Protein AF-A0A2E0VVY2-F1 (afdb_monomer)

Nearest PDB structures (foldseek):
  3sd2-assembly1_A-2  TM=5.992E-01  e=4.719E-03  Bacteroides thetaiotaomicron
  3hrz-assembly1_A  TM=6.189E-01  e=7.523E-02  Naja kaouthia
  3hs0-assembly1_F  TM=6.158E-01  e=7.873E-02  Naja kaouthia
  8jmw-assembly1_A  TM=5.657E-01  e=1.420E-01  Bacillus amyloliquefaciens
  5f7s-assembly1_A  TM=5.728E-01  e=5.874E+00  Trueperella pyogenes

Structure (mmCIF, N/CA/C/O backbone):
data_AF-A0A2E0VVY2-F1
#
_entry.id   AF-A0A2E0VVY2-F1
#
loop_
_atom_site.group_PDB
_atom_site.id
_atom_site.type_symbol
_atom_site.label_atom_id
_atom_site.label_alt_id
_atom_site.label_comp_id
_atom_site.label_asym_id
_atom_site.label_entity_id
_atom_site.label_seq_id
_atom_site.pdbx_PDB_ins_code
_atom_site.Cartn_x
_atom_site.Cartn_y
_atom_site.Cartn_z
_atom_site.occupancy
_atom_site.B_iso_or_equiv
_atom_site.auth_seq_id
_atom_site.auth_comp_id
_atom_site.auth_asym_id
_atom_site.auth_atom_id
_atom_site.pdbx_PDB_model_num
ATOM 1 N N . MET A 1 1 ? 3.376 -59.907 2.459 1.00 36.06 1 MET A N 1
ATOM 2 C CA . MET A 1 1 ? 4.367 -60.800 3.116 1.00 36.06 1 MET A CA 1
ATOM 3 C C . MET A 1 1 ? 4.992 -60.055 4.302 1.00 36.06 1 MET A C 1
ATOM 5 O O . MET A 1 1 ? 4.714 -58.874 4.451 1.00 36.06 1 MET A O 1
ATOM 9 N N . LYS A 1 2 ? 5.769 -60.724 5.166 1.00 26.81 2 LYS A N 1
ATOM 10 C CA . LYS A 1 2 ? 6.645 -60.094 6.193 1.00 26.81 2 LYS A CA 1
ATOM 11 C C . LYS A 1 2 ? 7.901 -59.471 5.515 1.00 26.81 2 LYS A C 1
ATOM 13 O O . LYS A 1 2 ? 8.105 -59.849 4.360 1.00 26.81 2 LYS A O 1
ATOM 18 N N . PRO A 1 3 ? 8.736 -58.600 6.156 1.00 44.69 3 PRO A N 1
ATOM 19 C CA . PRO A 1 3 ? 9.038 -58.577 7.605 1.00 44.69 3 PRO A CA 1
ATOM 20 C C . PRO A 1 3 ? 9.237 -57.224 8.359 1.00 44.69 3 PRO A C 1
ATOM 22 O O . PRO A 1 3 ? 9.805 -56.268 7.854 1.00 44.69 3 PRO A O 1
ATOM 25 N N . PHE A 1 4 ? 8.882 -57.253 9.655 1.00 27.73 4 PHE A N 1
ATOM 26 C CA . PHE A 1 4 ? 9.482 -56.516 10.804 1.00 27.73 4 PHE A CA 1
ATOM 27 C C . PHE A 1 4 ? 10.722 -57.298 11.335 1.00 27.73 4 PHE A C 1
ATOM 29 O O . PHE A 1 4 ? 10.768 -58.500 11.039 1.00 27.73 4 PHE A O 1
ATOM 36 N N . PRO A 1 5 ? 11.689 -56.757 12.136 1.00 47.81 5 PRO A N 1
ATOM 37 C CA . PRO A 1 5 ? 11.534 -56.053 13.443 1.00 47.81 5 PRO A CA 1
ATOM 38 C C . PRO A 1 5 ? 12.485 -54.819 13.583 1.00 47.81 5 PRO A C 1
ATOM 40 O O . PRO A 1 5 ? 12.788 -54.251 12.545 1.00 47.81 5 PRO A O 1
ATOM 43 N N . LYS A 1 6 ? 12.998 -54.278 14.718 1.00 25.88 6 LYS A N 1
ATOM 44 C CA . LYS A 1 6 ? 13.104 -54.537 16.199 1.00 25.88 6 LYS A CA 1
ATOM 45 C C . LYS A 1 6 ? 13.345 -53.143 16.880 1.00 25.88 6 LYS A C 1
ATOM 47 O O . LYS A 1 6 ? 13.709 -52.235 16.149 1.00 25.88 6 LYS A O 1
ATOM 52 N N . LEU A 1 7 ? 13.130 -52.778 18.160 1.00 25.95 7 LEU A N 1
ATOM 53 C CA . LEU A 1 7 ? 13.174 -53.367 19.527 1.00 25.95 7 LEU A CA 1
ATOM 54 C C . LEU A 1 7 ? 14.589 -53.649 20.096 1.00 25.95 7 LEU A C 1
ATOM 56 O O . LEU A 1 7 ? 15.354 -54.325 19.403 1.00 25.95 7 LEU A O 1
ATOM 60 N N . PRO A 1 8 ? 14.925 -53.217 21.350 1.00 40.50 8 PRO A N 1
ATOM 61 C CA . PRO A 1 8 ? 14.264 -53.762 22.567 1.00 40.50 8 PRO A CA 1
ATOM 62 C C . PRO A 1 8 ? 14.162 -52.925 23.901 1.00 40.50 8 PRO A C 1
ATOM 64 O O . PRO A 1 8 ? 15.133 -52.327 24.334 1.00 40.50 8 PRO A O 1
ATOM 67 N N . ILE A 1 9 ? 13.029 -53.086 24.630 1.00 27.42 9 ILE A N 1
ATOM 68 C CA . ILE A 1 9 ? 12.870 -53.517 26.069 1.00 27.42 9 ILE A CA 1
ATOM 69 C C . ILE A 1 9 ? 13.509 -52.662 27.215 1.00 27.42 9 ILE A C 1
ATOM 71 O O . ILE A 1 9 ? 14.717 -52.489 27.240 1.00 27.42 9 ILE A O 1
ATOM 75 N N . THR A 1 10 ? 12.757 -52.195 28.241 1.00 25.83 10 THR A N 1
ATOM 76 C CA . THR A 1 10 ? 12.487 -52.881 29.557 1.00 25.83 10 THR A CA 1
ATOM 77 C C . THR A 1 10 ? 11.137 -52.505 30.246 1.00 25.83 10 THR A C 1
ATOM 79 O O . THR A 1 10 ? 10.342 -51.751 29.697 1.00 25.83 10 THR A O 1
ATOM 82 N N . ARG A 1 11 ? 10.803 -53.120 31.409 1.00 26.75 11 ARG A N 1
ATOM 83 C CA . ARG A 1 11 ? 9.507 -53.040 32.152 1.00 26.75 11 ARG A CA 1
ATOM 84 C C . ARG A 1 11 ? 9.654 -53.258 33.674 1.00 26.75 11 ARG A C 1
ATOM 86 O O . ARG A 1 11 ? 10.448 -54.113 34.037 1.00 26.75 11 ARG A O 1
ATOM 93 N N . HIS A 1 12 ? 8.721 -52.731 34.488 1.00 26.50 12 HIS A N 1
ATOM 94 C CA . HIS A 1 12 ? 8.105 -53.364 35.692 1.00 26.50 12 HIS A CA 1
ATOM 95 C C . HIS A 1 12 ? 6.671 -52.772 35.885 1.00 26.50 12 HIS A C 1
ATOM 97 O O . HIS A 1 12 ? 6.501 -51.589 35.635 1.00 26.50 12 HIS A O 1
ATOM 103 N N . ARG A 1 13 ? 5.566 -53.554 35.941 1.00 29.08 13 ARG A N 1
ATOM 104 C CA . ARG A 1 13 ? 4.833 -54.170 37.100 1.00 29.08 13 ARG A CA 1
ATOM 105 C C . ARG A 1 13 ? 4.212 -53.139 38.087 1.00 29.08 13 ARG A C 1
ATOM 107 O O . ARG A 1 13 ? 4.915 -52.208 38.430 1.00 29.08 13 ARG A O 1
ATOM 114 N N . SER A 1 14 ? 2.958 -53.254 38.582 1.00 25.77 14 SER A N 1
ATOM 115 C CA . SER A 1 14 ? 2.029 -54.420 38.714 1.00 25.77 14 SER A CA 1
ATOM 116 C C . SER A 1 14 ? 0.510 -54.098 38.901 1.00 25.77 14 SER A C 1
ATOM 118 O O . SER A 1 14 ? 0.200 -53.102 39.534 1.00 25.77 14 SER A O 1
ATOM 120 N N . SER A 1 15 ? -0.376 -55.036 38.479 1.00 27.11 15 SER A N 1
ATOM 121 C CA . SER A 1 15 ? -1.797 -55.345 38.897 1.00 27.11 15 SER A CA 1
ATOM 122 C C . SER A 1 15 ? -2.911 -54.251 38.870 1.00 27.11 15 SER A C 1
ATOM 124 O O . SER A 1 15 ? -2.694 -53.212 39.466 1.00 27.11 15 SER A O 1
ATOM 126 N N . VAL A 1 16 ? -4.108 -54.349 38.222 1.00 26.50 16 VAL A N 1
ATOM 127 C CA . VAL A 1 16 ? -5.153 -55.421 37.964 1.00 26.50 16 VAL A CA 1
ATOM 128 C C . VAL A 1 16 ? -6.166 -55.561 39.131 1.00 26.50 16 VAL A C 1
ATOM 130 O O . VAL A 1 16 ? -5.646 -55.603 40.245 1.00 26.50 16 VAL A O 1
ATOM 133 N N . PRO A 1 17 ? -7.529 -55.698 38.968 1.00 41.56 17 PRO A N 1
ATOM 134 C CA . PRO A 1 17 ? -8.397 -56.176 37.832 1.00 41.56 17 PRO A CA 1
ATOM 135 C C . PRO A 1 17 ? -9.429 -55.140 37.246 1.00 41.56 17 PRO A C 1
ATOM 137 O O . PRO A 1 17 ? -9.604 -54.104 37.864 1.00 41.56 17 PRO A O 1
ATOM 140 N N . ILE A 1 18 ? -10.046 -55.208 36.029 1.00 28.03 18 ILE A N 1
ATOM 141 C CA . ILE A 1 18 ? -10.904 -56.196 35.263 1.00 28.03 18 ILE A CA 1
ATOM 142 C C . ILE A 1 18 ? -12.389 -56.211 35.747 1.00 28.03 18 ILE A C 1
ATOM 144 O O . ILE A 1 18 ? -12.523 -56.229 36.967 1.00 28.03 18 ILE A O 1
ATOM 148 N N . PRO A 1 19 ? -13.489 -56.288 34.913 1.00 41.00 19 PRO A N 1
ATOM 149 C CA . PRO A 1 19 ? -13.669 -56.660 33.469 1.00 41.00 19 PRO A CA 1
ATOM 150 C C . PRO A 1 19 ? -14.388 -55.619 32.532 1.00 41.00 19 PRO A C 1
ATOM 152 O O . PRO A 1 19 ? -15.032 -54.712 33.029 1.00 41.00 19 PRO A O 1
ATOM 155 N N . LYS A 1 20 ? -14.180 -55.590 31.189 1.00 28.70 20 LYS A N 1
ATOM 156 C CA . LYS A 1 20 ? -14.879 -56.254 30.019 1.00 28.70 20 LYS A CA 1
ATOM 157 C C . LYS A 1 20 ? -16.348 -55.795 29.745 1.00 28.70 20 LYS A C 1
ATOM 159 O O . LYS A 1 20 ? -17.058 -55.542 30.700 1.00 28.70 20 LYS A O 1
ATOM 164 N N . ALA A 1 21 ? -16.881 -55.727 28.504 1.00 26.83 21 ALA A N 1
ATOM 165 C CA . ALA A 1 21 ? -16.608 -56.553 27.305 1.00 26.83 21 ALA A CA 1
ATOM 166 C C . ALA A 1 21 ? -17.013 -55.955 25.912 1.00 26.83 21 ALA A C 1
ATOM 168 O O . ALA A 1 21 ? -18.011 -55.258 25.829 1.00 26.83 21 ALA A O 1
ATOM 169 N N . LEU A 1 22 ? -16.257 -56.331 24.853 1.00 26.12 22 LEU A N 1
ATOM 170 C CA . LEU A 1 22 ? -16.623 -56.830 23.487 1.00 26.12 22 LEU A CA 1
ATOM 171 C C . LEU A 1 22 ? -17.854 -56.290 22.682 1.00 26.12 22 LEU A C 1
ATOM 173 O O . LEU A 1 22 ? -18.914 -56.138 23.265 1.00 26.12 22 LEU A O 1
ATOM 177 N N . THR A 1 23 ? -17.915 -56.210 21.327 1.00 26.88 23 THR A N 1
ATOM 178 C CA . THR A 1 23 ? -16.965 -56.051 20.172 1.00 26.88 23 THR A CA 1
ATOM 179 C C . THR A 1 23 ? -17.777 -55.830 18.852 1.00 26.88 23 THR A C 1
ATOM 181 O O . THR A 1 23 ? -18.929 -56.236 18.783 1.00 26.88 23 THR A O 1
ATOM 184 N N . TYR A 1 24 ? -17.106 -55.400 17.764 1.00 25.89 24 TYR A N 1
ATOM 185 C CA . TYR A 1 24 ? -17.248 -55.869 16.352 1.00 25.89 24 TYR A CA 1
ATOM 186 C C . TYR A 1 24 ? -18.201 -55.206 15.305 1.00 25.89 24 TYR A C 1
ATOM 188 O O . TYR A 1 24 ? -19.380 -55.523 15.226 1.00 25.89 24 TYR A O 1
ATOM 196 N N . LEU A 1 25 ? -17.547 -54.576 14.302 1.00 25.19 25 LEU A N 1
ATOM 197 C CA . LEU A 1 25 ? -17.563 -54.914 12.849 1.00 25.19 25 LEU A CA 1
ATOM 198 C C . LEU A 1 25 ? -18.470 -54.151 11.832 1.00 25.19 25 LEU A C 1
ATOM 200 O O . LEU A 1 25 ? -19.691 -54.216 11.894 1.00 25.19 25 LEU A O 1
ATOM 204 N N . ARG A 1 26 ? -17.799 -53.726 10.735 1.00 25.84 26 ARG A N 1
ATOM 205 C CA . ARG A 1 26 ? -18.182 -53.735 9.289 1.00 25.84 26 ARG A CA 1
ATOM 206 C C . ARG A 1 26 ? -18.635 -52.432 8.595 1.00 25.84 26 ARG A C 1
ATOM 208 O O . ARG A 1 26 ? -19.507 -51.715 9.059 1.00 25.84 26 ARG A O 1
ATOM 215 N N . ASN A 1 27 ? -18.064 -52.220 7.402 1.00 25.84 27 ASN A N 1
ATOM 216 C CA . ASN A 1 27 ? -18.375 -51.151 6.442 1.00 25.84 27 ASN A CA 1
ATOM 217 C C . ASN A 1 27 ? -19.562 -51.528 5.528 1.00 25.84 27 ASN A C 1
ATOM 219 O O . ASN A 1 27 ? -19.783 -52.719 5.301 1.00 25.84 27 ASN A O 1
ATOM 223 N N . THR A 1 28 ? -20.197 -50.523 4.904 1.00 25.56 28 THR A N 1
ATOM 224 C CA . THR A 1 28 ? -20.304 -50.332 3.429 1.00 25.56 28 THR A CA 1
ATOM 225 C C . THR A 1 28 ? -20.898 -48.939 3.133 1.00 25.56 28 THR A C 1
ATOM 227 O O . THR A 1 28 ? -21.651 -48.414 3.945 1.00 25.56 28 THR A O 1
ATOM 230 N N . ILE A 1 29 ? -20.535 -48.322 1.999 1.00 25.88 29 ILE A N 1
ATOM 231 C CA . ILE A 1 29 ? -20.864 -46.930 1.621 1.00 25.88 29 ILE A CA 1
ATOM 232 C C . ILE A 1 29 ? -21.851 -46.901 0.442 1.00 25.88 29 ILE A C 1
ATOM 234 O O . ILE A 1 29 ? -21.581 -47.562 -0.558 1.00 25.88 29 ILE A O 1
ATOM 238 N N . VAL A 1 30 ? -22.896 -46.057 0.502 1.00 24.53 30 VAL A N 1
ATOM 239 C CA . VAL A 1 30 ? -23.559 -45.455 -0.679 1.00 24.53 30 VAL A CA 1
ATOM 240 C C . VAL A 1 30 ? -24.024 -44.020 -0.362 1.00 24.53 30 VAL A C 1
ATOM 242 O O . VAL A 1 30 ? -24.747 -43.801 0.601 1.00 24.53 30 VAL A O 1
ATOM 245 N N . PHE A 1 31 ? -23.590 -43.078 -1.204 1.00 23.45 31 PHE A N 1
ATOM 246 C CA . PHE A 1 31 ? -24.066 -41.706 -1.461 1.00 23.45 31 PHE A CA 1
ATOM 247 C C . PHE A 1 31 ? -25.305 -41.149 -0.721 1.00 23.45 31 PHE A C 1
ATOM 249 O O . PHE A 1 31 ? -26.430 -41.557 -0.999 1.00 23.45 31 PHE A O 1
ATOM 256 N N . ALA A 1 32 ? -25.102 -40.027 -0.018 1.00 22.95 32 ALA A N 1
ATOM 257 C CA . ALA A 1 32 ? -25.584 -38.700 -0.446 1.00 22.95 32 ALA A CA 1
ATOM 258 C C . ALA A 1 32 ? -24.769 -37.598 0.271 1.00 22.95 32 ALA A C 1
ATOM 260 O O . ALA A 1 32 ? -24.471 -37.746 1.452 1.00 22.95 32 ALA A O 1
ATOM 261 N N . PHE A 1 33 ? -24.391 -36.516 -0.421 1.00 23.17 33 PHE A N 1
ATOM 262 C CA . PHE A 1 33 ? -23.622 -35.403 0.163 1.00 23.17 33 PHE A CA 1
ATOM 263 C C . PHE A 1 33 ? -24.160 -34.064 -0.360 1.00 23.17 33 PHE A C 1
ATOM 265 O O . PHE A 1 33 ? -24.032 -33.778 -1.548 1.00 23.17 33 PHE A O 1
ATOM 272 N N . MET A 1 34 ? -24.741 -33.248 0.522 1.00 21.70 34 MET A N 1
ATOM 273 C CA . MET A 1 34 ? -24.988 -31.817 0.314 1.00 21.70 34 MET A CA 1
ATOM 274 C C . MET A 1 34 ? -24.988 -31.093 1.668 1.00 21.70 34 MET A C 1
ATOM 276 O O . MET A 1 34 ? -25.595 -31.575 2.617 1.00 21.70 34 MET A O 1
ATOM 280 N N . LEU A 1 35 ? -24.287 -29.956 1.702 1.00 23.44 35 LEU A N 1
ATOM 281 C CA . LEU A 1 35 ? -24.336 -28.844 2.662 1.00 23.44 35 LEU A CA 1
ATOM 282 C C . LEU A 1 35 ? -24.711 -29.140 4.131 1.00 23.44 35 LEU A C 1
ATOM 284 O O . LEU A 1 35 ? -25.882 -29.111 4.495 1.00 23.44 35 LEU A O 1
ATOM 288 N N . ALA A 1 36 ? -23.683 -29.215 4.982 1.00 23.34 36 ALA A N 1
ATOM 289 C CA . ALA A 1 36 ? -23.600 -28.442 6.232 1.00 23.34 36 ALA A CA 1
ATOM 290 C C . ALA A 1 36 ? -22.159 -28.499 6.784 1.00 23.34 36 ALA A C 1
ATOM 292 O O . ALA A 1 36 ? -21.817 -29.401 7.545 1.00 23.34 36 ALA A O 1
ATOM 293 N N . PHE A 1 37 ? -21.299 -27.555 6.388 1.00 22.73 37 PHE A N 1
ATOM 294 C CA . PHE A 1 37 ? -20.051 -27.283 7.110 1.00 22.73 37 PHE A CA 1
ATOM 295 C C . PHE A 1 37 ? -20.311 -26.118 8.064 1.00 22.73 37 PHE A C 1
ATOM 297 O O . PHE A 1 37 ? -20.546 -25.000 7.617 1.00 22.73 37 PHE A O 1
ATOM 304 N N . SER A 1 38 ? -20.282 -26.381 9.370 1.00 22.91 38 SER A N 1
ATOM 305 C CA . SER A 1 38 ? -20.448 -25.353 10.398 1.00 22.91 38 SER A CA 1
ATOM 306 C C . SER A 1 38 ? -19.525 -25.625 11.583 1.00 22.91 38 SER A C 1
ATOM 308 O O . SER A 1 38 ? -19.758 -26.571 12.329 1.00 22.91 38 SER A O 1
ATOM 310 N N . VAL A 1 39 ? -18.535 -24.743 11.741 1.00 24.50 39 VAL A N 1
ATOM 311 C CA . VAL A 1 39 ? -17.760 -24.455 12.962 1.00 24.50 39 VAL A CA 1
ATOM 312 C C . VAL A 1 39 ? -16.992 -25.623 13.601 1.00 24.50 39 VAL A C 1
ATOM 314 O O . VAL A 1 39 ? -17.533 -26.617 14.079 1.00 24.50 39 VAL A O 1
ATOM 317 N N . THR A 1 40 ? -15.678 -25.437 13.717 1.00 24.00 40 THR A N 1
ATOM 318 C CA . THR A 1 40 ? -14.804 -26.243 14.571 1.00 24.00 40 THR A CA 1
ATOM 319 C C . THR A 1 40 ? -15.201 -26.109 16.041 1.00 24.00 40 THR A C 1
ATOM 321 O O . THR A 1 40 ? -15.000 -25.052 16.639 1.00 24.00 40 THR A O 1
ATOM 324 N N . GLN A 1 41 ? -15.678 -27.192 16.660 1.00 22.41 41 GLN A N 1
ATOM 325 C CA . GLN A 1 41 ? -15.711 -27.286 18.121 1.00 22.41 41 GLN A CA 1
ATOM 326 C C . GLN A 1 41 ? -14.278 -27.373 18.663 1.00 22.41 41 GLN A C 1
ATOM 328 O O . GLN A 1 41 ? -13.721 -28.459 18.827 1.00 22.41 41 GLN A O 1
ATOM 333 N N . VAL A 1 42 ? -13.691 -26.215 18.972 1.00 24.17 42 VAL A N 1
ATOM 334 C CA . VAL A 1 42 ? -12.674 -26.136 20.024 1.00 24.17 42 VAL A CA 1
ATOM 335 C C . VAL A 1 42 ? -13.355 -26.586 21.317 1.00 24.17 42 VAL A C 1
ATOM 337 O O . VAL A 1 42 ? -14.480 -26.174 21.605 1.00 24.17 42 VAL A O 1
ATOM 340 N N . SER A 1 43 ? -12.720 -27.477 22.075 1.00 23.61 43 SER A N 1
ATOM 341 C CA . SER A 1 43 ? -13.289 -27.976 23.325 1.00 23.61 43 SER A CA 1
ATOM 342 C C . SER A 1 43 ? -13.309 -26.860 24.368 1.00 23.61 43 SER A C 1
ATOM 344 O O . SER A 1 43 ? -12.275 -26.577 24.975 1.00 23.61 43 SER A O 1
ATOM 346 N N . ALA A 1 44 ? -14.475 -26.247 24.579 1.00 26.42 44 ALA A N 1
ATOM 347 C CA . ALA A 1 44 ? -14.685 -25.321 25.682 1.00 26.42 44 ALA A CA 1
ATOM 348 C C . ALA A 1 44 ? -14.313 -26.015 27.002 1.00 26.42 44 ALA A C 1
ATOM 350 O O . ALA A 1 44 ? -14.851 -27.076 27.331 1.00 26.42 44 ALA A O 1
ATOM 351 N N . GLN A 1 45 ? -13.368 -25.432 27.739 1.00 28.14 45 GLN A N 1
ATOM 352 C CA . GLN A 1 45 ? -13.135 -25.817 29.124 1.00 28.14 45 GLN A CA 1
ATOM 353 C C . GLN A 1 45 ? -14.311 -25.281 29.940 1.00 28.14 45 GLN A C 1
ATOM 355 O O . GLN A 1 45 ? -14.627 -24.095 29.876 1.00 28.14 45 GLN A O 1
ATOM 360 N N . PHE A 1 46 ? -15.004 -26.172 30.643 1.00 28.03 46 PHE A N 1
ATOM 361 C CA . PHE A 1 46 ? -16.158 -25.799 31.450 1.00 28.03 46 PHE A CA 1
ATOM 362 C C . PHE A 1 46 ? -15.683 -25.083 32.716 1.00 28.03 46 PHE A C 1
ATOM 364 O O . PHE A 1 46 ? -15.034 -25.697 33.561 1.00 28.03 46 PHE A O 1
ATOM 371 N N . PHE A 1 47 ? -16.029 -23.803 32.832 1.00 35.94 47 PHE A N 1
ATOM 372 C CA . PHE A 1 47 ? -15.974 -23.059 34.085 1.00 35.94 47 PHE A CA 1
ATOM 373 C C . PHE A 1 47 ? -17.316 -23.221 34.812 1.00 35.94 47 PHE A C 1
ATOM 375 O O . PHE A 1 47 ? -18.384 -23.076 34.210 1.00 35.94 47 PHE A O 1
ATOM 382 N N . GLU A 1 48 ? -17.260 -23.550 36.100 1.00 35.66 48 GLU A N 1
ATOM 383 C CA . GLU A 1 48 ? -18.423 -23.610 36.994 1.00 35.66 48 GLU A CA 1
ATOM 384 C C . GLU A 1 48 ? -18.447 -22.346 37.868 1.00 35.66 48 GLU A C 1
ATOM 386 O O . GLU A 1 48 ? -17.458 -21.629 37.945 1.00 35.66 48 GLU A O 1
ATOM 391 N N . CYS A 1 49 ? -19.567 -22.038 38.524 1.00 38.41 49 CYS A N 1
ATOM 392 C CA . CYS A 1 49 ? -19.673 -20.869 39.404 1.00 38.41 49 CYS A CA 1
ATOM 393 C C . CYS A 1 49 ? -20.275 -21.234 40.762 1.00 38.41 49 CYS A C 1
ATOM 395 O O . CYS A 1 49 ? -21.161 -22.088 40.837 1.00 38.41 49 CYS A O 1
ATOM 397 N N . HIS A 1 50 ? -19.825 -20.536 41.810 1.00 38.00 50 HIS A N 1
ATOM 398 C CA . HIS A 1 50 ? -20.279 -20.709 43.195 1.00 38.00 50 HIS A CA 1
ATOM 399 C C . HIS A 1 50 ? -21.252 -19.632 43.643 1.00 38.00 50 HIS A C 1
ATOM 401 O O . HIS A 1 50 ? -20.978 -18.452 43.453 1.00 38.00 50 HIS A O 1
ATOM 407 N N . THR A 1 51 ? -22.296 -20.060 44.359 1.00 38.78 51 THR A N 1
ATOM 408 C CA . THR A 1 51 ? -23.003 -19.269 45.381 1.00 38.78 51 THR A CA 1
ATOM 409 C C . THR A 1 51 ? -23.619 -20.201 46.436 1.00 38.78 51 THR A C 1
ATOM 411 O O . THR A 1 51 ? -24.777 -20.592 46.312 1.00 38.78 51 THR A O 1
ATOM 414 N N . GLU A 1 52 ? -22.874 -20.570 47.480 1.00 33.19 52 GLU A N 1
ATOM 415 C CA . GLU A 1 52 ? -23.441 -20.927 48.795 1.00 33.19 52 GLU A CA 1
ATOM 416 C C . GLU A 1 52 ? -22.338 -20.847 49.869 1.00 33.19 52 GLU A C 1
ATOM 418 O O . GLU A 1 52 ? -21.193 -21.220 49.618 1.00 33.19 52 GLU A O 1
ATOM 423 N N . SER A 1 53 ? -22.649 -20.312 51.058 1.00 32.41 53 SER A N 1
ATOM 424 C CA . SER A 1 53 ? -21.623 -19.914 52.037 1.00 32.41 53 SER A CA 1
ATOM 425 C C . SER A 1 53 ? -21.549 -20.815 53.277 1.00 32.41 53 SER A C 1
ATOM 427 O O . SER A 1 53 ? -22.478 -20.897 54.078 1.00 32.41 53 SER A O 1
ATOM 429 N N . LEU A 1 54 ? -20.371 -21.421 53.454 1.00 44.06 54 LEU A N 1
ATOM 430 C CA . LEU A 1 54 ? -19.719 -21.738 54.731 1.00 44.06 54 LEU A CA 1
ATOM 431 C C . LEU A 1 54 ? -20.559 -22.414 55.841 1.00 44.06 54 LEU A C 1
ATOM 433 O O . LEU A 1 54 ? -20.911 -21.810 56.855 1.00 44.06 54 LEU A O 1
ATOM 437 N N . THR A 1 55 ? -20.621 -23.750 55.794 1.00 30.08 55 THR A N 1
ATOM 438 C CA . THR A 1 55 ? -20.391 -24.553 57.015 1.00 30.08 55 THR A CA 1
ATOM 439 C C . THR A 1 55 ? -19.265 -25.570 56.777 1.00 30.08 55 THR A C 1
ATOM 441 O O . THR A 1 55 ? -19.045 -26.021 55.658 1.00 30.08 55 THR A O 1
ATOM 444 N N . GLN A 1 56 ? -18.487 -25.893 57.816 1.00 33.66 56 GLN A N 1
ATOM 445 C CA . GLN A 1 56 ? -17.109 -26.417 57.697 1.00 33.66 56 GLN A CA 1
ATOM 446 C C . GLN A 1 56 ? -16.942 -27.894 57.236 1.00 33.66 56 GLN A C 1
ATOM 448 O O . GLN A 1 56 ? -15.980 -28.530 57.662 1.00 33.66 56 GLN A O 1
ATOM 453 N N . ASN A 1 57 ? -17.850 -28.497 56.451 1.00 31.16 57 ASN A N 1
ATOM 454 C CA . ASN A 1 57 ? -17.882 -29.969 56.301 1.00 31.16 57 ASN A CA 1
ATOM 455 C C . ASN A 1 57 ? -18.048 -30.596 54.897 1.00 31.16 57 ASN A C 1
ATOM 457 O O . ASN A 1 57 ? -18.055 -31.824 54.834 1.00 31.16 57 ASN A O 1
ATOM 461 N N . GLU A 1 58 ? -18.098 -29.854 53.784 1.00 33.78 58 GLU A N 1
ATOM 462 C CA . GLU A 1 58 ? -18.217 -30.464 52.433 1.00 33.78 58 GLU A CA 1
ATOM 463 C C . GLU A 1 58 ? -17.001 -30.209 51.519 1.00 33.78 58 GLU A C 1
ATOM 465 O O . GLU A 1 58 ? -17.084 -29.625 50.444 1.00 33.78 58 GLU A O 1
ATOM 470 N N . ASN A 1 59 ? -15.837 -30.720 51.939 1.00 33.12 59 ASN A N 1
ATOM 471 C CA . ASN A 1 59 ? -14.606 -30.746 51.134 1.00 33.12 59 ASN A CA 1
ATOM 472 C C . ASN A 1 59 ? -14.647 -31.814 50.013 1.00 33.12 59 ASN A C 1
ATOM 474 O O . ASN A 1 59 ? -13.928 -32.814 50.096 1.00 33.12 59 ASN A O 1
ATOM 478 N N . SER A 1 60 ? -15.436 -31.610 48.950 1.00 31.75 60 SER A N 1
ATOM 479 C CA . SER A 1 60 ? -15.209 -32.277 47.649 1.00 31.75 60 SER A CA 1
ATOM 480 C C . SER A 1 60 ? -16.046 -31.701 46.496 1.00 31.75 60 SER A C 1
ATOM 482 O O . SER A 1 60 ? -17.240 -31.980 46.424 1.00 31.75 60 SER A O 1
ATOM 484 N N . GLY A 1 61 ? -15.401 -31.033 45.530 1.00 34.31 61 GLY A N 1
ATOM 485 C CA . GLY A 1 61 ? -15.990 -30.752 44.206 1.00 34.31 61 GLY A CA 1
ATOM 486 C C . GLY A 1 61 ? -16.362 -29.296 43.909 1.00 34.31 61 GLY A C 1
ATOM 487 O O . GLY A 1 61 ? -17.036 -29.045 42.920 1.00 34.31 61 GLY A O 1
ATOM 488 N N . SER A 1 62 ? -15.951 -28.343 44.742 1.00 36.75 62 SER A N 1
ATOM 489 C CA . SER A 1 62 ? -16.135 -26.910 44.505 1.00 36.75 62 SER A CA 1
ATOM 490 C C . SER A 1 62 ? -15.159 -26.377 43.445 1.00 36.75 62 SER A C 1
ATOM 492 O O . SER A 1 62 ? -13.974 -26.252 43.741 1.00 36.75 62 SER A O 1
ATOM 494 N N . THR A 1 63 ? -15.654 -26.017 42.255 1.00 39.06 63 THR A N 1
ATOM 495 C CA . THR A 1 63 ? -14.857 -25.381 41.184 1.00 39.06 63 THR A CA 1
ATOM 496 C C . THR A 1 63 ? -15.286 -23.922 40.978 1.00 39.06 63 THR A C 1
ATOM 498 O O . THR A 1 63 ? -16.484 -23.646 40.903 1.00 39.06 63 THR A O 1
ATOM 501 N N . HIS A 1 64 ? -14.345 -22.975 40.923 1.00 46.34 64 HIS A N 1
ATOM 502 C CA . HIS A 1 64 ? -14.634 -21.531 40.939 1.00 46.34 64 HIS A CA 1
ATOM 503 C C . HIS A 1 64 ? -14.928 -20.928 39.541 1.00 46.34 64 HIS A C 1
ATOM 505 O O . HIS A 1 64 ? -14.464 -21.441 38.523 1.00 46.34 64 HIS A O 1
ATOM 511 N N . CYS A 1 65 ? -15.616 -19.766 39.504 1.00 46.91 65 CYS A N 1
ATOM 512 C CA . CYS A 1 65 ? -15.855 -18.947 38.285 1.00 46.91 65 CYS A CA 1
ATOM 513 C C . CYS A 1 65 ? -14.563 -18.472 37.588 1.00 46.91 65 CYS A C 1
ATOM 515 O O . CYS A 1 65 ? -14.602 -17.879 36.511 1.00 46.91 65 CYS A O 1
ATOM 517 N N . TRP A 1 66 ? -13.437 -18.666 38.264 1.00 49.59 66 TRP A N 1
ATOM 518 C CA . TRP A 1 66 ? -12.081 -18.282 37.930 1.00 49.59 66 TRP A CA 1
ATOM 519 C C . TRP A 1 66 ? -11.198 -19.492 38.258 1.00 49.59 66 TRP A C 1
ATOM 521 O O . TRP A 1 66 ? -11.452 -20.120 39.285 1.00 49.59 66 TRP A O 1
ATOM 531 N N . PRO A 1 67 ? -10.195 -19.874 37.451 1.00 42.75 67 PRO A N 1
ATOM 532 C CA . PRO A 1 67 ? -9.447 -21.094 37.723 1.00 42.75 67 PRO A CA 1
ATOM 533 C C . PRO A 1 67 ? -8.583 -20.934 38.982 1.00 42.75 67 PRO A C 1
ATOM 535 O O . PRO A 1 67 ? -7.718 -20.063 39.030 1.00 42.75 67 PRO A O 1
ATOM 538 N N . ASP A 1 68 ? -8.742 -21.844 39.950 1.00 43.78 68 ASP A N 1
ATOM 539 C CA . ASP A 1 68 ? -8.070 -21.902 41.268 1.00 43.78 68 ASP A CA 1
ATOM 540 C C . ASP A 1 68 ? -6.525 -21.766 41.240 1.00 43.78 68 ASP A C 1
ATOM 542 O O . ASP A 1 68 ? -5.874 -21.657 42.278 1.00 43.78 68 ASP A O 1
ATOM 546 N N . ASN A 1 69 ? -5.921 -21.841 40.051 1.00 40.91 69 ASN A N 1
ATOM 547 C CA . ASN A 1 69 ? -4.484 -21.917 39.807 1.00 40.91 69 ASN A CA 1
ATOM 548 C C . ASN A 1 69 ? -3.880 -20.626 39.210 1.00 40.91 69 ASN A C 1
ATOM 550 O O . ASN A 1 69 ? -2.684 -20.627 38.917 1.00 40.91 69 ASN A O 1
ATOM 554 N N . GLN A 1 70 ? -4.665 -19.561 38.989 1.00 45.19 70 GLN A N 1
ATOM 555 C CA . GLN A 1 70 ? -4.189 -18.296 38.399 1.00 45.19 70 GLN A CA 1
ATOM 556 C C . GLN A 1 70 ? -4.573 -17.086 39.271 1.00 45.19 70 GLN A C 1
ATOM 558 O O . GLN A 1 70 ? -5.723 -17.011 39.710 1.00 45.19 70 GLN A O 1
ATOM 563 N N . PRO A 1 71 ? -3.655 -16.132 39.531 1.00 53.47 71 PRO A N 1
ATOM 564 C CA . PRO A 1 71 ? -3.953 -14.946 40.333 1.00 53.47 71 PRO A CA 1
ATOM 565 C C . PRO A 1 71 ? -4.993 -14.068 39.610 1.00 53.47 71 PRO A C 1
ATOM 567 O O . PRO A 1 71 ? -4.741 -13.687 38.467 1.00 53.47 71 PRO A O 1
ATOM 570 N N . PRO A 1 72 ? -6.140 -13.719 40.230 1.00 58.09 72 PRO A N 1
ATOM 571 C CA . PRO A 1 72 ? -7.218 -13.025 39.522 1.00 58.09 72 PRO A CA 1
ATOM 572 C C . PRO A 1 72 ? -6.791 -11.710 38.862 1.00 58.09 72 PRO A C 1
ATOM 574 O O . PRO A 1 72 ? -7.137 -11.456 37.713 1.00 58.09 72 PRO A O 1
ATOM 577 N N . CYS A 1 73 ? -6.006 -10.884 39.557 1.00 66.31 73 CYS A N 1
ATOM 578 C CA . CYS A 1 73 ? -5.764 -9.514 39.110 1.00 66.31 73 CYS A CA 1
ATOM 579 C C . CYS A 1 73 ? -4.841 -9.382 37.898 1.00 66.31 73 CYS A C 1
ATOM 581 O O . CYS A 1 73 ? -5.164 -8.608 37.002 1.00 66.31 73 CYS A O 1
ATOM 583 N N . GLU A 1 74 ? -3.715 -10.101 37.840 1.00 65.75 74 GLU A N 1
ATOM 584 C CA . GLU A 1 74 ? -2.710 -9.896 36.777 1.00 65.75 74 GLU A CA 1
ATOM 585 C C . GLU A 1 74 ? -3.311 -10.052 35.369 1.00 65.75 74 GLU A C 1
ATOM 587 O O . GLU A 1 74 ? -2.944 -9.326 34.443 1.00 65.75 74 GLU A O 1
ATOM 592 N N . GLU A 1 75 ? -4.297 -10.941 35.224 1.00 68.38 75 GLU A N 1
ATOM 593 C CA . GLU A 1 75 ? -5.026 -11.150 33.974 1.00 68.38 75 GLU A CA 1
ATOM 594 C C . GLU A 1 75 ? -6.198 -10.165 33.813 1.00 68.38 75 GLU A C 1
ATOM 596 O O . GLU A 1 75 ? -6.354 -9.567 32.741 1.00 68.38 75 GLU A O 1
ATOM 601 N N . THR A 1 76 ? -7.003 -9.926 34.861 1.00 76.50 76 THR A N 1
ATOM 602 C CA . THR A 1 76 ? -8.213 -9.096 34.730 1.00 76.50 76 THR A CA 1
ATOM 603 C C . THR A 1 76 ? -7.982 -7.588 34.722 1.00 76.50 76 THR A C 1
ATOM 605 O O . THR A 1 76 ? -8.834 -6.876 34.198 1.00 76.50 76 THR A O 1
ATOM 608 N N . LEU A 1 77 ? -6.870 -7.067 35.255 1.00 80.69 77 LEU A N 1
ATOM 609 C CA . LEU A 1 77 ? -6.584 -5.617 35.292 1.00 80.69 77 LEU A CA 1
ATOM 610 C C . LEU A 1 77 ? -6.686 -4.966 33.898 1.00 80.69 77 LEU A C 1
ATOM 612 O O . LEU A 1 77 ? -7.185 -3.852 33.767 1.00 80.69 77 LEU A O 1
ATOM 616 N N . ASN A 1 78 ? -6.315 -5.700 32.843 1.00 79.44 78 ASN A N 1
ATOM 617 C CA . ASN A 1 78 ? -6.398 -5.256 31.447 1.00 79.44 78 ASN A CA 1
ATOM 618 C C . ASN A 1 78 ? -7.844 -5.105 30.910 1.00 79.44 78 ASN A C 1
ATOM 620 O O . ASN A 1 78 ? -8.034 -4.608 29.798 1.00 79.44 78 ASN A O 1
ATOM 624 N N . PHE A 1 79 ? -8.862 -5.604 31.624 1.00 86.00 79 PHE A N 1
ATOM 625 C CA . PHE A 1 79 ? -10.287 -5.467 31.272 1.00 86.00 79 PHE A CA 1
ATOM 626 C C . PHE A 1 79 ? -10.960 -4.279 31.969 1.00 86.00 79 PHE A C 1
ATOM 628 O O . PHE A 1 79 ? -12.075 -3.916 31.595 1.00 86.00 79 PHE A O 1
ATOM 635 N N . ALA A 1 80 ? -10.317 -3.678 32.974 1.00 89.56 80 ALA A N 1
ATOM 636 C CA . ALA A 1 80 ? -10.846 -2.493 33.632 1.00 89.56 80 ALA A CA 1
ATOM 637 C C . ALA A 1 80 ? -10.943 -1.312 32.639 1.00 89.56 80 ALA A C 1
ATOM 639 O O . ALA A 1 80 ? -10.219 -1.282 31.637 1.00 89.56 80 ALA A O 1
ATOM 640 N N . PRO A 1 81 ? -11.812 -0.317 32.893 1.00 91.88 81 PRO A N 1
ATOM 641 C CA . PRO A 1 81 ? -11.703 0.977 32.229 1.00 91.88 81 PRO A CA 1
ATOM 642 C C . PRO A 1 81 ? -10.308 1.568 32.462 1.00 91.88 81 PRO A C 1
ATOM 644 O O . PRO A 1 81 ? -9.706 1.351 33.516 1.00 91.88 81 PRO A O 1
ATOM 647 N N . ASP A 1 82 ? -9.797 2.302 31.478 1.00 89.12 82 ASP A N 1
ATOM 648 C CA . ASP A 1 82 ? -8.548 3.040 31.647 1.00 89.12 82 ASP A CA 1
ATOM 649 C C . ASP A 1 82 ? -8.747 4.128 32.730 1.00 89.12 82 ASP A C 1
ATOM 651 O O . ASP A 1 82 ? -9.807 4.761 32.733 1.00 89.12 82 ASP A O 1
ATOM 655 N N . PRO A 1 83 ? -7.818 4.330 33.685 1.00 89.31 83 PRO A N 1
ATOM 656 C CA . PRO A 1 83 ? -7.980 5.345 34.728 1.00 89.31 83 PRO A CA 1
ATOM 657 C C . PRO A 1 83 ? -8.016 6.781 34.200 1.00 89.31 83 PRO A C 1
ATOM 659 O O . PRO A 1 83 ? -8.777 7.595 34.725 1.00 89.31 83 PRO A O 1
ATOM 662 N N . ASP A 1 84 ? -7.221 7.077 33.169 1.00 89.62 84 ASP A N 1
ATOM 663 C CA . ASP A 1 84 ? -7.123 8.410 32.574 1.00 89.62 84 ASP A CA 1
ATOM 664 C C . ASP A 1 84 ? -8.159 8.597 31.448 1.00 89.62 84 ASP A C 1
ATOM 666 O O . ASP A 1 84 ? -8.622 9.716 31.225 1.00 89.62 84 ASP A O 1
ATOM 670 N N . PHE A 1 85 ? -8.572 7.503 30.785 1.00 90.69 85 PHE A N 1
ATOM 671 C CA . PHE A 1 85 ? -9.517 7.505 29.653 1.00 90.69 85 PHE A CA 1
ATOM 672 C C . PHE A 1 85 ? -10.658 6.462 29.771 1.00 90.69 85 PHE A C 1
ATOM 674 O O . PHE A 1 85 ? -10.837 5.613 28.882 1.00 90.69 85 PHE A O 1
ATOM 681 N N . PRO A 1 86 ? -11.466 6.465 30.850 1.00 90.50 86 PRO A N 1
ATOM 682 C CA . PRO A 1 86 ? -12.482 5.434 31.099 1.00 90.50 86 PRO A CA 1
ATOM 683 C C . PRO A 1 86 ? -13.554 5.359 29.999 1.00 90.50 86 PRO A C 1
ATOM 685 O O . PRO A 1 86 ? -14.160 4.304 29.781 1.00 90.50 86 PRO A O 1
ATOM 688 N N . GLU A 1 87 ? -13.773 6.448 29.259 1.00 89.75 87 GLU A N 1
ATOM 689 C CA . GLU A 1 87 ? -14.689 6.516 28.126 1.00 89.75 87 GLU A CA 1
ATOM 690 C C . GLU A 1 87 ? -14.293 5.620 26.942 1.00 89.75 87 GLU A C 1
ATOM 692 O O . GLU A 1 87 ? -15.189 5.162 26.228 1.00 89.75 87 GLU A O 1
ATOM 697 N N . HIS A 1 88 ? -13.004 5.272 26.789 1.00 89.44 88 HIS A N 1
ATOM 698 C CA . HIS A 1 88 ? -12.515 4.322 25.770 1.00 89.44 88 HIS A CA 1
ATOM 699 C C . HIS A 1 88 ? -13.101 2.911 25.939 1.00 89.44 88 HIS A C 1
ATOM 701 O O . HIS A 1 88 ? -13.045 2.094 25.016 1.00 89.44 88 HIS A O 1
ATOM 707 N N . THR A 1 89 ? -13.648 2.590 27.115 1.00 88.19 89 THR A N 1
ATOM 708 C CA . THR A 1 89 ? -14.360 1.335 27.385 1.00 88.19 89 THR A CA 1
ATOM 709 C C . THR A 1 89 ? -15.876 1.549 27.224 1.00 88.19 89 THR A C 1
ATOM 711 O O . THR A 1 89 ? -16.453 2.376 27.935 1.00 88.19 89 THR A O 1
ATOM 714 N N . PRO A 1 90 ? -16.569 0.825 26.317 1.00 86.62 90 PRO A N 1
ATOM 715 C CA . PRO A 1 90 ? -18.017 0.960 26.136 1.00 86.62 90 PRO A CA 1
ATOM 716 C C . PRO A 1 90 ? -18.827 0.525 27.364 1.00 86.62 90 PRO A C 1
ATOM 718 O O . PRO A 1 90 ? -18.507 -0.480 28.004 1.00 86.62 90 PRO A O 1
ATOM 721 N N . ILE A 1 91 ? -19.927 1.235 27.639 1.00 90.81 91 ILE A N 1
ATOM 722 C CA . ILE A 1 91 ? -20.848 0.907 28.737 1.00 90.81 91 ILE A CA 1
ATOM 723 C C . ILE A 1 91 ? -21.514 -0.456 28.486 1.00 90.81 91 ILE A C 1
ATOM 725 O O . ILE A 1 91 ? -22.029 -0.728 27.397 1.00 90.81 91 ILE A O 1
ATOM 729 N N . LYS A 1 92 ? -21.524 -1.310 29.514 1.00 91.19 92 LYS A N 1
ATOM 730 C CA . LYS A 1 92 ? -22.266 -2.579 29.553 1.00 91.19 92 LYS A CA 1
ATOM 731 C C . LYS A 1 92 ? -23.646 -2.329 30.184 1.00 91.19 92 LYS A C 1
ATOM 733 O O . LYS A 1 92 ? -23.718 -1.718 31.250 1.00 91.19 92 LYS A O 1
ATOM 738 N N . TYR A 1 93 ? -24.728 -2.806 29.566 1.00 94.12 93 TYR A N 1
ATOM 739 C CA . TYR A 1 93 ? -26.092 -2.611 30.082 1.00 94.12 93 TYR A CA 1
ATOM 740 C C . TYR A 1 93 ? -26.693 -3.905 30.638 1.00 94.12 93 TYR A C 1
ATOM 742 O O . TYR A 1 93 ? -26.503 -4.970 30.056 1.00 94.12 93 TYR A O 1
ATOM 750 N N . VAL A 1 94 ? -27.445 -3.814 31.738 1.00 92.94 94 VAL A N 1
ATOM 751 C CA . VAL A 1 94 ? -28.036 -4.962 32.455 1.00 92.94 94 VAL A CA 1
ATOM 752 C C . VAL A 1 94 ? -29.534 -4.738 32.664 1.00 92.94 94 VAL A C 1
ATOM 754 O O . VAL A 1 94 ? -29.904 -3.783 33.345 1.00 92.94 94 VAL A O 1
ATOM 757 N N . LYS A 1 95 ? -30.418 -5.596 32.129 1.00 92.12 95 LYS A N 1
ATOM 758 C CA . LYS A 1 95 ? -31.867 -5.514 32.431 1.00 92.12 95 LYS A CA 1
ATOM 759 C C . LYS A 1 95 ? -32.176 -6.226 33.750 1.00 92.12 95 LYS A C 1
ATOM 761 O O . LYS A 1 95 ? -31.727 -7.353 33.966 1.00 92.12 95 LYS A O 1
ATOM 766 N N . VAL A 1 96 ? -32.961 -5.574 34.609 1.00 93.12 96 VAL A N 1
ATOM 767 C CA . VAL A 1 96 ? -33.411 -6.099 35.910 1.00 93.12 96 VAL A CA 1
ATOM 768 C C . VAL A 1 96 ? -34.934 -6.165 35.951 1.00 93.12 96 VAL A C 1
ATOM 770 O O . VAL A 1 96 ? -35.601 -5.295 35.392 1.00 93.12 96 VAL A O 1
ATOM 773 N N . VAL A 1 97 ? -35.471 -7.181 36.629 1.00 95.44 97 VAL A N 1
ATOM 774 C CA . VAL A 1 97 ? -36.907 -7.363 36.892 1.00 95.44 97 VAL A CA 1
ATOM 775 C C . VAL A 1 97 ? -37.117 -7.657 38.378 1.00 95.44 97 VAL A C 1
ATOM 777 O O . VAL A 1 97 ? -36.451 -8.528 38.940 1.00 95.44 97 VAL A O 1
ATOM 780 N N . LEU A 1 98 ? -38.042 -6.941 39.022 1.00 96.38 98 LEU A N 1
ATOM 781 C CA . LEU A 1 98 ? -38.390 -7.111 40.435 1.00 96.38 98 LEU A CA 1
ATOM 782 C C . LEU A 1 98 ? -39.658 -7.964 40.594 1.00 96.38 98 LEU A C 1
ATOM 784 O O . LEU A 1 98 ? -40.707 -7.657 40.027 1.00 96.38 98 LEU A O 1
ATOM 788 N N . HIS A 1 99 ? -39.581 -8.993 41.437 1.00 96.69 99 HIS A N 1
ATOM 789 C CA . HIS A 1 99 ? -40.685 -9.888 41.792 1.00 96.69 99 HIS A CA 1
ATOM 790 C C . HIS A 1 99 ? -41.002 -9.753 43.281 1.00 96.69 99 HIS A C 1
ATOM 792 O O . HIS A 1 99 ? -40.282 -10.280 44.127 1.00 96.69 99 HIS A O 1
ATOM 798 N N . ILE A 1 100 ? -42.062 -9.020 43.606 1.00 96.25 100 ILE A N 1
ATOM 799 C CA . ILE A 1 100 ? -42.377 -8.544 44.955 1.00 96.25 100 ILE A CA 1
ATOM 800 C C . ILE A 1 100 ? -43.474 -9.416 45.571 1.00 96.25 100 ILE A C 1
ATOM 802 O O . ILE A 1 100 ? -44.643 -9.348 45.191 1.00 96.25 100 ILE A O 1
ATOM 806 N N . PHE A 1 101 ? -43.097 -10.239 46.547 1.00 94.94 101 PHE A N 1
ATOM 807 C CA . PHE A 1 101 ? -44.018 -11.113 47.269 1.00 94.94 101 PHE A CA 1
ATOM 808 C C . PHE A 1 101 ? -44.649 -10.372 48.449 1.00 94.94 101 PHE A C 1
ATOM 810 O O . PHE A 1 101 ? -43.958 -9.700 49.215 1.00 94.94 101 PHE A O 1
ATOM 817 N N . GLN A 1 102 ? -45.963 -10.510 48.591 1.00 94.94 102 GLN A N 1
ATOM 818 C CA . GLN A 1 102 ? -46.842 -9.792 49.511 1.00 94.94 102 GLN A CA 1
ATOM 819 C C . GLN A 1 102 ? -47.617 -10.756 50.416 1.00 94.94 102 GLN A C 1
ATOM 821 O O . GLN A 1 102 ? -47.771 -11.942 50.119 1.00 94.94 102 GLN A O 1
ATOM 826 N N . ASN A 1 103 ? -48.093 -10.219 51.536 1.00 91.81 103 ASN A N 1
ATOM 827 C CA . ASN A 1 103 ? -48.906 -10.901 52.530 1.00 91.81 103 ASN A CA 1
ATOM 828 C C . ASN A 1 103 ? -49.836 -9.888 53.221 1.00 91.81 103 ASN A C 1
ATOM 830 O O . ASN A 1 103 ? -49.422 -9.145 54.115 1.00 91.81 103 ASN A O 1
ATOM 834 N N . GLN A 1 104 ? -51.121 -9.902 52.868 1.00 88.50 104 GLN A N 1
ATOM 835 C CA . GLN A 1 104 ? -52.170 -9.070 53.478 1.00 88.50 104 GLN A CA 1
ATOM 836 C C . GLN A 1 104 ? -52.373 -9.304 54.986 1.00 88.50 104 GLN A C 1
ATOM 838 O O . GLN A 1 104 ? -53.029 -8.496 55.643 1.00 88.50 104 GLN A O 1
ATOM 843 N N . ASN A 1 105 ? -51.812 -10.380 55.549 1.00 86.56 105 ASN A N 1
ATOM 844 C CA . ASN A 1 105 ? -51.877 -10.716 56.975 1.00 86.56 105 ASN A CA 1
ATOM 845 C C . ASN A 1 105 ? -50.583 -10.359 57.735 1.00 86.56 105 ASN A C 1
ATOM 847 O O . ASN A 1 105 ? -50.461 -10.687 58.916 1.00 86.56 105 ASN A O 1
ATOM 851 N N . ALA A 1 106 ? -49.605 -9.728 57.077 1.00 83.69 106 ALA A N 1
ATOM 852 C CA . ALA A 1 106 ? -48.387 -9.242 57.718 1.00 83.69 106 ALA A CA 1
ATOM 853 C C . ALA A 1 106 ? -48.649 -8.008 58.605 1.00 83.69 106 ALA A C 1
ATOM 855 O O . ALA A 1 106 ? -49.694 -7.366 58.512 1.00 83.69 106 ALA A O 1
ATOM 856 N N . VAL A 1 107 ? -47.675 -7.649 59.453 1.00 79.31 107 VAL A N 1
ATOM 857 C CA . VAL A 1 107 ? -47.815 -6.583 60.473 1.00 79.31 107 VAL A CA 1
ATOM 858 C C . VAL A 1 107 ? -48.202 -5.222 59.873 1.00 79.31 107 VAL A C 1
ATOM 860 O O . VAL A 1 107 ? -49.007 -4.496 60.454 1.00 79.31 107 VAL A O 1
ATOM 863 N N . PHE A 1 108 ? -47.674 -4.909 58.688 1.00 82.12 108 PHE A N 1
ATOM 864 C CA . PHE A 1 108 ? -48.016 -3.726 57.896 1.00 82.12 108 PHE A CA 1
ATOM 865 C C . PHE A 1 108 ? -48.441 -4.186 56.489 1.00 82.12 108 PHE A C 1
ATOM 867 O O . PHE A 1 108 ? -47.567 -4.433 55.659 1.00 82.12 108 PHE A O 1
ATOM 874 N N . PRO A 1 109 ? -49.746 -4.389 56.210 1.00 81.19 109 PRO A N 1
ATOM 875 C CA . PRO A 1 109 ? -50.226 -4.834 54.898 1.00 81.19 109 PRO A CA 1
ATOM 876 C C . PRO A 1 109 ? -49.904 -3.819 53.780 1.00 81.19 109 PRO A C 1
ATOM 878 O O . PRO A 1 109 ? -50.041 -2.619 54.022 1.00 81.19 109 PRO A O 1
ATOM 881 N N . PRO A 1 110 ? -49.523 -4.261 52.562 1.00 87.75 110 PRO A N 1
ATOM 882 C CA . PRO A 1 110 ? -49.540 -5.640 52.058 1.00 87.75 110 PRO A CA 1
ATOM 883 C C . PRO A 1 110 ? -48.261 -6.445 52.373 1.00 87.75 110 PRO A C 1
ATOM 885 O O . PRO A 1 110 ? -47.950 -7.418 51.693 1.00 87.75 110 PRO A O 1
ATOM 888 N N . GLY A 1 111 ? -47.491 -6.059 53.391 1.00 87.31 111 GLY A N 1
ATOM 889 C CA . GLY A 1 111 ? -46.321 -6.797 53.879 1.00 87.31 111 GLY A CA 1
ATOM 890 C C . GLY A 1 111 ? -45.041 -6.582 53.073 1.00 87.31 111 GLY A C 1
ATOM 891 O O . GLY A 1 111 ? -44.003 -7.144 53.418 1.00 87.31 111 GLY A O 1
ATOM 892 N N . ASN A 1 112 ? -45.117 -5.807 51.996 1.00 92.06 112 ASN A N 1
ATOM 893 C CA . ASN A 1 112 ? -44.015 -5.426 51.122 1.00 92.06 112 ASN A CA 1
ATOM 894 C C . ASN A 1 112 ? -44.422 -4.149 50.358 1.00 92.06 112 ASN A C 1
ATOM 896 O O . ASN A 1 112 ? -45.545 -3.663 50.528 1.00 92.06 112 ASN A O 1
ATOM 900 N N . PHE A 1 113 ? -43.557 -3.637 49.482 1.00 91.88 113 PHE A N 1
ATOM 901 C CA . PHE A 1 113 ? -43.917 -2.575 48.534 1.00 91.88 113 PHE A CA 1
ATOM 902 C C . PHE A 1 113 ? -45.144 -2.972 47.690 1.00 91.88 113 PHE A C 1
ATOM 904 O O . PHE A 1 113 ? -45.358 -4.157 47.409 1.00 91.88 113 PHE A O 1
ATOM 911 N N . SER A 1 114 ? -45.961 -1.995 47.286 1.00 92.06 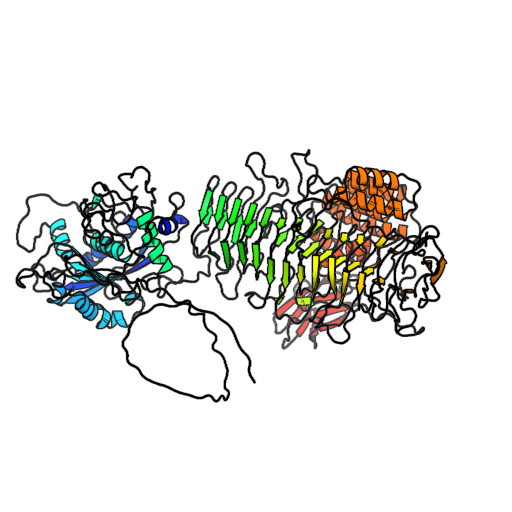114 SER A N 1
ATOM 912 C CA . SER A 1 114 ? -47.175 -2.212 46.483 1.00 92.06 114 SER A CA 1
ATOM 913 C C . SER A 1 114 ? -47.077 -1.617 45.076 1.00 92.06 114 SER A C 1
ATOM 915 O O . SER A 1 114 ? -46.089 -0.972 44.737 1.00 92.06 114 SER A O 1
ATOM 917 N N . ASN A 1 115 ? -48.111 -1.800 44.249 1.00 92.25 115 ASN A N 1
ATOM 918 C CA . ASN A 1 115 ? -48.229 -1.111 42.961 1.00 92.25 115 ASN A CA 1
ATOM 919 C C . ASN A 1 115 ? -48.729 0.343 43.093 1.00 92.25 115 ASN A C 1
ATOM 921 O O . ASN A 1 115 ? -49.167 0.948 42.113 1.00 92.25 115 ASN A O 1
ATOM 925 N N . SER A 1 116 ? -48.673 0.929 44.295 1.00 92.31 116 SER A N 1
ATOM 926 C CA . SER A 1 116 ? -48.898 2.362 44.461 1.00 92.31 116 SER A CA 1
ATOM 927 C C . SER A 1 116 ? -47.830 3.161 43.709 1.00 92.31 116 SER A C 1
ATOM 929 O O . SER A 1 116 ? -46.663 2.775 43.645 1.00 92.31 116 SER A O 1
ATOM 931 N N . GLN A 1 117 ? -48.212 4.319 43.164 1.00 87.62 117 GLN A N 1
ATOM 932 C CA . GLN A 1 117 ? -47.265 5.178 42.447 1.00 87.62 117 GLN A CA 1
ATOM 933 C C . GLN A 1 117 ? -46.093 5.617 43.347 1.00 87.62 117 GLN A C 1
ATOM 935 O O . GLN A 1 117 ? -44.966 5.713 42.877 1.00 87.62 117 GLN A O 1
ATOM 940 N N . TYR A 1 118 ? -46.343 5.799 44.648 1.00 86.31 118 TYR A N 1
ATOM 941 C CA . TYR A 1 118 ? -45.322 6.134 45.642 1.00 86.31 118 TYR A CA 1
ATOM 942 C C . TYR A 1 118 ? -44.272 5.022 45.793 1.00 86.31 118 TYR A C 1
ATOM 944 O O . TYR A 1 118 ? -43.078 5.292 45.701 1.00 86.31 118 TYR A O 1
ATOM 952 N N . ASP A 1 119 ? -44.712 3.770 45.942 1.00 88.75 119 ASP A N 1
ATOM 953 C CA . ASP A 1 119 ? -43.815 2.614 46.028 1.00 88.75 119 ASP A CA 1
ATOM 954 C C . ASP A 1 119 ? -43.037 2.403 44.720 1.00 88.75 119 ASP A C 1
ATOM 956 O O . ASP A 1 119 ? -41.835 2.154 44.752 1.00 88.75 119 ASP A O 1
ATOM 960 N N . LEU A 1 120 ? -43.687 2.556 43.561 1.00 89.50 120 LEU A N 1
ATOM 961 C CA . LEU A 1 120 ? -43.020 2.456 42.258 1.00 89.50 120 LEU A CA 1
ATOM 962 C C . LEU A 1 120 ? -41.958 3.552 42.065 1.00 89.50 120 LEU A C 1
ATOM 964 O O . LEU A 1 120 ? -40.887 3.269 41.532 1.00 89.50 120 LEU A O 1
ATOM 968 N N . ASP A 1 121 ? -42.201 4.781 42.529 1.00 87.56 121 ASP A N 1
ATOM 969 C CA . ASP A 1 121 ? -41.206 5.860 42.480 1.00 87.56 121 ASP A CA 1
ATOM 970 C C . ASP A 1 121 ? -40.050 5.637 43.470 1.00 87.56 121 ASP A C 1
ATOM 972 O O . ASP A 1 121 ? -38.894 5.914 43.132 1.00 87.56 121 ASP A O 1
ATOM 976 N N . ILE A 1 122 ? -40.317 5.037 44.637 1.00 86.38 122 ILE A N 1
ATOM 977 C CA . ILE A 1 122 ? -39.266 4.533 45.532 1.00 86.38 122 ILE A CA 1
ATOM 978 C C . ILE A 1 122 ? -38.426 3.475 44.808 1.00 86.38 122 ILE A C 1
ATOM 980 O O . ILE A 1 122 ? -37.209 3.629 44.752 1.00 86.38 122 ILE A O 1
ATOM 984 N N . LEU A 1 123 ? -39.031 2.456 44.192 1.00 90.50 123 LEU A N 1
ATOM 985 C CA . LEU A 1 123 ? -38.298 1.403 43.473 1.00 90.50 123 LEU A CA 1
ATOM 986 C C . LEU A 1 123 ? -37.482 1.965 42.292 1.00 90.50 123 LEU A C 1
ATOM 988 O O . LEU A 1 123 ? -36.336 1.567 42.094 1.00 90.50 123 LEU A O 1
ATOM 992 N N . ARG A 1 124 ? -38.000 2.952 41.547 1.00 90.56 124 ARG A N 1
ATOM 993 C CA . ARG A 1 124 ? -37.241 3.666 40.495 1.00 90.56 124 ARG A CA 1
ATOM 994 C C . ARG A 1 124 ? -36.026 4.407 41.053 1.00 90.56 124 ARG A C 1
ATOM 996 O O . ARG A 1 124 ? -34.956 4.374 40.440 1.00 90.56 124 ARG A O 1
ATOM 1003 N N . SER A 1 125 ? -36.159 5.041 42.222 1.00 88.50 125 SER A N 1
ATOM 1004 C CA . SER A 1 125 ? -35.042 5.726 42.892 1.00 88.50 125 SER A CA 1
ATOM 1005 C C . SER A 1 125 ? -33.866 4.789 43.192 1.00 88.50 125 SER A C 1
ATOM 1007 O O . SER A 1 125 ? -32.721 5.245 43.194 1.00 88.50 125 SER A O 1
ATOM 1009 N N . TRP A 1 126 ? -34.116 3.480 43.357 1.00 90.00 126 TRP A N 1
ATOM 1010 C CA . TRP A 1 126 ? -33.069 2.496 43.648 1.00 90.00 126 TRP A CA 1
ATOM 1011 C C . TRP A 1 126 ? -32.029 2.433 42.531 1.00 90.00 126 TRP A C 1
ATOM 1013 O O . TRP A 1 126 ? -30.842 2.305 42.810 1.00 90.00 126 TRP A O 1
ATOM 1023 N N . PHE A 1 127 ? -32.451 2.623 41.283 1.00 92.12 127 PHE A N 1
ATOM 1024 C CA . PHE A 1 127 ? -31.568 2.649 40.120 1.00 92.12 127 PHE A CA 1
ATOM 1025 C C . PHE A 1 127 ? -31.165 4.078 39.737 1.00 92.12 127 PHE A C 1
ATOM 1027 O O . PHE A 1 127 ? -29.988 4.325 39.471 1.00 92.12 127 PHE A O 1
ATOM 1034 N N . HIS A 1 128 ? -32.112 5.025 39.778 1.00 90.38 128 HIS A N 1
ATOM 1035 C CA . HIS A 1 128 ? -31.990 6.326 39.101 1.00 90.38 128 HIS A CA 1
ATOM 1036 C C . HIS A 1 128 ? -31.909 7.563 40.008 1.00 90.38 128 HIS A C 1
ATOM 1038 O O . HIS A 1 128 ? -31.881 8.678 39.489 1.00 90.38 128 HIS A O 1
ATOM 1044 N N . HIS A 1 129 ? -31.866 7.434 41.343 1.00 88.88 129 HIS A N 1
ATOM 1045 C CA . HIS A 1 129 ? -31.664 8.616 42.196 1.00 88.88 129 HIS A CA 1
ATOM 1046 C C . HIS A 1 129 ? -30.299 9.271 41.887 1.00 88.88 129 HIS A C 1
ATOM 1048 O O . HIS A 1 129 ? -29.277 8.591 42.020 1.00 88.88 129 HIS A O 1
ATOM 1054 N N . PRO A 1 130 ? -30.238 10.573 41.538 1.00 85.38 130 PRO A N 1
ATOM 1055 C CA . PRO A 1 130 ? -29.113 11.180 40.808 1.00 85.38 130 PRO A CA 1
ATOM 1056 C C . PRO A 1 130 ? -27.756 11.170 41.526 1.00 85.38 130 PRO A C 1
ATOM 1058 O O . PRO A 1 130 ? -26.741 11.442 40.897 1.00 85.38 130 PRO A O 1
ATOM 1061 N N . THR A 1 131 ? -27.720 10.864 42.826 1.00 83.06 131 THR A N 1
ATOM 1062 C CA . THR A 1 131 ? -26.487 10.762 43.632 1.00 83.06 131 THR A CA 1
ATOM 1063 C C . THR A 1 131 ? -26.429 9.523 44.538 1.00 83.06 131 THR A C 1
ATOM 1065 O O . THR A 1 131 ? -25.497 9.389 45.328 1.00 83.06 131 THR A O 1
ATOM 1068 N N . LYS A 1 132 ? -27.434 8.631 44.487 1.00 80.88 132 LYS A N 1
ATOM 1069 C CA . LYS A 1 132 ? -27.555 7.474 45.412 1.00 80.88 132 LYS A CA 1
ATOM 1070 C C . LYS A 1 132 ? -28.050 6.183 44.756 1.00 80.88 132 LYS A C 1
ATOM 1072 O O . LYS A 1 132 ? -27.800 5.108 45.298 1.00 80.88 132 LYS A O 1
ATOM 1077 N N . GLY A 1 133 ? -28.735 6.277 43.616 1.00 87.56 133 GLY A N 1
ATOM 1078 C CA . GLY A 1 133 ? -29.162 5.117 42.843 1.00 87.56 133 GLY A CA 1
ATOM 1079 C C . GLY A 1 133 ? -27.959 4.365 42.278 1.00 87.56 133 GLY A C 1
ATOM 1080 O O . GLY A 1 133 ? -26.876 4.936 42.123 1.00 87.56 133 GLY A O 1
ATOM 1081 N N . ILE A 1 134 ? -28.146 3.083 41.973 1.00 91.56 134 ILE A N 1
ATOM 1082 C CA . ILE A 1 134 ? -27.067 2.189 41.530 1.00 91.56 134 ILE A CA 1
ATOM 1083 C C . ILE A 1 134 ? -26.315 2.771 40.318 1.00 91.56 134 ILE A C 1
ATOM 1085 O O . ILE A 1 134 ? -25.085 2.805 40.323 1.00 91.56 134 ILE A O 1
ATOM 1089 N N . ASN A 1 135 ? -27.036 3.322 39.334 1.00 93.88 135 ASN A N 1
ATOM 1090 C CA . ASN A 1 135 ? -26.436 3.918 38.135 1.00 93.88 135 ASN A CA 1
ATOM 1091 C C . ASN A 1 135 ? -25.593 5.159 38.460 1.00 93.88 135 ASN A C 1
ATOM 1093 O O . ASN A 1 135 ? -24.505 5.326 37.917 1.00 93.88 135 ASN A O 1
ATOM 1097 N N . ALA A 1 136 ? -26.065 6.008 39.377 1.00 91.62 136 ALA A N 1
ATOM 1098 C CA . ALA A 1 136 ? -25.331 7.198 39.798 1.00 91.62 136 ALA A CA 1
ATOM 1099 C C . ALA A 1 136 ? -24.041 6.840 40.550 1.00 91.62 136 ALA A C 1
ATOM 1101 O O . ALA A 1 136 ? -23.022 7.490 40.342 1.00 91.62 136 ALA A O 1
ATOM 1102 N N . ARG A 1 137 ? -24.066 5.795 41.388 1.00 90.50 137 ARG A N 1
ATOM 1103 C CA . ARG A 1 137 ? -22.893 5.333 42.150 1.00 90.50 137 ARG A CA 1
ATOM 1104 C C . ARG A 1 137 ? -21.851 4.644 41.276 1.00 90.50 137 ARG A C 1
ATOM 1106 O O . ARG A 1 137 ? -20.668 4.867 41.484 1.00 90.50 137 ARG A O 1
ATOM 1113 N N . LEU A 1 138 ? -22.271 3.846 40.294 1.00 94.00 138 LEU A N 1
ATOM 1114 C CA . LEU A 1 138 ? -21.342 3.211 39.355 1.00 94.00 138 LEU A CA 1
ATOM 1115 C C . LEU A 1 138 ? -20.721 4.213 38.371 1.00 94.00 138 LEU A C 1
ATOM 1117 O O . LEU A 1 138 ? -19.559 4.055 38.021 1.00 94.00 138 LEU A O 1
ATOM 1121 N N . ALA A 1 139 ? -21.440 5.271 37.985 1.00 94.69 139 ALA A N 1
ATOM 1122 C CA . ALA A 1 139 ? -20.907 6.343 37.138 1.00 94.69 139 ALA A CA 1
ATOM 1123 C C . ALA A 1 139 ? -20.116 7.434 37.901 1.00 94.69 139 ALA A C 1
ATOM 1125 O O . ALA A 1 139 ? -19.648 8.382 37.278 1.00 94.69 139 ALA A O 1
ATOM 1126 N N . ASN A 1 140 ? -20.022 7.351 39.237 1.00 93.62 140 ASN A N 1
ATOM 1127 C CA . ASN A 1 140 ? -19.312 8.311 40.094 1.00 93.62 140 ASN A CA 1
ATOM 1128 C C . ASN A 1 140 ? -18.637 7.568 41.264 1.00 93.62 140 ASN A C 1
ATOM 1130 O O . ASN A 1 140 ? -19.029 7.716 42.427 1.00 93.62 140 ASN A O 1
ATOM 1134 N N . LEU A 1 141 ? -17.650 6.732 40.946 1.00 94.25 141 LEU A N 1
ATOM 1135 C CA . LEU A 1 141 ? -16.837 6.028 41.934 1.00 94.25 141 LEU A CA 1
ATOM 1136 C C . LEU A 1 141 ? -15.949 7.000 42.728 1.00 94.25 141 LEU A C 1
ATOM 1138 O O . LEU A 1 141 ? -15.550 8.059 42.248 1.00 94.25 141 LEU A O 1
ATOM 1142 N N . CYS A 1 142 ? -15.593 6.600 43.944 1.00 93.25 142 CYS A N 1
ATOM 1143 C CA . CYS A 1 142 ? -14.552 7.230 44.752 1.00 93.25 142 CYS A CA 1
ATOM 1144 C C . CYS A 1 142 ? -13.160 6.672 44.421 1.00 93.25 142 CYS A C 1
ATOM 1146 O O . CYS A 1 142 ? -13.020 5.541 43.957 1.00 93.25 142 CYS A O 1
ATOM 1148 N N . ASP A 1 143 ? -12.116 7.433 44.753 1.00 92.69 143 ASP A N 1
ATOM 1149 C CA . ASP A 1 143 ? -10.742 6.927 44.796 1.00 92.69 143 ASP A CA 1
ATOM 1150 C C . ASP A 1 143 ? -10.613 5.788 45.836 1.00 92.69 143 ASP A C 1
ATOM 1152 O O . ASP A 1 143 ? -10.954 6.022 46.999 1.00 92.69 143 ASP A O 1
ATOM 1156 N N . PRO A 1 144 ? -10.152 4.569 45.482 1.00 90.31 144 PRO A N 1
ATOM 1157 C CA . PRO A 1 144 ? -10.090 3.448 46.425 1.00 90.31 144 PRO A CA 1
ATOM 1158 C C . PRO A 1 144 ? -9.110 3.684 47.578 1.00 90.31 144 PRO A C 1
ATOM 1160 O O . PRO A 1 144 ? -7.951 4.031 47.337 1.00 90.31 144 PRO A O 1
ATOM 1163 N N . GLN A 1 145 ? -9.564 3.463 48.817 1.00 88.12 145 GLN A N 1
ATOM 1164 C CA . GLN A 1 145 ? -8.790 3.687 50.042 1.00 88.12 145 GLN A CA 1
ATOM 1165 C C . GLN A 1 145 ? -8.902 2.520 51.049 1.00 88.12 145 GLN A C 1
ATOM 1167 O O . GLN A 1 145 ? -9.965 1.896 51.166 1.00 88.12 145 GLN A O 1
ATOM 1172 N N . PRO A 1 146 ? -7.834 2.246 51.825 1.00 84.25 146 PRO A N 1
ATOM 1173 C CA . PRO A 1 146 ? -6.534 2.914 51.810 1.00 84.25 146 PRO A CA 1
ATOM 1174 C C . PRO A 1 146 ? -5.625 2.367 50.699 1.00 84.25 146 PRO A C 1
ATOM 1176 O O . PRO A 1 146 ? -5.706 1.197 50.328 1.00 84.25 146 PRO A O 1
ATOM 1179 N N . LYS A 1 147 ? -4.722 3.205 50.181 1.00 84.25 147 LYS A N 1
ATOM 1180 C CA . LYS A 1 147 ? -3.722 2.789 49.183 1.00 84.25 147 LYS A CA 1
ATOM 1181 C C . LYS A 1 147 ? -2.767 1.723 49.741 1.00 84.25 147 LYS A C 1
ATOM 1183 O O . LYS A 1 147 ? -2.068 1.974 50.723 1.00 84.25 147 LYS A O 1
ATOM 1188 N N . VAL A 1 148 ? -2.723 0.551 49.100 1.00 75.88 148 VAL A N 1
ATOM 1189 C CA . VAL A 1 148 ? -1.828 -0.567 49.454 1.00 75.88 148 VAL A CA 1
ATOM 1190 C C . VAL A 1 148 ? -0.420 -0.300 48.912 1.00 75.88 148 VAL A C 1
ATOM 1192 O O . VAL A 1 148 ? -0.270 -0.267 47.695 1.00 75.88 148 VAL A O 1
ATOM 1195 N N . PRO A 1 149 ? 0.624 -0.144 49.750 1.00 80.25 149 PRO A N 1
ATOM 1196 C CA . PRO A 1 149 ? 1.956 0.223 49.265 1.00 80.25 149 PRO A CA 1
ATOM 1197 C C . PRO A 1 149 ? 2.563 -0.814 48.308 1.00 80.25 149 PRO A C 1
ATOM 1199 O O . PRO A 1 149 ? 2.895 -1.923 48.728 1.00 80.25 149 PRO A O 1
ATOM 1202 N N . GLY A 1 150 ? 2.748 -0.435 47.042 1.00 78.62 150 GLY A N 1
ATOM 1203 C CA . GLY A 1 150 ? 3.242 -1.292 45.958 1.00 78.62 150 GLY A CA 1
ATOM 1204 C C . GLY A 1 150 ? 2.159 -2.009 45.138 1.00 78.62 150 GLY A C 1
ATOM 1205 O O . GLY A 1 150 ? 2.490 -2.538 44.080 1.00 78.62 150 GLY A O 1
ATOM 1206 N N . ASN A 1 151 ? 0.901 -1.992 45.593 1.00 75.56 151 ASN A N 1
ATOM 1207 C CA . ASN A 1 151 ? -0.278 -2.549 44.916 1.00 75.56 151 ASN A CA 1
ATOM 1208 C C . ASN A 1 151 ? -1.408 -1.496 44.856 1.00 75.56 151 ASN A C 1
ATOM 1210 O O . ASN A 1 151 ? -2.582 -1.799 45.069 1.00 75.56 151 ASN A O 1
ATOM 1214 N N . GLU A 1 152 ? -1.074 -0.220 44.668 1.00 86.19 152 GLU A N 1
ATOM 1215 C CA . GLU A 1 152 ? -2.050 0.865 44.706 1.00 86.19 152 GLU A CA 1
ATOM 1216 C C . GLU A 1 152 ? -3.026 0.797 43.519 1.00 86.19 152 GLU A C 1
ATOM 1218 O O . GLU A 1 152 ? -2.657 1.140 42.397 1.00 86.19 152 GLU A O 1
ATOM 1223 N N . SER A 1 153 ? -4.301 0.455 43.762 1.00 87.50 153 SER A N 1
ATOM 1224 C CA . SER A 1 153 ? -5.343 0.642 42.739 1.00 87.50 153 SER A CA 1
ATOM 1225 C C . SER A 1 153 ? -5.370 2.110 42.291 1.00 87.50 153 SER A C 1
ATOM 1227 O O . SER A 1 153 ? -5.525 2.992 43.152 1.00 87.50 153 SER A O 1
ATOM 1229 N N . PRO A 1 154 ? -5.310 2.403 40.979 1.00 90.75 154 PRO A N 1
ATOM 1230 C CA . PRO A 1 154 ? -5.602 3.735 40.471 1.00 90.75 154 PRO A CA 1
ATOM 1231 C C . PRO A 1 154 ? -7.067 4.112 40.739 1.00 90.75 154 PRO A C 1
ATOM 1233 O O . PRO A 1 154 ? -7.899 3.266 41.089 1.00 90.75 154 PRO A O 1
ATOM 1236 N N . HIS A 1 155 ? -7.380 5.397 40.581 1.00 93.69 155 HIS A N 1
ATOM 1237 C CA . HIS A 1 155 ? -8.752 5.889 40.607 1.00 93.69 155 HIS A CA 1
ATOM 1238 C C . HIS A 1 155 ? -9.367 5.755 39.214 1.00 93.69 155 HIS A C 1
ATOM 1240 O O . HIS A 1 155 ? -8.945 6.438 38.289 1.00 93.69 155 HIS A O 1
ATOM 1246 N N . ILE A 1 156 ? -10.382 4.906 39.081 1.00 94.94 156 ILE A N 1
ATOM 1247 C CA . ILE A 1 156 ? -11.262 4.877 37.910 1.00 94.94 156 ILE A CA 1
ATOM 1248 C C . ILE A 1 156 ? -12.588 5.519 38.345 1.00 94.94 156 ILE A C 1
ATOM 1250 O O . ILE A 1 156 ? -13.186 5.018 39.300 1.00 94.94 156 ILE A O 1
ATOM 1254 N N . PRO A 1 157 ? -13.048 6.624 37.726 1.00 95.12 157 PRO A N 1
ATOM 1255 C CA . PRO A 1 157 ? -14.221 7.367 38.201 1.00 95.12 157 PRO A CA 1
ATOM 1256 C C . PRO A 1 157 ? -15.567 6.809 37.706 1.00 95.12 157 PRO A C 1
ATOM 1258 O O . PRO A 1 157 ? -16.591 7.050 38.340 1.00 95.12 157 PRO A O 1
ATOM 1261 N N . ASP A 1 158 ? -15.583 6.051 36.607 1.00 95.56 158 ASP A N 1
ATOM 1262 C CA . ASP A 1 158 ? -16.788 5.444 36.023 1.00 95.56 158 ASP A CA 1
ATOM 1263 C C . ASP A 1 158 ? -16.563 3.937 35.829 1.00 95.56 158 ASP A C 1
ATOM 1265 O O . ASP A 1 158 ? -15.650 3.511 35.122 1.00 95.56 158 ASP A O 1
ATOM 1269 N N . ALA A 1 159 ? -17.415 3.120 36.448 1.00 95.31 159 ALA A N 1
ATOM 1270 C CA . ALA A 1 159 ? -17.381 1.664 36.367 1.00 95.31 159 ALA A CA 1
ATOM 1271 C C . ALA A 1 159 ? -17.773 1.115 34.981 1.00 95.31 159 ALA A C 1
ATOM 1273 O O . ALA A 1 159 ? -17.586 -0.074 34.725 1.00 95.31 159 ALA A O 1
ATOM 1274 N N . ARG A 1 160 ? -18.337 1.944 34.088 1.00 94.88 160 ARG A N 1
ATOM 1275 C CA . ARG A 1 160 ? -18.799 1.592 32.729 1.00 94.88 160 ARG A CA 1
ATOM 1276 C C . ARG A 1 160 ? -19.862 0.484 32.695 1.00 94.88 160 ARG A C 1
ATOM 1278 O O . ARG A 1 160 ? -19.929 -0.300 31.746 1.00 94.88 160 ARG A O 1
ATOM 1285 N N . VAL A 1 161 ? -20.727 0.439 33.710 1.00 95.12 161 VAL A N 1
ATOM 1286 C CA . VAL A 1 161 ? -21.892 -0.462 33.788 1.00 95.12 161 VAL A CA 1
ATOM 1287 C C . VAL A 1 161 ? -23.139 0.324 34.193 1.00 95.12 161 VAL A C 1
ATOM 1289 O O . VAL A 1 161 ? -23.079 1.157 35.094 1.00 95.12 161 VAL A O 1
ATOM 1292 N N . GLN A 1 162 ? -24.272 0.057 33.536 1.00 95.38 162 GLN A N 1
ATOM 1293 C CA . GLN A 1 162 ? -25.567 0.677 33.839 1.00 95.38 162 GLN A CA 1
ATOM 1294 C C . GLN A 1 162 ? -26.713 -0.345 33.837 1.00 95.38 162 GLN A C 1
ATOM 1296 O O . GLN A 1 162 ? -26.773 -1.259 33.015 1.00 95.38 162 GLN A O 1
ATOM 1301 N N . PHE A 1 163 ? -27.663 -0.158 34.747 1.00 95.12 163 PHE A N 1
ATOM 1302 C CA . PHE A 1 163 ? -28.853 -0.982 34.911 1.00 95.12 163 PHE A CA 1
ATOM 1303 C C . PHE A 1 163 ? -30.084 -0.338 34.268 1.00 95.12 163 PHE A C 1
ATOM 1305 O O . PHE A 1 163 ? -30.369 0.848 34.456 1.00 95.12 163 PHE A O 1
ATOM 1312 N N . LEU A 1 164 ? -30.841 -1.161 33.551 1.00 95.69 164 LEU A N 1
ATOM 1313 C CA . LEU A 1 164 ? -32.079 -0.821 32.866 1.00 95.69 164 LEU A CA 1
ATOM 1314 C C . LEU A 1 164 ? -33.266 -1.290 33.714 1.00 95.69 164 LEU A C 1
ATOM 1316 O O . LEU A 1 164 ? -33.477 -2.491 33.896 1.00 95.69 164 LEU A O 1
ATOM 1320 N N . PHE A 1 165 ? -34.052 -0.340 34.209 1.00 95.06 165 PHE A N 1
ATOM 1321 C CA . PHE A 1 165 ? -35.237 -0.580 35.030 1.00 95.06 165 PHE A CA 1
ATOM 1322 C C . PHE A 1 165 ? -36.182 0.620 34.917 1.00 95.06 165 PHE A C 1
ATOM 1324 O O . PHE A 1 165 ? -35.782 1.748 35.194 1.00 95.06 165 PHE A O 1
ATOM 1331 N N . ASP A 1 166 ? -37.419 0.385 34.503 1.00 93.38 166 ASP A N 1
ATOM 1332 C CA . ASP A 1 166 ? -38.426 1.405 34.213 1.00 93.38 166 ASP A CA 1
ATOM 1333 C C . ASP A 1 166 ? -39.393 1.584 35.402 1.00 93.38 166 ASP A C 1
ATOM 1335 O O . ASP A 1 166 ? -39.997 2.646 35.597 1.00 93.38 166 ASP A O 1
ATOM 1339 N N . GLY A 1 167 ? -39.524 0.553 36.244 1.00 92.50 167 GLY A N 1
ATOM 1340 C CA . GLY A 1 167 ? -40.422 0.541 37.394 1.00 92.50 167 GLY A CA 1
ATOM 1341 C C . GLY A 1 167 ? -41.879 0.515 36.954 1.00 92.50 167 GLY A C 1
ATOM 1342 O O . GLY A 1 167 ? -42.663 1.373 37.367 1.00 92.50 167 GLY A O 1
ATOM 1343 N N . ILE A 1 168 ? -42.227 -0.404 36.053 1.00 94.06 168 ILE A N 1
ATOM 1344 C CA . ILE A 1 168 ? -43.556 -0.498 35.439 1.00 94.06 168 ILE A CA 1
ATOM 1345 C C . ILE A 1 168 ? -44.184 -1.859 35.760 1.00 94.06 168 ILE A C 1
ATOM 1347 O O . ILE A 1 168 ? -43.610 -2.920 35.497 1.00 94.06 168 ILE A O 1
ATOM 1351 N N . GLU A 1 169 ? -45.393 -1.818 36.328 1.00 93.88 169 GLU A N 1
ATOM 1352 C CA . GLU A 1 169 ? -46.146 -3.014 36.709 1.00 93.88 169 GLU A CA 1
ATOM 1353 C C . GLU A 1 169 ? -46.464 -3.886 35.482 1.00 93.88 169 GLU A C 1
ATOM 1355 O O . GLU A 1 169 ? -47.007 -3.403 34.490 1.00 93.88 169 GLU A O 1
ATOM 1360 N N . ASN A 1 170 ? -46.172 -5.185 35.577 1.00 89.81 170 ASN A N 1
ATOM 1361 C CA . ASN A 1 170 ? -46.271 -6.193 34.513 1.00 89.81 170 ASN A CA 1
ATOM 1362 C C . ASN A 1 170 ? -45.262 -6.049 33.351 1.00 89.81 170 ASN A C 1
ATOM 1364 O O . ASN A 1 170 ? -45.359 -6.812 32.391 1.00 89.81 170 ASN A O 1
ATOM 1368 N N . GLN A 1 171 ? -44.293 -5.131 33.441 1.00 91.12 171 GLN A N 1
ATOM 1369 C CA . GLN A 1 171 ? -43.170 -4.999 32.498 1.00 91.12 171 GLN A CA 1
ATOM 1370 C C . GLN A 1 171 ? -41.847 -5.382 33.174 1.00 91.12 171 GLN A C 1
ATOM 1372 O O . GLN A 1 171 ? -41.167 -6.298 32.726 1.00 91.12 171 GLN A O 1
ATOM 1377 N N . ASP A 1 172 ? -41.494 -4.723 34.279 1.00 93.69 172 ASP A N 1
ATOM 1378 C CA . ASP A 1 172 ? -40.318 -5.079 35.085 1.00 93.69 172 ASP A CA 1
ATOM 1379 C C . ASP A 1 172 ? -40.535 -5.010 36.603 1.00 93.69 172 ASP A C 1
ATOM 1381 O O . ASP A 1 172 ? -39.609 -5.263 37.373 1.00 93.69 172 ASP A O 1
ATOM 1385 N N . VAL A 1 173 ? -41.774 -4.775 37.044 1.00 97.06 173 VAL A N 1
ATOM 1386 C CA . VAL A 1 173 ? -42.213 -4.998 38.426 1.00 97.06 173 VAL A CA 1
ATOM 1387 C C . VAL A 1 173 ? -43.435 -5.912 38.432 1.00 97.06 173 VAL A C 1
ATOM 1389 O O . VAL A 1 173 ? -44.422 -5.645 37.748 1.00 97.06 173 VAL A O 1
ATOM 1392 N N . PHE A 1 174 ? -43.396 -6.978 39.226 1.00 97.31 174 PHE A N 1
ATOM 1393 C CA . PHE A 1 174 ? -44.493 -7.936 39.384 1.00 97.31 174 PHE A CA 1
ATOM 1394 C C . PHE A 1 174 ? -44.819 -8.133 40.864 1.00 97.31 174 PHE A C 1
ATOM 1396 O O . PHE A 1 174 ? -43.906 -8.243 41.681 1.00 97.31 174 PHE A O 1
ATOM 1403 N N . PHE A 1 175 ? -46.105 -8.216 41.210 1.00 96.25 175 PHE A N 1
ATOM 1404 C CA . PHE A 1 175 ? -46.575 -8.382 42.590 1.00 96.25 175 PHE A CA 1
ATOM 1405 C C . PHE A 1 175 ? -47.290 -9.726 42.777 1.00 96.25 175 PHE A C 1
ATOM 1407 O O . PHE A 1 175 ? -48.100 -10.124 41.940 1.00 96.25 175 PHE A O 1
ATOM 1414 N N . TYR A 1 176 ? -47.007 -10.414 43.886 1.00 95.50 176 TYR A N 1
ATOM 1415 C CA . TYR A 1 176 ? -47.499 -11.767 44.164 1.00 95.50 176 TYR A CA 1
ATOM 1416 C C . TYR A 1 176 ? -48.023 -11.883 45.600 1.00 95.50 176 TYR A C 1
ATOM 1418 O O . TYR A 1 176 ? -47.240 -11.882 46.546 1.00 95.50 176 TYR A O 1
ATOM 1426 N N . GLU A 1 177 ? -49.335 -12.038 45.786 1.00 93.88 177 GLU A N 1
ATOM 1427 C CA . GLU A 1 177 ? -49.924 -12.350 47.099 1.00 93.88 177 GLU A CA 1
ATOM 1428 C C . GLU A 1 177 ? -49.698 -13.837 47.435 1.00 93.88 177 GLU A C 1
ATOM 1430 O O . GLU A 1 177 ? -50.501 -14.700 47.078 1.00 93.88 177 GLU A O 1
ATOM 1435 N N . ASP A 1 178 ? -48.590 -14.141 48.114 1.00 91.88 178 ASP A N 1
ATOM 1436 C CA . ASP A 1 178 ? -48.260 -15.478 48.617 1.00 91.88 178 ASP A CA 1
ATOM 1437 C C . ASP A 1 178 ? -47.550 -15.361 49.971 1.00 91.88 178 ASP A C 1
ATOM 1439 O O . ASP A 1 178 ? -46.340 -15.146 50.055 1.00 91.88 178 ASP A O 1
ATOM 1443 N N . ALA A 1 179 ? -48.309 -15.562 51.050 1.00 85.81 179 ALA A N 1
ATOM 1444 C CA . ALA A 1 179 ? -47.810 -15.500 52.422 1.00 85.81 179 ALA A CA 1
ATOM 1445 C C . ALA A 1 179 ? -46.736 -16.560 52.763 1.00 85.81 179 ALA A C 1
ATOM 1447 O O . ALA A 1 179 ? -46.060 -16.424 53.782 1.00 85.81 179 ALA A O 1
ATOM 1448 N N . THR A 1 180 ? -46.561 -17.598 51.935 1.00 84.94 180 THR A N 1
ATOM 1449 C CA . THR A 1 180 ? -45.504 -18.613 52.085 1.00 84.94 180 THR A CA 1
ATOM 1450 C C . THR A 1 180 ? -44.192 -18.093 51.510 1.00 84.94 180 THR A C 1
ATOM 1452 O O . THR A 1 180 ? -43.165 -18.096 52.186 1.00 84.94 180 THR A O 1
ATOM 1455 N N . LEU A 1 181 ? -44.234 -17.609 50.265 1.00 88.62 181 LEU A N 1
ATOM 1456 C CA . LEU A 1 181 ? -43.060 -17.105 49.548 1.00 88.62 181 LEU A CA 1
ATOM 1457 C C . LEU A 1 181 ? -42.625 -15.715 50.031 1.00 88.62 181 LEU A C 1
ATOM 1459 O O . LEU A 1 181 ? -41.435 -15.411 50.028 1.00 88.62 181 LEU A O 1
ATOM 1463 N N . TRP A 1 182 ? -43.553 -14.919 50.565 1.00 90.56 182 TRP A N 1
ATOM 1464 C CA . TRP A 1 182 ? -43.282 -13.682 51.304 1.00 90.56 182 TRP A CA 1
ATOM 1465 C C . TRP A 1 182 ? -42.308 -13.870 52.484 1.00 90.56 182 TRP A C 1
ATOM 1467 O O . TRP A 1 182 ? -41.570 -12.940 52.807 1.00 90.56 182 TRP A O 1
ATOM 1477 N N . GLY A 1 183 ? -42.271 -15.064 53.094 1.00 82.69 183 GLY A N 1
ATOM 1478 C CA . GLY A 1 183 ? -41.324 -15.445 54.153 1.00 82.69 183 GLY A CA 1
ATOM 1479 C C . GLY A 1 183 ? -40.060 -16.168 53.659 1.00 82.69 183 GLY A C 1
ATOM 1480 O O . GLY A 1 183 ? -39.321 -16.733 54.468 1.00 82.69 183 GLY A O 1
ATOM 1481 N N . GLY A 1 184 ? -39.820 -16.214 52.344 1.00 78.69 184 GLY A N 1
ATOM 1482 C CA . GLY A 1 184 ? -38.760 -17.004 51.703 1.00 78.69 184 GLY A CA 1
ATOM 1483 C C . GLY A 1 184 ? -37.322 -16.496 51.891 1.00 78.69 184 GLY A C 1
ATOM 1484 O O . GLY A 1 184 ? -36.425 -16.986 51.203 1.00 78.69 184 GLY A O 1
ATOM 1485 N N . GLY A 1 185 ? -37.101 -15.529 52.788 1.00 69.75 185 GLY A N 1
ATOM 1486 C CA . GLY A 1 185 ? -35.896 -14.704 52.845 1.00 69.75 185 GLY A CA 1
ATOM 1487 C C . GLY A 1 185 ? -34.557 -15.430 52.983 1.00 69.75 185 GLY A C 1
ATOM 1488 O O . GLY A 1 185 ? -33.660 -15.086 52.233 1.00 69.75 185 GLY A O 1
ATOM 1489 N N . TYR A 1 186 ? -34.409 -16.411 53.886 1.00 67.38 186 TYR A N 1
ATOM 1490 C CA . TYR A 1 186 ? -33.309 -17.402 53.941 1.00 67.38 186 TYR A CA 1
ATOM 1491 C C . TYR A 1 186 ? -33.504 -18.385 55.122 1.00 67.38 186 TYR A C 1
ATOM 1493 O O . TYR A 1 186 ? -33.370 -18.001 56.284 1.00 67.38 186 TYR A O 1
ATOM 1501 N N . PHE A 1 187 ? -33.807 -19.668 54.871 1.00 54.44 187 PHE A N 1
ATOM 1502 C CA . PHE A 1 187 ? -34.118 -20.619 55.954 1.00 54.44 187 PHE A CA 1
ATOM 1503 C C . PHE A 1 187 ? -32.867 -21.270 56.578 1.00 54.44 187 PHE A C 1
ATOM 1505 O O . PHE A 1 187 ? -32.351 -22.283 56.099 1.00 54.44 187 PHE A O 1
ATOM 1512 N N . CYS A 1 188 ? -32.414 -20.736 57.714 1.00 43.44 188 CYS A N 1
ATOM 1513 C CA . CYS A 1 188 ? -31.305 -21.292 58.498 1.00 43.44 188 CYS A CA 1
ATOM 1514 C C . CYS A 1 188 ? -31.642 -22.660 59.135 1.00 43.44 188 CYS A C 1
ATOM 1516 O O . CYS A 1 188 ? -32.057 -22.720 60.293 1.00 43.44 188 CYS A O 1
ATOM 1518 N N . GLY A 1 189 ? -31.415 -23.779 58.434 1.00 44.72 189 GLY A N 1
ATOM 1519 C CA . GLY A 1 189 ? -31.561 -25.109 59.051 1.00 44.72 189 GLY A CA 1
ATOM 1520 C C . GLY A 1 189 ? -31.501 -26.332 58.132 1.00 44.72 189 GLY A C 1
ATOM 1521 O O . GLY A 1 189 ? -32.477 -27.076 58.057 1.00 44.72 189 GLY A O 1
ATOM 1522 N N . ASN A 1 190 ? -30.362 -26.585 57.471 1.00 43.09 190 ASN A N 1
ATOM 1523 C CA . ASN A 1 190 ? -30.048 -27.814 56.707 1.00 43.09 190 ASN A CA 1
ATOM 1524 C C . ASN A 1 190 ? -31.067 -28.267 55.630 1.00 43.09 190 ASN A C 1
ATOM 1526 O O . ASN A 1 190 ? -30.976 -29.403 55.157 1.00 43.09 190 ASN A O 1
ATOM 1530 N N . LYS A 1 191 ? -32.038 -27.430 55.229 1.00 43.94 191 LYS A N 1
ATOM 1531 C CA . LYS A 1 191 ? -33.035 -27.753 54.192 1.00 43.94 191 LYS A CA 1
ATOM 1532 C C . LYS A 1 191 ? -33.512 -26.534 53.394 1.00 43.94 191 LYS A C 1
ATOM 1534 O O . LYS A 1 191 ? -34.603 -26.037 53.643 1.00 43.94 191 LYS A O 1
ATOM 1539 N N . GLY A 1 192 ? -32.744 -26.188 52.361 1.00 53.84 192 GLY A N 1
ATOM 1540 C CA . GLY A 1 192 ? -33.232 -25.524 51.147 1.00 53.84 192 GLY A CA 1
ATOM 1541 C C . GLY A 1 192 ? -33.519 -24.023 51.240 1.00 53.84 192 GLY A C 1
ATOM 1542 O O . GLY A 1 192 ? -34.313 -23.561 52.056 1.00 53.84 192 GLY A O 1
ATOM 1543 N N . SER A 1 193 ? -32.940 -23.273 50.305 1.00 62.66 193 SER A N 1
ATOM 1544 C CA . SER A 1 193 ? -33.394 -21.929 49.960 1.00 62.66 193 SER A CA 1
ATOM 1545 C C . SER A 1 193 ? -34.795 -21.977 49.323 1.00 62.66 193 SER A C 1
ATOM 1547 O O . SER A 1 193 ? -35.161 -22.939 48.638 1.00 62.66 193 SER A O 1
ATOM 1549 N N . TYR A 1 194 ? -35.599 -20.924 49.507 1.00 76.31 194 TYR A N 1
ATOM 1550 C CA . TYR A 1 194 ? -36.886 -20.800 48.805 1.00 76.31 194 TYR A CA 1
ATOM 1551 C C . TYR A 1 194 ? -36.723 -20.392 47.331 1.00 76.31 194 TYR A C 1
ATOM 1553 O O . TYR A 1 194 ? -37.708 -20.412 46.597 1.00 76.31 194 TYR A O 1
ATOM 1561 N N . TYR A 1 195 ? -35.498 -20.099 46.873 1.00 79.81 195 TYR A N 1
ATOM 1562 C CA . TYR A 1 195 ? -35.166 -19.695 45.502 1.00 79.81 195 TYR A CA 1
ATOM 1563 C C . TYR A 1 195 ? -35.875 -20.525 44.425 1.00 79.81 195 TYR A C 1
ATOM 1565 O O . TYR A 1 195 ? -36.593 -19.983 43.589 1.00 79.81 195 TYR A O 1
ATOM 1573 N N . GLY A 1 196 ? -35.770 -21.857 44.490 1.00 80.69 196 GLY A N 1
ATOM 1574 C CA . GLY A 1 196 ? -36.414 -22.741 43.515 1.00 80.69 196 GLY A CA 1
ATOM 1575 C C . GLY A 1 196 ? -37.948 -22.658 43.506 1.00 80.69 196 GLY A C 1
ATOM 1576 O O . GLY A 1 196 ? -38.568 -23.000 42.505 1.00 80.69 196 GLY A O 1
ATOM 1577 N N . GLN A 1 197 ? -38.582 -22.195 44.586 1.00 86.38 197 GLN A N 1
ATOM 1578 C CA . GLN A 1 197 ? -40.028 -21.953 44.646 1.00 86.38 197 GLN A CA 1
ATOM 1579 C C . GLN A 1 197 ? -40.376 -20.540 44.149 1.00 86.38 197 GLN A C 1
ATOM 1581 O O . GLN A 1 197 ? -41.334 -20.393 43.395 1.00 86.38 197 GLN A O 1
ATOM 1586 N N . LEU A 1 198 ? -39.556 -19.537 44.489 1.00 88.75 198 LEU A N 1
ATOM 1587 C CA . LEU A 1 198 ? -39.665 -18.153 44.010 1.00 88.75 198 LEU A CA 1
ATOM 1588 C C . LEU A 1 198 ? -39.554 -18.086 42.475 1.00 88.75 198 LEU A C 1
ATOM 1590 O O . LEU A 1 198 ? -40.465 -17.584 41.822 1.00 88.75 198 LEU A O 1
ATOM 1594 N N . VAL A 1 199 ? -38.515 -18.698 41.890 1.00 88.38 199 VAL A N 1
ATOM 1595 C CA . VAL A 1 199 ? -38.346 -18.837 40.429 1.00 88.38 199 VAL A CA 1
ATOM 1596 C C . VAL A 1 199 ? -39.514 -19.604 39.811 1.00 88.38 199 VAL A C 1
ATOM 1598 O O . VAL A 1 199 ? -40.029 -19.207 38.768 1.00 88.38 199 VAL A O 1
ATOM 1601 N N . ASN A 1 200 ? -39.985 -20.684 40.445 1.00 89.56 200 ASN A N 1
ATOM 1602 C CA . ASN A 1 200 ? -41.124 -21.426 39.909 1.00 89.56 200 ASN A CA 1
ATOM 1603 C C . ASN A 1 200 ? -42.406 -20.582 39.883 1.00 89.56 200 ASN A C 1
ATOM 1605 O O . ASN A 1 200 ? -43.106 -20.605 38.877 1.00 89.56 200 ASN A O 1
ATOM 1609 N N . ALA A 1 201 ? -42.713 -19.827 40.938 1.00 92.69 201 ALA A N 1
ATOM 1610 C CA . ALA A 1 201 ? -43.907 -18.986 41.000 1.00 92.69 201 ALA A CA 1
ATOM 1611 C C . ALA A 1 201 ? -43.829 -17.773 40.056 1.00 92.69 201 ALA A C 1
ATOM 1613 O O . ALA A 1 201 ? -44.749 -17.549 39.272 1.00 92.69 201 ALA A O 1
ATOM 1614 N N . ALA A 1 202 ? -42.730 -17.018 40.118 1.00 93.75 202 ALA A N 1
ATOM 1615 C CA . ALA A 1 202 ? -42.610 -15.711 39.478 1.00 93.75 202 ALA A CA 1
ATOM 1616 C C . ALA A 1 202 ? -41.971 -15.730 38.079 1.00 93.75 202 ALA A C 1
ATOM 1618 O O . ALA A 1 202 ? -42.217 -14.814 37.301 1.00 93.75 202 ALA A O 1
ATOM 1619 N N . VAL A 1 203 ? -41.201 -16.768 37.727 1.00 91.88 203 VAL A N 1
ATOM 1620 C CA . VAL A 1 203 ? -40.599 -16.917 36.389 1.00 91.88 203 VAL A CA 1
ATOM 1621 C C . VAL A 1 203 ? -41.253 -18.057 35.615 1.00 91.88 203 VAL A C 1
ATOM 1623 O O . VAL A 1 203 ? -41.857 -17.798 34.580 1.00 91.88 203 VAL A O 1
ATOM 1626 N N . ASN A 1 204 ? -41.185 -19.305 36.092 1.00 91.19 204 ASN A N 1
ATOM 1627 C CA . ASN A 1 204 ? -41.590 -20.473 35.288 1.00 91.19 204 ASN A CA 1
ATOM 1628 C C . ASN A 1 204 ? -43.112 -20.592 35.102 1.00 91.19 204 ASN A C 1
ATOM 1630 O O . ASN A 1 204 ? -43.572 -20.991 34.035 1.00 91.19 204 ASN A O 1
ATOM 1634 N N . ASN A 1 205 ? -43.898 -20.250 36.128 1.00 93.56 205 ASN A N 1
ATOM 1635 C CA . ASN A 1 205 ? -45.363 -20.315 36.090 1.00 93.56 205 ASN A CA 1
ATOM 1636 C C . ASN A 1 205 ? -46.029 -18.980 35.711 1.00 93.56 205 ASN A C 1
ATOM 1638 O O . ASN A 1 205 ? -47.252 -18.950 35.573 1.00 93.56 205 ASN A O 1
ATOM 1642 N N . ASN A 1 206 ? -45.270 -17.890 35.542 1.00 93.69 206 ASN A N 1
ATOM 1643 C CA . ASN A 1 206 ? -45.802 -16.584 35.150 1.00 93.69 206 ASN A CA 1
ATOM 1644 C C . ASN A 1 206 ? -45.842 -16.465 33.611 1.00 93.69 206 ASN A C 1
ATOM 1646 O O . ASN A 1 206 ? -44.783 -16.363 32.984 1.00 93.69 206 ASN A O 1
ATOM 1650 N N . PRO A 1 207 ? -47.028 -16.434 32.966 1.00 92.94 207 PRO A N 1
ATOM 1651 C CA . PRO A 1 207 ? -47.111 -16.373 31.510 1.00 92.94 207 PRO A CA 1
ATOM 1652 C C . PRO A 1 207 ? -46.595 -15.055 30.926 1.00 92.94 207 PRO A C 1
ATOM 1654 O O . PRO A 1 207 ? -46.149 -15.055 29.785 1.00 92.94 207 PRO A O 1
ATOM 1657 N N . THR A 1 208 ? -46.642 -13.943 31.663 1.00 93.69 208 THR A N 1
ATOM 1658 C CA . THR A 1 208 ? -46.111 -12.660 31.179 1.00 93.69 208 THR A CA 1
ATOM 1659 C C . THR A 1 208 ? -44.590 -12.726 31.062 1.00 93.69 208 THR A C 1
ATOM 1661 O O . THR A 1 208 ? -44.040 -12.309 30.052 1.00 93.69 208 THR A O 1
ATOM 1664 N N . VAL A 1 209 ? -43.920 -13.345 32.042 1.00 93.50 209 VAL A N 1
ATOM 1665 C CA . VAL A 1 209 ? -42.462 -13.541 32.021 1.00 93.50 209 VAL A CA 1
ATOM 1666 C C . VAL A 1 209 ? -42.056 -14.600 30.992 1.00 93.50 209 VAL A C 1
ATOM 1668 O O . VAL A 1 209 ? -41.137 -14.367 30.223 1.00 93.50 209 VAL A O 1
ATOM 1671 N N . GLN A 1 210 ? -42.743 -15.749 30.919 1.00 93.56 210 GLN A N 1
ATOM 1672 C CA . GLN A 1 210 ? -42.381 -16.817 29.968 1.00 93.56 210 GLN A CA 1
ATOM 1673 C C . GLN A 1 210 ? -42.572 -16.442 28.490 1.00 93.56 210 GLN A C 1
ATOM 1675 O O . GLN A 1 210 ? -41.855 -16.967 27.640 1.00 93.56 210 GLN A O 1
ATOM 1680 N N . ASN A 1 211 ? -43.551 -15.591 28.163 1.00 93.44 211 ASN A N 1
ATOM 1681 C CA . ASN A 1 211 ? -43.843 -15.222 26.772 1.00 93.44 211 ASN A CA 1
ATOM 1682 C C . ASN A 1 211 ? -43.059 -13.993 26.278 1.00 93.44 211 ASN A C 1
ATOM 1684 O O . ASN A 1 211 ? -43.119 -13.706 25.082 1.00 93.44 211 ASN A O 1
ATOM 1688 N N . ASP A 1 212 ? -42.336 -13.288 27.153 1.00 93.56 212 ASP A N 1
ATOM 1689 C CA . ASP A 1 212 ? -41.521 -12.125 26.793 1.00 93.56 212 ASP A CA 1
ATOM 1690 C C . ASP A 1 212 ? -40.020 -12.421 27.001 1.00 93.56 212 ASP A C 1
ATOM 1692 O O . ASP A 1 212 ? -39.549 -12.486 28.142 1.00 93.56 212 ASP A O 1
ATOM 1696 N N . PRO A 1 213 ? -39.236 -12.598 25.918 1.00 91.31 213 PRO A N 1
ATOM 1697 C CA . PRO A 1 213 ? -37.800 -12.836 26.008 1.00 91.31 213 PRO A CA 1
ATOM 1698 C C . PRO A 1 213 ? -37.012 -11.735 26.726 1.00 91.31 213 PRO A C 1
ATOM 1700 O O . PRO A 1 213 ? -35.959 -12.048 27.283 1.00 91.31 213 PRO A O 1
ATOM 1703 N N . GLU A 1 214 ? -37.487 -10.485 26.755 1.00 91.38 214 GLU A N 1
ATOM 1704 C CA . GLU A 1 214 ? -36.793 -9.403 27.461 1.00 91.38 214 GLU A CA 1
ATOM 1705 C C . GLU A 1 214 ? -36.868 -9.567 28.973 1.00 91.38 214 GLU A C 1
ATOM 1707 O O . GLU A 1 214 ? -35.879 -9.361 29.680 1.00 91.38 214 GLU A O 1
ATOM 1712 N N . ILE A 1 215 ? -38.044 -9.972 29.447 1.00 92.94 215 ILE A N 1
ATOM 1713 C CA . ILE A 1 215 ? -38.341 -10.182 30.861 1.00 92.94 215 ILE A CA 1
ATOM 1714 C C . ILE A 1 215 ? -37.757 -11.525 31.311 1.00 92.94 215 ILE A C 1
ATOM 1716 O O . ILE A 1 215 ? -37.197 -11.626 32.395 1.00 92.94 215 ILE A O 1
ATOM 1720 N N . LEU A 1 216 ? -37.831 -12.570 30.480 1.00 91.19 216 LEU A N 1
ATOM 1721 C CA . LEU A 1 216 ? -37.270 -13.884 30.802 1.00 91.19 216 LEU A CA 1
ATOM 1722 C C . LEU A 1 216 ? -35.740 -13.847 30.947 1.00 91.19 216 LEU A C 1
ATOM 1724 O O . LEU A 1 216 ? -35.202 -14.441 31.883 1.00 91.19 216 LEU A O 1
ATOM 1728 N N . ASN A 1 217 ? -35.047 -13.131 30.057 1.00 89.44 217 ASN A N 1
ATOM 1729 C CA . ASN A 1 217 ? -33.585 -13.043 30.017 1.00 89.44 217 ASN A CA 1
ATOM 1730 C C . ASN A 1 217 ? -33.087 -11.754 30.696 1.00 89.44 217 ASN A C 1
ATOM 1732 O O . ASN A 1 217 ? -32.426 -10.917 30.076 1.00 89.44 217 ASN A O 1
ATOM 1736 N N . SER A 1 218 ? -33.428 -11.591 31.975 1.00 90.81 218 SER A N 1
ATOM 1737 C CA . SER A 1 218 ? -33.014 -10.479 32.843 1.00 90.81 218 SER A CA 1
ATOM 1738 C C . SER A 1 218 ? -32.395 -10.983 34.151 1.00 90.81 218 SER A C 1
ATOM 1740 O O . SER A 1 218 ? -32.505 -12.165 34.480 1.00 90.81 218 SER A O 1
ATOM 1742 N N . VAL A 1 219 ? -31.801 -10.088 34.944 1.00 90.88 219 VAL A N 1
ATOM 1743 C CA . VAL A 1 219 ? -31.494 -10.375 36.355 1.00 90.88 219 VAL A CA 1
ATOM 1744 C C . VAL A 1 219 ? -32.796 -10.306 37.157 1.00 90.88 219 VAL A C 1
ATOM 1746 O O . VAL A 1 219 ? -33.383 -9.233 37.302 1.00 90.88 219 VAL A O 1
ATOM 1749 N N . HIS A 1 220 ? -33.261 -11.449 37.665 1.00 92.44 220 HIS A N 1
ATOM 1750 C CA . HIS A 1 220 ? -34.494 -11.533 38.454 1.00 92.44 220 HIS A CA 1
ATOM 1751 C C . HIS A 1 220 ? -34.207 -11.277 39.938 1.00 92.44 220 HIS A C 1
ATOM 1753 O O . HIS A 1 220 ? -33.403 -11.981 40.548 1.00 92.44 220 HIS A O 1
ATOM 1759 N N . VAL A 1 221 ? -34.882 -10.292 40.533 1.00 93.50 221 VAL A N 1
ATOM 1760 C CA . VAL A 1 221 ? -34.761 -9.949 41.958 1.00 93.50 221 VAL A CA 1
ATOM 1761 C C . VAL A 1 221 ? -36.052 -10.318 42.682 1.00 93.50 221 VAL A C 1
ATOM 1763 O O . VAL A 1 221 ? -37.075 -9.650 42.539 1.00 93.50 221 VAL A O 1
ATOM 1766 N N . PHE A 1 222 ? -36.015 -11.372 43.489 1.00 93.00 222 PHE A N 1
ATOM 1767 C CA . PHE A 1 222 ? -37.147 -11.835 44.286 1.00 93.00 222 PHE A CA 1
ATOM 1768 C C . PHE A 1 222 ? -37.164 -11.105 45.633 1.00 93.00 222 PHE A C 1
ATOM 1770 O O . PHE A 1 222 ? -36.412 -11.426 46.551 1.00 93.00 222 PHE A O 1
ATOM 1777 N N . MET A 1 223 ? -38.024 -10.098 45.750 1.00 92.69 223 MET A N 1
ATOM 1778 C CA . MET A 1 223 ? -38.213 -9.314 46.965 1.00 92.69 223 MET A CA 1
ATOM 1779 C C . MET A 1 223 ? -39.260 -9.979 47.857 1.00 92.69 223 MET A C 1
ATOM 1781 O O . MET A 1 223 ? -40.464 -9.883 47.627 1.00 92.69 223 MET A O 1
ATOM 1785 N N . THR A 1 224 ? -38.788 -10.635 48.906 1.00 90.69 224 THR A N 1
ATOM 1786 C CA . THR A 1 224 ? -39.603 -11.201 49.985 1.00 90.69 224 THR A CA 1
ATOM 1787 C C . THR A 1 224 ? -39.754 -10.180 51.118 1.00 90.69 224 THR A C 1
ATOM 1789 O O . THR A 1 224 ? -38.922 -9.284 51.276 1.00 90.69 224 THR A O 1
ATOM 1792 N N . GLY A 1 225 ? -40.826 -10.269 51.905 1.00 86.12 225 GLY A N 1
ATOM 1793 C CA . GLY A 1 225 ? -41.029 -9.342 53.020 1.00 86.12 225 GLY A CA 1
ATOM 1794 C C . GLY A 1 225 ? -40.142 -9.665 54.219 1.00 86.12 225 GLY A C 1
ATOM 1795 O O . GLY A 1 225 ? -39.708 -8.754 54.917 1.00 86.12 225 GLY A O 1
ATOM 1796 N N . ALA A 1 226 ? -39.841 -10.946 54.448 1.00 83.00 226 ALA A N 1
ATOM 1797 C CA . ALA A 1 226 ? -39.105 -11.403 55.622 1.00 83.00 226 ALA A CA 1
ATOM 1798 C C . ALA A 1 226 ? -38.446 -12.781 55.419 1.00 83.00 226 ALA A C 1
ATOM 1800 O O . ALA A 1 226 ? -38.681 -13.469 54.424 1.00 83.00 226 ALA A O 1
ATOM 1801 N N . SER A 1 227 ? -37.645 -13.205 56.397 1.00 78.62 227 SER A N 1
ATOM 1802 C CA . SER A 1 227 ? -37.050 -14.541 56.473 1.00 78.62 227 SER A CA 1
ATOM 1803 C C . SER A 1 227 ? -37.685 -15.398 57.579 1.00 78.62 227 SER A C 1
ATOM 1805 O O . SER A 1 227 ? -38.139 -14.884 58.601 1.00 78.62 227 SER A O 1
ATOM 1807 N N . MET A 1 228 ? -37.719 -16.723 57.405 1.00 71.25 228 MET A N 1
ATOM 1808 C CA . MET A 1 228 ? -38.199 -17.673 58.416 1.00 71.25 228 MET A CA 1
ATOM 1809 C C . MET A 1 228 ? -37.046 -18.267 59.233 1.00 71.25 228 MET A C 1
ATOM 1811 O O . MET A 1 228 ? -36.116 -18.857 58.682 1.00 71.25 228 MET A O 1
ATOM 1815 N N . SER A 1 229 ? -37.137 -18.176 60.563 1.00 62.06 229 SER A N 1
ATOM 1816 C CA . SER A 1 229 ? -36.099 -18.697 61.458 1.00 62.06 229 SER A CA 1
ATOM 1817 C C . SER A 1 229 ? -36.122 -20.226 61.596 1.00 62.06 229 SER A C 1
ATOM 1819 O O . SER A 1 229 ? -37.129 -20.895 61.347 1.00 62.06 229 SER A O 1
ATOM 1821 N N . SER A 1 230 ? -35.014 -20.776 62.103 1.00 54.03 230 SER A N 1
ATOM 1822 C CA . SER A 1 230 ? -34.787 -22.211 62.338 1.00 54.03 230 SER A CA 1
ATOM 1823 C C . SER A 1 230 ? -35.842 -22.920 63.203 1.00 54.03 230 SER A C 1
ATOM 1825 O O . SER A 1 230 ? -35.929 -24.149 63.182 1.00 54.03 230 SER A O 1
ATOM 1827 N N . SER A 1 231 ? -36.650 -22.176 63.970 1.00 56.78 231 SER A N 1
ATOM 1828 C CA . SER A 1 231 ? -37.726 -22.721 64.808 1.00 56.78 231 SER A CA 1
ATOM 1829 C C . SER A 1 231 ? -39.072 -22.848 64.084 1.00 56.78 231 SER A C 1
ATOM 1831 O O . SER A 1 231 ? -40.015 -23.388 64.665 1.00 56.78 231 SER A O 1
ATOM 1833 N N . GLY A 1 232 ? -39.198 -22.315 62.862 1.00 55.50 232 GLY A N 1
ATOM 1834 C CA . GLY A 1 232 ? -40.445 -22.266 62.089 1.00 55.50 232 GLY A CA 1
ATOM 1835 C C . GLY A 1 232 ? -41.560 -21.413 62.713 1.00 55.50 232 GLY A C 1
ATOM 1836 O O . GLY A 1 232 ? -42.697 -21.486 62.260 1.00 55.50 232 GLY A O 1
ATOM 1837 N N . ASN A 1 233 ? -41.262 -20.653 63.775 1.00 56.97 233 ASN A N 1
ATOM 1838 C CA . ASN A 1 233 ? -42.244 -19.885 64.553 1.00 56.97 233 ASN A CA 1
ATOM 1839 C C . ASN A 1 233 ? -41.842 -18.417 64.785 1.00 56.97 233 ASN A C 1
ATOM 1841 O O . ASN A 1 233 ? -42.621 -17.670 65.372 1.00 56.97 233 ASN A O 1
ATOM 1845 N N . CYS A 1 234 ? -40.656 -17.992 64.335 1.00 57.59 234 CYS A N 1
ATOM 1846 C CA . CYS A 1 234 ? -40.260 -16.583 64.337 1.00 57.59 234 CYS A CA 1
ATOM 1847 C C . CYS A 1 234 ? -39.945 -16.126 62.911 1.00 57.59 234 CYS A C 1
ATOM 1849 O O . CYS A 1 234 ? -39.321 -16.858 62.140 1.00 57.59 234 CYS A O 1
ATOM 1851 N N . ILE A 1 235 ? -40.362 -14.903 62.606 1.00 70.88 235 ILE A N 1
ATOM 1852 C CA . ILE A 1 235 ? -40.105 -14.208 61.349 1.00 70.88 235 ILE A CA 1
ATOM 1853 C C . ILE A 1 235 ? -39.010 -13.177 61.631 1.00 70.88 235 ILE A C 1
ATOM 1855 O O . ILE A 1 235 ? -39.119 -12.429 62.602 1.00 70.88 235 ILE A O 1
ATOM 1859 N N . ASP A 1 236 ? -37.960 -13.169 60.818 1.00 72.69 236 ASP A N 1
ATOM 1860 C CA . ASP A 1 236 ? -36.899 -12.168 60.861 1.00 72.69 236 ASP A CA 1
ATOM 1861 C C . ASP A 1 236 ? -37.148 -11.110 59.783 1.00 72.69 236 ASP A C 1
ATOM 1863 O O . ASP A 1 236 ? -37.241 -11.419 58.592 1.00 72.69 236 ASP A O 1
ATOM 1867 N N . TYR A 1 237 ? -37.290 -9.864 60.227 1.00 77.19 237 TYR A N 1
ATOM 1868 C CA . TYR A 1 237 ? -37.571 -8.703 59.387 1.00 77.19 237 TYR A CA 1
ATOM 1869 C C . TYR A 1 237 ? -36.314 -7.885 59.067 1.00 77.19 237 TYR A C 1
ATOM 1871 O O . TYR A 1 237 ? -36.417 -6.908 58.330 1.00 77.19 237 TYR A O 1
ATOM 1879 N N . ALA A 1 238 ? -35.144 -8.254 59.607 1.00 70.00 238 ALA A N 1
ATOM 1880 C CA . ALA A 1 238 ? -33.894 -7.568 59.311 1.00 70.00 238 ALA A CA 1
ATOM 1881 C C . ALA A 1 238 ? -33.581 -7.647 57.809 1.00 70.00 238 ALA A C 1
ATOM 1883 O O . ALA A 1 238 ? -33.552 -8.732 57.229 1.00 70.00 238 ALA A O 1
ATOM 1884 N N . GLY A 1 239 ? -33.359 -6.495 57.172 1.00 73.19 239 GLY A N 1
ATOM 1885 C CA . GLY A 1 239 ? -33.056 -6.430 55.746 1.00 73.19 239 GLY A CA 1
ATOM 1886 C C . GLY A 1 239 ? -31.761 -7.154 55.373 1.00 73.19 239 GLY A C 1
ATOM 1887 O O . GLY A 1 239 ? -30.704 -6.858 55.926 1.00 73.19 239 GLY A O 1
ATOM 1888 N N . GLY A 1 240 ? -31.839 -8.058 54.396 1.00 75.81 240 GLY A N 1
ATOM 1889 C CA . GLY A 1 240 ? -30.702 -8.815 53.872 1.00 75.81 240 GLY A CA 1
ATOM 1890 C C . GLY A 1 240 ? -30.922 -9.298 52.437 1.00 75.81 240 GLY A C 1
ATOM 1891 O O . GLY A 1 240 ? -31.889 -8.894 51.775 1.00 75.81 240 GLY A O 1
ATOM 1892 N N . GLY A 1 241 ? -30.014 -10.151 51.962 1.00 80.00 241 GLY A N 1
ATOM 1893 C CA . GLY A 1 241 ? -30.051 -10.743 50.627 1.00 80.00 241 GLY A CA 1
ATOM 1894 C C . GLY A 1 241 ? -29.244 -12.038 50.510 1.00 80.00 241 GLY A C 1
ATOM 1895 O O . GLY A 1 241 ? -28.528 -12.409 51.441 1.00 80.00 241 GLY A O 1
ATOM 1896 N N . TYR A 1 242 ? -29.427 -12.741 49.390 1.00 76.50 242 TYR A N 1
ATOM 1897 C CA . TYR A 1 242 ? -28.513 -13.765 48.877 1.00 76.50 242 TYR A CA 1
ATOM 1898 C C . TYR A 1 242 ? -28.672 -13.942 47.359 1.00 76.50 242 TYR A C 1
ATOM 1900 O O . TYR A 1 242 ? -29.775 -13.845 46.814 1.00 76.50 242 TYR A O 1
ATOM 1908 N N . THR A 1 243 ? -27.578 -14.274 46.680 1.00 75.56 243 THR A N 1
ATOM 1909 C CA . THR A 1 243 ? -27.545 -14.663 45.264 1.00 75.56 243 THR A CA 1
ATOM 1910 C C . THR A 1 243 ? -27.646 -16.181 45.117 1.00 75.56 243 THR A C 1
ATOM 1912 O O . THR A 1 243 ? -27.112 -16.924 45.941 1.00 75.56 243 THR A O 1
ATOM 1915 N N . PHE A 1 244 ? -28.295 -16.661 44.052 1.00 67.38 244 PHE A N 1
ATOM 1916 C CA . PHE A 1 244 ? -28.330 -18.083 43.706 1.00 67.38 244 PHE A CA 1
ATOM 1917 C C . PHE A 1 244 ? -28.035 -18.309 42.209 1.00 67.38 244 PHE A C 1
ATOM 1919 O O . PHE A 1 244 ? -28.797 -17.879 41.339 1.00 67.38 244 PHE A O 1
ATOM 1926 N N . MET A 1 245 ? -26.936 -19.005 41.900 1.00 56.19 245 MET A N 1
ATOM 1927 C CA . MET A 1 245 ? -26.490 -19.335 40.539 1.00 56.19 245 MET A CA 1
ATOM 1928 C C . MET A 1 245 ? -26.306 -20.847 40.341 1.00 56.19 245 MET A C 1
ATOM 1930 O O . MET A 1 245 ? -25.597 -21.509 41.095 1.00 56.19 245 MET A O 1
ATOM 1934 N N . PHE A 1 246 ? -26.886 -21.404 39.271 1.00 46.44 246 PHE A N 1
ATOM 1935 C CA . PHE A 1 246 ? -26.679 -22.807 38.891 1.00 46.44 246 PHE A CA 1
ATOM 1936 C C . PHE A 1 246 ? -25.482 -22.960 37.940 1.00 46.44 246 PHE A C 1
ATOM 1938 O O . PHE A 1 246 ? -25.629 -22.753 36.731 1.00 46.44 246 PHE A O 1
ATOM 1945 N N . SER A 1 247 ? -24.329 -23.353 38.500 1.00 44.16 247 SER A N 1
ATOM 1946 C CA . SER A 1 247 ? -23.253 -24.170 37.887 1.00 44.16 247 SER A CA 1
ATOM 1947 C C . SER A 1 247 ? -22.787 -23.831 36.457 1.00 44.16 247 SER A C 1
ATOM 1949 O O . SER A 1 247 ? -22.301 -24.702 35.741 1.00 44.16 247 SER A O 1
ATOM 1951 N N . SER A 1 248 ? -22.977 -22.597 36.000 1.00 47.31 248 SER A N 1
ATOM 1952 C CA . SER A 1 248 ? -22.628 -22.132 34.655 1.00 47.31 248 SER A CA 1
ATOM 1953 C C . SER A 1 248 ? -22.608 -20.607 34.659 1.00 47.31 248 SER A C 1
ATOM 1955 O O . SER A 1 248 ? -23.538 -19.974 35.163 1.00 47.31 248 SER A O 1
ATOM 1957 N N . CYS A 1 249 ? -21.533 -20.010 34.149 1.00 50.66 249 CYS A N 1
ATOM 1958 C CA . CYS A 1 249 ? -21.209 -18.596 34.343 1.00 50.66 249 CYS A CA 1
ATOM 1959 C C . CYS A 1 249 ? -22.143 -17.660 33.542 1.00 50.66 249 CYS A C 1
ATOM 1961 O O . CYS A 1 249 ? -21.774 -17.156 32.487 1.00 50.66 249 CYS A O 1
ATOM 1963 N N . GLY A 1 250 ? -23.372 -17.441 34.023 1.00 49.25 250 GLY A N 1
ATOM 1964 C CA . GLY A 1 250 ? -24.365 -16.561 33.390 1.00 49.25 250 GLY A CA 1
ATOM 1965 C C . GLY A 1 250 ? -25.259 -17.206 32.319 1.00 49.25 250 GLY A C 1
ATOM 1966 O O . GLY A 1 250 ? -25.883 -16.471 31.553 1.00 49.25 250 GLY A O 1
ATOM 1967 N N . GLN A 1 251 ? -25.331 -18.546 32.256 1.00 48.41 251 GLN A N 1
ATOM 1968 C CA . GLN A 1 251 ? -26.157 -19.285 31.276 1.00 48.41 251 GLN A CA 1
ATOM 1969 C C . GLN A 1 251 ? -27.371 -20.030 31.866 1.00 48.41 251 GLN A C 1
ATOM 1971 O O . GLN A 1 251 ? -28.236 -20.480 31.117 1.00 48.41 251 GLN A O 1
ATOM 1976 N N . SER A 1 252 ? -27.480 -20.136 33.191 1.00 56.06 252 SER A N 1
ATOM 1977 C CA . SER A 1 252 ? -28.726 -20.495 33.881 1.00 56.06 252 SER A CA 1
ATOM 1978 C C . SER A 1 252 ? -29.479 -19.231 34.314 1.00 56.06 252 SER A C 1
ATOM 1980 O O . SER A 1 252 ? -28.863 -18.175 34.420 1.00 56.06 252 SER A O 1
ATOM 1982 N N . LEU A 1 253 ? -30.795 -19.329 34.570 1.00 64.62 253 LEU A N 1
ATOM 1983 C CA . LEU A 1 253 ? -31.605 -18.242 35.150 1.00 64.62 253 LEU A CA 1
ATOM 1984 C C . LEU A 1 253 ? -31.016 -17.827 36.514 1.00 64.62 253 LEU A C 1
ATOM 1986 O O . LEU A 1 253 ? -31.193 -18.572 37.489 1.00 64.62 253 LEU A O 1
ATOM 1990 N N . PRO A 1 254 ? -30.327 -16.676 36.606 1.00 66.06 254 PRO A N 1
ATOM 1991 C CA . PRO A 1 254 ? -29.707 -16.237 37.839 1.00 66.06 254 PRO A CA 1
ATOM 1992 C C . PRO A 1 254 ? -30.678 -15.333 38.593 1.00 66.06 254 PRO A C 1
ATOM 1994 O O . PRO A 1 254 ? -31.506 -14.638 37.991 1.00 66.06 254 PRO A O 1
ATOM 1997 N N . GLY A 1 255 ? -30.557 -15.299 39.912 1.00 75.25 255 GLY A N 1
ATOM 1998 C CA . GLY A 1 255 ? -31.431 -14.441 40.680 1.00 75.25 255 GLY A CA 1
ATOM 1999 C C . GLY A 1 255 ? -30.899 -14.072 42.044 1.00 75.25 255 GLY A C 1
ATOM 2000 O O . GLY A 1 255 ? -30.191 -14.827 42.712 1.00 75.25 255 GLY A O 1
ATOM 2001 N N . ILE A 1 256 ? -31.297 -12.871 42.424 1.00 86.94 256 ILE A N 1
ATOM 2002 C CA . ILE A 1 256 ? -31.035 -12.245 43.706 1.00 86.94 256 ILE A CA 1
ATOM 2003 C C . ILE A 1 256 ? -32.308 -12.416 44.527 1.00 86.94 256 ILE A C 1
ATOM 2005 O O . ILE A 1 256 ? -33.403 -12.147 44.035 1.00 86.94 256 ILE A O 1
ATOM 2009 N N . VAL A 1 257 ? -32.202 -12.842 45.777 1.00 86.81 257 VAL A N 1
ATOM 2010 C CA . VAL A 1 257 ? -33.319 -12.816 46.724 1.00 86.81 257 VAL A CA 1
ATOM 2011 C C . VAL A 1 257 ? -33.012 -11.761 47.764 1.00 86.81 257 VAL A C 1
ATOM 2013 O O . VAL A 1 257 ? -31.958 -11.802 48.387 1.00 86.81 257 VAL A O 1
ATOM 2016 N N . LEU A 1 258 ? -33.933 -10.823 47.965 1.00 88.00 258 LEU A N 1
ATOM 2017 C CA . LEU A 1 258 ? -33.854 -9.832 49.033 1.00 88.00 258 LEU A CA 1
ATOM 2018 C C . LEU A 1 258 ? -34.984 -10.073 50.032 1.00 88.00 258 LEU A C 1
ATOM 2020 O O . LEU A 1 258 ? -36.087 -10.476 49.657 1.00 88.00 258 LEU A O 1
ATOM 2024 N N . TYR A 1 259 ? -34.720 -9.808 51.306 1.00 86.81 259 TYR A N 1
ATOM 2025 C CA . TYR A 1 259 ? -35.696 -9.932 52.389 1.00 86.81 259 TYR A CA 1
ATOM 2026 C C . TYR A 1 259 ? -35.606 -8.745 53.342 1.00 86.81 259 TYR A C 1
ATOM 2028 O O . TYR A 1 259 ? -34.595 -8.046 53.351 1.00 86.81 259 TYR A O 1
ATOM 2036 N N . GLY A 1 260 ? -36.674 -8.460 54.093 1.00 84.62 260 GLY A N 1
ATOM 2037 C CA . GLY A 1 260 ? -36.724 -7.388 55.101 1.00 84.62 260 GLY A CA 1
ATOM 2038 C C . GLY A 1 260 ? -36.657 -5.949 54.563 1.00 84.62 260 GLY A C 1
ATOM 2039 O O . GLY A 1 260 ? -36.985 -5.016 55.287 1.00 84.62 260 GLY A O 1
ATOM 2040 N N . GLN A 1 261 ? -36.298 -5.735 53.291 1.00 85.25 261 GLN A N 1
ATOM 2041 C CA . GLN A 1 261 ? -36.004 -4.411 52.714 1.00 85.25 261 GLN A CA 1
ATOM 2042 C C . GLN A 1 261 ? -37.147 -3.390 52.865 1.00 85.25 261 GLN A C 1
ATOM 2044 O O . GLN A 1 261 ? -36.892 -2.209 53.091 1.00 85.25 261 GLN A O 1
ATOM 2049 N N . TYR A 1 262 ? -38.403 -3.841 52.787 1.00 85.81 262 TYR A N 1
ATOM 2050 C CA . TYR A 1 262 ? -39.582 -3.005 53.045 1.00 85.81 262 TYR A CA 1
ATOM 2051 C C . TYR A 1 262 ? -39.689 -2.573 54.515 1.00 85.81 262 TYR A C 1
ATOM 2053 O O . TYR A 1 262 ? -40.002 -1.420 54.797 1.00 85.81 262 TYR A O 1
ATOM 2061 N N . TYR A 1 263 ? -39.383 -3.469 55.455 1.00 81.81 263 TYR A N 1
ATOM 2062 C CA . TYR A 1 263 ? -39.428 -3.175 56.888 1.00 81.81 263 TYR A CA 1
ATOM 2063 C C . TYR A 1 263 ? -38.247 -2.318 57.343 1.00 81.81 263 TYR A C 1
ATOM 2065 O O . TYR A 1 263 ? -38.462 -1.424 58.153 1.00 81.81 263 TYR A O 1
ATOM 2073 N N . ASN A 1 264 ? -37.050 -2.499 56.769 1.00 78.06 264 ASN A N 1
ATOM 2074 C CA . ASN A 1 264 ? -35.959 -1.531 56.923 1.00 78.06 264 ASN A CA 1
ATOM 2075 C C . ASN A 1 264 ? -36.404 -0.142 56.436 1.00 78.06 264 ASN A C 1
ATOM 2077 O O . ASN A 1 264 ? -36.338 0.814 57.195 1.00 78.06 264 ASN A O 1
ATOM 2081 N N . TYR A 1 265 ? -36.955 -0.034 55.221 1.00 79.06 265 TYR A N 1
ATOM 2082 C CA . TYR A 1 265 ? -37.442 1.248 54.698 1.00 79.06 265 TYR A CA 1
ATOM 2083 C C . TYR A 1 265 ? -38.512 1.907 55.598 1.00 79.06 265 TYR A C 1
ATOM 2085 O O . TYR A 1 265 ? -38.405 3.096 55.896 1.00 79.06 265 TYR A O 1
ATOM 2093 N N . LEU A 1 266 ? -39.504 1.153 56.091 1.00 78.00 266 LEU A N 1
ATOM 2094 C CA . LEU A 1 266 ? -40.500 1.673 57.042 1.00 78.00 266 LEU A CA 1
ATOM 2095 C C . LEU A 1 266 ? -39.894 2.052 58.406 1.00 78.00 266 LEU A C 1
ATOM 2097 O O . LEU A 1 266 ? -40.375 2.983 59.061 1.00 78.00 266 LEU A O 1
ATOM 2101 N N . PHE A 1 267 ? -38.858 1.341 58.849 1.00 74.38 267 PHE A N 1
ATOM 2102 C CA . PHE A 1 267 ? -38.119 1.671 60.061 1.00 74.38 267 PHE A CA 1
ATOM 2103 C C . PHE A 1 267 ? -37.331 2.975 59.897 1.00 74.38 267 PHE A C 1
ATOM 2105 O O . PHE A 1 267 ? -37.402 3.833 60.774 1.00 74.38 267 PHE A O 1
ATOM 2112 N N . ASP A 1 268 ? -36.648 3.162 58.769 1.00 70.50 268 ASP A N 1
ATOM 2113 C CA . ASP A 1 268 ? -35.825 4.343 58.524 1.00 70.50 268 ASP A CA 1
ATOM 2114 C C . ASP A 1 268 ? -36.675 5.600 58.240 1.00 70.50 268 ASP A C 1
ATOM 2116 O O . ASP A 1 268 ? -36.449 6.646 58.845 1.00 70.50 268 ASP A O 1
ATOM 2120 N N . GLU A 1 269 ? -37.702 5.520 57.388 1.00 71.94 269 GLU A N 1
ATOM 2121 C CA . GLU A 1 269 ? -38.540 6.685 57.041 1.00 71.94 269 GLU A CA 1
ATOM 2122 C C . GLU A 1 269 ? -39.526 7.067 58.170 1.00 71.94 269 GLU A C 1
ATOM 2124 O O . GLU A 1 269 ? -39.820 8.248 58.372 1.00 71.94 269 GLU A O 1
ATOM 2129 N N . TYR A 1 270 ? -40.043 6.090 58.933 1.00 71.62 270 TYR A N 1
ATOM 2130 C CA . TYR A 1 270 ? -41.151 6.310 59.882 1.00 71.62 270 TYR A CA 1
ATOM 2131 C C . TYR A 1 270 ? -40.919 5.797 61.316 1.00 71.62 270 TYR A C 1
ATOM 2133 O O . TYR A 1 270 ? -41.777 6.006 62.177 1.00 71.62 270 TYR A O 1
ATOM 2141 N N . GLY A 1 271 ? -39.800 5.127 61.611 1.00 69.06 271 GLY A N 1
ATOM 2142 C CA . GLY A 1 271 ? -39.530 4.531 62.928 1.00 69.06 271 GLY A CA 1
ATOM 2143 C C . GLY A 1 271 ? -40.363 3.279 63.245 1.00 69.06 271 GLY A C 1
ATOM 2144 O O . GLY A 1 271 ? -40.570 2.964 64.420 1.00 69.06 271 GLY A O 1
ATOM 2145 N N . LEU A 1 272 ? -40.891 2.592 62.224 1.00 67.12 272 LEU A N 1
ATOM 2146 C CA . LEU A 1 272 ? -41.846 1.486 62.363 1.00 67.12 272 LEU A CA 1
ATOM 2147 C C . LEU A 1 272 ? -41.174 0.099 62.379 1.00 67.12 272 LEU A C 1
ATOM 2149 O O . LEU A 1 272 ? -41.060 -0.562 61.350 1.00 67.12 272 LEU A O 1
ATOM 2153 N N . ASP A 1 273 ? -40.804 -0.386 63.566 1.00 68.69 273 ASP A N 1
ATOM 2154 C CA . ASP A 1 273 ? -40.415 -1.791 63.776 1.00 68.69 273 ASP A CA 1
ATOM 2155 C C . ASP A 1 273 ? -41.655 -2.722 63.815 1.00 68.69 273 ASP A C 1
ATOM 2157 O O . ASP A 1 273 ? -42.540 -2.516 64.657 1.00 68.69 273 ASP A O 1
ATOM 2161 N N . PRO A 1 274 ? -41.732 -3.784 62.983 1.00 68.00 274 PRO A N 1
ATOM 2162 C CA . PRO A 1 274 ? -42.824 -4.765 63.022 1.00 68.00 274 PRO A CA 1
ATOM 2163 C C . PRO A 1 274 ? -42.901 -5.585 64.326 1.00 68.00 274 PRO A C 1
ATOM 2165 O O . PRO A 1 274 ? -43.924 -6.221 64.579 1.00 68.00 274 PRO A O 1
ATOM 2168 N N . ASN A 1 275 ? -41.872 -5.565 65.180 1.00 67.94 275 ASN A N 1
ATOM 2169 C CA . ASN A 1 275 ? -41.893 -6.183 66.512 1.00 67.94 275 ASN A CA 1
ATOM 2170 C C . ASN A 1 275 ? -42.409 -5.234 67.616 1.00 67.94 275 ASN A C 1
ATOM 2172 O O . ASN A 1 275 ? -42.583 -5.660 68.761 1.00 67.94 275 ASN A O 1
ATOM 2176 N N . GLY A 1 276 ? -42.711 -3.974 67.283 1.00 56.62 276 GLY A N 1
ATOM 2177 C CA . GLY A 1 276 ? -43.372 -3.017 68.172 1.00 56.62 276 GLY A CA 1
ATOM 2178 C C . GLY A 1 276 ? -42.455 -2.214 69.103 1.00 56.62 276 GLY A C 1
ATOM 2179 O O . GLY A 1 276 ? -42.961 -1.602 70.047 1.00 56.62 276 GLY A O 1
ATOM 2180 N N . TYR A 1 277 ? -41.138 -2.177 68.872 1.00 48.12 277 TYR A N 1
ATOM 2181 C CA . TYR A 1 277 ? -40.227 -1.318 69.632 1.00 48.12 277 TYR A CA 1
ATOM 2182 C C . TYR A 1 277 ? -40.148 0.099 69.049 1.00 48.12 277 TYR A C 1
ATOM 2184 O O . TYR A 1 277 ? -39.647 0.321 67.951 1.00 48.12 277 TYR A O 1
ATOM 2192 N N . THR A 1 278 ? -40.547 1.101 69.836 1.00 43.19 278 THR A N 1
ATOM 2193 C CA . THR A 1 278 ? -40.252 2.509 69.527 1.00 43.19 278 THR A CA 1
ATOM 2194 C C . THR A 1 278 ? -38.782 2.811 69.820 1.00 43.19 278 THR A C 1
ATOM 2196 O O . THR A 1 278 ? -38.394 2.889 70.991 1.00 43.19 278 THR A O 1
ATOM 2199 N N . PHE A 1 279 ? -37.964 3.013 68.786 1.00 41.31 279 PHE A N 1
ATOM 2200 C CA . PHE A 1 279 ? -36.569 3.419 68.965 1.00 41.31 279 PHE A CA 1
ATOM 2201 C C . PHE A 1 279 ? -36.431 4.909 69.317 1.00 41.31 279 PHE A C 1
ATOM 2203 O O . PHE A 1 279 ? -37.242 5.760 68.948 1.00 41.31 279 PHE A O 1
ATOM 2210 N N . GLY A 1 280 ? -35.412 5.219 70.119 1.00 42.44 280 GLY A N 1
ATOM 2211 C CA . GLY A 1 280 ? -35.274 6.511 70.785 1.00 42.44 280 GLY A CA 1
ATOM 2212 C C . GLY A 1 280 ? -34.651 7.606 69.921 1.00 42.44 280 GLY A C 1
ATOM 2213 O O . GLY A 1 280 ? -33.443 7.801 69.973 1.00 42.44 280 GLY A O 1
ATOM 2214 N N . ALA A 1 281 ? -35.491 8.391 69.245 1.00 42.66 281 ALA A N 1
ATOM 2215 C CA . ALA A 1 281 ? -35.207 9.776 68.848 1.00 42.66 281 ALA A CA 1
ATOM 2216 C C . ALA A 1 281 ? -33.870 10.033 68.110 1.00 42.66 281 ALA A C 1
ATOM 2218 O O . ALA A 1 281 ? -33.117 10.942 68.469 1.00 42.66 281 ALA A O 1
ATOM 2219 N N . HIS A 1 282 ? -33.614 9.297 67.029 1.00 42.75 282 HIS A N 1
ATOM 2220 C CA . HIS A 1 282 ? -32.905 9.824 65.858 1.00 42.75 282 HIS A CA 1
ATOM 2221 C C . HIS A 1 282 ? -33.837 9.666 64.655 1.00 42.75 282 HIS A C 1
ATOM 2223 O O . HIS A 1 282 ? -34.369 8.583 64.435 1.00 42.75 282 HIS A O 1
ATOM 2229 N N . THR A 1 283 ? -34.069 10.749 63.917 1.00 43.22 283 THR A N 1
ATOM 2230 C CA . THR A 1 283 ? -34.782 10.733 62.634 1.00 43.22 283 THR A CA 1
ATOM 2231 C C . THR A 1 283 ? -33.756 10.586 61.514 1.00 43.22 283 THR A C 1
ATOM 2233 O O . THR A 1 283 ? -32.920 11.489 61.383 1.00 43.22 283 THR A O 1
ATOM 2236 N N . PRO A 1 284 ? -33.791 9.516 60.707 1.00 46.22 284 PRO A N 1
ATOM 2237 C CA . PRO A 1 284 ? -33.054 9.475 59.450 1.00 46.22 284 PRO A CA 1
ATOM 2238 C C . PRO A 1 284 ? -33.453 10.655 58.559 1.00 46.22 284 PRO A C 1
ATOM 2240 O O . PRO A 1 284 ? -34.597 11.115 58.591 1.00 46.22 284 PRO A O 1
ATOM 2243 N N . THR A 1 285 ? -32.501 11.202 57.804 1.00 43.38 285 THR A N 1
ATOM 2244 C CA . THR A 1 285 ? -32.821 12.243 56.823 1.00 43.38 285 THR A CA 1
ATOM 2245 C C . THR A 1 285 ? -33.328 11.595 55.527 1.00 43.38 285 THR A C 1
ATOM 2247 O O . THR A 1 285 ? -32.831 10.524 55.164 1.00 43.38 285 THR A O 1
ATOM 2250 N N . PRO A 1 286 ? -34.251 12.234 54.775 1.00 40.25 286 PRO A N 1
ATOM 2251 C CA . PRO A 1 286 ? -34.743 11.745 53.471 1.00 40.25 286 PRO A CA 1
ATOM 2252 C C . PRO A 1 286 ? -33.694 11.666 52.336 1.00 40.25 286 PRO A C 1
ATOM 2254 O O . PRO A 1 286 ? -34.031 11.705 51.157 1.00 40.25 286 PRO A O 1
ATOM 2257 N N . GLU A 1 287 ? -32.408 11.602 52.681 1.00 48.47 287 GLU A N 1
ATOM 2258 C CA . GLU A 1 287 ? -31.235 11.687 51.804 1.00 48.47 287 GLU A CA 1
ATOM 2259 C C . GLU A 1 287 ? -30.522 10.320 51.660 1.00 48.47 287 GLU A C 1
ATOM 2261 O O . GLU A 1 287 ? -29.540 10.203 50.920 1.00 48.47 287 GLU A O 1
ATOM 2266 N N . ASN A 1 288 ? -31.009 9.290 52.372 1.00 52.19 288 ASN A N 1
ATOM 2267 C CA . ASN A 1 288 ? -30.363 7.978 52.546 1.00 52.19 288 ASN A CA 1
ATOM 2268 C C . ASN A 1 288 ? -31.073 6.784 51.873 1.00 52.19 288 ASN A C 1
ATOM 2270 O O . ASN A 1 288 ? -30.597 5.653 51.970 1.00 52.19 288 ASN A O 1
ATOM 2274 N N . ILE A 1 289 ? -32.170 7.003 51.146 1.00 55.22 289 ILE A N 1
ATOM 2275 C CA . ILE A 1 289 ? -32.770 5.971 50.281 1.00 55.22 289 ILE A CA 1
ATOM 2276 C C . ILE A 1 289 ? -31.810 5.758 49.084 1.00 55.22 289 ILE A C 1
ATOM 2278 O O . ILE A 1 289 ? -31.422 6.752 48.465 1.00 55.22 289 ILE A O 1
ATOM 2282 N N . PRO A 1 290 ? -31.378 4.513 48.757 1.00 55.19 290 PRO A N 1
ATOM 2283 C CA . PRO A 1 290 ? -32.170 3.283 48.864 1.00 55.19 290 PRO A CA 1
ATOM 2284 C C . PRO A 1 290 ? -31.450 2.058 49.473 1.00 55.19 290 PRO A C 1
ATOM 2286 O O . PRO A 1 290 ? -30.565 1.463 48.854 1.00 55.19 290 PRO A O 1
ATOM 2289 N N . TYR A 1 291 ? -31.914 1.565 50.625 1.00 62.28 291 TYR A N 1
ATOM 2290 C CA . TYR A 1 291 ? -31.401 0.328 51.243 1.00 62.28 291 TYR A CA 1
ATOM 2291 C C . TYR A 1 291 ? -31.525 -0.895 50.318 1.00 62.28 291 TYR A C 1
ATOM 2293 O O . TYR A 1 291 ? -30.532 -1.582 50.082 1.00 62.28 291 TYR A O 1
ATOM 2301 N N . GLY A 1 292 ? -32.686 -1.100 49.686 1.00 72.94 292 GLY A N 1
ATOM 2302 C CA . GLY A 1 292 ? -32.879 -2.200 48.735 1.00 72.94 292 GLY A CA 1
ATOM 2303 C C . GLY A 1 292 ? -31.969 -2.127 47.502 1.00 72.94 292 GLY A C 1
ATOM 2304 O O . GLY A 1 292 ? -31.477 -3.157 47.047 1.00 72.94 292 GLY A O 1
ATOM 2305 N N . GLY A 1 293 ? -31.645 -0.921 47.019 1.00 83.00 293 GLY A N 1
ATOM 2306 C CA . GLY A 1 293 ? -30.685 -0.724 45.926 1.00 83.00 293 GLY A CA 1
ATOM 2307 C C . GLY A 1 293 ? -29.255 -1.149 46.288 1.00 83.00 293 GLY A C 1
ATOM 2308 O O . GLY A 1 293 ? -28.528 -1.638 45.427 1.00 83.00 293 GLY A O 1
ATOM 2309 N N . ASN A 1 294 ? -28.863 -1.046 47.564 1.00 81.69 294 ASN A N 1
ATOM 2310 C CA . ASN A 1 294 ? -27.595 -1.609 48.042 1.00 81.69 294 ASN A CA 1
ATOM 2311 C C . ASN A 1 294 ? -27.605 -3.139 48.006 1.00 81.69 294 ASN A C 1
ATOM 2313 O O . ASN A 1 294 ? -26.618 -3.729 47.580 1.00 81.69 294 ASN A O 1
ATOM 2317 N N . GLY A 1 295 ? -28.720 -3.764 48.401 1.00 82.69 295 GLY A N 1
ATOM 2318 C CA . GLY A 1 295 ? -28.903 -5.212 48.287 1.00 82.69 295 GLY A CA 1
ATOM 2319 C C . GLY A 1 295 ? -28.761 -5.691 46.841 1.00 82.69 295 GLY A C 1
ATOM 2320 O O . GLY A 1 295 ? -27.966 -6.584 46.575 1.00 82.69 295 GLY A O 1
ATOM 2321 N N . ILE A 1 296 ? -29.454 -5.047 45.892 1.00 88.75 296 ILE A N 1
ATOM 2322 C CA . ILE A 1 296 ? -29.342 -5.387 44.461 1.00 88.75 296 ILE A CA 1
ATOM 2323 C C . ILE A 1 296 ? -27.896 -5.241 43.965 1.00 88.75 296 ILE A C 1
ATOM 2325 O O . ILE A 1 296 ? -27.406 -6.136 43.284 1.00 88.75 296 ILE A O 1
ATOM 2329 N N . LEU A 1 297 ? -27.202 -4.147 44.304 1.00 88.38 297 LEU A N 1
ATOM 2330 C CA . LEU A 1 297 ? -25.831 -3.914 43.839 1.00 88.38 297 LEU A CA 1
ATOM 2331 C C . LEU A 1 297 ? -24.827 -4.922 44.415 1.00 88.38 297 LEU A C 1
ATOM 2333 O O . LEU A 1 297 ? -24.019 -5.446 43.659 1.00 88.38 297 LEU A O 1
ATOM 2337 N N . VAL A 1 298 ? -24.867 -5.207 45.720 1.00 83.69 298 VAL A N 1
ATOM 2338 C CA . VAL A 1 298 ? -23.924 -6.144 46.362 1.00 83.69 298 VAL A CA 1
ATOM 2339 C C . VAL A 1 298 ? -24.114 -7.567 45.835 1.00 83.69 298 VAL A C 1
ATOM 2341 O O . VAL A 1 298 ? -23.146 -8.225 45.465 1.00 83.69 298 VAL A O 1
ATOM 2344 N N . GLU A 1 299 ? -25.359 -8.024 45.726 1.00 84.38 299 GLU A N 1
ATOM 2345 C CA . GLU A 1 299 ? -25.668 -9.359 45.205 1.00 84.38 299 GLU A CA 1
ATOM 2346 C C . GLU A 1 299 ? -25.366 -9.468 43.696 1.00 84.38 299 GLU A C 1
ATOM 2348 O O . GLU A 1 299 ? -24.822 -10.468 43.229 1.00 84.38 299 GLU A O 1
ATOM 2353 N N . TRP A 1 300 ? -25.595 -8.407 42.913 1.00 87.50 300 TRP A N 1
ATOM 2354 C CA . TRP A 1 300 ? -25.156 -8.383 41.514 1.00 87.50 300 TRP A CA 1
ATOM 2355 C C . TRP A 1 300 ? -23.625 -8.331 41.364 1.00 87.50 300 TRP A C 1
ATOM 2357 O O . TRP A 1 300 ? -23.088 -8.932 40.437 1.00 87.50 300 TRP A O 1
ATOM 2367 N N . LEU A 1 301 ? -22.899 -7.666 42.267 1.00 85.56 301 LEU A N 1
ATOM 2368 C CA . LEU A 1 301 ? -21.432 -7.675 42.265 1.00 85.56 301 LEU A CA 1
ATOM 2369 C C . LEU A 1 301 ? -20.891 -9.093 42.516 1.00 85.56 301 LEU A C 1
ATOM 2371 O O . LEU A 1 301 ? -19.999 -9.522 41.782 1.00 85.56 301 LEU A O 1
ATOM 2375 N N . HIS A 1 302 ? -21.513 -9.860 43.422 1.00 79.12 302 HIS A N 1
ATOM 2376 C CA . HIS A 1 302 ? -21.256 -11.301 43.576 1.00 79.12 302 HIS A CA 1
ATOM 2377 C C . HIS A 1 302 ? -21.542 -12.084 42.282 1.00 79.12 302 HIS A C 1
ATOM 2379 O O . HIS A 1 302 ? -20.702 -12.874 41.845 1.00 79.12 302 HIS A O 1
ATOM 2385 N N . MET A 1 303 ? -22.668 -11.823 41.597 1.00 79.25 303 MET A N 1
ATOM 2386 C CA . MET A 1 303 ? -22.943 -12.407 40.267 1.00 79.25 303 MET A CA 1
ATOM 2387 C C . MET A 1 303 ? -21.868 -12.062 39.223 1.00 79.25 303 MET A C 1
ATOM 2389 O O . MET A 1 303 ? -21.567 -12.885 38.361 1.00 79.25 303 MET A O 1
ATOM 2393 N N . ALA A 1 304 ? -21.294 -10.859 39.293 1.00 79.94 304 ALA A N 1
ATOM 2394 C CA . ALA A 1 304 ? -20.249 -10.363 38.400 1.00 79.94 304 ALA A CA 1
ATOM 2395 C C . ALA A 1 304 ? -18.816 -10.705 38.869 1.00 79.94 304 ALA A C 1
ATOM 2397 O O . ALA A 1 304 ? -17.847 -10.145 38.356 1.00 79.94 304 ALA A O 1
ATOM 2398 N N . THR A 1 305 ? -18.664 -11.658 39.798 1.00 76.25 305 THR A N 1
ATOM 2399 C CA . THR A 1 305 ? -17.388 -12.180 40.333 1.00 76.25 305 THR A CA 1
ATOM 2400 C C . THR A 1 305 ? -16.559 -11.208 41.184 1.00 76.25 305 THR A C 1
ATOM 2402 O O . THR A 1 305 ? -15.355 -11.411 41.350 1.00 76.25 305 THR A O 1
ATOM 2405 N N . VAL A 1 306 ? -17.183 -10.183 41.766 1.00 80.19 306 VAL A N 1
ATOM 2406 C CA . VAL A 1 306 ? -16.593 -9.291 42.782 1.00 80.19 306 VAL A CA 1
ATOM 2407 C C . VAL A 1 306 ? -17.045 -9.760 44.174 1.00 80.19 306 VAL A C 1
ATOM 2409 O O . VAL A 1 306 ? -18.175 -10.205 44.316 1.00 80.19 306 VAL A O 1
ATOM 2412 N N . ASP A 1 307 ? -16.182 -9.701 45.194 1.00 74.31 307 ASP A N 1
ATOM 2413 C CA . ASP A 1 307 ? -16.399 -10.354 46.502 1.00 74.31 307 ASP A CA 1
ATOM 2414 C C . ASP A 1 307 ? -16.095 -9.405 47.683 1.00 74.31 307 ASP A C 1
ATOM 2416 O O . ASP A 1 307 ? -15.612 -8.286 47.503 1.00 74.31 307 ASP A O 1
ATOM 2420 N N . HIS A 1 308 ? -16.409 -9.830 48.907 1.00 75.50 308 HIS A N 1
ATOM 2421 C CA . HIS A 1 308 ? -16.145 -9.091 50.141 1.00 75.50 308 HIS A CA 1
ATOM 2422 C C . HIS A 1 308 ? -14.673 -9.197 50.584 1.00 75.50 308 HIS A C 1
ATOM 2424 O O . HIS A 1 308 ? -14.117 -10.297 50.577 1.00 75.50 308 HIS A O 1
ATOM 2430 N N . PRO A 1 309 ? -14.046 -8.115 51.087 1.00 71.81 309 PRO A N 1
ATOM 2431 C CA . PRO A 1 309 ? -12.754 -8.221 51.757 1.00 71.81 309 PRO A CA 1
ATOM 2432 C C . PRO A 1 309 ? -12.888 -8.969 53.096 1.00 71.81 309 PRO A C 1
ATOM 2434 O O . PRO A 1 309 ? -13.732 -8.628 53.928 1.00 71.81 309 PRO A O 1
ATOM 2437 N N . GLY A 1 310 ? -12.019 -9.955 53.344 1.00 66.00 310 GLY A N 1
ATOM 2438 C CA . GLY A 1 310 ? -11.847 -10.562 54.668 1.00 66.00 310 GLY A CA 1
ATOM 2439 C C . GLY A 1 310 ? -12.540 -11.897 54.923 1.00 66.00 310 GLY A C 1
ATOM 2440 O O . GLY A 1 310 ? -12.745 -12.714 54.031 1.00 66.00 310 GLY A O 1
ATOM 2441 N N . THR A 1 311 ? -12.903 -12.127 56.191 1.00 55.09 311 THR A N 1
ATOM 2442 C CA . THR A 1 311 ? -13.392 -13.419 56.724 1.00 55.09 311 THR A CA 1
ATOM 2443 C C . THR A 1 311 ? -14.685 -13.947 56.103 1.00 55.09 311 THR A C 1
ATOM 2445 O O . THR A 1 311 ? -15.029 -15.102 56.342 1.00 55.09 311 THR A O 1
ATOM 2448 N N . ASN A 1 312 ? -15.407 -13.106 55.360 1.00 55.44 312 ASN A N 1
ATOM 2449 C CA . ASN A 1 312 ? -16.657 -13.460 54.690 1.00 55.44 312 ASN A CA 1
ATOM 2450 C C . ASN A 1 312 ? -16.477 -13.680 53.176 1.00 55.44 312 ASN A C 1
ATOM 2452 O O . ASN A 1 312 ? -17.467 -13.963 52.508 1.00 55.44 312 ASN A O 1
ATOM 2456 N N . SER A 1 313 ? -15.249 -13.557 52.650 1.00 59.88 313 SER A N 1
ATOM 2457 C CA . SER A 1 313 ? -14.930 -13.815 51.244 1.00 59.88 313 SER A CA 1
ATOM 2458 C C . SER A 1 313 ? -15.343 -15.231 50.838 1.00 59.88 313 SER A C 1
ATOM 2460 O O . SER A 1 313 ? -14.996 -16.221 51.492 1.00 59.88 313 SER A O 1
ATOM 2462 N N . HIS A 1 314 ? -16.050 -15.332 49.718 1.00 56.19 314 HIS A N 1
ATOM 2463 C CA . HIS A 1 314 ? -16.395 -16.601 49.082 1.00 56.19 314 HIS A CA 1
ATOM 2464 C C . HIS A 1 314 ? -15.217 -17.207 48.296 1.00 56.19 314 HIS A C 1
ATOM 2466 O O . HIS A 1 314 ? -15.277 -18.367 47.887 1.00 56.19 314 HIS A O 1
ATOM 2472 N N . ILE A 1 315 ? -14.139 -16.440 48.097 1.00 53.28 315 ILE A N 1
ATOM 2473 C CA . ILE A 1 315 ? -13.018 -16.769 47.205 1.00 53.28 315 ILE A CA 1
ATOM 2474 C C . ILE A 1 315 ? -11.717 -17.067 47.977 1.00 53.28 315 ILE A C 1
ATOM 2476 O O . ILE A 1 315 ? -10.952 -17.931 47.558 1.00 53.28 315 ILE A O 1
ATOM 2480 N N . GLY A 1 316 ? -11.484 -16.445 49.140 1.00 46.47 316 GLY A N 1
ATOM 2481 C CA . GLY A 1 316 ? -10.314 -16.710 49.999 1.00 46.47 316 GLY A CA 1
ATOM 2482 C C . GLY A 1 316 ? -10.426 -17.943 50.913 1.00 46.47 316 GLY A C 1
ATOM 2483 O O . GLY A 1 316 ? -9.439 -18.364 51.528 1.00 46.47 316 GLY A O 1
ATOM 2484 N N . GLY A 1 317 ? -11.621 -18.534 51.028 1.00 48.41 317 GLY A N 1
ATOM 2485 C CA . GLY A 1 317 ? -11.913 -19.593 51.997 1.00 48.41 317 GLY A CA 1
ATOM 2486 C C . GLY A 1 317 ? -11.851 -19.106 53.460 1.00 48.41 317 GLY A C 1
ATOM 2487 O O . GLY A 1 317 ? -11.806 -17.908 53.725 1.00 48.41 317 GLY A O 1
ATOM 2488 N N . PRO A 1 318 ? -11.832 -20.009 54.460 1.00 43.06 318 PRO A N 1
ATOM 2489 C CA . PRO A 1 318 ? -11.933 -19.642 55.880 1.00 43.06 318 PRO A CA 1
ATOM 2490 C C . PRO A 1 318 ? -10.627 -19.079 56.490 1.00 43.06 318 PRO A C 1
ATOM 2492 O O . PRO A 1 318 ? -10.369 -19.265 57.681 1.00 43.06 318 PRO A O 1
ATOM 2495 N N . ASN A 1 319 ? -9.768 -18.429 55.697 1.00 48.62 319 ASN A N 1
ATOM 2496 C CA . ASN A 1 319 ? -8.528 -17.813 56.171 1.00 48.62 319 ASN A CA 1
ATOM 2497 C C . ASN A 1 319 ? -8.806 -16.377 56.659 1.00 48.62 319 ASN A C 1
ATOM 2499 O O . ASN A 1 319 ? -9.110 -15.512 55.847 1.00 48.62 319 ASN A O 1
ATOM 2503 N N . PRO A 1 320 ? -8.647 -16.052 57.955 1.00 45.25 320 PRO A N 1
ATOM 2504 C CA . PRO A 1 320 ? -8.998 -14.729 58.479 1.00 45.25 320 PRO A CA 1
ATOM 2505 C C . PRO A 1 320 ? -8.033 -13.596 58.081 1.00 45.25 320 PRO A C 1
ATOM 2507 O O . PRO A 1 320 ? -8.116 -12.512 58.653 1.00 45.25 320 PRO A O 1
ATOM 2510 N N . ASN A 1 321 ? -7.112 -13.839 57.142 1.00 51.84 321 ASN A N 1
ATOM 2511 C CA . ASN A 1 321 ? -6.103 -12.882 56.679 1.00 51.84 321 ASN A CA 1
ATOM 2512 C C . ASN A 1 321 ? -6.151 -12.629 55.156 1.00 51.84 321 ASN A C 1
ATOM 2514 O O . ASN A 1 321 ? -5.207 -12.048 54.628 1.00 51.84 321 ASN A O 1
ATOM 2518 N N . THR A 1 322 ? -7.174 -13.102 54.432 1.00 55.59 322 THR A N 1
ATOM 2519 C CA . THR A 1 322 ? -7.299 -12.881 52.978 1.00 55.59 322 THR A CA 1
ATOM 2520 C C . THR A 1 322 ? -8.030 -11.586 52.631 1.00 55.59 322 THR A C 1
ATOM 2522 O O . THR A 1 322 ? -8.959 -11.164 53.317 1.00 55.59 322 THR A O 1
ATOM 2525 N N . ASN A 1 323 ? -7.611 -10.990 51.520 1.00 62.06 323 ASN A N 1
ATOM 2526 C CA . ASN A 1 323 ? -8.369 -10.037 50.712 1.00 62.06 323 ASN A CA 1
ATOM 2527 C C . ASN A 1 323 ? -9.554 -10.729 49.994 1.00 62.06 323 ASN A C 1
ATOM 2529 O O . ASN A 1 323 ? -9.769 -11.930 50.139 1.00 62.06 323 ASN A O 1
ATOM 2533 N N . ASP A 1 324 ? -10.307 -9.978 49.193 1.00 65.12 324 ASP A N 1
ATOM 2534 C CA . ASP A 1 324 ? -11.385 -10.441 48.292 1.00 65.12 324 ASP A CA 1
ATOM 2535 C C . ASP A 1 324 ? -10.860 -11.179 47.030 1.00 65.12 324 ASP A C 1
ATOM 2537 O O . ASP A 1 324 ? -11.523 -11.260 45.988 1.00 65.12 324 ASP A O 1
ATOM 2541 N N . GLY A 1 325 ? -9.616 -11.661 47.086 1.00 64.56 325 GLY A N 1
ATOM 2542 C CA . GLY A 1 325 ? -8.830 -12.077 45.927 1.00 64.56 325 GLY A CA 1
ATOM 2543 C C . GLY A 1 325 ? -8.196 -10.922 45.140 1.00 64.56 325 GLY A C 1
ATOM 2544 O O . GLY A 1 325 ? -7.604 -11.199 44.097 1.00 64.56 325 GLY A O 1
ATOM 2545 N N . CYS A 1 326 ? -8.303 -9.664 45.598 1.00 68.69 326 CYS A N 1
ATOM 2546 C CA . CYS A 1 326 ? -7.633 -8.520 44.978 1.00 68.69 326 CYS A CA 1
ATOM 2547 C C . CYS A 1 326 ? -6.486 -7.967 45.838 1.00 68.69 326 CYS A C 1
ATOM 2549 O O . CYS A 1 326 ? -6.682 -7.483 46.955 1.00 68.69 326 CYS A O 1
ATOM 2551 N N . ASP A 1 327 ? -5.262 -7.994 45.309 1.00 69.81 327 ASP A N 1
ATOM 2552 C CA . ASP A 1 327 ? -4.044 -7.557 46.017 1.00 69.81 327 ASP A CA 1
ATOM 2553 C C . ASP A 1 327 ? -3.962 -6.036 46.258 1.00 69.81 327 ASP A C 1
ATOM 2555 O O . ASP A 1 327 ? -3.100 -5.572 47.008 1.00 69.81 327 ASP A O 1
ATOM 2559 N N . ASP A 1 328 ? -4.901 -5.284 45.678 1.00 73.44 328 ASP A N 1
ATOM 2560 C CA . ASP A 1 328 ? -5.132 -3.850 45.860 1.00 73.44 328 ASP A CA 1
ATOM 2561 C C . ASP A 1 328 ? -6.208 -3.515 46.925 1.00 73.44 328 ASP A C 1
ATOM 2563 O O . ASP A 1 328 ? -6.473 -2.339 47.183 1.00 73.44 328 ASP A O 1
ATOM 2567 N N . THR A 1 329 ? -6.804 -4.527 47.579 1.00 74.81 329 THR A N 1
ATOM 2568 C CA . THR A 1 329 ? -7.898 -4.384 48.562 1.00 74.81 329 THR A CA 1
ATOM 2569 C C . THR A 1 329 ? -7.480 -4.893 49.961 1.00 74.81 329 THR A C 1
ATOM 2571 O O . THR A 1 329 ? -7.504 -6.099 50.223 1.00 74.81 329 THR A O 1
ATOM 2574 N N . PRO A 1 330 ? -7.086 -4.013 50.908 1.00 70.62 330 PRO A N 1
ATOM 2575 C CA . PRO A 1 330 ? -6.429 -4.429 52.151 1.00 70.62 330 PRO A CA 1
ATOM 2576 C C . PRO A 1 330 ? -7.404 -4.728 53.302 1.00 70.62 330 PRO A C 1
ATOM 2578 O O . PRO A 1 330 ? -7.910 -3.823 53.966 1.00 70.62 330 PRO A O 1
ATOM 2581 N N . TYR A 1 331 ? -7.591 -6.003 53.641 1.00 70.44 331 TYR A N 1
ATOM 2582 C CA . TYR A 1 331 ? -8.295 -6.400 54.868 1.00 70.44 331 TYR A CA 1
ATOM 2583 C C . TYR A 1 331 ? -7.375 -6.319 56.112 1.00 70.44 331 TYR A C 1
ATOM 2585 O O . TYR A 1 331 ? -6.209 -6.710 56.016 1.00 70.44 331 TYR A O 1
ATOM 2593 N N . PRO A 1 332 ? -7.842 -5.866 57.299 1.00 66.19 332 PRO A N 1
ATOM 2594 C CA . PRO A 1 332 ? -9.174 -5.357 57.652 1.00 66.19 332 PRO A CA 1
ATOM 2595 C C . PRO A 1 332 ? -9.233 -3.819 57.649 1.00 66.19 332 PRO A C 1
ATOM 2597 O O . PRO A 1 332 ? -9.772 -3.218 58.576 1.00 66.19 332 PRO A O 1
ATOM 2600 N N . ALA A 1 333 ? -8.579 -3.178 56.681 1.00 68.19 333 ALA A N 1
ATOM 2601 C CA . ALA A 1 333 ? -8.301 -1.745 56.694 1.00 68.19 333 ALA A CA 1
ATOM 2602 C C . ALA A 1 333 ? -9.070 -0.949 55.628 1.00 68.19 333 ALA A C 1
ATOM 2604 O O . ALA A 1 333 ? -8.855 0.251 55.538 1.00 68.19 333 ALA A O 1
ATOM 2605 N N . THR A 1 334 ? -9.928 -1.582 54.825 1.00 76.62 334 THR A N 1
ATOM 2606 C CA . THR A 1 334 ? -10.739 -0.950 53.773 1.00 76.62 334 THR A CA 1
ATOM 2607 C C . THR A 1 334 ? -11.589 0.210 54.304 1.00 76.62 334 THR A C 1
ATOM 2609 O O . THR A 1 334 ? -12.352 0.046 55.249 1.00 76.62 334 THR A O 1
ATOM 2612 N N . GLU A 1 335 ? -11.470 1.393 53.687 1.00 85.12 335 GLU A N 1
ATOM 2613 C CA . GLU A 1 335 ? -12.114 2.630 54.172 1.00 85.12 335 GLU A CA 1
ATOM 2614 C C . GLU A 1 335 ? -13.329 3.064 53.335 1.00 85.12 335 GLU A C 1
ATOM 2616 O O . GLU A 1 335 ? -14.178 3.799 53.838 1.00 85.12 335 GLU A O 1
ATOM 2621 N N . ASN A 1 336 ? -13.443 2.630 52.070 1.00 90.62 336 ASN A N 1
ATOM 2622 C CA . ASN A 1 336 ? -14.555 3.035 51.192 1.00 90.62 336 ASN A CA 1
ATOM 2623 C C . ASN A 1 336 ? -15.005 2.008 50.127 1.00 90.62 336 ASN A C 1
ATOM 2625 O O . ASN A 1 336 ? -15.772 2.358 49.222 1.00 90.62 336 ASN A O 1
ATOM 2629 N N . ASN A 1 337 ? -14.557 0.749 50.204 1.00 88.06 337 ASN A N 1
ATOM 2630 C CA . ASN A 1 337 ? -14.886 -0.270 49.198 1.00 88.06 337 ASN A CA 1
ATOM 2631 C C . ASN A 1 337 ? -16.394 -0.611 49.196 1.00 88.06 337 ASN A C 1
ATOM 2633 O O . ASN A 1 337 ? -16.999 -0.790 50.254 1.00 88.06 337 ASN A O 1
ATOM 2637 N N . MET A 1 338 ? -17.011 -0.731 48.014 1.00 87.69 338 MET A N 1
ATOM 2638 C CA . MET A 1 338 ? -18.446 -1.019 47.878 1.00 87.69 338 MET A CA 1
ATOM 2639 C C . MET A 1 338 ? -18.867 -2.361 48.492 1.00 87.69 338 MET A C 1
ATOM 2641 O O . MET A 1 338 ? -19.993 -2.472 48.982 1.00 87.69 338 MET A O 1
ATOM 2645 N N . MET A 1 339 ? -17.967 -3.347 48.504 1.00 82.19 339 MET A N 1
ATOM 2646 C CA . MET A 1 339 ? -18.215 -4.689 49.030 1.00 82.19 339 MET A CA 1
ATOM 2647 C C . MET A 1 339 ? -17.817 -4.862 50.500 1.00 82.19 339 MET A C 1
ATOM 2649 O O . MET A 1 339 ? -18.002 -5.951 51.041 1.00 82.19 339 MET A O 1
ATOM 2653 N N . ASP A 1 340 ? -17.318 -3.834 51.195 1.00 81.75 340 ASP A N 1
ATOM 2654 C CA . ASP A 1 340 ? -17.032 -3.960 52.627 1.00 81.75 340 ASP A CA 1
ATOM 2655 C C . ASP A 1 340 ? -18.330 -3.965 53.449 1.00 81.75 340 ASP A C 1
ATOM 2657 O O . ASP A 1 340 ? -18.978 -2.939 53.664 1.00 81.75 340 ASP A O 1
ATOM 2661 N N . SER A 1 341 ? -18.707 -5.150 53.934 1.00 71.12 341 SER A N 1
ATOM 2662 C CA . SER A 1 341 ? -19.900 -5.352 54.762 1.00 71.12 341 SER A CA 1
ATOM 2663 C C . SER A 1 341 ? -19.891 -4.594 56.101 1.00 71.12 341 SER A C 1
ATOM 2665 O O . SER A 1 341 ? -20.967 -4.392 56.666 1.00 71.12 341 SER A O 1
ATOM 2667 N N . SER A 1 342 ? -18.726 -4.149 56.589 1.00 74.19 342 SER A N 1
ATOM 2668 C CA . SER A 1 342 ? -18.552 -3.483 57.886 1.00 74.19 342 SER A CA 1
ATOM 2669 C C . SER A 1 342 ? -18.679 -1.954 57.838 1.00 74.19 342 SER A C 1
ATOM 2671 O O . SER A 1 342 ? -19.010 -1.342 58.856 1.00 74.19 342 SER A O 1
ATOM 2673 N N . LEU A 1 343 ? -18.478 -1.335 56.669 1.00 75.75 343 LEU A N 1
ATOM 2674 C CA . LEU A 1 343 ? -18.574 0.118 56.497 1.00 75.75 343 LEU A CA 1
ATOM 2675 C C . LEU A 1 343 ? -20.033 0.613 56.468 1.00 75.75 343 LEU A C 1
ATOM 2677 O O . LEU A 1 343 ? -20.897 -0.072 55.910 1.00 75.75 343 LEU A O 1
ATOM 2681 N N . PRO A 1 344 ? -20.333 1.828 56.961 1.00 77.69 344 PRO A N 1
ATOM 2682 C CA . PRO A 1 344 ? -21.596 2.512 56.685 1.00 77.69 344 PRO A CA 1
ATOM 2683 C C . PRO A 1 344 ? -21.843 2.682 55.178 1.00 77.69 344 PRO A C 1
ATOM 2685 O O . PRO A 1 344 ? -20.922 2.968 54.411 1.00 77.69 344 PRO A O 1
ATOM 2688 N N . THR A 1 345 ? -23.094 2.522 54.742 1.00 71.62 345 THR A N 1
ATOM 2689 C CA . THR A 1 345 ? -23.516 2.584 53.328 1.00 71.62 345 THR A CA 1
ATOM 2690 C C . THR A 1 345 ? -23.041 3.849 52.611 1.00 71.62 345 THR A C 1
ATOM 2692 O O . THR A 1 345 ? -22.637 3.802 51.452 1.00 71.62 345 THR A O 1
ATOM 2695 N N . GLU A 1 346 ? -23.062 4.984 53.301 1.00 73.56 346 GLU A N 1
ATOM 2696 C CA . GLU A 1 346 ? -22.658 6.294 52.800 1.00 73.56 346 GLU A CA 1
ATOM 2697 C C . GLU A 1 346 ? -21.144 6.444 52.564 1.00 73.56 346 GLU A C 1
ATOM 2699 O O . GLU A 1 346 ? -20.737 7.394 51.900 1.00 73.56 346 GLU A O 1
ATOM 2704 N N . GLN A 1 347 ? -20.327 5.508 53.061 1.00 81.75 347 GLN A N 1
ATOM 2705 C CA . GLN A 1 347 ? -18.876 5.436 52.828 1.00 81.75 347 GLN A CA 1
ATOM 2706 C C . GLN A 1 347 ? -18.517 4.452 51.698 1.00 81.75 347 GLN A C 1
ATOM 2708 O O . GLN A 1 347 ? -17.434 4.532 51.127 1.00 81.75 347 GLN A O 1
ATOM 2713 N N . ARG A 1 348 ? -19.432 3.544 51.329 1.00 85.56 348 ARG A N 1
ATOM 2714 C CA . ARG A 1 348 ? -19.241 2.514 50.293 1.00 85.56 348 ARG A CA 1
ATOM 2715 C C . ARG A 1 348 ? -19.361 3.110 48.885 1.00 85.56 348 ARG A C 1
ATOM 2717 O O . ARG A 1 348 ? -20.454 3.123 48.307 1.00 85.56 348 ARG A O 1
ATOM 2724 N N . CYS A 1 349 ? -18.260 3.597 48.317 1.00 89.38 349 CYS A N 1
ATOM 2725 C CA . CYS A 1 349 ? -18.266 4.274 47.013 1.00 89.38 349 CYS A CA 1
ATOM 2726 C C . CYS A 1 349 ? -17.108 3.939 46.057 1.00 89.38 349 CYS A C 1
ATOM 2728 O O . CYS A 1 349 ? -17.133 4.421 44.929 1.00 89.38 349 CYS A O 1
ATOM 2730 N N . ALA A 1 350 ? -16.134 3.111 46.436 1.00 91.62 350 ALA A N 1
ATOM 2731 C CA . ALA A 1 350 ? -15.035 2.705 45.554 1.00 91.62 350 ALA A CA 1
ATOM 2732 C C . ALA A 1 350 ? -15.119 1.229 45.125 1.00 91.62 350 ALA A C 1
ATOM 2734 O O . ALA A 1 350 ? -15.548 0.372 45.896 1.00 91.62 350 ALA A O 1
ATOM 2735 N N . LEU A 1 351 ? -14.633 0.934 43.920 1.00 90.94 351 LEU A N 1
ATOM 2736 C CA . LEU A 1 351 ? -14.242 -0.404 43.465 1.00 90.94 351 LEU A CA 1
ATOM 2737 C C . LEU A 1 351 ? -12.794 -0.313 42.975 1.00 90.94 351 LEU A C 1
ATOM 2739 O O . LEU A 1 351 ? -12.419 0.706 42.393 1.00 90.94 351 LEU A O 1
ATOM 2743 N N . THR A 1 352 ? -11.974 -1.335 43.216 1.00 88.69 352 THR A N 1
ATOM 2744 C CA . THR A 1 352 ? -10.576 -1.318 42.751 1.00 88.69 352 THR A CA 1
ATOM 2745 C C . THR A 1 352 ? -10.451 -1.672 41.271 1.00 88.69 352 THR A C 1
ATOM 2747 O O . THR A 1 352 ? -11.377 -2.223 40.668 1.00 88.69 352 THR A O 1
ATOM 2750 N N . GLN A 1 353 ? -9.297 -1.382 40.662 1.00 88.69 353 GLN A N 1
ATOM 2751 C CA . GLN A 1 353 ? -9.036 -1.744 39.268 1.00 88.69 353 GLN A CA 1
ATOM 2752 C C . GLN A 1 353 ? -9.149 -3.259 39.056 1.00 88.69 353 GLN A C 1
ATOM 2754 O O . GLN A 1 353 ? -9.694 -3.685 38.037 1.00 88.69 353 GLN A O 1
ATOM 2759 N N . CYS A 1 354 ? -8.714 -4.084 40.016 1.00 83.19 354 CYS A N 1
ATOM 2760 C CA . CYS A 1 354 ? -8.901 -5.528 39.913 1.00 83.19 354 CYS A CA 1
ATOM 2761 C C . CYS A 1 354 ? -10.386 -5.933 39.981 1.00 83.19 354 CYS A C 1
ATOM 2763 O O . CYS A 1 354 ? -10.843 -6.708 39.137 1.00 83.19 354 CYS A O 1
ATOM 2765 N N . GLN A 1 355 ? -11.170 -5.361 40.904 1.00 86.62 355 GLN A N 1
ATOM 2766 C CA . GLN A 1 355 ? -12.617 -5.609 41.000 1.00 86.62 355 GLN A CA 1
ATOM 2767 C C . GLN A 1 355 ? -13.362 -5.203 39.712 1.00 86.62 355 GLN A C 1
ATOM 2769 O O . GLN A 1 355 ? -14.158 -5.980 39.178 1.00 86.62 355 GLN A O 1
ATOM 2774 N N . LEU A 1 356 ? -13.059 -4.023 39.158 1.00 90.38 356 LEU A N 1
ATOM 2775 C CA . LEU A 1 356 ? -13.617 -3.553 37.884 1.00 90.38 356 LEU A CA 1
ATOM 2776 C C . LEU A 1 356 ? -13.180 -4.429 36.702 1.00 90.38 356 LEU A C 1
ATOM 2778 O O . LEU A 1 356 ? -13.992 -4.737 35.830 1.00 90.38 356 LEU A O 1
ATOM 2782 N N . GLY A 1 357 ? -11.921 -4.866 36.687 1.00 87.12 357 GLY A N 1
ATOM 2783 C CA . GLY A 1 357 ? -11.390 -5.783 35.685 1.00 87.12 357 GLY A CA 1
ATOM 2784 C C . GLY A 1 357 ? -12.109 -7.131 35.678 1.00 87.12 357 GLY A C 1
ATOM 2785 O O . GLY A 1 357 ? -12.521 -7.597 34.618 1.00 87.12 357 GLY A O 1
ATOM 2786 N N . ARG A 1 358 ? -12.330 -7.733 36.854 1.00 83.00 358 ARG A N 1
ATOM 2787 C CA . ARG A 1 358 ? -13.074 -8.999 37.022 1.00 83.00 358 ARG A CA 1
ATOM 2788 C C . ARG A 1 358 ? -14.507 -8.881 36.502 1.00 83.00 358 ARG A C 1
ATOM 2790 O O . ARG A 1 358 ? -14.944 -9.709 35.702 1.00 83.00 358 ARG A O 1
ATOM 2797 N N . MET A 1 359 ? -15.189 -7.795 36.866 1.00 87.69 359 MET A N 1
ATOM 2798 C CA . MET A 1 359 ? -16.534 -7.464 36.391 1.00 87.69 359 MET A CA 1
ATOM 2799 C C . MET A 1 359 ? -16.592 -7.317 34.857 1.00 87.69 359 MET A C 1
ATOM 2801 O O . MET A 1 359 ? -17.444 -7.929 34.212 1.00 87.69 359 MET A O 1
ATOM 2805 N N . HIS A 1 360 ? -15.680 -6.556 34.238 1.00 88.75 360 HIS A N 1
ATOM 2806 C CA . HIS A 1 360 ? -15.663 -6.387 32.775 1.00 88.75 360 HIS A CA 1
ATOM 2807 C C . HIS A 1 360 ? -15.240 -7.648 32.023 1.00 88.75 360 HIS A C 1
ATOM 2809 O O . HIS A 1 360 ? -15.832 -7.943 30.984 1.00 88.75 360 HIS A O 1
ATOM 2815 N N . HIS A 1 361 ? -14.292 -8.422 32.558 1.00 83.69 361 HIS A N 1
ATOM 2816 C CA . HIS A 1 361 ? -13.930 -9.742 32.043 1.00 83.69 361 HIS A CA 1
ATOM 2817 C C . HIS A 1 361 ? -15.155 -10.667 32.008 1.00 83.69 361 HIS A C 1
ATOM 2819 O O . HIS A 1 361 ? -15.482 -11.211 30.953 1.00 83.69 361 HIS A O 1
ATOM 2825 N N . PHE A 1 362 ? -15.887 -10.782 33.123 1.00 81.44 362 PHE A N 1
ATOM 2826 C CA . PHE A 1 362 ? -17.113 -11.579 33.203 1.00 81.44 362 PHE A CA 1
ATOM 2827 C C . PHE A 1 362 ? -18.155 -11.126 32.165 1.00 81.44 362 PHE A C 1
ATOM 2829 O O . PHE A 1 362 ? -18.657 -11.940 31.388 1.00 81.44 362 PHE A O 1
ATOM 2836 N N . LEU A 1 363 ? -18.446 -9.822 32.098 1.00 84.81 363 LEU A N 1
ATOM 2837 C CA . LEU A 1 363 ? -19.445 -9.263 31.179 1.00 84.81 363 LEU A CA 1
ATOM 2838 C C . LEU A 1 363 ? -19.056 -9.404 29.698 1.00 84.81 363 LEU A C 1
ATOM 2840 O O . LEU A 1 363 ? -19.938 -9.472 28.843 1.00 84.81 363 LEU A O 1
ATOM 2844 N N . GLN A 1 364 ? -17.759 -9.429 29.379 1.00 81.12 364 GLN A N 1
ATOM 2845 C CA . GLN A 1 364 ? -17.259 -9.523 28.006 1.00 81.12 364 GLN A CA 1
ATOM 2846 C C . GLN A 1 364 ? -17.073 -10.962 27.516 1.00 81.12 364 GLN A C 1
ATOM 2848 O O . GLN A 1 364 ? -17.470 -11.264 26.389 1.00 81.12 364 GLN A O 1
ATOM 2853 N N . ASN A 1 365 ? -16.479 -11.830 28.337 1.00 76.69 365 ASN A N 1
ATOM 2854 C CA . ASN A 1 365 ? -16.069 -13.170 27.918 1.00 76.69 365 ASN A CA 1
ATOM 2855 C C . ASN A 1 365 ? -17.179 -14.209 28.122 1.00 76.69 365 ASN A C 1
ATOM 2857 O O . ASN A 1 365 ? -17.326 -15.102 27.290 1.00 76.69 365 ASN A O 1
ATOM 2861 N N . ASN A 1 366 ? -18.004 -14.069 29.167 1.00 74.62 366 ASN A N 1
ATOM 2862 C CA . ASN A 1 366 ? -19.099 -15.011 29.431 1.00 74.62 366 ASN A CA 1
ATOM 2863 C C . ASN A 1 366 ? -20.404 -14.631 28.709 1.00 74.62 366 ASN A C 1
ATOM 2865 O O . ASN A 1 366 ? -21.282 -15.479 28.566 1.00 74.62 366 ASN A O 1
ATOM 2869 N N . GLN A 1 367 ? -20.525 -13.368 28.270 1.00 79.06 367 GLN A N 1
ATOM 2870 C CA . GLN A 1 367 ? -21.686 -12.791 27.568 1.00 79.06 367 GLN A CA 1
ATOM 2871 C C . GLN A 1 367 ? -23.036 -13.221 28.184 1.00 79.06 367 GLN A C 1
ATOM 2873 O O . GLN A 1 367 ? -23.845 -13.874 27.519 1.00 79.06 367 GLN A O 1
ATOM 2878 N N . PRO A 1 368 ? -23.278 -12.902 29.472 1.00 81.44 368 PRO A N 1
ATOM 2879 C CA . PRO A 1 368 ? -24.434 -13.408 30.207 1.00 81.44 368 PRO A CA 1
ATOM 2880 C C . PRO A 1 368 ? -25.753 -12.968 29.560 1.00 81.44 368 PRO A C 1
ATOM 2882 O O . PRO A 1 368 ? -25.876 -11.841 29.082 1.00 81.44 368 PRO A O 1
ATOM 2885 N N . VAL A 1 369 ? -26.773 -13.832 29.604 1.00 83.75 369 VAL A N 1
ATOM 2886 C CA . VAL A 1 369 ? -28.049 -13.643 28.872 1.00 83.75 369 VAL A CA 1
ATOM 2887 C C . VAL A 1 369 ? -28.820 -12.361 29.234 1.00 83.75 369 VAL A C 1
ATOM 2889 O O . VAL A 1 369 ? -29.672 -11.909 28.472 1.00 83.75 369 VAL A O 1
ATOM 2892 N N . TRP A 1 370 ? -28.513 -11.756 30.382 1.00 87.31 370 TRP A N 1
ATOM 2893 C CA . TRP A 1 370 ? -29.097 -10.506 30.880 1.00 87.31 370 TRP A CA 1
ATOM 2894 C C . TRP A 1 370 ? -28.349 -9.227 30.465 1.00 87.31 370 TRP A C 1
ATOM 2896 O O . TRP A 1 370 ? -28.801 -8.122 30.783 1.00 87.31 370 TRP A O 1
ATOM 2906 N N . LEU A 1 371 ? -27.232 -9.353 29.741 1.00 90.31 371 LEU A N 1
ATOM 2907 C CA . LEU A 1 371 ? -26.560 -8.234 29.080 1.00 90.31 371 LEU A CA 1
ATOM 2908 C C . LEU A 1 371 ? -27.478 -7.633 27.998 1.00 90.31 371 LEU A C 1
ATOM 2910 O O . LEU A 1 371 ? -28.286 -8.341 27.391 1.00 90.31 371 LEU A O 1
ATOM 2914 N N . ARG A 1 372 ? -27.348 -6.325 27.750 1.00 91.88 372 ARG A N 1
ATOM 2915 C CA . ARG A 1 372 ? -28.045 -5.559 26.704 1.00 91.88 372 ARG A CA 1
ATOM 2916 C C . ARG A 1 372 ? -27.121 -4.544 26.023 1.00 91.88 372 ARG A C 1
ATOM 2918 O O . ARG A 1 372 ? -26.022 -4.250 26.494 1.00 91.88 372 ARG A O 1
ATOM 2925 N N . THR A 1 373 ? -27.602 -3.997 24.911 1.00 90.12 373 THR A N 1
ATOM 2926 C CA . THR A 1 373 ? -26.888 -3.087 24.000 1.00 90.12 373 THR A CA 1
ATOM 2927 C C . THR A 1 373 ? -27.800 -1.952 23.548 1.00 90.12 373 THR A C 1
ATOM 2929 O O . THR A 1 373 ? -28.983 -2.176 23.319 1.00 90.12 373 THR A O 1
ATOM 2932 N N . ALA A 1 374 ? -27.277 -0.737 23.382 1.00 88.44 374 ALA A N 1
ATOM 2933 C CA . ALA A 1 374 ? -28.078 0.383 22.873 1.00 88.44 374 ALA A CA 1
ATOM 2934 C C . ALA A 1 374 ? -28.450 0.190 21.388 1.00 88.44 374 ALA A C 1
ATOM 2936 O O . ALA A 1 374 ? -29.503 0.629 20.935 1.00 88.44 374 ALA A O 1
ATOM 2937 N N . GLU A 1 375 ? -27.604 -0.530 20.650 1.00 85.88 375 GLU A N 1
ATOM 2938 C CA . GLU A 1 375 ? -27.646 -0.730 19.198 1.00 85.88 375 GLU A CA 1
ATOM 2939 C C . GLU A 1 375 ? -28.902 -1.459 18.699 1.00 85.88 375 GLU A C 1
ATOM 2941 O O . GLU A 1 375 ? -29.323 -1.257 17.564 1.00 85.88 375 GLU A O 1
ATOM 2946 N N . ASN A 1 376 ? -29.527 -2.278 19.547 1.00 89.50 376 ASN A N 1
ATOM 2947 C CA . ASN A 1 376 ? -30.809 -2.935 19.285 1.00 89.50 376 ASN A CA 1
ATOM 2948 C C . ASN A 1 376 ? -31.925 -2.424 20.217 1.00 89.50 376 ASN A C 1
ATOM 2950 O O . ASN A 1 376 ? -32.853 -3.166 20.525 1.00 89.50 376 ASN A O 1
ATOM 2954 N N . ASN A 1 377 ? -31.827 -1.172 20.689 1.00 90.38 377 ASN A N 1
ATOM 2955 C CA . ASN A 1 377 ? -32.757 -0.562 21.649 1.00 90.38 377 ASN A CA 1
ATOM 2956 C C . ASN A 1 377 ? -32.945 -1.425 22.918 1.00 90.38 377 ASN A C 1
ATOM 2958 O O . ASN A 1 377 ? -34.058 -1.623 23.402 1.00 90.38 377 ASN A O 1
ATOM 2962 N N . PHE A 1 378 ? -31.838 -1.960 23.439 1.00 92.50 378 PHE A N 1
ATOM 2963 C CA . PHE A 1 378 ? -31.776 -2.806 24.632 1.00 92.50 378 PHE A CA 1
ATOM 2964 C C . PHE A 1 378 ? -32.590 -4.109 24.568 1.00 92.50 378 PHE A C 1
ATOM 2966 O O . PHE A 1 378 ? -33.015 -4.613 25.607 1.00 92.50 378 PHE A O 1
ATOM 2973 N N . ALA A 1 379 ? -32.755 -4.676 23.371 1.00 91.31 379 ALA A N 1
ATOM 2974 C CA . ALA A 1 379 ? -33.393 -5.973 23.164 1.00 91.31 379 ALA A CA 1
ATOM 2975 C C . ALA A 1 379 ? -32.453 -7.180 23.400 1.00 91.31 379 ALA A C 1
ATOM 2977 O O . ALA A 1 379 ? -31.223 -7.056 23.449 1.00 91.31 379 ALA A O 1
ATOM 2978 N N . TYR A 1 380 ? -33.049 -8.365 23.507 1.00 89.44 380 TYR A N 1
ATOM 2979 C CA . TYR A 1 380 ? -32.430 -9.672 23.675 1.00 89.44 380 TYR A CA 1
ATOM 2980 C C . TYR A 1 380 ? -32.399 -10.466 22.349 1.00 89.44 380 TYR A C 1
ATOM 2982 O O . TYR A 1 380 ? -33.401 -10.509 21.631 1.00 89.44 380 TYR A O 1
ATOM 2990 N N . PRO A 1 381 ? -31.301 -11.185 22.039 1.00 89.44 381 PRO A N 1
ATOM 2991 C CA . PRO A 1 381 ? -30.002 -11.130 22.711 1.00 89.44 381 PRO A CA 1
ATOM 2992 C C . PRO A 1 381 ? -29.295 -9.793 22.456 1.00 89.44 381 PRO A C 1
ATOM 2994 O O . PRO A 1 381 ? -29.613 -9.083 21.501 1.00 89.44 381 PRO A O 1
ATOM 2997 N N . ALA A 1 382 ? -28.311 -9.465 23.295 1.00 86.31 382 ALA A N 1
ATOM 2998 C CA . ALA A 1 382 ? -27.429 -8.328 23.053 1.00 86.31 382 ALA A CA 1
ATOM 2999 C C . ALA A 1 382 ? -26.705 -8.456 21.698 1.00 86.31 382 ALA A C 1
ATOM 3001 O O . ALA A 1 382 ? -26.360 -9.556 21.261 1.00 86.31 382 ALA A O 1
ATOM 3002 N N . VAL A 1 383 ? -26.428 -7.322 21.054 1.00 85.81 383 VAL A N 1
ATOM 3003 C CA . VAL A 1 383 ? -25.584 -7.268 19.856 1.00 85.81 383 VAL A CA 1
ATOM 3004 C C . VAL A 1 383 ? -24.159 -7.665 20.245 1.00 85.81 383 VAL A C 1
ATOM 3006 O O . VAL A 1 383 ? -23.545 -7.038 21.103 1.00 85.81 383 VAL A O 1
ATOM 3009 N N . THR A 1 384 ? -23.627 -8.708 19.613 1.00 79.62 384 THR A N 1
ATOM 3010 C CA . THR A 1 384 ? -22.242 -9.179 19.812 1.00 79.62 384 THR A CA 1
ATOM 3011 C C . THR A 1 384 ? -21.311 -8.780 18.664 1.00 79.62 384 THR A C 1
ATOM 3013 O O . THR A 1 384 ? -20.096 -8.745 18.839 1.00 79.62 384 THR A O 1
ATOM 3016 N N . GLN A 1 385 ? -21.886 -8.439 17.507 1.00 81.25 385 GLN A N 1
ATOM 3017 C CA . GLN A 1 385 ? -21.209 -8.066 16.267 1.00 81.25 385 GLN A CA 1
ATOM 3018 C C . GLN A 1 385 ? -21.631 -6.638 15.891 1.00 81.25 385 GLN A C 1
ATOM 3020 O O . GLN A 1 385 ? -22.745 -6.409 15.419 1.00 81.25 385 GLN A O 1
ATOM 3025 N N . PHE A 1 386 ? -20.768 -5.660 16.167 1.00 87.38 386 PHE A N 1
ATOM 3026 C CA . PHE A 1 386 ? -21.104 -4.241 16.030 1.00 87.38 386 PHE A CA 1
ATOM 3027 C C . PHE A 1 386 ? -20.785 -3.742 14.622 1.00 87.38 386 PHE A C 1
ATOM 3029 O O . PHE A 1 386 ? -19.622 -3.711 14.224 1.00 87.38 386 PHE A O 1
ATOM 3036 N N . CYS A 1 387 ? -21.831 -3.366 13.879 1.00 89.38 387 CYS A N 1
ATOM 3037 C CA . CYS A 1 387 ? -21.744 -3.068 12.445 1.00 89.38 387 CYS A CA 1
ATOM 3038 C C . CYS A 1 387 ? -22.219 -1.686 12.009 1.00 89.38 387 CYS A C 1
ATOM 3040 O O . CYS A 1 387 ? -22.414 -1.440 10.823 1.00 89.38 387 CYS A O 1
ATOM 3042 N N . GLN A 1 388 ? -22.386 -0.774 12.960 1.00 88.50 388 GLN A N 1
ATOM 3043 C CA . GLN A 1 388 ? -22.665 0.631 12.695 1.00 88.50 388 GLN A CA 1
ATOM 3044 C C . GLN A 1 388 ? -21.860 1.485 13.670 1.00 88.50 388 GLN A C 1
ATOM 3046 O O . GLN A 1 388 ? -21.546 1.047 14.780 1.00 88.50 388 GLN A O 1
ATOM 3051 N N . THR A 1 389 ? -21.549 2.709 13.259 1.00 90.31 389 THR A N 1
ATOM 3052 C CA . THR A 1 389 ? -21.021 3.749 14.138 1.00 90.31 389 THR A CA 1
ATOM 3053 C C . THR A 1 389 ? -22.154 4.271 15.037 1.00 90.31 389 THR A C 1
ATOM 3055 O O . THR A 1 389 ? -22.918 5.155 14.659 1.00 90.31 389 THR A O 1
ATOM 3058 N N . SER A 1 390 ? -22.324 3.654 16.212 1.00 88.19 390 SER A N 1
ATOM 3059 C CA . SER A 1 390 ? -23.366 3.976 17.204 1.00 88.19 390 SER A CA 1
ATOM 3060 C C . SER A 1 390 ? -22.884 4.854 18.365 1.00 88.19 390 SER A C 1
ATOM 3062 O O . SER A 1 390 ? -23.713 5.380 19.109 1.00 88.19 390 SER A O 1
ATOM 3064 N N . LEU A 1 391 ? -21.569 5.006 18.541 1.00 88.62 391 LEU A N 1
ATOM 3065 C CA . LEU A 1 391 ? -20.935 5.766 19.619 1.00 88.62 391 LEU A CA 1
ATOM 3066 C C . LEU A 1 391 ? -20.090 6.930 19.064 1.00 88.62 391 LEU A C 1
ATOM 3068 O O . LEU A 1 391 ? -19.702 6.894 17.894 1.00 88.62 391 LEU A O 1
ATOM 3072 N N . PRO A 1 392 ? -19.782 7.954 19.888 1.00 91.94 392 PRO A N 1
ATOM 3073 C CA . PRO A 1 392 ? -18.796 8.978 19.548 1.00 91.94 392 PRO A CA 1
ATOM 3074 C C . PRO A 1 392 ? -17.415 8.380 19.261 1.00 91.94 392 PRO A C 1
ATOM 3076 O O . PRO A 1 392 ? -17.069 7.323 19.790 1.00 91.94 392 PRO A O 1
ATOM 3079 N N . ASP A 1 393 ? -16.623 9.090 18.460 1.00 95.81 393 ASP A N 1
ATOM 3080 C CA . ASP A 1 393 ? -15.262 8.689 18.106 1.00 95.81 393 ASP A CA 1
ATOM 3081 C C . ASP A 1 393 ? -14.340 8.639 19.330 1.00 95.81 393 ASP A C 1
ATOM 3083 O O . ASP A 1 393 ? -14.413 9.482 20.225 1.00 95.81 393 ASP A O 1
ATOM 3087 N N . ILE A 1 394 ? -13.472 7.625 19.369 1.00 96.44 394 ILE A N 1
ATOM 3088 C CA . ILE A 1 394 ? -12.476 7.465 20.430 1.00 96.44 394 ILE A CA 1
ATOM 3089 C C . ILE A 1 394 ? -11.268 8.324 20.069 1.00 96.44 394 ILE A C 1
ATOM 3091 O O . ILE A 1 394 ? -10.652 8.109 19.026 1.00 96.44 394 ILE A O 1
ATOM 3095 N N . GLU A 1 395 ? -10.907 9.265 20.936 1.00 97.25 395 GLU A N 1
ATOM 3096 C CA . GLU A 1 395 ? -9.753 10.140 20.736 1.00 97.25 395 GLU A CA 1
ATOM 3097 C C . GLU A 1 395 ? -8.599 9.780 21.677 1.00 97.25 395 GLU A C 1
ATOM 3099 O O . GLU A 1 395 ? -8.793 9.584 22.878 1.00 97.25 395 GLU A O 1
ATOM 3104 N N . ILE A 1 396 ? -7.385 9.733 21.125 1.00 97.81 396 ILE A N 1
ATOM 3105 C CA . ILE A 1 396 ? -6.126 9.640 21.869 1.00 97.81 396 ILE A CA 1
ATOM 3106 C C . ILE A 1 396 ? -5.466 11.028 21.797 1.00 97.81 396 ILE A C 1
ATOM 3108 O O . ILE A 1 396 ? -4.983 11.391 20.719 1.00 97.81 396 ILE A O 1
ATOM 3112 N N . PRO A 1 397 ? -5.508 11.843 22.869 1.00 96.69 397 PRO A N 1
ATOM 3113 C CA . PRO A 1 397 ? -5.131 13.258 22.812 1.00 96.69 397 PRO A CA 1
ATOM 3114 C C . PRO A 1 397 ? -3.612 13.499 22.871 1.00 96.69 397 PRO A C 1
ATOM 3116 O O . PRO A 1 397 ? -2.829 12.596 23.164 1.00 96.69 397 PRO A O 1
ATOM 3119 N N . ASP A 1 398 ? -3.205 14.749 22.618 1.00 95.69 398 ASP A N 1
ATOM 3120 C CA . ASP A 1 398 ? -1.812 15.215 22.723 1.00 95.69 398 ASP A CA 1
ATOM 3121 C C . ASP A 1 398 ? -1.186 14.854 24.084 1.00 95.69 398 ASP A C 1
ATOM 3123 O O . ASP A 1 398 ? -1.769 15.103 25.142 1.00 95.69 398 ASP A O 1
ATOM 3127 N N . GLY A 1 399 ? 0.006 14.254 24.052 1.00 93.12 399 GLY A N 1
ATOM 3128 C CA . GLY A 1 399 ? 0.758 13.837 25.234 1.00 93.12 399 GLY A CA 1
ATOM 3129 C C . GLY A 1 399 ? 0.295 12.533 25.896 1.00 93.12 399 GLY A C 1
ATOM 3130 O O . GLY A 1 399 ? 0.970 12.080 26.822 1.00 93.12 399 GLY A O 1
ATOM 3131 N N . ALA A 1 400 ? -0.798 11.910 25.443 1.00 95.31 400 ALA A N 1
ATOM 3132 C CA . ALA A 1 400 ? -1.229 10.602 25.937 1.00 95.31 400 ALA A CA 1
ATOM 3133 C C . ALA A 1 400 ? -0.389 9.460 25.334 1.00 95.31 400 ALA A C 1
ATOM 3135 O O . ALA A 1 400 ? -0.054 9.490 24.150 1.00 95.31 400 ALA A O 1
ATOM 3136 N N . ASP A 1 401 ? -0.100 8.429 26.132 1.00 95.50 401 ASP A N 1
ATOM 3137 C CA . ASP A 1 401 ? 0.502 7.171 25.674 1.00 95.50 401 ASP A CA 1
ATOM 3138 C C . ASP A 1 401 ? -0.345 5.989 26.174 1.00 95.50 401 ASP A C 1
ATOM 3140 O O . ASP A 1 401 ? -0.210 5.548 27.315 1.00 95.50 401 ASP A O 1
ATOM 3144 N N . VAL A 1 402 ? -1.277 5.539 25.331 1.00 94.38 402 VAL A N 1
ATOM 3145 C CA . VAL A 1 402 ? -2.328 4.566 25.673 1.00 94.38 402 VAL A CA 1
ATOM 3146 C C . VAL A 1 402 ? -1.973 3.182 25.125 1.00 94.38 402 VAL A C 1
ATOM 3148 O O . VAL A 1 402 ? -1.490 3.053 23.999 1.00 94.38 402 VAL A O 1
ATOM 3151 N N . GLU A 1 403 ? -2.252 2.117 25.883 1.00 93.56 403 GLU A N 1
ATOM 3152 C CA . GLU A 1 403 ? -1.939 0.739 25.482 1.00 93.56 403 GLU A CA 1
ATOM 3153 C C . GLU A 1 403 ? -3.139 -0.211 25.639 1.00 93.56 403 GLU A C 1
ATOM 3155 O O . GLU A 1 403 ? -3.625 -0.471 26.739 1.00 93.56 403 GLU A O 1
ATOM 3160 N N . TRP A 1 404 ? -3.608 -0.787 24.530 1.00 92.25 404 TRP A N 1
ATOM 3161 C CA . TRP A 1 404 ? -4.721 -1.737 24.496 1.00 92.25 404 TRP A CA 1
ATOM 3162 C C . TRP A 1 404 ? -4.210 -3.178 24.374 1.00 92.25 404 TRP A C 1
ATOM 3164 O O . TRP A 1 404 ? -3.643 -3.568 23.354 1.00 92.25 404 TRP A O 1
ATOM 3174 N N . LYS A 1 405 ? -4.438 -3.976 25.425 1.00 89.31 405 LYS A N 1
ATOM 3175 C CA . LYS A 1 405 ? -3.973 -5.375 25.550 1.00 89.31 405 LYS A CA 1
ATOM 3176 C C . LYS A 1 405 ? -5.059 -6.436 25.366 1.00 89.31 405 LYS A C 1
ATOM 3178 O O . LYS A 1 405 ? -4.734 -7.607 25.217 1.00 89.31 405 LYS A O 1
ATOM 3183 N N . ASN A 1 406 ? -6.331 -6.042 25.366 1.00 83.75 406 ASN A N 1
ATOM 3184 C CA . ASN A 1 406 ? -7.476 -6.954 25.330 1.00 83.75 406 ASN A CA 1
ATOM 3185 C C . ASN A 1 406 ? -8.368 -6.716 24.112 1.00 83.75 406 ASN A C 1
ATOM 3187 O O . ASN A 1 406 ? -8.530 -5.556 23.731 1.00 83.75 406 ASN A O 1
ATOM 3191 N N . PRO A 1 407 ? -8.995 -7.768 23.542 1.00 86.94 407 PRO A N 1
ATOM 3192 C CA . PRO A 1 407 ? -9.853 -7.627 22.374 1.00 86.94 407 PRO A CA 1
ATOM 3193 C C . PRO A 1 407 ? -10.951 -6.577 22.563 1.00 86.94 407 PRO A C 1
ATOM 3195 O O . PRO A 1 407 ? -11.653 -6.565 23.580 1.00 86.94 407 PRO A O 1
ATOM 3198 N N . ARG A 1 408 ? -11.113 -5.704 21.567 1.00 87.56 408 ARG A N 1
ATOM 3199 C CA . ARG A 1 408 ? -12.102 -4.617 21.562 1.00 87.56 408 ARG A CA 1
ATOM 3200 C C . ARG A 1 408 ? -12.948 -4.683 20.297 1.00 87.56 408 ARG A C 1
ATOM 3202 O O . ARG A 1 408 ? -12.465 -5.009 19.217 1.00 87.56 408 ARG A O 1
ATOM 3209 N N . GLN A 1 409 ? -14.222 -4.345 20.454 1.00 88.88 409 GLN A N 1
ATOM 3210 C CA . GLN A 1 409 ? -15.175 -4.206 19.360 1.00 88.88 409 GLN A CA 1
ATOM 3211 C C . GLN A 1 409 ? -15.608 -2.745 19.302 1.00 88.88 409 GLN A C 1
ATOM 3213 O O . GLN A 1 409 ? -16.330 -2.290 20.195 1.00 88.88 409 GLN A O 1
ATOM 3218 N N . LEU A 1 410 ? -15.117 -1.999 18.312 1.00 92.38 410 LEU A N 1
ATOM 3219 C CA . LEU A 1 410 ? -15.438 -0.580 18.189 1.00 92.38 410 LEU A CA 1
ATOM 3220 C C . LEU A 1 410 ? -16.839 -0.376 17.612 1.00 92.38 410 LEU A C 1
ATOM 3222 O O . LEU A 1 410 ? -17.428 -1.257 16.983 1.00 92.38 410 LEU A O 1
ATOM 3226 N N . ARG A 1 411 ? -17.380 0.816 17.862 1.00 91.19 411 ARG A N 1
ATOM 3227 C CA . ARG A 1 411 ? -18.703 1.256 17.396 1.00 91.19 411 ARG A CA 1
ATOM 3228 C C . ARG A 1 411 ? -18.659 2.706 16.906 1.00 91.19 411 ARG A C 1
ATOM 3230 O O . ARG A 1 411 ? -19.627 3.444 17.041 1.00 91.19 411 ARG A O 1
ATOM 3237 N N . SER A 1 412 ? -17.497 3.126 16.431 1.00 93.75 412 SER A N 1
ATOM 3238 C CA . SER A 1 412 ? -17.096 4.512 16.200 1.00 93.75 412 SER A CA 1
ATOM 3239 C C . SER A 1 412 ? -15.807 4.514 15.372 1.00 93.75 412 SER A C 1
ATOM 3241 O O . SER A 1 412 ? -15.225 3.449 15.141 1.00 93.75 412 SER A O 1
ATOM 3243 N N . ASN A 1 413 ? -15.318 5.689 14.982 1.00 97.38 413 ASN A N 1
ATOM 3244 C CA . ASN A 1 413 ? -13.938 5.829 14.525 1.00 97.38 413 ASN A CA 1
ATOM 3245 C C . ASN A 1 413 ? -12.969 5.852 15.719 1.00 97.38 413 ASN A C 1
ATOM 3247 O O . ASN A 1 413 ? -13.372 5.920 16.889 1.00 97.38 413 ASN A O 1
ATOM 3251 N N . LEU A 1 414 ? -11.679 5.817 15.394 1.00 98.19 414 LEU A N 1
ATOM 3252 C CA . LEU A 1 414 ? -10.564 5.977 16.322 1.00 98.19 414 LEU A CA 1
ATOM 3253 C C . LEU A 1 414 ? -9.617 7.043 15.767 1.00 98.19 414 LEU A C 1
ATOM 3255 O O . LEU A 1 414 ? -9.181 6.937 14.623 1.00 98.19 414 LEU A O 1
ATOM 3259 N N . ILE A 1 415 ? -9.301 8.064 16.560 1.00 98.62 415 ILE A N 1
ATOM 3260 C CA . ILE A 1 415 ? -8.480 9.205 16.149 1.00 98.62 415 ILE A CA 1
ATOM 3261 C C . ILE A 1 415 ? -7.280 9.323 17.089 1.00 98.62 415 ILE A C 1
ATOM 3263 O O . ILE A 1 415 ? -7.419 9.686 18.257 1.00 98.62 415 ILE A O 1
ATOM 3267 N N . VAL A 1 416 ? -6.084 9.049 16.572 1.00 98.69 416 VAL A N 1
ATOM 3268 C CA . VAL A 1 416 ? -4.821 9.377 17.240 1.00 98.69 416 VAL A CA 1
ATOM 3269 C C . VAL A 1 416 ? -4.465 10.812 16.865 1.00 98.69 416 VAL A C 1
ATOM 3271 O O . VAL A 1 416 ? -4.048 11.074 15.733 1.00 98.69 416 VAL A O 1
ATOM 3274 N N . ARG A 1 417 ? -4.689 11.746 17.797 1.00 98.19 417 ARG A N 1
ATOM 3275 C CA . ARG A 1 417 ? -4.457 13.181 17.583 1.00 98.19 417 ARG A CA 1
ATOM 3276 C C . ARG A 1 417 ? -2.963 13.498 17.476 1.00 98.19 417 ARG A C 1
ATOM 3278 O O . ARG A 1 417 ? -2.114 12.720 17.915 1.00 98.19 417 ARG A O 1
ATOM 3285 N N . SER A 1 418 ? -2.638 14.671 16.934 1.00 97.00 418 SER A N 1
ATOM 3286 C CA . SER A 1 418 ? -1.283 15.242 16.956 1.00 97.00 418 SER A CA 1
ATOM 3287 C C . SER A 1 418 ? -0.658 15.139 18.357 1.00 97.00 418 SER A C 1
ATOM 3289 O O . SER A 1 418 ? -1.175 15.730 19.301 1.00 97.00 418 SER A O 1
ATOM 3291 N N . GLY A 1 419 ? 0.466 14.425 18.482 1.00 95.56 419 GLY A N 1
ATOM 3292 C CA . GLY A 1 419 ? 1.197 14.235 19.742 1.00 95.56 419 GLY A CA 1
ATOM 3293 C C . GLY A 1 419 ? 0.668 13.122 20.655 1.00 95.56 419 GLY A C 1
ATOM 3294 O O . GLY A 1 419 ? 1.324 12.805 21.647 1.00 95.56 419 GLY A O 1
ATOM 3295 N N . GLY A 1 420 ? -0.466 12.498 20.323 1.00 97.19 420 GLY A N 1
ATOM 3296 C CA . GLY A 1 420 ? -0.957 11.295 20.993 1.00 97.19 420 GLY A CA 1
ATOM 3297 C C . GLY A 1 420 ? -0.277 10.023 20.480 1.00 97.19 420 GLY A C 1
ATOM 3298 O O . GLY A 1 420 ? 0.095 9.918 19.305 1.00 97.19 420 GLY A O 1
ATOM 3299 N N . LYS A 1 421 ? -0.130 9.030 21.361 1.00 98.06 421 LYS A N 1
ATOM 3300 C CA . LYS A 1 421 ? 0.426 7.709 21.056 1.00 98.06 421 LYS A CA 1
ATOM 3301 C C . LYS A 1 421 ? -0.529 6.597 21.488 1.00 98.06 421 LYS A C 1
ATOM 3303 O O . LYS A 1 421 ? -1.039 6.605 22.605 1.00 98.06 421 LYS A O 1
ATOM 3308 N N . LEU A 1 422 ? -0.736 5.620 20.606 1.00 98.31 422 LEU A N 1
ATOM 3309 C CA . LEU A 1 422 ? -1.529 4.419 20.878 1.00 98.31 422 LEU A CA 1
ATOM 3310 C C . LEU A 1 422 ? -0.751 3.155 20.510 1.00 98.31 422 LEU A C 1
ATOM 3312 O O . LEU A 1 422 ? -0.194 3.057 19.416 1.00 98.31 422 LEU A O 1
ATOM 3316 N N . THR A 1 423 ? -0.767 2.162 21.393 1.00 98.56 423 THR A N 1
ATOM 3317 C CA . THR A 1 423 ? -0.198 0.830 21.166 1.00 98.56 423 THR A CA 1
ATOM 3318 C C . THR A 1 423 ? -1.290 -0.235 21.277 1.00 98.56 423 THR A C 1
ATOM 3320 O O . THR A 1 423 ? -1.936 -0.363 22.311 1.00 98.56 423 THR A O 1
ATOM 3323 N N . ILE A 1 424 ? -1.502 -1.018 20.218 1.00 98.12 424 ILE A N 1
ATOM 3324 C CA . ILE A 1 424 ? -2.541 -2.053 20.122 1.00 98.12 424 ILE A CA 1
ATOM 3325 C C . ILE A 1 424 ? -1.870 -3.430 20.064 1.00 98.12 424 ILE A C 1
ATOM 3327 O O . ILE A 1 424 ? -1.047 -3.682 19.184 1.00 98.12 424 ILE A O 1
ATOM 3331 N N . ARG A 1 425 ? -2.240 -4.322 20.992 1.00 96.88 425 ARG A N 1
ATOM 3332 C CA . ARG A 1 425 ? -1.695 -5.687 21.158 1.00 96.88 425 ARG A CA 1
ATOM 3333 C C . ARG A 1 425 ? -2.767 -6.784 21.121 1.00 96.88 425 ARG A C 1
ATOM 3335 O O . ARG A 1 425 ? -2.600 -7.849 21.707 1.00 96.88 425 ARG A O 1
ATOM 3342 N N . CYS A 1 426 ? -3.908 -6.498 20.504 1.00 93.12 426 CYS A N 1
ATOM 3343 C CA . CYS A 1 426 ? -5.122 -7.301 20.606 1.00 93.12 426 CYS A CA 1
ATOM 3344 C C . CYS A 1 426 ? -5.977 -7.254 19.335 1.00 93.12 426 CYS A C 1
ATOM 3346 O O . CYS A 1 426 ? -5.849 -6.338 18.525 1.00 93.12 426 CYS A O 1
ATOM 3348 N N . ASP A 1 427 ? -6.904 -8.203 19.208 1.00 94.88 427 ASP A N 1
ATOM 3349 C CA . ASP A 1 427 ? -7.936 -8.198 18.169 1.00 94.88 427 ASP A CA 1
ATOM 3350 C C . ASP A 1 427 ? -8.847 -6.959 18.289 1.00 94.88 427 ASP A C 1
ATOM 3352 O O . ASP A 1 427 ? -9.543 -6.778 19.292 1.00 94.88 427 ASP A O 1
ATOM 3356 N N . LEU A 1 428 ? -8.852 -6.115 17.255 1.00 96.00 428 LEU A N 1
ATOM 3357 C CA . LEU A 1 428 ? -9.675 -4.912 17.149 1.00 96.00 428 LEU A CA 1
ATOM 3358 C C . LEU A 1 428 ? -10.662 -5.055 15.986 1.00 96.00 428 LEU A C 1
ATOM 3360 O O . LEU A 1 428 ? -10.279 -4.963 14.819 1.00 96.00 428 LEU A O 1
ATOM 3364 N N . GLY A 1 429 ? -11.935 -5.267 16.310 1.00 95.31 429 GLY A N 1
ATOM 3365 C CA . GLY A 1 429 ? -13.003 -5.293 15.316 1.00 95.31 429 GLY A CA 1
ATOM 3366 C C . GLY A 1 429 ? -13.523 -3.889 15.014 1.00 95.31 429 GLY A C 1
ATOM 3367 O O . GLY A 1 429 ? -13.941 -3.163 15.922 1.00 95.31 429 GLY A O 1
ATOM 3368 N N . MET A 1 430 ? -13.504 -3.519 13.735 1.00 96.88 430 MET A N 1
ATOM 3369 C CA . MET A 1 430 ? -13.954 -2.235 13.199 1.00 96.88 430 MET A CA 1
ATOM 3370 C C . MET A 1 430 ? -15.345 -2.387 12.562 1.00 96.88 430 MET A C 1
ATOM 3372 O O . MET A 1 430 ? -15.538 -3.307 11.762 1.00 96.88 430 MET A O 1
ATOM 3376 N N . PRO A 1 431 ? -16.328 -1.521 12.875 1.00 94.56 431 PRO A N 1
ATOM 3377 C CA . PRO A 1 431 ? -17.626 -1.545 12.208 1.00 94.56 431 PRO A CA 1
ATOM 3378 C C . PRO A 1 431 ? -17.507 -1.055 10.756 1.00 94.56 431 PRO A C 1
ATOM 3380 O O . PRO A 1 431 ? -16.528 -0.405 10.379 1.00 94.56 431 PRO A O 1
ATOM 3383 N N . LYS A 1 432 ? -18.541 -1.333 9.952 1.00 92.88 432 LYS A N 1
ATOM 3384 C CA . LYS A 1 432 ? -18.684 -0.826 8.582 1.00 92.88 432 LYS A CA 1
ATOM 3385 C C . LYS A 1 432 ? -18.399 0.682 8.497 1.00 92.88 432 LYS A C 1
ATOM 3387 O O . LYS A 1 432 ? -18.807 1.438 9.378 1.00 92.88 432 LYS A O 1
ATOM 3392 N N . ASP A 1 433 ? -17.755 1.094 7.402 1.00 92.06 433 ASP A N 1
ATOM 3393 C CA . ASP A 1 433 ? -17.439 2.483 7.022 1.00 92.06 433 ASP A CA 1
ATOM 3394 C C . ASP A 1 433 ? -16.550 3.266 8.018 1.00 92.06 433 ASP A C 1
ATOM 3396 O O . ASP A 1 433 ? -16.134 4.381 7.709 1.00 92.06 433 ASP A O 1
ATOM 3400 N N . ALA A 1 434 ? -16.197 2.699 9.178 1.00 96.50 434 ALA A N 1
ATOM 3401 C CA . ALA A 1 434 ? -15.352 3.362 10.168 1.00 96.50 434 ALA A CA 1
ATOM 3402 C C . ALA A 1 434 ? -13.867 3.361 9.783 1.00 96.50 434 ALA A C 1
ATOM 3404 O O . ALA A 1 434 ? -13.385 2.500 9.043 1.00 96.50 434 ALA A O 1
ATOM 3405 N N . GLN A 1 435 ? -13.131 4.323 10.331 1.00 97.50 435 GLN A N 1
ATOM 3406 C CA . GLN A 1 435 ? -11.722 4.584 10.032 1.00 97.50 435 GLN A CA 1
ATOM 3407 C C . GLN A 1 435 ? -10.873 4.697 11.304 1.00 97.50 435 GLN A C 1
ATOM 3409 O O . GLN A 1 435 ? -11.361 5.080 12.371 1.00 97.50 435 GLN A O 1
ATOM 3414 N N . ILE A 1 436 ? -9.579 4.399 11.171 1.00 98.81 436 ILE A N 1
ATOM 3415 C CA . ILE A 1 436 ? -8.558 4.779 12.153 1.00 98.81 436 ILE A CA 1
ATOM 3416 C C . ILE A 1 436 ? -7.769 5.943 11.552 1.00 98.81 436 ILE A C 1
ATOM 3418 O O . ILE A 1 436 ? -7.082 5.755 10.553 1.00 98.81 436 ILE A O 1
ATOM 3422 N N . VAL A 1 437 ? -7.862 7.135 12.135 1.00 98.81 437 VAL A N 1
ATOM 3423 C CA . VAL A 1 437 ? -7.132 8.327 11.681 1.00 98.81 437 VAL A CA 1
ATOM 3424 C C . VAL A 1 437 ? -5.915 8.546 12.573 1.00 98.81 437 VAL A C 1
ATOM 3426 O O . VAL A 1 437 ? -6.035 8.563 13.796 1.00 98.81 437 VAL A O 1
ATOM 3429 N N . VAL A 1 438 ? -4.745 8.734 11.968 1.00 98.88 438 VAL A N 1
ATOM 3430 C CA . VAL A 1 438 ? -3.510 9.147 12.645 1.00 98.88 438 VAL A CA 1
ATOM 3431 C C . VAL A 1 438 ? -3.120 10.512 12.094 1.00 98.88 438 VAL A C 1
ATOM 3433 O O . VAL A 1 438 ? -2.702 10.621 10.940 1.00 98.88 438 VAL A O 1
ATOM 3436 N N . GLU A 1 439 ? -3.301 11.554 12.902 1.00 98.50 439 GLU A N 1
ATOM 3437 C CA . GLU A 1 439 ? -3.017 12.944 12.531 1.00 98.50 439 GLU A CA 1
ATOM 3438 C C . GLU A 1 439 ? -1.506 13.219 12.384 1.00 98.50 439 GLU A C 1
ATOM 3440 O O . GLU A 1 439 ? -0.679 12.470 12.921 1.00 98.50 439 GLU A O 1
ATOM 3445 N N . PRO A 1 440 ? -1.102 14.326 11.726 1.00 98.25 440 PRO A N 1
ATOM 3446 C CA . PRO A 1 440 ? 0.292 14.752 11.676 1.00 98.25 440 PRO A CA 1
ATOM 3447 C C . PRO A 1 440 ? 0.887 14.905 13.083 1.00 98.25 440 PRO A C 1
ATOM 3449 O O . PRO A 1 440 ? 0.462 15.754 13.860 1.00 98.25 440 PRO A O 1
ATOM 3452 N N . GLY A 1 441 ? 1.883 14.080 13.415 1.00 97.50 441 GLY A N 1
ATOM 3453 C CA . GLY A 1 441 ? 2.506 14.058 14.742 1.00 97.50 441 GLY A CA 1
ATOM 3454 C C . GLY A 1 441 ? 1.969 12.985 15.697 1.00 97.50 441 GLY A C 1
ATOM 3455 O O . GLY A 1 441 ? 2.605 12.754 16.722 1.00 97.50 441 GLY A O 1
ATOM 3456 N N . GLY A 1 442 ? 0.858 12.316 15.376 1.00 98.44 442 GLY A N 1
ATOM 3457 C CA . GLY A 1 442 ? 0.370 11.143 16.110 1.00 98.44 442 GLY A CA 1
ATOM 3458 C C . GLY A 1 442 ? 1.166 9.871 15.785 1.00 98.44 442 GLY A C 1
ATOM 3459 O O . GLY A 1 442 ? 1.704 9.720 14.681 1.00 98.44 442 GLY A O 1
ATOM 3460 N N . GLU A 1 443 ? 1.248 8.936 16.737 1.00 98.69 443 GLU A N 1
ATOM 3461 C CA . GLU A 1 443 ? 1.943 7.651 16.559 1.00 98.69 443 GLU A CA 1
ATOM 3462 C C . GLU A 1 443 ? 1.067 6.443 16.936 1.00 98.69 443 GLU A C 1
ATOM 3464 O O . GLU A 1 443 ? 0.680 6.268 18.089 1.00 98.69 443 GLU A O 1
ATOM 3469 N N . LEU A 1 444 ? 0.817 5.559 15.968 1.00 98.88 444 LEU A N 1
ATOM 3470 C CA . LEU A 1 444 ? 0.095 4.301 16.145 1.00 98.88 444 LEU A CA 1
ATOM 3471 C C . LEU A 1 444 ? 1.055 3.108 16.034 1.00 98.88 444 LEU A C 1
ATOM 3473 O O . LEU A 1 444 ? 1.780 2.963 15.050 1.00 98.88 444 LEU A O 1
ATOM 3477 N N . PHE A 1 445 ? 1.025 2.224 17.024 1.00 98.88 445 PHE A N 1
ATOM 3478 C CA . PHE A 1 445 ? 1.789 0.981 17.067 1.00 98.88 445 PHE A CA 1
ATOM 3479 C C . PHE A 1 445 ? 0.824 -0.206 17.099 1.00 98.88 445 PHE A C 1
ATOM 3481 O O . PHE A 1 445 ? -0.086 -0.248 17.923 1.00 98.88 445 PHE A O 1
ATOM 3488 N N . ILE A 1 446 ? 1.021 -1.169 16.204 1.00 98.75 446 ILE A N 1
ATOM 3489 C CA . ILE A 1 446 ? 0.211 -2.382 16.073 1.00 98.75 446 ILE A CA 1
ATOM 3490 C C . ILE A 1 446 ? 1.184 -3.555 16.213 1.00 98.75 446 ILE A C 1
ATOM 3492 O O . ILE A 1 446 ? 2.001 -3.791 15.324 1.00 98.75 446 ILE A O 1
ATOM 3496 N N . GLU A 1 447 ? 1.156 -4.237 17.357 1.00 98.38 447 GLU A N 1
ATOM 3497 C CA . GLU A 1 447 ? 2.210 -5.167 17.784 1.00 98.38 447 GLU A CA 1
ATOM 3498 C C . GLU A 1 447 ? 1.609 -6.510 18.224 1.00 98.38 447 GLU A C 1
ATOM 3500 O O . GLU A 1 447 ? 1.083 -6.627 19.332 1.00 98.38 447 GLU A O 1
ATOM 3505 N N . GLY A 1 448 ? 1.668 -7.525 17.355 1.00 97.69 448 GLY A N 1
ATOM 3506 C CA . GLY A 1 448 ? 1.021 -8.829 17.575 1.00 97.69 448 GLY A CA 1
ATOM 3507 C C . GLY A 1 448 ? -0.512 -8.806 17.456 1.00 97.69 448 GLY A C 1
ATOM 3508 O O . GLY A 1 448 ? -1.179 -9.746 17.880 1.00 97.69 448 GLY A O 1
ATOM 3509 N N . ALA A 1 449 ? -1.075 -7.718 16.926 1.00 97.88 449 ALA A N 1
ATOM 3510 C CA . ALA A 1 449 ? -2.508 -7.429 16.899 1.00 97.88 449 ALA A CA 1
ATOM 3511 C C . ALA A 1 449 ? -3.146 -7.649 15.518 1.00 97.88 449 ALA A C 1
ATOM 3513 O O . ALA A 1 449 ? -2.487 -7.519 14.485 1.00 97.88 449 ALA A O 1
ATOM 3514 N N . ARG A 1 450 ? -4.458 -7.912 15.502 1.00 98.12 450 ARG A N 1
ATOM 3515 C CA . ARG A 1 450 ? -5.269 -8.085 14.289 1.00 98.12 450 ARG A CA 1
ATOM 3516 C C . ARG A 1 450 ? -6.384 -7.042 14.247 1.00 98.12 450 ARG A C 1
ATOM 3518 O O . ARG A 1 450 ? -7.266 -7.061 15.099 1.00 98.12 450 ARG A O 1
ATOM 3525 N N . ILE A 1 451 ? -6.366 -6.153 13.257 1.00 98.31 451 ILE A N 1
ATOM 3526 C CA . ILE A 1 451 ? -7.439 -5.177 13.014 1.00 98.31 451 ILE A CA 1
ATOM 3527 C C . ILE A 1 451 ? -8.282 -5.671 11.838 1.00 98.31 451 ILE A C 1
ATOM 3529 O O . ILE A 1 451 ? -7.748 -5.889 10.751 1.00 98.31 451 ILE A O 1
ATOM 3533 N N . TYR A 1 452 ? -9.580 -5.884 12.055 1.00 95.81 452 TYR A N 1
ATOM 3534 C CA . TYR A 1 452 ? -10.445 -6.583 11.101 1.00 95.81 452 TYR A CA 1
ATOM 3535 C C . TYR A 1 452 ? -11.840 -5.969 10.984 1.00 95.81 452 TYR A C 1
ATOM 3537 O O . TYR A 1 452 ? -12.335 -5.316 11.900 1.00 95.81 452 TYR A O 1
ATOM 3545 N N . ASN A 1 453 ? -12.500 -6.225 9.856 1.00 93.00 453 ASN A N 1
ATOM 3546 C CA . ASN A 1 453 ? -13.899 -5.869 9.639 1.00 93.00 453 ASN A CA 1
ATOM 3547 C C . ASN A 1 453 ? -14.853 -6.729 10.491 1.00 93.00 453 ASN A C 1
ATOM 3549 O O . ASN A 1 453 ? -14.834 -7.958 10.399 1.00 93.00 453 ASN A O 1
ATOM 3553 N N . ASN A 1 454 ? -15.768 -6.095 11.222 1.00 89.25 454 ASN A N 1
ATOM 3554 C CA . ASN A 1 454 ? -16.842 -6.780 11.941 1.00 89.25 454 ASN A CA 1
ATOM 3555 C C . ASN A 1 454 ? -18.000 -7.268 11.055 1.00 89.25 454 ASN A C 1
ATOM 3557 O O . ASN A 1 454 ? -18.844 -8.013 11.549 1.00 89.25 454 ASN A O 1
ATOM 3561 N N . CYS A 1 455 ? -18.098 -6.862 9.787 1.00 84.69 455 CYS A N 1
ATOM 3562 C CA . CYS A 1 455 ? -19.363 -6.874 9.044 1.00 84.69 455 CYS A CA 1
ATOM 3563 C C . CYS A 1 455 ? -19.350 -7.739 7.787 1.00 84.69 455 CYS A C 1
ATOM 3565 O O . CYS A 1 455 ? -18.778 -7.371 6.764 1.00 84.69 455 CYS A O 1
ATOM 3567 N N . SER A 1 456 ? -20.055 -8.873 7.869 1.00 81.31 456 SER A N 1
ATOM 3568 C CA . SER A 1 456 ? -20.154 -9.867 6.797 1.00 81.31 456 SER A CA 1
ATOM 3569 C C . SER A 1 456 ? -20.703 -9.268 5.497 1.00 81.31 456 SER A C 1
ATOM 3571 O O . SER A 1 456 ? -21.897 -8.994 5.398 1.00 81.31 456 SER A O 1
ATOM 3573 N N . GLY A 1 457 ? -19.829 -9.110 4.499 1.00 77.81 457 GLY A N 1
ATOM 3574 C CA . GLY A 1 457 ? -20.177 -8.587 3.169 1.00 77.81 457 GLY A CA 1
ATOM 3575 C C . GLY A 1 457 ? -19.993 -7.075 2.983 1.00 77.81 457 GLY A C 1
ATOM 3576 O O . GLY A 1 457 ? -20.296 -6.558 1.911 1.00 77.81 457 GLY A O 1
ATOM 3577 N N . ASP A 1 458 ? -19.502 -6.373 4.005 1.00 85.69 458 ASP A N 1
ATOM 3578 C CA . ASP A 1 458 ? -19.150 -4.950 3.963 1.00 85.69 458 ASP A CA 1
ATOM 3579 C C . ASP A 1 458 ? -17.622 -4.759 4.083 1.00 85.69 458 ASP A C 1
ATOM 3581 O O . ASP A 1 458 ? -16.865 -5.732 4.068 1.00 85.69 458 ASP A O 1
ATOM 3585 N N . LEU A 1 459 ? -17.159 -3.509 4.196 1.00 90.00 459 LEU A N 1
ATOM 3586 C CA . LEU A 1 459 ? -15.767 -3.134 4.473 1.00 90.00 459 LEU A CA 1
ATOM 3587 C C . LEU A 1 459 ? -15.719 -1.988 5.504 1.00 90.00 459 LEU A C 1
ATOM 3589 O O . LEU A 1 459 ? -16.700 -1.263 5.694 1.00 90.00 459 LEU A O 1
ATOM 3593 N N . TRP A 1 460 ? -14.559 -1.794 6.130 1.00 95.94 460 TRP A N 1
ATOM 3594 C CA . TRP A 1 460 ? -14.212 -0.568 6.867 1.00 95.94 460 TRP A CA 1
ATOM 3595 C C . TRP A 1 460 ? -13.204 0.268 6.059 1.00 95.94 460 TRP A C 1
ATOM 3597 O O . TRP A 1 460 ? -12.569 -0.236 5.132 1.00 95.94 460 TRP A O 1
ATOM 3607 N N . GLN A 1 461 ? -13.050 1.555 6.369 1.00 95.56 461 GLN A N 1
ATOM 3608 C CA . GLN A 1 461 ? -12.268 2.493 5.546 1.00 95.56 461 GLN A CA 1
ATOM 3609 C C . GLN A 1 461 ? -10.740 2.351 5.675 1.00 95.56 461 GLN A C 1
ATOM 3611 O O . GLN A 1 461 ? -9.998 2.911 4.860 1.00 95.56 461 GLN A O 1
ATOM 3616 N N . GLY A 1 462 ? -10.279 1.570 6.656 1.00 98.00 462 GLY A N 1
ATOM 3617 C CA . GLY A 1 462 ? -8.868 1.302 6.919 1.00 98.00 462 GLY A CA 1
ATOM 3618 C C . GLY A 1 462 ? -8.186 2.356 7.793 1.00 98.00 462 GLY A C 1
ATOM 3619 O O . GLY A 1 462 ? -8.836 3.124 8.510 1.00 98.00 462 GLY A O 1
ATOM 3620 N N . ILE A 1 463 ? -6.851 2.370 7.753 1.00 98.88 463 ILE A N 1
ATOM 3621 C CA . ILE A 1 463 ? -6.019 3.310 8.510 1.00 98.88 463 ILE A CA 1
ATOM 3622 C C . ILE A 1 463 ? -5.624 4.483 7.606 1.00 98.88 463 ILE A C 1
ATOM 3624 O O . ILE A 1 463 ? -4.918 4.302 6.614 1.00 98.88 463 ILE A O 1
ATOM 3628 N N . ILE A 1 464 ? -6.049 5.691 7.962 1.00 98.88 464 ILE A N 1
ATOM 3629 C CA . ILE A 1 464 ? -5.696 6.948 7.297 1.00 98.88 464 ILE A CA 1
ATOM 3630 C C . ILE A 1 464 ? -4.567 7.608 8.089 1.00 98.88 464 ILE A C 1
ATOM 3632 O O . ILE A 1 464 ? -4.748 8.027 9.229 1.00 98.88 464 ILE A O 1
ATOM 3636 N N . VAL A 1 465 ? -3.390 7.701 7.478 1.00 98.75 465 VAL A N 1
ATOM 3637 C CA . VAL A 1 465 ? -2.180 8.268 8.080 1.00 98.75 465 VAL A CA 1
ATOM 3638 C C . VAL A 1 465 ? -1.929 9.627 7.443 1.00 98.75 465 VAL A C 1
ATOM 3640 O O . VAL A 1 465 ? -1.298 9.723 6.391 1.00 98.75 465 VAL A O 1
ATOM 3643 N N . GLN A 1 466 ? -2.466 10.676 8.060 1.00 98.44 466 GLN A N 1
ATOM 3644 C CA . GLN A 1 466 ? -2.362 12.037 7.547 1.00 98.44 466 GLN A CA 1
ATOM 3645 C C . GLN A 1 466 ? -0.938 12.577 7.718 1.00 98.44 466 GLN A C 1
ATOM 3647 O O . GLN A 1 466 ? -0.276 12.373 8.737 1.00 98.44 466 GLN A O 1
ATOM 3652 N N . GLY A 1 467 ? -0.469 13.296 6.708 1.00 97.25 467 GLY A N 1
ATOM 3653 C CA . GLY A 1 467 ? 0.819 13.964 6.683 1.00 97.25 467 GLY A CA 1
ATOM 3654 C C . GLY A 1 467 ? 0.721 15.477 6.513 1.00 97.25 467 GLY A C 1
ATOM 3655 O O . GLY A 1 467 ? -0.356 16.072 6.528 1.00 97.25 467 GLY A O 1
ATOM 3656 N N . ASN A 1 468 ? 1.885 16.093 6.351 1.00 97.06 468 ASN A N 1
ATOM 3657 C CA . ASN A 1 468 ? 2.068 17.478 5.955 1.00 97.06 468 ASN A CA 1
ATOM 3658 C C . ASN A 1 468 ? 3.052 17.511 4.767 1.00 97.06 468 ASN A C 1
ATOM 3660 O O . ASN A 1 468 ? 4.246 17.243 4.967 1.00 97.06 468 ASN A O 1
ATOM 3664 N N . PRO A 1 469 ? 2.609 17.875 3.549 1.00 95.12 469 PRO A N 1
ATOM 3665 C CA . PRO A 1 469 ? 3.441 17.826 2.345 1.00 95.12 469 PRO A CA 1
ATOM 3666 C C . PRO A 1 469 ? 4.617 18.813 2.376 1.00 95.12 469 PRO A C 1
ATOM 3668 O O . PRO A 1 469 ? 5.597 18.627 1.664 1.00 95.12 469 PRO A O 1
ATOM 3671 N N . ALA A 1 470 ? 4.554 19.850 3.218 1.00 95.06 470 ALA A N 1
ATOM 3672 C CA . ALA A 1 470 ? 5.601 20.860 3.354 1.00 95.06 470 ALA A CA 1
ATOM 3673 C C . ALA A 1 470 ? 6.646 20.515 4.434 1.00 95.06 470 ALA A C 1
ATOM 3675 O O . ALA A 1 470 ? 7.474 21.363 4.773 1.00 95.06 470 ALA A O 1
ATOM 3676 N N . GLN A 1 471 ? 6.604 19.314 5.024 1.00 96.56 471 GLN A N 1
ATOM 3677 C CA . GLN A 1 471 ? 7.493 18.875 6.107 1.00 96.56 471 GLN A CA 1
ATOM 3678 C C . GLN A 1 471 ? 8.109 17.498 5.827 1.00 96.56 471 GLN A C 1
ATOM 3680 O O . GLN A 1 471 ? 7.613 16.723 5.016 1.00 96.56 471 GLN A O 1
ATOM 3685 N N . HIS A 1 472 ? 9.194 17.168 6.528 1.00 95.81 472 HIS A N 1
ATOM 3686 C CA . HIS A 1 472 ? 9.931 15.913 6.355 1.00 95.81 472 HIS A CA 1
ATOM 3687 C C . HIS A 1 472 ? 9.358 14.745 7.177 1.00 95.81 472 HIS A C 1
ATOM 3689 O O . HIS A 1 472 ? 8.723 14.945 8.214 1.00 95.81 472 HIS A O 1
ATOM 3695 N N . GLN A 1 473 ? 9.686 13.508 6.797 1.00 96.62 473 GLN A N 1
ATOM 3696 C CA . GLN A 1 473 ? 9.256 12.293 7.514 1.00 96.62 473 GLN A CA 1
ATOM 3697 C C . GLN A 1 473 ? 10.106 11.903 8.739 1.00 96.62 473 GLN A C 1
ATOM 3699 O O . GLN A 1 473 ? 9.687 11.071 9.548 1.00 96.62 473 GLN A O 1
ATOM 3704 N N . TYR A 1 474 ? 11.300 12.480 8.910 1.00 94.50 474 TYR A N 1
ATOM 3705 C CA . TYR A 1 474 ? 12.203 12.134 10.018 1.00 94.50 474 TYR A CA 1
ATOM 3706 C C . TYR A 1 474 ? 11.645 12.555 11.390 1.00 94.50 474 TYR A C 1
ATOM 3708 O O . TYR A 1 474 ? 11.183 13.684 11.552 1.00 94.50 474 TYR A O 1
ATOM 3716 N N . LYS A 1 475 ? 11.757 11.679 12.403 1.00 94.31 475 LYS A N 1
ATOM 3717 C CA . LYS A 1 475 ? 11.493 12.026 13.812 1.00 94.31 475 LYS A CA 1
ATOM 3718 C C . LYS A 1 475 ? 12.707 12.767 14.382 1.00 94.31 475 LYS A C 1
ATOM 3720 O O . LYS A 1 475 ? 13.766 12.160 14.539 1.00 94.31 475 LYS A O 1
ATOM 3725 N N . LEU A 1 476 ? 12.572 14.059 14.684 1.00 91.94 476 LEU A N 1
ATOM 3726 C CA . LEU A 1 476 ? 13.655 14.912 15.191 1.00 91.94 476 LEU A CA 1
ATOM 3727 C C . LEU A 1 476 ? 13.323 15.459 16.577 1.00 91.94 476 LEU A C 1
ATOM 3729 O O . LEU A 1 476 ? 12.216 15.923 16.814 1.00 91.94 476 LEU A O 1
ATOM 3733 N N . PHE A 1 477 ? 14.290 15.415 17.498 1.00 89.69 477 PHE A N 1
ATOM 3734 C CA . PHE A 1 477 ? 14.138 15.908 18.880 1.00 89.69 477 PHE A CA 1
ATOM 3735 C C . PHE A 1 477 ? 12.902 15.349 19.625 1.00 89.69 477 PHE A C 1
ATOM 3737 O O . PHE A 1 477 ? 12.386 15.978 20.541 1.00 89.69 477 PHE A O 1
ATOM 3744 N N . GLY A 1 478 ? 12.434 14.159 19.227 1.00 87.19 478 GLY A N 1
ATOM 3745 C CA . GLY A 1 478 ? 11.212 13.520 19.727 1.00 87.19 478 GLY A CA 1
ATOM 3746 C C . GLY A 1 478 ? 9.945 13.829 18.918 1.00 87.19 478 GLY A C 1
ATOM 3747 O O . GLY A 1 478 ? 9.006 13.044 18.975 1.00 87.19 478 GLY A O 1
ATOM 3748 N N . GLN A 1 479 ? 9.928 14.892 18.114 1.00 88.81 479 GLN A N 1
ATOM 3749 C CA . GLN A 1 479 ? 8.768 15.337 17.336 1.00 88.81 479 GLN A CA 1
ATOM 3750 C C . GLN A 1 479 ? 8.690 14.686 15.947 1.00 88.81 479 GLN A C 1
ATOM 3752 O O . GLN A 1 479 ? 9.705 14.307 15.356 1.00 88.81 479 GLN A O 1
ATOM 3757 N N . ARG A 1 480 ? 7.469 14.608 15.406 1.00 93.81 480 ARG A N 1
ATOM 3758 C CA . ARG A 1 480 ? 7.165 14.283 14.004 1.00 93.81 480 ARG A CA 1
ATOM 3759 C C . ARG A 1 480 ? 6.265 15.360 13.410 1.00 93.81 480 ARG A C 1
ATOM 3761 O O . ARG A 1 480 ? 5.475 15.957 14.129 1.00 93.81 480 ARG A O 1
ATOM 3768 N N . TYR A 1 481 ? 6.332 15.520 12.092 1.00 96.06 481 TYR A N 1
ATOM 3769 C CA . TYR A 1 481 ? 5.417 16.366 11.312 1.00 96.06 481 TYR A CA 1
ATOM 3770 C C . TYR A 1 481 ? 4.458 15.559 10.424 1.00 96.06 481 TYR A C 1
ATOM 3772 O O . TYR A 1 481 ? 3.778 16.117 9.573 1.00 96.06 481 TYR A O 1
ATOM 3780 N N . GLN A 1 482 ? 4.445 14.240 10.604 1.00 98.00 482 GLN A N 1
ATOM 3781 C CA . GLN A 1 482 ? 3.702 13.262 9.816 1.00 98.00 482 GLN A CA 1
ATOM 3782 C C . GLN A 1 482 ? 3.055 12.277 10.786 1.00 98.00 482 GLN A C 1
ATOM 3784 O O . GLN A 1 482 ? 3.673 11.952 11.807 1.00 98.00 482 GLN A O 1
ATOM 3789 N N . GLY A 1 483 ? 1.859 11.786 10.474 1.00 98.62 483 GLY A N 1
ATOM 3790 C CA . GLY A 1 483 ? 1.296 10.622 11.142 1.00 98.62 483 GLY A CA 1
ATOM 3791 C C . GLY A 1 483 ? 2.193 9.410 10.899 1.00 98.62 483 GLY A C 1
ATOM 3792 O O . GLY A 1 483 ? 2.805 9.267 9.832 1.00 98.62 483 GLY A O 1
ATOM 3793 N N . PHE A 1 484 ? 2.322 8.553 11.906 1.00 98.81 484 PHE A N 1
ATOM 3794 C CA . PHE A 1 484 ? 3.218 7.404 11.851 1.00 98.81 484 PHE A CA 1
ATOM 3795 C C . PHE A 1 484 ? 2.532 6.129 12.327 1.00 98.81 484 PHE A C 1
ATOM 3797 O O . PHE A 1 484 ? 2.025 6.073 13.444 1.00 98.81 484 PHE A O 1
ATOM 3804 N N . VAL A 1 485 ? 2.596 5.091 11.495 1.00 98.88 485 VAL A N 1
ATOM 3805 C CA . VAL A 1 485 ? 2.154 3.734 11.814 1.00 98.88 485 VAL A CA 1
ATOM 3806 C C . VAL A 1 485 ? 3.361 2.800 11.861 1.00 98.88 485 VAL A C 1
ATOM 3808 O O . VAL A 1 485 ? 4.138 2.712 10.907 1.00 98.88 485 VAL A O 1
ATOM 3811 N N . SER A 1 486 ? 3.493 2.061 12.959 1.00 98.75 486 SER A N 1
ATOM 3812 C CA . SER A 1 486 ? 4.412 0.933 13.098 1.00 98.75 486 SER A CA 1
ATOM 3813 C C . SER A 1 486 ? 3.612 -0.360 13.199 1.00 98.75 486 SER A C 1
ATOM 3815 O O . SER A 1 486 ? 2.752 -0.482 14.066 1.00 98.75 486 SER A O 1
ATOM 3817 N N . MET A 1 487 ? 3.910 -1.331 12.341 1.00 98.75 487 MET A N 1
ATOM 3818 C CA . MET A 1 487 ? 3.302 -2.662 12.347 1.00 98.75 487 MET A CA 1
ATOM 3819 C C . MET A 1 487 ? 4.384 -3.712 12.581 1.00 98.75 487 MET A C 1
ATOM 3821 O O . MET A 1 487 ? 5.359 -3.788 11.830 1.00 98.75 487 MET A O 1
ATOM 3825 N N . GLN A 1 488 ? 4.214 -4.525 13.615 1.00 98.69 488 GLN A N 1
ATOM 3826 C CA . GLN A 1 488 ? 5.092 -5.645 13.915 1.00 98.69 488 GLN A CA 1
ATOM 3827 C C . GLN A 1 488 ? 4.249 -6.873 14.258 1.00 98.69 488 GLN A C 1
ATOM 3829 O O . GLN A 1 488 ? 3.398 -6.808 15.143 1.00 98.69 488 GLN A O 1
ATOM 3834 N N . ASP A 1 489 ? 4.500 -7.991 13.569 1.00 98.56 489 ASP A N 1
ATOM 3835 C CA . ASP A 1 489 ? 3.794 -9.263 13.788 1.00 98.56 489 ASP A CA 1
ATOM 3836 C C . ASP A 1 489 ? 2.250 -9.109 13.713 1.00 98.56 489 ASP A C 1
ATOM 3838 O O . ASP A 1 489 ? 1.496 -9.822 14.372 1.00 98.56 489 ASP A O 1
ATOM 3842 N N . ALA A 1 490 ? 1.779 -8.124 12.937 1.00 98.56 490 ALA A N 1
ATOM 3843 C CA . ALA A 1 490 ? 0.407 -7.619 12.942 1.00 98.56 490 ALA A CA 1
ATOM 3844 C C . ALA A 1 490 ? -0.392 -8.040 11.699 1.00 98.56 490 ALA A C 1
ATOM 3846 O O . ALA A 1 490 ? 0.182 -8.343 10.656 1.00 98.56 490 ALA A O 1
ATOM 3847 N N . THR A 1 491 ? -1.723 -8.000 11.777 1.00 98.75 491 THR A N 1
ATOM 3848 C CA . THR A 1 491 ? -2.631 -8.240 10.640 1.00 98.75 491 THR A CA 1
ATOM 3849 C C . THR A 1 491 ? -3.629 -7.095 10.481 1.00 98.75 491 THR A C 1
ATOM 3851 O O . THR A 1 491 ? -4.191 -6.628 11.469 1.00 98.75 491 THR A O 1
ATOM 3854 N N . VAL A 1 492 ? -3.872 -6.656 9.244 1.00 98.56 492 VAL A N 1
ATOM 3855 C CA . VAL A 1 492 ? -4.940 -5.702 8.895 1.00 98.56 492 VAL A CA 1
ATOM 3856 C C . VAL A 1 492 ? -5.756 -6.279 7.735 1.00 98.56 492 VAL A C 1
ATOM 3858 O O . VAL A 1 492 ? -5.196 -6.606 6.684 1.00 98.56 492 VAL A O 1
ATOM 3861 N N . GLU A 1 493 ? -7.066 -6.441 7.935 1.00 96.62 493 GLU A N 1
ATOM 3862 C CA . GLU A 1 493 ? -7.947 -7.171 7.012 1.00 96.62 493 GLU A CA 1
ATOM 3863 C C . GLU A 1 493 ? -9.362 -6.581 6.866 1.00 96.62 493 GLU A C 1
ATOM 3865 O O . GLU A 1 493 ? -9.882 -5.896 7.752 1.00 96.62 493 GLU A O 1
ATOM 3870 N N . GLY A 1 494 ? -10.017 -6.879 5.739 1.00 94.62 494 GLY A N 1
ATOM 3871 C CA . GLY A 1 494 ? -11.397 -6.473 5.454 1.00 94.62 494 GLY A CA 1
ATOM 3872 C C . GLY A 1 494 ? -11.597 -4.973 5.203 1.00 94.62 494 GLY A C 1
ATOM 3873 O O . GLY A 1 494 ? -12.722 -4.487 5.323 1.00 94.62 494 GLY A O 1
ATOM 3874 N N . ALA A 1 495 ? -10.532 -4.230 4.895 1.00 96.12 495 ALA A N 1
ATOM 3875 C CA . ALA A 1 495 ? -10.582 -2.796 4.628 1.00 96.12 495 ALA A CA 1
ATOM 3876 C C . ALA A 1 495 ? -10.754 -2.468 3.132 1.00 96.12 495 ALA A C 1
ATOM 3878 O O . ALA A 1 495 ? -10.387 -3.251 2.252 1.00 96.12 495 ALA A O 1
ATOM 3879 N N . GLU A 1 496 ? -11.234 -1.257 2.840 1.00 93.81 496 GLU A N 1
ATOM 3880 C CA . GLU A 1 496 ? -11.142 -0.652 1.507 1.00 93.81 496 GLU A CA 1
ATOM 3881 C C . GLU A 1 496 ? -9.673 -0.356 1.148 1.00 93.81 496 GLU A C 1
ATOM 3883 O O . GLU A 1 496 ? -9.162 -0.836 0.139 1.00 93.81 496 GLU A O 1
ATOM 3888 N N . VAL A 1 497 ? -8.953 0.371 2.009 1.00 97.19 497 VAL A N 1
ATOM 3889 C CA . VAL A 1 497 ? -7.506 0.597 1.875 1.00 97.19 497 VAL A CA 1
ATOM 3890 C C . VAL A 1 497 ? -6.859 0.402 3.240 1.00 97.19 497 VAL A C 1
ATOM 3892 O O . VAL A 1 497 ? -6.980 1.278 4.091 1.00 97.19 497 VAL A O 1
ATOM 3895 N N . ALA A 1 498 ? -6.182 -0.726 3.474 1.00 98.25 498 ALA A N 1
ATOM 3896 C CA . ALA A 1 498 ? -5.712 -1.081 4.820 1.00 98.25 498 ALA A CA 1
ATOM 3897 C C . ALA A 1 498 ? -4.813 -0.006 5.458 1.00 98.25 498 ALA A C 1
ATOM 3899 O O . ALA A 1 498 ? -5.011 0.319 6.628 1.00 98.25 498 ALA A O 1
ATOM 3900 N N . VAL A 1 499 ? -3.891 0.595 4.692 1.00 98.81 499 VAL A N 1
ATOM 3901 C CA . VAL A 1 499 ? -3.158 1.809 5.091 1.00 98.81 499 VAL A CA 1
ATOM 3902 C C . VAL A 1 499 ? -3.069 2.811 3.931 1.00 98.81 499 VAL A C 1
ATOM 3904 O O . VAL A 1 499 ? -2.433 2.557 2.906 1.00 98.81 499 VAL A O 1
ATOM 3907 N N . ARG A 1 500 ? -3.672 3.988 4.104 1.00 98.25 500 ARG A N 1
ATOM 3908 C CA . ARG A 1 500 ? -3.682 5.112 3.154 1.00 98.25 500 ARG A CA 1
ATOM 3909 C C . ARG A 1 500 ? -2.850 6.257 3.745 1.00 98.25 500 ARG A C 1
ATOM 3911 O O . ARG A 1 500 ? -3.167 6.738 4.826 1.00 98.25 500 ARG A O 1
ATOM 3918 N N . LEU A 1 501 ? -1.779 6.694 3.076 1.00 98.50 501 LEU A N 1
ATOM 3919 C CA . LEU A 1 501 ? -0.814 7.679 3.623 1.00 98.50 501 LEU A CA 1
ATOM 3920 C C . LEU A 1 501 ? -1.185 9.146 3.326 1.00 98.50 501 LEU A C 1
ATOM 3922 O O . LEU A 1 501 ? -0.319 9.988 3.067 1.00 98.50 501 LEU A O 1
ATOM 3926 N N . TYR A 1 502 ? -2.493 9.392 3.277 1.00 97.81 502 TYR A N 1
ATOM 3927 C CA . TYR A 1 502 ? -3.163 10.658 3.000 1.00 97.81 502 TYR A CA 1
ATOM 3928 C C . TYR A 1 502 ? -4.659 10.519 3.327 1.00 97.81 502 TYR A C 1
ATOM 3930 O O . TYR A 1 502 ? -5.210 9.414 3.290 1.00 97.81 502 TYR A O 1
ATOM 3938 N N . ASP A 1 503 ? -5.333 11.634 3.594 1.00 95.81 503 ASP A N 1
ATOM 3939 C CA . ASP A 1 503 ? -6.790 11.705 3.692 1.00 95.81 503 ASP A CA 1
ATOM 3940 C C . ASP A 1 503 ? -7.425 11.687 2.288 1.00 95.81 503 ASP A C 1
ATOM 3942 O O . ASP A 1 503 ? -7.051 12.508 1.446 1.00 95.81 503 ASP A O 1
ATOM 3946 N N . PRO A 1 504 ? -8.380 10.790 1.980 1.00 89.94 504 PRO A N 1
ATOM 3947 C CA . PRO A 1 504 ? -8.990 10.734 0.653 1.00 89.94 504 PRO A CA 1
ATOM 3948 C C . PRO A 1 504 ? -9.819 11.985 0.298 1.00 89.94 504 PRO A C 1
ATOM 3950 O O . PRO A 1 504 ? -10.078 12.197 -0.887 1.00 89.94 504 PRO A O 1
ATOM 3953 N N . ALA A 1 505 ? -10.214 12.818 1.271 1.00 91.38 505 ALA A N 1
ATOM 3954 C CA . ALA A 1 505 ? -10.922 14.077 1.032 1.00 91.38 505 ALA A CA 1
ATOM 3955 C C . ALA A 1 505 ? -9.988 15.254 0.679 1.00 91.38 505 ALA A C 1
ATOM 3957 O O . ALA A 1 505 ? -10.417 16.172 -0.022 1.00 91.38 505 ALA A O 1
ATOM 3958 N N . ASP A 1 506 ? -8.719 15.215 1.103 1.00 93.44 506 ASP A N 1
ATOM 3959 C CA . ASP A 1 506 ? -7.660 16.127 0.640 1.00 93.44 506 ASP A CA 1
ATOM 3960 C C . ASP A 1 506 ? -6.328 15.376 0.437 1.00 93.44 506 ASP A C 1
ATOM 3962 O O . ASP A 1 506 ? -5.412 15.474 1.265 1.00 93.44 506 ASP A O 1
ATOM 3966 N N . PRO A 1 507 ? -6.185 14.621 -0.672 1.00 90.19 507 PRO A N 1
ATOM 3967 C CA . PRO A 1 507 ? -5.021 13.767 -0.876 1.00 90.19 507 PRO A CA 1
ATOM 3968 C C . PRO A 1 507 ? -3.695 14.517 -0.966 1.00 90.19 507 PRO A C 1
ATOM 3970 O O . PRO A 1 507 ? -2.659 13.940 -0.659 1.00 90.19 507 PRO A O 1
ATOM 3973 N N . LEU A 1 508 ? -3.696 15.774 -1.416 1.00 89.94 508 LEU A N 1
ATOM 3974 C CA . LEU A 1 508 ? -2.461 16.531 -1.638 1.00 89.94 508 LEU A CA 1
ATOM 3975 C C . LEU A 1 508 ? -2.101 17.416 -0.444 1.00 89.94 508 LEU A C 1
ATOM 3977 O O . LEU A 1 508 ? -0.921 17.523 -0.128 1.00 89.94 508 LEU A O 1
ATOM 3981 N N . GLY A 1 509 ? -3.078 18.010 0.248 1.00 95.06 509 GLY A N 1
ATOM 3982 C CA . GLY A 1 509 ? -2.828 18.799 1.458 1.00 95.06 509 GLY A CA 1
ATOM 3983 C C . GLY A 1 509 ? -2.455 17.958 2.682 1.00 95.06 509 GLY A C 1
ATOM 3984 O O . GLY A 1 509 ? -1.847 18.486 3.611 1.00 95.06 509 GLY A O 1
ATOM 3985 N N . THR A 1 510 ? -2.758 16.654 2.667 1.00 97.00 510 THR A N 1
ATOM 3986 C CA . THR A 1 510 ? -2.501 15.720 3.781 1.00 97.00 510 THR A CA 1
ATOM 3987 C C . THR A 1 510 ? -1.547 14.568 3.432 1.00 97.00 510 THR A C 1
ATOM 3989 O O . THR A 1 510 ? -1.504 13.569 4.151 1.00 97.00 510 THR A O 1
ATOM 3992 N N . SER A 1 511 ? -0.774 14.659 2.343 1.00 96.88 511 SER A N 1
ATOM 3993 C CA . SER A 1 511 ? 0.210 13.620 2.001 1.00 96.88 511 SER A CA 1
ATOM 3994 C C . SER A 1 511 ? 1.461 13.675 2.890 1.00 96.88 511 SER A C 1
ATOM 3996 O O . SER A 1 511 ? 1.777 14.695 3.505 1.00 96.88 511 SER A O 1
ATOM 3998 N N . GLY A 1 512 ? 2.185 12.553 2.964 1.00 96.81 512 GLY A N 1
ATOM 3999 C CA . GLY A 1 512 ? 3.467 12.444 3.677 1.00 96.81 512 GLY A CA 1
ATOM 4000 C C . GLY A 1 512 ? 3.479 11.499 4.880 1.00 96.81 512 GLY A C 1
ATOM 4001 O O . GLY A 1 512 ? 4.550 11.276 5.453 1.00 96.81 512 GLY A O 1
ATOM 4002 N N . GLY A 1 513 ? 2.337 10.888 5.222 1.00 98.38 513 GLY A N 1
ATOM 4003 C CA . GLY A 1 513 ? 2.234 9.865 6.268 1.00 98.38 513 GLY A CA 1
ATOM 4004 C C . GLY A 1 513 ? 3.237 8.716 6.095 1.00 98.38 513 GLY A C 1
ATOM 4005 O O . GLY A 1 513 ? 3.721 8.444 4.993 1.00 98.38 513 GLY A O 1
ATOM 4006 N N . VAL A 1 514 ? 3.581 8.044 7.198 1.00 98.69 514 VAL A N 1
ATOM 4007 C CA . VAL A 1 514 ? 4.635 7.014 7.228 1.00 98.69 514 VAL A CA 1
ATOM 4008 C C . VAL A 1 514 ? 4.102 5.687 7.757 1.00 98.69 514 VAL A C 1
ATOM 4010 O O . VAL A 1 514 ? 3.538 5.648 8.848 1.00 98.69 514 VAL A O 1
ATOM 4013 N N . VAL A 1 515 ? 4.383 4.586 7.050 1.00 98.75 515 VAL A N 1
ATOM 4014 C CA . VAL A 1 515 ? 4.152 3.215 7.542 1.00 98.75 515 VAL A CA 1
ATOM 4015 C C . VAL A 1 515 ? 5.437 2.387 7.543 1.00 98.75 515 VAL A C 1
ATOM 4017 O O . VAL A 1 515 ? 6.131 2.271 6.534 1.00 98.75 515 VAL A O 1
ATOM 4020 N N . VAL A 1 516 ? 5.766 1.786 8.686 1.00 98.81 516 VAL A N 1
ATOM 4021 C CA . VAL A 1 516 ? 6.889 0.849 8.832 1.00 98.81 516 VAL A CA 1
ATOM 4022 C C . VAL A 1 516 ? 6.336 -0.492 9.293 1.00 98.81 516 VAL A C 1
ATOM 4024 O 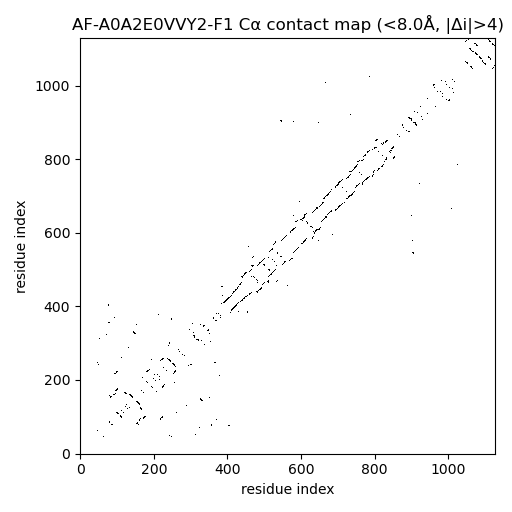O . VAL A 1 516 ? 5.895 -0.612 10.430 1.00 98.81 516 VAL A O 1
ATOM 4027 N N . ALA A 1 517 ? 6.365 -1.495 8.417 1.00 98.81 517 ALA A N 1
ATOM 4028 C CA . ALA A 1 517 ? 5.818 -2.822 8.683 1.00 98.81 517 ALA A CA 1
ATOM 4029 C C . ALA A 1 517 ? 6.906 -3.907 8.671 1.00 98.81 517 ALA A C 1
ATOM 4031 O O . ALA A 1 517 ? 7.764 -3.933 7.785 1.00 98.81 517 ALA A O 1
ATOM 4032 N N . THR A 1 518 ? 6.865 -4.815 9.647 1.00 98.81 518 THR A N 1
ATOM 4033 C CA . THR A 1 518 ? 7.763 -5.976 9.759 1.00 98.81 518 THR A CA 1
ATOM 4034 C C . THR A 1 518 ? 6.959 -7.231 10.098 1.00 98.81 518 THR A C 1
ATOM 4036 O O . THR A 1 518 ? 6.124 -7.193 11.001 1.00 98.81 518 THR A O 1
ATOM 4039 N N . ASN A 1 519 ? 7.192 -8.330 9.371 1.00 98.56 519 ASN A N 1
ATOM 4040 C CA . ASN A 1 519 ? 6.527 -9.632 9.557 1.00 98.56 519 ASN A CA 1
ATOM 4041 C C . ASN A 1 519 ? 4.989 -9.530 9.691 1.00 98.56 519 ASN A C 1
ATOM 4043 O O . ASN A 1 519 ? 4.371 -10.208 10.506 1.00 98.56 519 ASN A O 1
ATOM 4047 N N . SER A 1 520 ? 4.375 -8.604 8.947 1.00 98.81 520 SER A N 1
ATOM 4048 C CA . SER A 1 520 ? 2.962 -8.230 9.092 1.00 98.81 520 SER A CA 1
ATOM 4049 C C . SER A 1 520 ? 2.155 -8.556 7.831 1.00 98.81 520 SER A C 1
ATOM 4051 O O . SER A 1 520 ? 2.705 -8.612 6.730 1.00 98.81 520 SER A O 1
ATOM 4053 N N . SER A 1 521 ? 0.850 -8.771 7.987 1.00 98.75 521 SER A N 1
ATOM 4054 C CA . SER A 1 521 ? -0.047 -9.248 6.931 1.00 98.75 521 SER A CA 1
ATOM 4055 C C . SER A 1 521 ? -1.129 -8.229 6.577 1.00 98.75 521 SER A C 1
ATOM 4057 O O . SER A 1 521 ? -1.848 -7.733 7.442 1.00 98.75 521 SER A O 1
ATOM 4059 N N . PHE A 1 522 ? -1.283 -7.971 5.283 1.00 98.75 522 PHE A N 1
ATOM 4060 C CA . PHE A 1 522 ? -2.381 -7.220 4.690 1.00 98.75 522 PHE A CA 1
ATOM 4061 C C . PHE A 1 522 ? -3.233 -8.220 3.905 1.00 98.75 522 PHE A C 1
ATOM 4063 O O . PHE A 1 522 ? -2.893 -8.588 2.780 1.00 98.75 522 PHE A O 1
ATOM 4070 N N . TYR A 1 523 ? -4.299 -8.714 4.530 1.00 96.75 523 TYR A N 1
ATOM 4071 C CA . TYR A 1 523 ? -5.070 -9.857 4.038 1.00 96.75 523 TYR A CA 1
ATOM 4072 C C . TYR A 1 523 ? -6.492 -9.445 3.669 1.00 96.75 523 TYR A C 1
ATOM 4074 O O . TYR A 1 523 ? -7.160 -8.801 4.469 1.00 96.75 523 TYR A O 1
ATOM 4082 N N . ASN A 1 524 ? -6.975 -9.818 2.482 1.00 95.69 524 ASN A N 1
ATOM 4083 C CA . ASN A 1 524 ? -8.360 -9.580 2.064 1.00 95.69 524 ASN A CA 1
ATOM 4084 C C . ASN A 1 524 ? -8.813 -8.122 2.283 1.00 95.69 524 ASN A C 1
ATOM 4086 O O . ASN A 1 524 ? -9.813 -7.838 2.943 1.00 95.69 524 ASN A O 1
ATOM 4090 N N . ASN A 1 525 ? -8.047 -7.198 1.703 1.00 94.88 525 ASN A N 1
ATOM 4091 C CA . ASN A 1 525 ? -8.378 -5.780 1.583 1.00 94.88 525 ASN A CA 1
ATOM 4092 C C . ASN A 1 525 ? -8.537 -5.437 0.096 1.00 94.88 525 ASN A C 1
ATOM 4094 O O . ASN A 1 525 ? -7.845 -6.024 -0.737 1.00 94.88 525 ASN A O 1
ATOM 4098 N N . LEU A 1 526 ? -9.391 -4.469 -0.246 1.00 90.75 526 LEU A N 1
ATOM 4099 C CA . LEU A 1 526 ? -9.572 -4.048 -1.644 1.00 90.75 526 LEU A CA 1
ATOM 4100 C C . LEU A 1 526 ? -8.286 -3.419 -2.226 1.00 90.75 526 LEU A C 1
ATOM 4102 O O . LEU A 1 526 ? -7.977 -3.581 -3.409 1.00 90.75 526 LEU A O 1
ATOM 4106 N N . GLN A 1 527 ? -7.513 -2.760 -1.364 1.00 95.56 527 GLN A N 1
ATOM 4107 C CA . GLN A 1 527 ? -6.118 -2.377 -1.546 1.00 95.56 527 GLN A CA 1
ATOM 4108 C C . GLN A 1 527 ? -5.401 -2.474 -0.190 1.00 95.56 527 GLN A C 1
ATOM 4110 O O . GLN A 1 527 ? -5.980 -2.180 0.857 1.00 95.56 527 GLN A O 1
ATOM 4115 N N . ALA A 1 528 ? -4.132 -2.881 -0.176 1.00 98.25 528 ALA A N 1
ATOM 4116 C CA . ALA A 1 528 ? -3.362 -2.965 1.061 1.00 98.25 528 ALA A CA 1
ATOM 4117 C C . ALA A 1 528 ? -2.741 -1.613 1.438 1.00 98.25 528 ALA A C 1
ATOM 4119 O O . ALA A 1 528 ? -2.968 -1.117 2.538 1.00 98.25 528 ALA A O 1
ATOM 4120 N N . VAL A 1 529 ? -1.973 -0.997 0.534 1.00 98.62 529 VAL A N 1
ATOM 4121 C CA . VAL A 1 529 ? -1.275 0.267 0.812 1.00 98.62 529 VAL A CA 1
ATOM 4122 C C . VAL A 1 529 ? -1.395 1.262 -0.336 1.00 98.62 529 VAL A C 1
ATOM 4124 O O . VAL A 1 529 ? -1.257 0.898 -1.505 1.00 98.62 529 VAL A O 1
ATOM 4127 N N . SER A 1 530 ? -1.638 2.529 -0.001 1.00 98.12 530 SER A N 1
ATOM 4128 C CA . SER A 1 530 ? -1.860 3.585 -0.992 1.00 98.12 530 SER A CA 1
ATOM 4129 C C . SER A 1 530 ? -1.083 4.859 -0.669 1.00 98.12 530 SER A C 1
ATOM 4131 O O . SER A 1 530 ? -1.222 5.441 0.410 1.00 98.12 530 SER A O 1
ATOM 4133 N N . PHE A 1 531 ? -0.259 5.279 -1.629 1.00 97.56 531 PHE A N 1
ATOM 4134 C CA . PHE A 1 531 ? 0.581 6.472 -1.594 1.00 97.56 531 PHE A CA 1
ATOM 4135 C C . PHE A 1 531 ? 0.131 7.440 -2.694 1.00 97.56 531 PHE A C 1
ATOM 4137 O O . PHE A 1 531 ? -0.107 7.035 -3.836 1.00 97.56 531 PHE A O 1
ATOM 4144 N N . THR A 1 532 ? 0.094 8.726 -2.360 1.00 94.25 532 THR A N 1
ATOM 4145 C CA . THR A 1 532 ? -0.101 9.837 -3.301 1.00 94.25 532 THR A CA 1
ATOM 4146 C C . THR A 1 532 ? 1.100 10.783 -3.248 1.00 94.25 532 THR A C 1
ATOM 4148 O O . THR A 1 532 ? 1.968 10.616 -2.389 1.00 94.25 532 THR A O 1
ATOM 4151 N N . THR A 1 533 ? 1.139 11.765 -4.151 1.00 92.62 533 THR A N 1
ATOM 4152 C CA . THR A 1 533 ? 2.279 12.658 -4.391 1.00 92.62 533 THR A CA 1
ATOM 4153 C C . THR A 1 533 ? 2.867 13.241 -3.104 1.00 92.62 533 THR A C 1
ATOM 4155 O O . THR A 1 533 ? 2.204 14.007 -2.398 1.00 92.62 533 THR A O 1
ATOM 4158 N N . TYR A 1 534 ? 4.124 12.899 -2.819 1.00 94.00 534 TYR A N 1
ATOM 4159 C CA . TYR A 1 534 ? 4.894 13.424 -1.691 1.00 94.00 534 TYR A CA 1
ATOM 4160 C C . TYR A 1 534 ? 6.397 13.199 -1.905 1.00 94.00 534 TYR A C 1
ATOM 4162 O O . TYR A 1 534 ? 6.831 12.061 -2.087 1.00 94.00 534 TYR A O 1
ATOM 4170 N N . HIS A 1 535 ? 7.193 14.262 -1.779 1.00 92.75 535 HIS A N 1
ATOM 4171 C CA . HIS A 1 535 ? 8.651 14.207 -1.908 1.00 92.75 535 HIS A CA 1
ATOM 4172 C C . HIS A 1 535 ? 9.293 14.479 -0.546 1.00 92.75 535 HIS A C 1
ATOM 4174 O O . HIS A 1 535 ? 9.119 15.554 0.031 1.00 92.75 535 HIS A O 1
ATOM 4180 N N . ASN A 1 536 ? 10.036 13.509 -0.010 1.00 94.44 536 ASN A N 1
ATOM 4181 C CA . ASN A 1 536 ? 10.704 13.676 1.281 1.00 94.44 536 ASN A CA 1
ATOM 4182 C C . ASN A 1 536 ? 11.987 14.513 1.128 1.00 94.44 536 ASN A C 1
ATOM 4184 O O . ASN A 1 536 ? 12.628 14.531 0.076 1.00 94.44 536 ASN A O 1
ATOM 4188 N N . PHE A 1 537 ? 12.423 15.152 2.211 1.00 93.69 537 PHE A N 1
ATOM 4189 C CA . PHE A 1 537 ? 13.702 15.858 2.276 1.00 93.69 537 PHE A CA 1
ATOM 4190 C C . PHE A 1 537 ? 14.396 15.621 3.617 1.00 93.69 537 PHE A C 1
ATOM 4192 O O . PHE A 1 537 ? 13.754 15.431 4.650 1.00 93.69 537 PHE A O 1
ATOM 4199 N N . ASN A 1 538 ? 15.729 15.617 3.611 1.00 92.75 538 ASN A N 1
ATOM 4200 C CA . ASN A 1 538 ? 16.542 15.323 4.784 1.00 92.75 538 ASN A CA 1
ATOM 4201 C C . ASN A 1 538 ? 17.062 16.619 5.445 1.00 92.75 538 ASN A C 1
ATOM 4203 O O . ASN A 1 538 ? 18.065 17.183 4.992 1.00 92.75 538 ASN A O 1
ATOM 4207 N N . PRO A 1 539 ? 16.447 17.090 6.547 1.00 91.56 539 PRO A N 1
ATOM 4208 C CA . PRO A 1 539 ? 16.872 18.306 7.250 1.00 91.56 539 PRO A CA 1
ATOM 4209 C C . PRO A 1 539 ? 18.267 18.192 7.875 1.00 91.56 539 PRO A C 1
ATOM 4211 O O . PRO A 1 539 ? 18.973 19.190 8.001 1.00 91.56 539 PRO A O 1
ATOM 4214 N N . LEU A 1 540 ? 18.707 16.975 8.220 1.00 90.19 540 LEU A N 1
ATOM 4215 C CA . LEU A 1 540 ? 20.049 16.723 8.751 1.00 90.19 540 LEU A CA 1
ATOM 4216 C C . LEU A 1 540 ? 21.126 16.786 7.654 1.00 90.19 540 LEU A C 1
ATOM 4218 O O . LEU A 1 540 ? 22.313 16.837 7.969 1.00 90.19 540 LEU A O 1
ATOM 4222 N N . ASN A 1 541 ? 20.717 16.820 6.381 1.00 87.69 541 ASN A N 1
ATOM 4223 C CA . ASN A 1 541 ? 21.576 16.971 5.211 1.00 87.69 541 ASN A CA 1
ATOM 4224 C C . ASN A 1 541 ? 21.173 18.199 4.367 1.00 87.69 541 ASN A C 1
ATOM 4226 O O . ASN A 1 541 ? 21.079 18.134 3.142 1.00 87.69 541 ASN A O 1
ATOM 4230 N N . GLY A 1 542 ? 20.884 19.321 5.036 1.00 87.62 542 GLY A N 1
ATOM 4231 C CA . GLY A 1 542 ? 20.658 20.615 4.382 1.00 87.62 542 GLY A CA 1
ATOM 4232 C C . GLY A 1 542 ? 19.380 20.708 3.543 1.00 87.62 542 GLY A C 1
ATOM 4233 O O . GLY A 1 542 ? 19.357 21.468 2.583 1.00 87.62 542 GLY A O 1
ATOM 4234 N N . ASN A 1 543 ? 18.340 19.939 3.888 1.00 89.75 543 ASN A N 1
ATOM 4235 C CA . ASN A 1 543 ? 17.097 19.789 3.119 1.00 89.75 543 ASN A CA 1
ATOM 4236 C C . ASN A 1 543 ? 17.291 19.206 1.703 1.00 89.75 543 ASN A C 1
ATOM 4238 O O . ASN A 1 543 ? 16.444 19.426 0.839 1.00 89.75 543 ASN A O 1
ATOM 4242 N N . LYS A 1 544 ? 18.359 18.431 1.447 1.00 90.06 544 LYS A N 1
ATOM 4243 C CA . LYS A 1 544 ? 18.447 17.645 0.202 1.00 90.06 544 LYS A CA 1
ATOM 4244 C C . LYS A 1 544 ? 17.237 16.705 0.058 1.00 90.06 544 LYS A C 1
ATOM 4246 O O . LYS A 1 544 ? 16.820 16.142 1.076 1.00 90.06 544 LYS A O 1
ATOM 4251 N N . PRO A 1 545 ? 16.712 16.482 -1.163 1.00 91.62 545 PRO A N 1
ATOM 4252 C CA . PRO A 1 545 ? 15.685 15.473 -1.414 1.00 91.62 545 PRO A CA 1
ATOM 4253 C C . PRO A 1 545 ? 16.095 14.090 -0.891 1.00 91.62 545 PRO A C 1
ATOM 4255 O O . PRO A 1 545 ? 17.281 13.758 -0.820 1.00 91.62 545 PRO A O 1
ATOM 4258 N N . ALA A 1 546 ? 15.119 13.286 -0.487 1.00 92.25 546 ALA A N 1
ATOM 4259 C CA . ALA A 1 546 ? 15.329 11.997 0.161 1.00 92.25 546 ALA A CA 1
ATOM 4260 C C . ALA A 1 546 ? 14.226 11.004 -0.219 1.00 92.25 546 ALA A C 1
ATOM 4262 O O . ALA A 1 546 ? 13.169 11.385 -0.713 1.00 92.25 546 ALA A O 1
ATOM 4263 N N . GLY A 1 547 ? 14.458 9.720 0.047 1.00 91.75 547 GLY A N 1
ATOM 4264 C CA . GLY A 1 547 ? 13.427 8.700 -0.120 1.00 91.75 547 GLY A CA 1
ATOM 4265 C C . GLY A 1 547 ? 12.375 8.766 0.987 1.00 91.75 547 GLY A C 1
ATOM 4266 O O . GLY A 1 547 ? 12.652 9.215 2.103 1.00 91.75 547 GLY A O 1
ATOM 4267 N N . ASN A 1 548 ? 11.176 8.275 0.692 1.00 94.25 548 ASN A N 1
ATOM 4268 C CA . ASN A 1 548 ? 10.125 8.044 1.672 1.00 94.25 548 ASN A CA 1
ATOM 4269 C C . ASN A 1 548 ? 10.617 7.042 2.737 1.00 94.25 548 ASN A C 1
ATOM 4271 O O . ASN A 1 548 ? 11.277 6.053 2.422 1.00 94.25 548 ASN A O 1
ATOM 4275 N N . LEU A 1 549 ? 10.312 7.287 4.012 1.00 96.00 549 LEU A N 1
ATOM 4276 C CA . LEU A 1 549 ? 10.743 6.432 5.126 1.00 96.00 549 LEU A CA 1
ATOM 4277 C C . LEU A 1 549 ? 9.857 5.191 5.323 1.00 96.00 549 LEU A C 1
ATOM 4279 O O . LEU A 1 549 ? 10.147 4.367 6.200 1.00 96.00 549 LEU A O 1
ATOM 4283 N N . SER A 1 550 ? 8.792 5.058 4.527 1.00 97.94 550 SER A N 1
ATOM 4284 C CA . SER A 1 550 ? 7.881 3.916 4.565 1.00 97.94 550 SER A CA 1
ATOM 4285 C C . SER A 1 550 ? 8.497 2.667 3.941 1.00 97.94 550 SER A C 1
ATOM 4287 O O . SER A 1 550 ? 9.137 2.716 2.887 1.00 97.94 550 SER A O 1
ATOM 4289 N N . ARG A 1 551 ? 8.311 1.525 4.606 1.00 97.94 551 ARG A N 1
ATOM 4290 C CA . ARG A 1 551 ? 8.984 0.268 4.256 1.00 97.94 551 ARG A CA 1
ATOM 4291 C C . ARG A 1 551 ? 8.283 -0.950 4.832 1.00 97.94 551 ARG A C 1
ATOM 4293 O O . ARG A 1 551 ? 7.718 -0.896 5.923 1.00 97.94 551 ARG A O 1
ATOM 4300 N N . PHE A 1 552 ? 8.426 -2.056 4.120 1.00 98.75 552 PHE A N 1
ATOM 4301 C CA . PHE A 1 552 ? 7.826 -3.345 4.424 1.00 98.75 552 PHE A CA 1
ATOM 4302 C C . PHE A 1 552 ? 8.940 -4.402 4.434 1.00 98.75 552 PHE A C 1
ATOM 4304 O O . PHE A 1 552 ? 9.683 -4.517 3.459 1.00 98.75 552 PHE A O 1
ATOM 4311 N N . SER A 1 553 ? 9.094 -5.146 5.533 1.00 98.50 553 SER A N 1
ATOM 4312 C CA . SER A 1 553 ? 10.046 -6.263 5.656 1.00 98.50 553 SER A CA 1
ATOM 4313 C C . SER A 1 553 ? 9.301 -7.546 5.986 1.00 98.50 553 SER A C 1
ATOM 4315 O O . SER A 1 553 ? 8.536 -7.572 6.947 1.00 98.50 553 SER A O 1
ATOM 4317 N N . GLU A 1 554 ? 9.512 -8.607 5.207 1.00 98.50 554 GLU A N 1
ATOM 4318 C CA . GLU A 1 554 ? 8.902 -9.934 5.427 1.00 98.50 554 GLU A CA 1
ATOM 4319 C C . GLU A 1 554 ? 7.364 -9.895 5.531 1.00 98.50 554 GLU A C 1
ATOM 4321 O O . GLU A 1 554 ? 6.743 -10.735 6.173 1.00 98.50 554 GLU A O 1
ATOM 4326 N N . CYS A 1 555 ? 6.735 -8.892 4.911 1.00 98.88 555 CYS A N 1
ATOM 4327 C CA . CYS A 1 555 ? 5.289 -8.702 4.960 1.00 98.88 555 CYS A CA 1
ATOM 4328 C C . CYS A 1 555 ? 4.572 -9.541 3.895 1.00 98.88 555 CYS A C 1
ATOM 4330 O O . CYS A 1 555 ? 5.123 -9.807 2.822 1.00 98.88 555 CYS A O 1
ATOM 4332 N N . THR A 1 556 ? 3.328 -9.920 4.181 1.00 98.88 556 THR A N 1
ATOM 4333 C CA . THR A 1 556 ? 2.460 -10.657 3.252 1.00 98.88 556 THR A CA 1
ATOM 4334 C C . THR A 1 556 ? 1.304 -9.771 2.803 1.00 98.88 556 THR A C 1
ATOM 4336 O O . THR A 1 556 ? 0.658 -9.127 3.623 1.00 98.88 556 THR A O 1
ATOM 4339 N N . PHE A 1 557 ? 1.046 -9.748 1.502 1.00 98.88 557 PHE A N 1
ATOM 4340 C CA . PHE A 1 557 ? -0.032 -9.020 0.844 1.00 98.88 557 PHE A CA 1
ATOM 4341 C C . PHE A 1 557 ? -0.845 -10.043 0.048 1.00 98.88 557 PHE A C 1
ATOM 4343 O O . PHE A 1 557 ? -0.355 -10.548 -0.963 1.00 98.88 557 PHE A O 1
ATOM 4350 N N . ASP A 1 558 ? -2.040 -10.407 0.512 1.00 98.50 558 ASP A N 1
ATOM 4351 C CA . ASP A 1 558 ? -2.819 -11.481 -0.117 1.00 98.50 558 ASP A CA 1
ATOM 4352 C C . ASP A 1 558 ? -4.318 -11.180 -0.202 1.00 98.50 558 ASP A C 1
ATOM 4354 O O . ASP A 1 558 ? -4.880 -10.473 0.637 1.00 98.50 558 ASP A O 1
ATOM 4358 N N . ILE A 1 559 ? -4.954 -11.704 -1.251 1.00 96.50 559 ILE A N 1
ATOM 4359 C CA . ILE A 1 559 ? -6.397 -11.619 -1.482 1.00 96.50 559 ILE A CA 1
ATOM 4360 C C . ILE A 1 559 ? -6.911 -12.930 -2.090 1.00 96.50 559 ILE A C 1
ATOM 4362 O O . ILE A 1 559 ? -6.358 -13.432 -3.072 1.00 96.50 559 ILE A O 1
ATOM 4366 N N . ASP A 1 560 ? -7.971 -13.489 -1.513 1.00 95.56 560 ASP A N 1
ATOM 4367 C CA . ASP A 1 560 ? -8.548 -14.779 -1.887 1.00 95.56 560 ASP A CA 1
ATOM 4368 C C . ASP A 1 560 ? -10.091 -14.773 -1.864 1.00 95.56 560 ASP A C 1
ATOM 4370 O O . ASP A 1 560 ? -10.732 -13.726 -1.767 1.00 95.56 560 ASP A O 1
ATOM 4374 N N . ASP A 1 561 ? -10.710 -15.950 -2.002 1.00 92.75 561 ASP A N 1
ATOM 4375 C CA . ASP A 1 561 ? -12.174 -16.098 -2.021 1.00 92.75 561 ASP A CA 1
ATOM 4376 C C . ASP A 1 561 ? -12.853 -15.872 -0.649 1.00 92.75 561 ASP A C 1
ATOM 4378 O O . ASP A 1 561 ? -14.078 -15.957 -0.557 1.00 92.75 561 ASP A O 1
ATOM 4382 N N . ALA A 1 562 ? -12.094 -15.596 0.421 1.00 91.69 562 ALA A N 1
ATOM 4383 C CA . ALA A 1 562 ? -12.627 -15.133 1.702 1.00 91.69 562 ALA A CA 1
ATOM 4384 C C . ALA A 1 562 ? -12.678 -13.593 1.810 1.00 91.69 562 ALA A C 1
ATOM 4386 O O . ALA A 1 562 ? -13.113 -13.071 2.843 1.00 91.69 562 ALA A O 1
ATOM 4387 N N . PHE A 1 563 ? -12.290 -12.854 0.759 1.00 89.62 563 PHE A N 1
ATOM 4388 C CA . PHE A 1 563 ? -12.575 -11.424 0.667 1.00 89.62 563 PHE A CA 1
ATOM 4389 C C . PHE A 1 563 ? -14.088 -11.178 0.674 1.00 89.62 563 PHE A C 1
ATOM 4391 O O . PHE A 1 563 ? -14.840 -11.788 -0.083 1.00 89.62 563 PHE A O 1
ATOM 4398 N N . GLN A 1 564 ? -14.537 -10.282 1.554 1.00 82.06 564 GLN A N 1
ATOM 4399 C CA . GLN A 1 564 ? -15.964 -10.063 1.804 1.00 82.06 564 GLN A CA 1
ATOM 4400 C C . GLN A 1 564 ? -16.588 -8.998 0.890 1.00 82.06 564 GLN A C 1
ATOM 4402 O O . GLN A 1 564 ? -17.806 -8.981 0.730 1.00 82.06 564 GLN A O 1
ATOM 4407 N N . GLY A 1 565 ? -15.770 -8.123 0.296 1.00 80.31 565 GLY A N 1
ATOM 4408 C CA . GLY A 1 565 ? -16.211 -7.132 -0.685 1.00 80.31 565 GLY A CA 1
ATOM 4409 C C . GLY A 1 565 ? -16.265 -7.685 -2.114 1.00 80.31 565 GLY A C 1
ATOM 4410 O O . GLY A 1 565 ? -15.959 -8.847 -2.376 1.00 80.31 565 GLY A O 1
ATOM 4411 N N . ASP A 1 566 ? -16.614 -6.828 -3.076 1.00 82.06 566 ASP A N 1
ATOM 4412 C CA . ASP A 1 566 ? -16.580 -7.191 -4.496 1.00 82.06 566 ASP A CA 1
ATOM 4413 C C . ASP A 1 566 ? -15.130 -7.269 -5.004 1.00 82.06 566 ASP A C 1
ATOM 4415 O O . ASP A 1 566 ? -14.486 -6.257 -5.286 1.00 82.06 566 ASP A O 1
ATOM 4419 N N . ILE A 1 567 ? -14.615 -8.493 -5.139 1.00 79.81 567 ILE A N 1
ATOM 4420 C CA . ILE A 1 567 ? -13.252 -8.752 -5.617 1.00 79.81 567 ILE A CA 1
ATOM 4421 C C . ILE A 1 567 ? -13.001 -8.263 -7.054 1.00 79.81 567 ILE A C 1
ATOM 4423 O O . ILE A 1 567 ? -11.853 -8.017 -7.416 1.00 79.81 567 ILE A O 1
ATOM 4427 N N . SER A 1 568 ? -14.043 -8.044 -7.869 1.00 75.94 568 SER A N 1
ATOM 4428 C CA . SER A 1 568 ? -13.887 -7.484 -9.221 1.00 75.94 568 SER A CA 1
ATOM 4429 C C . SER A 1 568 ? -13.458 -6.009 -9.219 1.00 75.94 568 SER A C 1
ATOM 4431 O O . SER A 1 568 ? -13.026 -5.484 -10.252 1.00 75.94 568 SER A O 1
ATOM 4433 N N . LEU A 1 569 ? -13.510 -5.347 -8.058 1.00 80.69 569 LEU A N 1
ATOM 4434 C CA . LEU A 1 569 ? -12.986 -4.002 -7.835 1.00 80.69 569 LEU A CA 1
ATOM 4435 C C . LEU A 1 569 ? -11.488 -3.988 -7.472 1.00 80.69 569 LEU A C 1
ATOM 4437 O O . LEU A 1 569 ? -10.885 -2.916 -7.502 1.00 80.69 569 LEU A O 1
ATOM 4441 N N . PHE A 1 570 ? -10.860 -5.133 -7.157 1.00 84.81 570 PHE A N 1
ATOM 4442 C CA . PHE A 1 570 ? -9.427 -5.188 -6.833 1.00 84.81 570 PHE A CA 1
ATOM 4443 C C . PHE A 1 570 ? -8.585 -4.677 -8.011 1.00 84.81 570 PHE A C 1
ATOM 4445 O O . PHE A 1 570 ? -8.846 -5.007 -9.171 1.00 84.81 570 PHE A O 1
ATOM 4452 N N . ARG A 1 571 ? -7.575 -3.845 -7.732 1.00 85.00 571 ARG A N 1
ATOM 4453 C CA . ARG A 1 571 ? -6.691 -3.276 -8.770 1.00 85.00 571 ARG A CA 1
ATOM 4454 C C . ARG A 1 571 ? -5.211 -3.405 -8.453 1.00 85.00 571 ARG A C 1
ATOM 4456 O O . ARG A 1 571 ? -4.462 -3.767 -9.352 1.00 85.00 571 ARG A O 1
ATOM 4463 N N . ALA A 1 572 ? -4.788 -3.147 -7.218 1.00 95.50 572 ALA A N 1
ATOM 4464 C CA . ALA A 1 572 ? -3.425 -3.433 -6.776 1.00 95.50 572 ALA A CA 1
ATOM 4465 C C . ALA A 1 572 ? -3.341 -3.538 -5.252 1.00 95.50 572 ALA A C 1
ATOM 4467 O O . ALA A 1 572 ? -3.997 -2.754 -4.559 1.00 95.50 572 ALA A O 1
ATOM 4468 N N . HIS A 1 573 ? -2.468 -4.412 -4.737 1.00 98.50 573 HIS A N 1
ATOM 4469 C CA . HIS A 1 573 ? -2.130 -4.421 -3.306 1.00 98.50 573 HIS A CA 1
ATOM 4470 C C . HIS A 1 573 ? -1.431 -3.128 -2.896 1.00 98.50 573 HIS A C 1
ATOM 4472 O O . HIS A 1 573 ? -1.856 -2.485 -1.940 1.00 98.50 573 HIS A O 1
ATOM 4478 N N . ALA A 1 574 ? -0.392 -2.725 -3.627 1.00 98.62 574 ALA A N 1
ATOM 4479 C CA . ALA A 1 574 ? 0.323 -1.476 -3.389 1.00 98.62 574 ALA A CA 1
ATOM 4480 C C . ALA A 1 574 ? 0.145 -0.501 -4.562 1.00 98.62 574 ALA A C 1
ATOM 4482 O O . ALA A 1 574 ? 0.490 -0.825 -5.699 1.00 98.62 574 ALA A O 1
ATOM 4483 N N . SER A 1 575 ? -0.350 0.704 -4.275 1.00 97.12 575 SER A N 1
ATOM 4484 C CA . SER A 1 575 ? -0.442 1.817 -5.227 1.00 97.12 575 SER A CA 1
ATOM 4485 C C . SER A 1 575 ? 0.555 2.914 -4.858 1.00 97.12 575 SER A C 1
ATOM 4487 O O . SER A 1 575 ? 0.479 3.472 -3.762 1.00 97.12 575 SER A O 1
ATOM 4489 N N . LEU A 1 576 ? 1.476 3.232 -5.771 1.00 96.31 576 LEU A N 1
ATOM 4490 C CA . LEU A 1 576 ? 2.532 4.232 -5.586 1.00 96.31 576 LEU A CA 1
ATOM 4491 C C . LEU A 1 576 ? 2.405 5.346 -6.636 1.00 96.31 576 LEU A C 1
ATOM 4493 O O . LEU A 1 576 ? 2.741 5.120 -7.797 1.00 96.31 576 LEU A O 1
ATOM 4497 N N . ARG A 1 577 ? 1.945 6.547 -6.257 1.00 92.44 577 ARG A N 1
ATOM 4498 C CA . ARG A 1 577 ? 1.872 7.712 -7.162 1.00 92.44 577 ARG A CA 1
ATOM 4499 C C . ARG A 1 577 ? 2.853 8.806 -6.742 1.00 92.44 577 ARG A C 1
ATOM 4501 O O . ARG A 1 577 ? 2.704 9.355 -5.660 1.00 92.44 577 ARG A O 1
ATOM 4508 N N . ASN A 1 578 ? 3.799 9.127 -7.626 1.00 91.12 578 ASN A N 1
ATOM 4509 C CA . ASN A 1 578 ? 4.773 10.219 -7.520 1.00 91.12 578 ASN A CA 1
ATOM 4510 C C . ASN A 1 578 ? 5.440 10.345 -6.130 1.00 91.12 578 ASN A C 1
ATOM 4512 O O . ASN A 1 578 ? 5.290 11.344 -5.424 1.00 91.12 578 ASN A O 1
ATOM 4516 N N . VAL A 1 579 ? 6.140 9.275 -5.737 1.00 92.25 579 VAL A N 1
ATOM 4517 C CA . VAL A 1 579 ? 6.901 9.143 -4.482 1.00 92.25 579 VAL A CA 1
ATOM 4518 C C . VAL A 1 579 ? 8.220 8.410 -4.735 1.00 92.25 579 VAL A C 1
ATOM 4520 O O . VAL A 1 579 ? 8.274 7.476 -5.537 1.00 92.25 579 VAL A O 1
ATOM 4523 N N . GLU A 1 580 ? 9.283 8.785 -4.031 1.00 90.94 580 GLU A N 1
ATOM 4524 C CA . GLU A 1 580 ? 10.595 8.136 -4.110 1.00 90.94 580 GLU A CA 1
ATOM 4525 C C . GLU A 1 580 ? 10.861 7.180 -2.933 1.00 90.94 580 GLU A C 1
ATOM 4527 O O . GLU A 1 580 ? 10.381 7.376 -1.821 1.00 90.94 580 GLU A O 1
ATOM 4532 N N . GLY A 1 581 ? 11.716 6.176 -3.132 1.00 88.25 581 GLY A N 1
ATOM 4533 C CA . GLY A 1 581 ? 12.419 5.462 -2.062 1.00 88.25 581 GLY A CA 1
ATOM 4534 C C . GLY A 1 581 ? 11.636 4.452 -1.216 1.00 88.25 581 GLY A C 1
ATOM 4535 O O . GLY A 1 581 ? 12.177 4.004 -0.209 1.00 88.25 581 GLY A O 1
ATOM 4536 N N . VAL A 1 582 ? 10.418 4.055 -1.595 1.00 95.19 582 VAL A N 1
ATOM 4537 C CA . VAL A 1 582 ? 9.651 3.028 -0.855 1.00 95.19 582 VAL A CA 1
ATOM 4538 C C . VAL A 1 582 ? 10.330 1.651 -0.971 1.00 95.19 582 VAL A C 1
ATOM 4540 O O . VAL A 1 582 ? 10.715 1.240 -2.069 1.00 95.19 582 VAL A O 1
ATOM 4543 N N . TYR A 1 583 ? 10.466 0.919 0.143 1.00 95.56 583 TYR A N 1
ATOM 4544 C CA . TYR A 1 583 ? 11.139 -0.393 0.188 1.00 95.56 583 TYR A CA 1
ATOM 4545 C C . TYR A 1 583 ? 10.200 -1.567 0.492 1.00 95.56 583 TYR A C 1
ATOM 4547 O O . TYR A 1 583 ? 9.452 -1.533 1.469 1.00 95.56 583 TYR A O 1
ATOM 4555 N N . PHE A 1 584 ? 10.349 -2.652 -0.271 1.00 98.25 584 PHE A N 1
ATOM 4556 C CA . PHE A 1 584 ? 9.725 -3.957 -0.046 1.00 98.25 584 PHE A CA 1
ATOM 4557 C C . PHE A 1 584 ? 10.813 -5.039 0.028 1.00 98.25 584 PHE A C 1
ATOM 4559 O O . PHE A 1 584 ? 11.296 -5.540 -0.989 1.00 98.25 584 PHE A O 1
ATOM 4566 N N . THR A 1 585 ? 11.216 -5.400 1.242 1.00 97.81 585 THR A N 1
ATOM 4567 C CA . THR A 1 585 ? 12.274 -6.384 1.499 1.00 97.81 585 THR A CA 1
ATOM 4568 C C . THR A 1 585 ? 11.649 -7.731 1.847 1.00 97.81 585 THR A C 1
ATOM 4570 O O . THR A 1 585 ? 10.897 -7.829 2.814 1.00 97.81 585 THR A O 1
ATOM 4573 N N . SER A 1 586 ? 11.952 -8.787 1.088 1.00 97.94 586 SER A N 1
ATOM 4574 C CA . SER A 1 586 ? 11.474 -10.159 1.335 1.00 97.94 586 SER A CA 1
ATOM 4575 C C . SER A 1 586 ? 9.939 -10.283 1.470 1.00 97.94 586 SER A C 1
ATOM 4577 O O . SER A 1 586 ? 9.437 -11.165 2.167 1.00 97.94 586 SER A O 1
ATOM 4579 N N . CYS A 1 587 ? 9.182 -9.380 0.842 1.00 98.88 587 CYS A N 1
ATOM 4580 C CA . CYS A 1 587 ? 7.721 -9.355 0.924 1.00 98.88 587 CYS A CA 1
ATOM 4581 C C . CYS A 1 587 ? 7.080 -10.316 -0.087 1.00 98.88 587 CYS A C 1
ATOM 4583 O O . CYS A 1 587 ? 7.598 -10.506 -1.188 1.00 98.88 587 CYS A O 1
ATOM 4585 N N . ASN A 1 588 ? 5.938 -10.895 0.274 1.00 98.88 588 ASN A N 1
ATOM 4586 C CA . ASN A 1 588 ? 5.172 -11.801 -0.578 1.00 98.88 588 ASN A CA 1
ATOM 4587 C C . ASN A 1 588 ? 3.856 -11.148 -0.991 1.00 98.88 588 ASN A C 1
ATOM 4589 O O . ASN A 1 588 ? 3.082 -10.737 -0.134 1.00 98.88 588 ASN A O 1
ATOM 4593 N N . PHE A 1 589 ? 3.604 -11.092 -2.293 1.00 98.88 589 PHE A N 1
ATOM 4594 C CA . PHE A 1 589 ? 2.367 -10.617 -2.894 1.00 98.88 589 PHE A CA 1
ATOM 4595 C C . PHE A 1 589 ? 1.679 -11.786 -3.598 1.00 98.88 589 PHE A C 1
ATOM 4597 O O . PHE A 1 589 ? 2.285 -12.434 -4.459 1.00 98.88 589 PHE A O 1
ATOM 4604 N N . SER A 1 590 ? 0.409 -12.032 -3.294 1.00 98.50 590 SER A N 1
ATOM 4605 C CA . SER A 1 590 ? -0.413 -12.977 -4.049 1.00 98.50 590 SER A CA 1
ATOM 4606 C C . SER A 1 590 ? -1.842 -12.495 -4.287 1.00 98.50 590 SER A C 1
ATOM 4608 O O . SER A 1 590 ? -2.395 -11.680 -3.551 1.00 98.50 590 SER A O 1
ATOM 4610 N N . ASN A 1 591 ? -2.430 -13.000 -5.366 1.00 97.25 591 ASN A N 1
ATOM 4611 C CA . ASN A 1 591 ? -3.870 -13.088 -5.536 1.00 97.25 591 ASN A CA 1
ATOM 4612 C C . ASN A 1 591 ? -4.198 -14.579 -5.670 1.00 97.25 591 ASN A C 1
ATOM 4614 O O . ASN A 1 591 ? -3.889 -15.196 -6.694 1.00 97.25 591 ASN A O 1
ATOM 4618 N N . ASN A 1 592 ? -4.797 -15.150 -4.628 1.00 95.75 592 ASN A N 1
ATOM 4619 C CA . ASN A 1 592 ? -5.135 -16.568 -4.491 1.00 95.75 592 ASN A CA 1
ATOM 4620 C C . ASN A 1 592 ? -6.611 -16.877 -4.821 1.00 95.75 592 ASN A C 1
ATOM 4622 O O . ASN A 1 592 ? -7.032 -18.029 -4.739 1.00 95.75 592 ASN A O 1
ATOM 4626 N N . SER A 1 593 ? -7.394 -15.877 -5.242 1.00 93.06 593 SER A N 1
ATOM 4627 C CA . SER A 1 593 ? -8.829 -16.015 -5.545 1.00 93.06 593 SER A CA 1
ATOM 4628 C C . SER A 1 593 ? -9.158 -16.934 -6.732 1.00 93.06 593 SER A C 1
ATOM 4630 O O . SER A 1 593 ? -8.317 -17.227 -7.590 1.00 93.06 593 SER A O 1
ATOM 4632 N N . SER A 1 594 ? -10.431 -17.303 -6.864 1.00 90.62 594 SER A N 1
ATOM 4633 C CA . SER A 1 594 ? -11.000 -18.067 -7.983 1.00 90.62 594 SER A CA 1
ATOM 4634 C C . SER A 1 594 ? -11.235 -17.263 -9.276 1.00 90.62 594 SER A C 1
ATOM 4636 O O . SER A 1 594 ? -11.660 -17.839 -10.283 1.00 90.62 594 SER A O 1
ATOM 4638 N N . VAL A 1 595 ? -10.937 -15.954 -9.292 1.00 86.44 595 VAL A N 1
ATOM 4639 C CA . VAL A 1 595 ? -11.190 -15.027 -10.416 1.00 86.44 595 VAL A CA 1
ATOM 4640 C C . VAL A 1 595 ? -10.545 -15.518 -11.723 1.00 86.44 595 VAL A C 1
ATOM 4642 O O . VAL A 1 595 ? -9.335 -15.429 -11.928 1.00 86.44 595 VAL A O 1
ATOM 4645 N N . SER A 1 596 ? -11.356 -16.073 -12.628 1.00 82.56 596 SER A N 1
ATOM 4646 C CA . SER A 1 596 ? -10.847 -16.812 -13.799 1.00 82.56 596 SER A CA 1
ATOM 4647 C C . SER A 1 596 ? -10.354 -15.943 -14.968 1.00 82.56 596 SER A C 1
ATOM 4649 O O . SER A 1 596 ? -9.572 -16.431 -15.793 1.00 82.56 596 SER A O 1
ATOM 4651 N N . ASN A 1 597 ? -10.793 -14.679 -15.034 1.00 82.06 597 ASN A N 1
ATOM 4652 C CA . ASN A 1 597 ? -10.332 -13.685 -16.004 1.00 82.06 597 ASN A CA 1
ATOM 4653 C C . ASN A 1 597 ? -9.056 -13.018 -15.473 1.00 82.06 597 ASN A C 1
ATOM 4655 O O . ASN A 1 597 ? -9.081 -12.380 -14.425 1.00 82.06 597 ASN A O 1
ATOM 4659 N N . LEU A 1 598 ? -7.952 -13.150 -16.207 1.00 82.31 598 LEU A N 1
ATOM 4660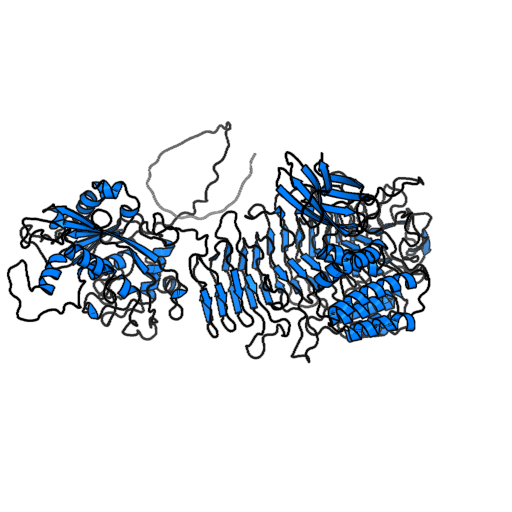 C CA . LEU A 1 598 ? -6.633 -12.659 -15.807 1.00 82.31 598 LEU A CA 1
ATOM 4661 C C . LEU A 1 598 ? -6.619 -11.150 -15.510 1.00 82.31 598 LEU A C 1
ATOM 4663 O O . LEU A 1 598 ? -6.070 -10.748 -14.489 1.00 82.31 598 LEU A O 1
ATOM 4667 N N . TYR A 1 599 ? -7.287 -10.335 -16.333 1.00 79.75 599 TYR A N 1
ATOM 4668 C CA . TYR A 1 599 ? -7.324 -8.875 -16.162 1.00 79.75 599 TYR A CA 1
ATOM 4669 C C . TYR A 1 599 ? -7.993 -8.440 -14.849 1.00 79.75 599 TYR A C 1
ATOM 4671 O O . TYR A 1 599 ? -7.612 -7.435 -14.257 1.00 79.75 599 TYR A O 1
ATOM 4679 N N . GLN A 1 600 ? -8.962 -9.220 -14.358 1.00 81.56 600 GLN A N 1
ATOM 4680 C CA . GLN A 1 600 ? -9.663 -8.950 -13.098 1.00 81.56 600 GLN A CA 1
ATOM 4681 C C . GLN A 1 600 ? -8.814 -9.292 -11.857 1.00 81.56 600 GLN A C 1
ATOM 4683 O O . GLN A 1 600 ? -9.247 -9.033 -10.738 1.00 81.56 600 GLN A O 1
ATOM 4688 N N . ARG A 1 601 ? -7.613 -9.872 -12.018 1.00 88.19 601 ARG A N 1
ATOM 4689 C CA . ARG A 1 601 ? -6.732 -10.236 -10.892 1.00 88.19 601 ARG A CA 1
ATOM 4690 C C . ARG A 1 601 ? -5.829 -9.094 -10.414 1.00 88.19 601 ARG A C 1
ATOM 4692 O O . ARG A 1 601 ? -5.161 -9.262 -9.395 1.00 88.19 601 ARG A O 1
ATOM 4699 N N . GLY A 1 602 ? -5.838 -7.951 -11.105 1.00 90.62 602 GLY A N 1
ATOM 4700 C CA . GLY A 1 602 ? -5.090 -6.746 -10.733 1.00 90.62 602 GLY A CA 1
ATOM 4701 C C . GLY A 1 602 ? -3.571 -6.938 -10.706 1.00 90.62 602 GLY A C 1
ATOM 4702 O O . GLY A 1 602 ? -3.044 -7.889 -11.287 1.00 90.62 602 GLY A O 1
ATOM 4703 N N . ASP A 1 603 ? -2.887 -6.030 -10.009 1.00 96.38 603 ASP A N 1
ATOM 4704 C CA . ASP A 1 603 ? -1.429 -5.973 -9.887 1.00 96.38 603 ASP A CA 1
ATOM 4705 C C . ASP A 1 603 ? -0.936 -6.280 -8.459 1.00 96.38 603 ASP A C 1
ATOM 4707 O O . ASP A 1 603 ? -1.654 -6.094 -7.474 1.00 96.38 603 ASP A O 1
ATOM 4711 N N . GLY A 1 604 ? 0.330 -6.681 -8.314 1.00 98.50 604 GLY A N 1
ATOM 4712 C CA . GLY A 1 604 ? 0.986 -6.718 -7.000 1.00 98.50 604 GLY A CA 1
ATOM 4713 C C . GLY A 1 604 ? 1.377 -5.311 -6.535 1.00 98.50 604 GLY A C 1
ATOM 4714 O O . GLY A 1 604 ? 0.869 -4.804 -5.533 1.00 98.50 604 GLY A O 1
ATOM 4715 N N . ILE A 1 605 ? 2.237 -4.649 -7.313 1.00 98.69 605 ILE A N 1
ATOM 4716 C CA . ILE A 1 605 ? 2.534 -3.212 -7.192 1.00 98.69 605 ILE A CA 1
ATOM 4717 C C . ILE A 1 605 ? 2.096 -2.516 -8.486 1.00 98.69 605 ILE A C 1
ATOM 4719 O O . ILE A 1 605 ? 2.560 -2.895 -9.562 1.00 98.69 605 ILE A O 1
ATOM 4723 N N . LYS A 1 606 ? 1.281 -1.460 -8.378 1.00 96.75 606 LYS A N 1
ATOM 4724 C CA . LYS A 1 606 ? 1.061 -0.471 -9.445 1.00 96.75 606 LYS A CA 1
ATOM 4725 C C . LYS A 1 606 ? 1.769 0.832 -9.070 1.00 96.75 606 LYS A C 1
ATOM 4727 O O . LYS A 1 606 ? 1.437 1.457 -8.064 1.00 96.75 606 LYS A O 1
ATOM 4732 N N . ALA A 1 607 ? 2.718 1.260 -9.894 1.00 95.38 607 ALA A N 1
ATOM 4733 C CA . ALA A 1 607 ? 3.476 2.493 -9.722 1.00 95.38 607 ALA A CA 1
ATOM 4734 C C . ALA A 1 607 ? 3.254 3.467 -10.890 1.00 95.38 607 ALA A C 1
ATOM 4736 O O . ALA A 1 607 ? 3.244 3.066 -12.055 1.00 95.38 607 ALA A O 1
ATOM 4737 N N . PHE A 1 608 ? 3.117 4.754 -10.574 1.00 92.44 608 PHE A N 1
ATOM 4738 C CA . PHE A 1 608 ? 3.010 5.860 -11.525 1.00 92.44 608 PHE A CA 1
ATOM 4739 C C . PHE A 1 608 ? 3.929 6.997 -11.064 1.00 92.44 608 PHE A C 1
ATOM 4741 O O . PHE A 1 608 ? 3.754 7.488 -9.950 1.00 92.44 608 PHE A O 1
ATOM 4748 N N . GLN A 1 609 ? 4.939 7.378 -11.858 1.00 90.12 609 GLN A N 1
ATOM 4749 C CA . GLN A 1 609 ? 5.988 8.352 -11.471 1.00 90.12 609 GLN A CA 1
ATOM 4750 C C . GLN A 1 609 ? 6.752 8.020 -10.170 1.00 90.12 609 GLN A C 1
ATOM 4752 O O . GLN A 1 609 ? 7.427 8.879 -9.605 1.00 90.12 609 GLN A O 1
ATOM 4757 N N . ALA A 1 610 ? 6.657 6.786 -9.669 1.00 91.81 610 ALA A N 1
ATOM 4758 C CA . ALA A 1 610 ? 7.177 6.408 -8.359 1.00 91.81 610 ALA A CA 1
ATOM 4759 C C . ALA A 1 610 ? 8.416 5.506 -8.448 1.00 91.81 610 ALA A C 1
ATOM 4761 O O . ALA A 1 610 ? 8.409 4.484 -9.138 1.00 91.81 610 ALA A O 1
ATOM 4762 N N . GLY A 1 611 ? 9.447 5.858 -7.678 1.00 90.06 611 GLY A N 1
ATOM 4763 C CA . GLY A 1 611 ? 10.679 5.087 -7.530 1.00 90.06 611 GLY A CA 1
ATOM 4764 C C . GLY A 1 611 ? 10.642 4.248 -6.255 1.00 90.06 611 GLY A C 1
ATOM 4765 O O . GLY A 1 611 ? 10.420 4.771 -5.167 1.00 90.06 611 GLY A O 1
ATOM 4766 N N . PHE A 1 612 ? 10.871 2.943 -6.368 1.00 94.50 612 PHE A N 1
ATOM 4767 C CA . PHE A 1 612 ? 10.786 1.990 -5.256 1.00 94.50 612 PHE A CA 1
ATOM 4768 C C . PHE A 1 612 ? 11.797 0.851 -5.429 1.00 94.50 612 PHE A C 1
ATOM 4770 O O . PHE A 1 612 ? 12.338 0.641 -6.516 1.00 94.50 612 PHE A O 1
ATOM 4777 N N . THR A 1 613 ? 12.069 0.108 -4.356 1.00 95.00 613 THR A N 1
ATOM 4778 C CA . THR A 1 613 ? 12.972 -1.052 -4.373 1.00 95.00 613 THR A CA 1
ATOM 4779 C C . THR A 1 613 ? 12.291 -2.293 -3.809 1.00 95.00 613 THR A C 1
ATOM 4781 O O . THR A 1 613 ? 11.877 -2.308 -2.652 1.00 95.00 613 THR A O 1
ATOM 4784 N N . VAL A 1 614 ? 12.247 -3.353 -4.614 1.00 97.19 614 VAL A N 1
ATOM 4785 C CA . VAL A 1 614 ? 11.938 -4.726 -4.205 1.00 97.19 614 VAL A CA 1
ATOM 4786 C C . VAL A 1 614 ? 13.243 -5.520 -4.143 1.00 97.19 614 VAL A C 1
ATOM 4788 O O . VAL A 1 614 ? 14.009 -5.517 -5.108 1.00 97.19 614 VAL A O 1
ATOM 4791 N N . ASN A 1 615 ? 13.514 -6.184 -3.018 1.00 93.88 615 ASN A N 1
ATOM 4792 C CA . ASN A 1 615 ? 14.752 -6.944 -2.809 1.00 93.88 615 ASN A CA 1
ATOM 4793 C C . ASN A 1 615 ? 14.544 -8.154 -1.887 1.00 93.88 615 ASN A C 1
ATOM 4795 O O . ASN A 1 615 ? 13.603 -8.187 -1.092 1.00 93.88 615 ASN A O 1
ATOM 4799 N N . ALA A 1 616 ? 15.468 -9.110 -1.922 1.00 94.38 616 ALA A N 1
ATOM 4800 C CA . ALA A 1 616 ? 15.592 -10.133 -0.890 1.00 94.38 616 ALA A CA 1
ATOM 4801 C C . ALA A 1 616 ? 16.164 -9.570 0.425 1.00 94.38 616 ALA A C 1
ATOM 4803 O O . ALA A 1 616 ? 16.820 -8.528 0.448 1.00 94.38 616 ALA A O 1
ATOM 4804 N N . LYS A 1 617 ? 15.975 -10.304 1.526 1.00 93.31 617 LYS A N 1
ATOM 4805 C CA . LYS A 1 617 ? 16.681 -10.080 2.797 1.00 93.31 617 LYS A CA 1
ATOM 4806 C C . LYS A 1 617 ? 17.948 -10.936 2.846 1.00 93.31 617 LYS A C 1
ATOM 4808 O O . LYS A 1 617 ? 17.867 -12.148 2.655 1.00 93.31 617 LYS A O 1
ATOM 4813 N N . CYS A 1 618 ? 19.102 -10.342 3.152 1.00 90.19 618 CYS A N 1
ATOM 4814 C CA . CYS A 1 618 ? 20.318 -11.108 3.440 1.00 90.19 618 CYS A CA 1
ATOM 4815 C C . CYS A 1 618 ? 20.153 -11.918 4.740 1.00 90.19 618 CYS A C 1
ATOM 4817 O O . CYS A 1 618 ? 19.901 -11.344 5.801 1.00 90.19 618 CYS A O 1
ATOM 4819 N N . THR A 1 619 ? 20.306 -13.245 4.681 1.00 90.00 619 THR A N 1
ATOM 4820 C CA . THR A 1 619 ? 20.119 -14.136 5.843 1.00 90.00 619 THR A CA 1
ATOM 4821 C C . THR A 1 619 ? 21.399 -14.384 6.639 1.00 90.00 619 THR A C 1
ATOM 4823 O O . THR A 1 619 ? 21.310 -14.734 7.815 1.00 90.00 619 THR A O 1
ATOM 4826 N N . SER A 1 620 ? 22.587 -14.167 6.056 1.00 84.81 620 SER A N 1
ATOM 4827 C CA . SER A 1 620 ? 23.866 -14.296 6.778 1.00 84.81 620 SER A CA 1
ATOM 4828 C C . SER A 1 620 ? 24.208 -13.075 7.643 1.00 84.81 620 SER A C 1
ATOM 4830 O O . SER A 1 620 ? 25.055 -13.171 8.531 1.00 84.81 620 SER A O 1
ATOM 4832 N N . GLY A 1 621 ? 23.578 -11.920 7.393 1.00 79.56 621 GLY A N 1
ATOM 4833 C CA . GLY A 1 621 ? 23.851 -10.666 8.107 1.00 79.56 621 GLY A CA 1
ATOM 4834 C C . GLY A 1 621 ? 25.265 -10.104 7.894 1.00 79.56 621 GLY A C 1
ATOM 4835 O O . GLY A 1 621 ? 25.716 -9.271 8.679 1.00 79.56 621 GLY A O 1
ATOM 4836 N N . GLN A 1 622 ? 25.982 -10.566 6.864 1.00 78.94 622 GLN A N 1
ATOM 4837 C CA . GLN A 1 622 ? 27.338 -10.132 6.514 1.00 78.94 622 GLN A CA 1
ATOM 4838 C C . GLN A 1 622 ? 27.444 -9.864 5.011 1.00 78.94 622 GLN A C 1
ATOM 4840 O O . GLN A 1 622 ? 26.715 -10.462 4.229 1.00 78.94 622 GLN A O 1
ATOM 4845 N N . LEU A 1 623 ? 28.356 -8.969 4.617 1.00 73.88 623 LEU A N 1
ATOM 4846 C CA . LEU A 1 623 ? 28.567 -8.565 3.224 1.00 73.88 623 LEU A CA 1
ATOM 4847 C C . LEU A 1 623 ? 29.957 -9.011 2.726 1.00 73.88 623 LEU A C 1
ATOM 4849 O O . LEU A 1 623 ? 30.940 -8.733 3.420 1.00 73.88 623 LEU A O 1
ATOM 4853 N N . PRO A 1 624 ? 30.078 -9.615 1.525 1.00 78.50 624 PRO A N 1
ATOM 4854 C CA . PRO A 1 624 ? 28.993 -10.006 0.616 1.00 78.50 624 PRO A CA 1
ATOM 4855 C C . PRO A 1 624 ? 28.124 -11.128 1.209 1.00 78.50 624 PRO A C 1
ATOM 4857 O O . PRO A 1 624 ? 28.621 -11.965 1.960 1.00 78.50 624 PRO A O 1
ATOM 4860 N N . CYS A 1 625 ? 26.830 -11.128 0.887 1.00 83.19 625 CYS A N 1
ATOM 4861 C CA . CYS A 1 625 ? 25.881 -12.049 1.505 1.00 83.19 625 CYS A CA 1
ATOM 4862 C C . CYS A 1 625 ? 25.982 -13.478 0.949 1.00 83.19 625 CYS A C 1
ATOM 4864 O O . CYS A 1 625 ? 26.123 -13.683 -0.257 1.00 83.19 625 CYS A O 1
ATOM 4866 N N . GLU A 1 626 ? 25.875 -14.470 1.838 1.00 85.31 626 GLU A N 1
ATOM 4867 C CA . GLU A 1 626 ? 26.018 -15.901 1.515 1.00 85.31 626 GLU A CA 1
ATOM 4868 C C . GLU A 1 626 ? 24.670 -16.612 1.285 1.00 85.31 626 GLU A C 1
ATOM 4870 O O . GLU A 1 626 ? 24.641 -17.755 0.829 1.00 85.31 626 GLU A O 1
ATOM 4875 N N . GLY A 1 627 ? 23.547 -15.956 1.592 1.00 88.81 627 GLY A N 1
ATOM 4876 C CA . GLY A 1 627 ? 22.207 -16.520 1.448 1.00 88.81 627 GLY A CA 1
ATOM 4877 C C . GLY A 1 627 ? 21.121 -15.449 1.510 1.00 88.81 627 GLY A C 1
ATOM 4878 O O . GLY A 1 627 ? 21.208 -14.512 2.299 1.00 88.81 627 GLY A O 1
ATOM 4879 N N . TYR A 1 628 ? 20.090 -15.594 0.682 1.00 91.81 628 TYR A N 1
ATOM 4880 C CA . TYR A 1 628 ? 19.015 -14.616 0.527 1.00 91.81 628 TYR A CA 1
ATOM 4881 C C . TYR A 1 628 ? 17.650 -15.252 0.808 1.00 91.81 628 TYR A C 1
ATOM 4883 O O . TYR A 1 628 ? 17.409 -16.404 0.445 1.00 91.81 628 TYR A O 1
ATOM 4891 N N . LEU A 1 629 ? 16.760 -14.492 1.445 1.00 95.25 629 LEU A N 1
ATOM 4892 C CA . LEU A 1 629 ? 15.335 -14.791 1.553 1.00 95.25 629 LEU A CA 1
ATOM 4893 C C . LEU A 1 629 ? 14.590 -13.893 0.558 1.00 95.25 629 LEU A C 1
ATOM 4895 O O . LEU A 1 629 ? 14.490 -12.681 0.763 1.00 95.25 629 LEU A O 1
ATOM 4899 N N . ASN A 1 630 ? 14.147 -14.487 -0.549 1.00 97.06 630 ASN A N 1
ATOM 4900 C CA . ASN A 1 630 ? 13.486 -13.783 -1.646 1.00 97.06 630 ASN A CA 1
ATOM 4901 C C . ASN A 1 630 ? 12.065 -13.342 -1.261 1.00 97.06 630 ASN A C 1
ATOM 4903 O O . ASN A 1 630 ? 11.360 -14.033 -0.525 1.00 97.06 630 ASN A O 1
ATOM 4907 N N . GLY A 1 631 ? 11.634 -12.207 -1.818 1.00 98.44 631 GLY A N 1
ATOM 4908 C CA . GLY A 1 631 ? 10.211 -11.873 -1.930 1.00 98.44 631 GLY A CA 1
ATOM 4909 C C . GLY A 1 631 ? 9.579 -12.544 -3.155 1.00 98.44 631 GLY A C 1
ATOM 4910 O O . GLY A 1 631 ? 10.291 -13.081 -4.006 1.00 98.44 631 GLY A O 1
ATOM 4911 N N . SER A 1 632 ? 8.251 -12.503 -3.283 1.00 98.75 632 SER A N 1
ATOM 4912 C CA . SER A 1 632 ? 7.565 -13.114 -4.432 1.00 98.75 632 SER A CA 1
ATOM 4913 C C . SER A 1 632 ? 6.285 -12.403 -4.876 1.00 98.75 632 SER A C 1
ATOM 4915 O O . SER A 1 632 ? 5.666 -11.691 -4.091 1.00 98.75 632 SER A O 1
ATOM 4917 N N . PHE A 1 633 ? 5.896 -12.613 -6.139 1.00 98.88 633 PHE A N 1
ATOM 4918 C CA . PHE A 1 633 ? 4.683 -12.069 -6.771 1.00 98.88 633 PHE A CA 1
ATOM 4919 C C . PHE A 1 633 ? 3.935 -13.176 -7.513 1.00 98.88 633 PHE A C 1
ATOM 4921 O O . PHE A 1 633 ? 4.495 -13.764 -8.447 1.00 98.88 633 PHE A O 1
ATOM 4928 N N . ARG A 1 634 ? 2.687 -13.470 -7.117 1.00 98.06 634 ARG A N 1
ATOM 4929 C CA . ARG A 1 634 ? 1.939 -14.627 -7.634 1.00 98.06 634 ARG A CA 1
ATOM 4930 C C . ARG A 1 634 ? 0.480 -14.357 -8.010 1.00 98.06 634 ARG A C 1
ATOM 4932 O O . ARG A 1 634 ? -0.299 -13.871 -7.199 1.00 98.06 634 ARG A O 1
ATOM 4939 N N . GLY A 1 635 ? 0.087 -14.799 -9.205 1.00 95.44 635 GLY A N 1
ATOM 4940 C CA . GLY A 1 635 ? -1.316 -14.873 -9.634 1.00 95.44 635 GLY A CA 1
ATOM 4941 C C . GLY A 1 635 ? -1.962 -13.564 -10.113 1.00 95.44 635 GLY A C 1
ATOM 4942 O O . GLY A 1 635 ? -3.187 -13.496 -10.138 1.00 95.44 635 GLY A O 1
ATOM 4943 N N . PHE A 1 636 ? -1.190 -12.545 -10.492 1.00 95.75 636 PHE A N 1
ATOM 4944 C CA . PHE A 1 636 ? -1.684 -11.235 -10.960 1.00 95.75 636 PHE A CA 1
ATOM 4945 C C . PHE A 1 636 ? -1.856 -11.157 -12.492 1.00 95.75 636 PHE A C 1
ATOM 4947 O O . PHE A 1 636 ? -1.303 -11.987 -13.220 1.00 95.75 636 PHE A O 1
ATOM 4954 N N . ASP A 1 637 ? -2.536 -10.122 -13.014 1.00 92.44 637 ASP A N 1
ATOM 4955 C CA . ASP A 1 637 ? -2.329 -9.714 -14.419 1.00 92.44 637 ASP A CA 1
ATOM 4956 C C . ASP A 1 637 ? -0.866 -9.313 -14.602 1.00 92.44 637 ASP A C 1
ATOM 4958 O O . ASP A 1 637 ? -0.175 -9.860 -15.457 1.00 92.44 637 ASP A O 1
ATOM 4962 N N . THR A 1 638 ? -0.380 -8.406 -13.755 1.00 95.69 638 THR A N 1
ATOM 4963 C CA . THR A 1 638 ? 1.002 -7.931 -13.773 1.00 95.69 638 THR A CA 1
ATOM 4964 C C . THR A 1 638 ? 1.572 -7.928 -12.351 1.00 95.69 638 THR A C 1
ATOM 4966 O O . THR A 1 638 ? 1.042 -7.269 -11.465 1.00 95.69 638 THR A O 1
ATOM 4969 N N . GLY A 1 639 ? 2.670 -8.650 -12.106 1.00 98.31 639 GLY A N 1
ATOM 4970 C CA . GLY A 1 639 ? 3.293 -8.707 -10.774 1.00 98.31 639 GLY A CA 1
ATOM 4971 C C . GLY A 1 639 ? 3.725 -7.321 -10.280 1.00 98.31 639 GLY A C 1
ATOM 4972 O O . GLY A 1 639 ? 3.312 -6.881 -9.207 1.00 98.31 639 GLY A O 1
ATOM 4973 N N . VAL A 1 640 ? 4.490 -6.599 -11.103 1.00 98.69 640 VAL A N 1
ATOM 4974 C CA . VAL A 1 640 ? 4.832 -5.185 -10.881 1.00 98.69 640 VAL A CA 1
ATOM 4975 C C . VAL A 1 640 ? 4.616 -4.374 -12.159 1.00 98.69 640 VAL A C 1
ATOM 4977 O O . VAL A 1 640 ? 5.273 -4.629 -13.171 1.00 98.69 640 VAL A O 1
ATOM 4980 N N . ARG A 1 641 ? 3.714 -3.386 -12.109 1.00 96.19 641 ARG A N 1
ATOM 4981 C CA . ARG A 1 641 ? 3.437 -2.425 -13.187 1.00 96.19 641 ARG A CA 1
ATOM 4982 C C . ARG A 1 641 ? 4.045 -1.066 -12.848 1.00 96.19 641 ARG A C 1
ATOM 4984 O O . ARG A 1 641 ? 3.799 -0.544 -11.764 1.00 96.19 641 ARG A O 1
ATOM 4991 N N . VAL A 1 642 ? 4.786 -0.469 -13.778 1.00 94.56 642 VAL A N 1
ATOM 4992 C CA . VAL A 1 642 ? 5.371 0.875 -13.639 1.00 94.56 642 VAL A CA 1
ATOM 4993 C C . VAL A 1 642 ? 5.053 1.706 -14.880 1.00 94.56 642 VAL A C 1
ATOM 4995 O O . VAL A 1 642 ? 5.492 1.369 -15.975 1.00 94.56 642 VAL A O 1
ATOM 4998 N N . SER A 1 643 ? 4.315 2.799 -14.713 1.00 89.56 643 SER A N 1
ATOM 4999 C CA . SER A 1 643 ? 3.942 3.733 -15.781 1.00 89.56 643 SER A CA 1
ATOM 5000 C C . SER A 1 643 ? 4.541 5.117 -15.544 1.00 89.56 643 SER A C 1
ATOM 5002 O O . SER A 1 643 ? 4.662 5.553 -14.401 1.00 89.56 643 SER A O 1
ATOM 5004 N N . LEU A 1 644 ? 4.879 5.819 -16.631 1.00 74.06 644 LEU A N 1
ATOM 5005 C CA . LEU A 1 644 ? 5.380 7.200 -16.624 1.00 74.06 644 LEU A CA 1
ATOM 5006 C C . LEU A 1 644 ? 6.482 7.425 -15.576 1.00 74.06 644 LEU A C 1
ATOM 5008 O O . LEU A 1 644 ? 6.297 8.163 -14.613 1.00 74.06 644 LEU A O 1
ATOM 5012 N N . GLY A 1 645 ? 7.637 6.785 -15.744 1.00 56.09 645 GLY A N 1
ATOM 5013 C CA . GLY A 1 645 ? 8.795 7.146 -14.935 1.00 56.09 645 GLY A CA 1
ATOM 5014 C C . GLY A 1 645 ? 9.318 8.512 -15.368 1.00 56.09 645 GLY A C 1
ATOM 5015 O O . GLY A 1 645 ? 9.808 8.660 -16.490 1.00 56.09 645 GLY A O 1
ATOM 5016 N N . SER A 1 646 ? 9.233 9.484 -14.462 1.00 60.12 646 SER A N 1
ATOM 5017 C CA . SER A 1 646 ? 10.142 10.629 -14.410 1.00 60.12 646 SER A CA 1
ATOM 5018 C C . SER A 1 646 ? 11.537 10.137 -13.968 1.00 60.12 646 SER A C 1
ATOM 5020 O O . SER A 1 646 ? 11.872 8.959 -14.118 1.00 60.12 646 SER A O 1
ATOM 5022 N N . ALA A 1 647 ? 12.379 10.999 -13.394 1.00 65.94 647 ALA A N 1
ATOM 5023 C CA . ALA A 1 647 ? 13.709 10.621 -12.907 1.00 65.94 647 ALA A CA 1
ATOM 5024 C C . ALA A 1 647 ? 13.705 9.799 -11.591 1.00 65.94 647 ALA A C 1
ATOM 5026 O O . ALA A 1 647 ? 14.571 9.976 -10.737 1.00 65.94 647 ALA A O 1
ATOM 5027 N N . THR A 1 648 ? 12.738 8.893 -11.428 1.00 78.62 648 THR A N 1
ATOM 5028 C CA . THR A 1 648 ? 12.479 8.082 -10.229 1.00 78.62 648 THR A CA 1
ATOM 5029 C C . THR A 1 648 ? 12.618 6.578 -10.536 1.00 78.62 648 THR A C 1
ATOM 5031 O O . THR A 1 648 ? 11.629 5.850 -10.626 1.00 78.62 648 THR A O 1
ATOM 5034 N N . PRO A 1 649 ? 13.848 6.061 -10.737 1.00 86.56 649 PRO A N 1
ATOM 5035 C CA . PRO A 1 649 ? 14.060 4.674 -11.150 1.00 86.56 649 PRO A CA 1
ATOM 5036 C C . PRO A 1 649 ? 13.575 3.655 -10.111 1.00 86.56 649 PRO A C 1
ATOM 5038 O O . PRO A 1 649 ? 13.827 3.787 -8.911 1.00 86.56 649 PRO A O 1
ATOM 5041 N N . PHE A 1 650 ? 12.944 2.583 -10.594 1.00 92.44 650 PHE A N 1
ATOM 5042 C CA . PHE A 1 650 ? 12.558 1.432 -9.779 1.00 92.44 650 PHE A CA 1
ATOM 5043 C C . PHE A 1 650 ? 13.595 0.302 -9.846 1.00 92.44 650 PHE A C 1
ATOM 5045 O O . PHE A 1 650 ? 14.345 0.163 -10.821 1.00 92.44 650 PHE A O 1
ATOM 5052 N N . ARG A 1 651 ? 13.621 -0.535 -8.804 1.00 93.69 651 ARG A N 1
ATOM 5053 C CA . ARG A 1 651 ? 14.540 -1.673 -8.676 1.00 93.69 651 ARG A CA 1
ATOM 5054 C C . ARG A 1 651 ? 13.805 -2.929 -8.239 1.00 93.69 651 ARG A C 1
ATOM 5056 O O . ARG A 1 651 ? 13.037 -2.893 -7.283 1.00 93.69 651 ARG A O 1
ATOM 5063 N N . ILE A 1 652 ? 14.084 -4.041 -8.908 1.00 96.25 652 ILE A N 1
ATOM 5064 C CA . ILE A 1 652 ? 13.590 -5.378 -8.577 1.00 96.25 652 ILE A CA 1
ATOM 5065 C C . ILE A 1 652 ? 14.787 -6.321 -8.582 1.00 96.25 652 ILE A C 1
ATOM 5067 O O . ILE A 1 652 ? 15.515 -6.426 -9.572 1.00 96.25 652 ILE A O 1
ATOM 5071 N N . MET A 1 653 ? 15.029 -6.958 -7.443 1.00 94.50 653 MET A N 1
ATOM 5072 C CA . MET A 1 653 ? 16.222 -7.758 -7.199 1.00 94.50 653 MET A CA 1
ATOM 5073 C C . MET A 1 653 ? 15.842 -9.020 -6.429 1.00 94.50 653 MET A C 1
ATOM 5075 O O . MET A 1 653 ? 15.054 -8.939 -5.488 1.00 94.50 653 MET A O 1
ATOM 5079 N N . ARG A 1 654 ? 16.404 -10.180 -6.798 1.00 95.88 654 ARG A N 1
ATOM 5080 C CA . ARG A 1 654 ? 16.320 -11.428 -6.003 1.00 95.88 654 ARG A CA 1
ATOM 5081 C C . ARG A 1 654 ? 14.876 -11.754 -5.578 1.00 95.88 654 ARG A C 1
ATOM 5083 O O . ARG A 1 654 ? 14.570 -11.950 -4.404 1.00 95.88 654 ARG A O 1
ATOM 5090 N N . THR A 1 655 ? 13.971 -11.700 -6.553 1.00 98.44 655 THR A N 1
ATOM 5091 C CA . THR A 1 655 ? 12.517 -11.817 -6.372 1.00 98.44 655 THR A CA 1
ATOM 5092 C C . THR A 1 655 ? 11.965 -12.926 -7.268 1.00 98.44 655 THR A C 1
ATOM 5094 O O . THR A 1 655 ? 12.417 -13.080 -8.403 1.00 98.44 655 THR A O 1
ATOM 5097 N N . ASP A 1 656 ? 10.982 -13.683 -6.775 1.00 98.81 656 ASP A N 1
ATOM 5098 C CA . ASP A 1 656 ? 10.401 -14.829 -7.482 1.00 98.81 656 ASP A CA 1
ATOM 5099 C C . ASP A 1 656 ? 8.998 -14.504 -8.033 1.00 98.81 656 ASP A C 1
ATOM 5101 O O . ASP A 1 656 ? 8.041 -14.302 -7.283 1.00 98.81 656 ASP A O 1
ATOM 5105 N N . PHE A 1 657 ? 8.852 -14.481 -9.357 1.00 98.81 657 PHE A N 1
ATOM 5106 C CA . PHE A 1 657 ? 7.591 -14.234 -10.061 1.00 98.81 657 PHE A CA 1
ATOM 5107 C C . PHE A 1 657 ? 7.025 -15.545 -10.613 1.00 98.81 657 PHE A C 1
ATOM 5109 O O . PHE A 1 657 ? 7.698 -16.205 -11.403 1.00 98.81 657 PHE A O 1
ATOM 5116 N N . SER A 1 658 ? 5.782 -15.907 -10.278 1.00 97.31 658 SER A N 1
ATOM 5117 C CA . SER A 1 658 ? 5.128 -17.081 -10.882 1.00 97.31 658 SER A CA 1
ATOM 5118 C C . SER A 1 658 ? 3.616 -16.941 -11.057 1.00 97.31 658 SER A C 1
ATOM 5120 O O . SER A 1 658 ? 2.927 -16.313 -10.260 1.00 97.31 658 SER A O 1
ATOM 5122 N N . GLY A 1 659 ? 3.068 -17.520 -12.128 1.00 94.12 659 GLY A N 1
ATOM 5123 C CA . GLY A 1 659 ? 1.617 -17.562 -12.352 1.00 94.12 659 GLY A CA 1
ATOM 5124 C C . GLY A 1 659 ? 0.984 -16.231 -12.780 1.00 94.12 659 GLY A C 1
ATOM 5125 O O . GLY A 1 659 ? -0.244 -16.134 -12.806 1.00 94.12 659 GLY A O 1
ATOM 5126 N N . ASN A 1 660 ? 1.791 -15.216 -13.100 1.00 95.38 660 ASN A N 1
ATOM 5127 C CA . ASN A 1 660 ? 1.334 -13.887 -13.519 1.00 95.38 660 ASN A CA 1
ATOM 5128 C C . ASN A 1 660 ? 1.168 -13.805 -15.048 1.00 95.38 660 ASN A C 1
ATOM 5130 O O . ASN A 1 660 ? 1.828 -14.540 -15.785 1.00 95.38 660 ASN A O 1
ATOM 5134 N N . GLY A 1 661 ? 0.337 -12.884 -15.541 1.00 93.19 661 GLY A N 1
ATOM 5135 C CA . GLY A 1 661 ? 0.261 -12.572 -16.976 1.00 93.19 661 GLY A CA 1
ATOM 5136 C C . GLY A 1 661 ? 1.551 -11.933 -17.501 1.00 93.19 661 GLY A C 1
ATOM 5137 O O . GLY A 1 661 ? 2.149 -12.400 -18.475 1.00 93.19 661 GLY A O 1
ATOM 5138 N N . ARG A 1 662 ? 2.010 -10.903 -16.788 1.00 94.94 662 ARG A N 1
ATOM 5139 C CA . ARG A 1 662 ? 3.326 -10.271 -16.899 1.00 94.94 662 ARG A CA 1
ATOM 5140 C C . ARG A 1 662 ? 4.038 -10.353 -15.546 1.00 94.94 662 ARG A C 1
ATOM 5142 O O . ARG A 1 662 ? 3.420 -10.100 -14.514 1.00 94.94 662 ARG A O 1
ATOM 5149 N N . GLY A 1 663 ? 5.327 -10.683 -15.512 1.00 98.12 663 GLY A N 1
ATOM 5150 C CA . GLY A 1 663 ? 6.114 -10.606 -14.272 1.00 98.12 663 GLY A CA 1
ATOM 5151 C C . GLY A 1 663 ? 6.346 -9.148 -13.871 1.00 98.12 663 GLY A C 1
ATOM 5152 O O . GLY A 1 663 ? 5.817 -8.673 -12.867 1.00 98.12 663 GLY A O 1
ATOM 5153 N N . VAL A 1 664 ? 7.074 -8.426 -14.721 1.00 98.50 664 VAL A N 1
ATOM 5154 C CA . VAL A 1 664 ? 7.300 -6.977 -14.630 1.00 98.50 664 VAL A CA 1
ATOM 5155 C C . VAL A 1 664 ? 6.864 -6.323 -15.938 1.00 98.50 664 VAL A C 1
ATOM 5157 O O . VAL A 1 664 ? 7.221 -6.805 -17.012 1.00 98.50 664 VAL A O 1
ATOM 5160 N N . PHE A 1 665 ? 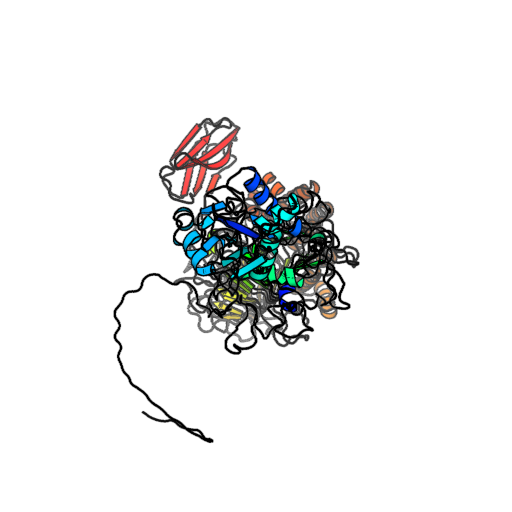6.135 -5.211 -15.859 1.00 96.00 665 PHE A N 1
ATOM 5161 C CA . PHE A 1 665 ? 5.820 -4.353 -17.001 1.00 96.00 665 PHE A CA 1
ATOM 5162 C C . PHE A 1 665 ? 6.173 -2.906 -16.673 1.00 96.00 665 PHE A C 1
ATOM 5164 O O . PHE A 1 665 ? 5.585 -2.311 -15.772 1.00 96.00 665 PHE A O 1
ATOM 5171 N N . ALA A 1 666 ? 7.115 -2.339 -17.419 1.00 94.81 666 ALA A N 1
ATOM 5172 C CA . ALA A 1 666 ? 7.453 -0.928 -17.361 1.00 94.81 666 ALA A CA 1
ATOM 5173 C C . ALA A 1 666 ? 7.084 -0.245 -18.682 1.00 94.81 666 ALA A C 1
ATOM 5175 O O . ALA A 1 666 ? 7.448 -0.726 -19.756 1.00 94.81 666 ALA A O 1
ATOM 5176 N N . PHE A 1 667 ? 6.392 0.889 -18.595 1.00 92.25 667 PHE A N 1
ATOM 5177 C CA . PHE A 1 667 ? 6.011 1.717 -19.731 1.00 92.25 667 PHE A CA 1
ATOM 5178 C C . PHE A 1 667 ? 6.476 3.157 -19.496 1.00 92.25 667 PHE A C 1
ATOM 5180 O O . PHE A 1 667 ? 6.035 3.830 -18.561 1.00 92.25 667 PHE A O 1
ATOM 5187 N N . LYS A 1 668 ? 7.409 3.618 -20.335 1.00 91.00 668 LYS A N 1
ATOM 5188 C CA . LYS A 1 668 ? 8.064 4.930 -20.249 1.00 91.00 668 LYS A CA 1
ATOM 5189 C C . LYS A 1 668 ? 8.746 5.180 -18.895 1.00 91.00 668 LYS A C 1
ATOM 5191 O O . LYS A 1 668 ? 8.772 6.303 -18.406 1.00 91.00 668 LYS A O 1
ATOM 5196 N N . SER A 1 669 ? 9.326 4.142 -18.291 1.00 90.31 669 SER A N 1
ATOM 5197 C CA . SER A 1 669 ? 10.118 4.242 -17.054 1.00 90.31 669 SER A CA 1
ATOM 5198 C C . SER A 1 669 ? 11.591 3.941 -17.330 1.00 90.31 669 SER A C 1
ATOM 5200 O O . SER A 1 669 ? 11.965 2.802 -17.620 1.00 90.31 669 SER A O 1
ATOM 5202 N N . ASP A 1 670 ? 12.420 4.982 -17.296 1.00 90.69 670 ASP A N 1
ATOM 5203 C CA . ASP A 1 670 ? 13.834 4.895 -17.664 1.00 90.69 670 ASP A CA 1
ATOM 5204 C C . ASP A 1 670 ? 14.693 4.415 -16.488 1.00 90.69 670 ASP A C 1
ATOM 5206 O O . ASP A 1 670 ? 14.272 4.420 -15.332 1.00 90.69 670 ASP A O 1
ATOM 5210 N N . LEU A 1 671 ? 15.913 3.961 -16.786 1.00 90.88 671 LEU A N 1
ATOM 5211 C CA . LEU A 1 671 ? 16.872 3.440 -15.804 1.00 90.88 671 LEU A CA 1
ATOM 5212 C C . LEU A 1 671 ? 16.337 2.258 -14.962 1.00 90.88 671 LEU A C 1
ATOM 5214 O O . LEU A 1 671 ? 16.925 1.916 -13.933 1.00 90.88 671 LEU A O 1
ATOM 5218 N N . ALA A 1 672 ? 15.294 1.568 -15.436 1.00 91.88 672 ALA A N 1
ATOM 5219 C CA . ALA A 1 672 ? 14.759 0.339 -14.850 1.00 91.88 672 ALA A CA 1
ATOM 5220 C C . ALA A 1 672 ? 15.873 -0.670 -14.504 1.00 91.88 672 ALA A C 1
ATOM 5222 O O . ALA A 1 672 ? 16.842 -0.823 -15.258 1.00 91.88 672 ALA A O 1
ATOM 5223 N N . TYR A 1 673 ? 15.759 -1.343 -13.360 1.00 93.31 673 TYR A N 1
ATOM 5224 C CA . TYR A 1 673 ? 16.788 -2.245 -12.833 1.00 93.31 673 TYR A CA 1
ATOM 5225 C C . TYR A 1 673 ? 16.127 -3.546 -12.363 1.00 93.31 673 TYR A C 1
ATOM 5227 O O . TYR A 1 673 ? 15.507 -3.574 -11.303 1.00 93.31 673 TYR A O 1
ATOM 5235 N N . VAL A 1 674 ? 16.235 -4.615 -13.155 1.00 96.75 674 VAL A N 1
ATOM 5236 C CA . VAL A 1 674 ? 15.593 -5.916 -12.894 1.00 96.75 674 VAL A CA 1
ATOM 5237 C C . VAL A 1 674 ? 16.660 -7.002 -12.986 1.00 96.75 674 VAL A C 1
ATOM 5239 O O . VAL A 1 674 ? 17.071 -7.364 -14.088 1.00 96.75 674 VAL A O 1
ATOM 5242 N N . VAL A 1 675 ? 17.169 -7.484 -11.850 1.00 96.25 675 VAL A N 1
ATOM 5243 C CA . VAL A 1 675 ? 18.327 -8.400 -11.844 1.00 96.25 675 VAL A CA 1
ATOM 5244 C C . VAL A 1 675 ? 18.207 -9.552 -10.851 1.00 96.25 675 VAL A C 1
ATOM 5246 O O . VAL A 1 675 ? 17.490 -9.456 -9.851 1.00 96.25 675 VAL A O 1
ATOM 5249 N N . GLN A 1 676 ? 18.959 -10.629 -11.100 1.00 96.06 676 GLN A N 1
ATOM 5250 C CA . GLN A 1 676 ? 19.083 -11.799 -10.211 1.00 96.06 676 GLN A CA 1
ATOM 5251 C C . GLN A 1 676 ? 17.732 -12.386 -9.750 1.00 96.06 676 GLN A C 1
ATOM 5253 O O . GLN A 1 676 ? 17.632 -12.932 -8.654 1.00 96.06 676 GLN A O 1
ATOM 5258 N N . SER A 1 677 ? 16.677 -12.222 -10.553 1.00 98.31 677 SER A N 1
ATOM 5259 C CA . SER A 1 677 ? 15.297 -12.590 -10.221 1.00 98.31 677 SER A CA 1
ATOM 5260 C C . SER A 1 677 ? 14.825 -13.786 -11.052 1.00 98.31 677 SER A C 1
ATOM 5262 O O . SER A 1 677 ? 15.328 -14.036 -12.151 1.00 98.31 677 SER A O 1
ATOM 5264 N N . ASN A 1 678 ? 13.863 -14.540 -10.519 1.00 98.69 678 ASN A N 1
ATOM 5265 C CA . ASN A 1 678 ? 13.361 -15.773 -11.123 1.00 98.69 678 ASN A CA 1
ATOM 5266 C C . ASN A 1 678 ? 11.960 -15.550 -11.697 1.00 98.69 678 ASN A C 1
ATOM 5268 O O . ASN A 1 678 ? 11.092 -15.007 -11.014 1.00 98.69 678 ASN A O 1
ATOM 5272 N N . PHE A 1 679 ? 11.724 -15.997 -12.929 1.00 98.75 679 PHE A N 1
ATOM 5273 C CA . PHE A 1 679 ? 10.451 -15.833 -13.628 1.00 98.75 679 PHE A CA 1
ATOM 5274 C C . PHE A 1 679 ? 9.929 -17.175 -14.144 1.00 98.75 679 PHE A C 1
ATOM 5276 O O . PHE A 1 679 ? 10.486 -17.753 -15.076 1.00 98.75 679 PHE A O 1
ATOM 5283 N N . GLU A 1 680 ? 8.813 -17.628 -13.579 1.00 98.12 680 GLU A N 1
ATOM 5284 C CA . GLU A 1 680 ? 7.952 -18.664 -14.146 1.00 98.12 680 GLU A CA 1
ATOM 5285 C C . GLU A 1 680 ? 6.867 -17.984 -14.995 1.00 98.12 680 GLU A C 1
ATOM 5287 O O . GLU A 1 680 ? 5.802 -17.592 -14.511 1.00 98.12 680 GLU A O 1
ATOM 5292 N N . VAL A 1 681 ? 7.195 -17.777 -16.269 1.00 97.25 681 VAL A N 1
ATOM 5293 C CA . VAL A 1 681 ? 6.455 -16.967 -17.237 1.00 97.25 681 VAL A CA 1
ATOM 5294 C C . VAL A 1 681 ? 5.091 -17.575 -17.555 1.00 97.25 681 VAL A C 1
ATOM 5296 O O . VAL A 1 681 ? 4.985 -18.677 -18.105 1.00 97.25 681 VAL A O 1
ATOM 5299 N N . GLY A 1 682 ? 4.053 -16.782 -17.298 1.00 92.06 682 GLY A N 1
ATOM 5300 C CA . GLY A 1 682 ? 2.673 -17.054 -17.667 1.00 92.06 682 GLY A CA 1
ATOM 5301 C C . GLY A 1 682 ? 1.803 -17.568 -16.534 1.00 92.06 682 GL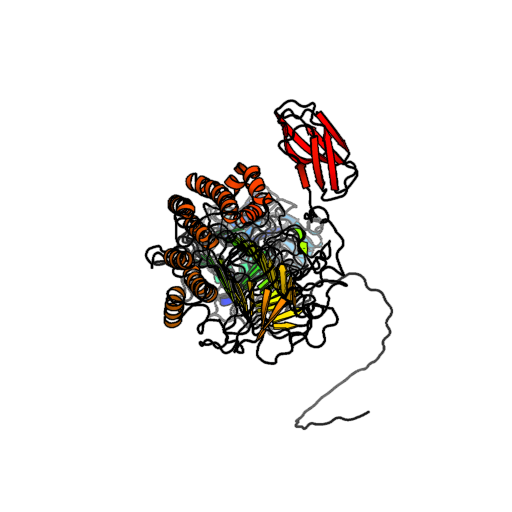Y A C 1
ATOM 5302 O O . GLY A 1 682 ? 2.260 -17.878 -15.435 1.00 92.06 682 GLY A O 1
ATOM 5303 N N . SER A 1 683 ? 0.507 -17.633 -16.828 1.00 91.44 683 SER A N 1
ATOM 5304 C CA . SER A 1 683 ? -0.543 -17.908 -15.854 1.00 91.44 683 SER A CA 1
ATOM 5305 C C . SER A 1 683 ? -1.390 -19.115 -16.244 1.00 91.44 683 SER A C 1
ATOM 5307 O O . SER A 1 683 ? -1.480 -19.473 -17.417 1.00 91.44 683 SER A O 1
ATOM 5309 N N . MET A 1 684 ? -2.056 -19.719 -15.258 1.00 88.69 684 MET A N 1
ATOM 5310 C CA . MET A 1 684 ? -3.137 -20.688 -15.483 1.00 88.69 684 MET A CA 1
ATOM 5311 C C . MET A 1 684 ? -4.492 -20.018 -15.773 1.00 88.69 684 MET A C 1
ATOM 5313 O O . MET A 1 684 ? -5.403 -20.661 -16.302 1.00 88.69 684 MET A O 1
ATOM 5317 N N . TYR A 1 685 ? -4.631 -18.731 -15.438 1.00 85.00 685 TYR A N 1
ATOM 5318 C CA . TYR A 1 685 ? -5.821 -17.930 -15.722 1.00 85.00 685 TYR A CA 1
ATOM 5319 C C . TYR A 1 685 ? -5.823 -17.458 -17.181 1.00 85.00 685 TYR A C 1
ATOM 5321 O O . TYR A 1 685 ? -4.790 -17.456 -17.855 1.00 85.00 685 TYR A O 1
ATOM 5329 N N . LYS A 1 686 ? -6.998 -17.090 -17.702 1.00 74.25 686 LYS A N 1
ATOM 5330 C CA . LYS A 1 686 ? -7.159 -16.724 -19.115 1.00 74.25 686 LYS A CA 1
ATOM 5331 C C . LYS A 1 686 ? -7.423 -15.235 -19.262 1.00 74.25 686 LYS A C 1
ATOM 5333 O O . LYS A 1 686 ? -8.335 -14.710 -18.631 1.00 74.25 686 LYS A O 1
ATOM 5338 N N . ALA A 1 687 ? -6.686 -14.590 -20.155 1.00 64.44 687 ALA A N 1
ATOM 5339 C CA . ALA A 1 687 ? -7.141 -13.356 -20.778 1.00 64.44 687 ALA A CA 1
ATOM 5340 C C . ALA A 1 687 ? -8.323 -13.652 -21.727 1.00 64.44 687 ALA A C 1
ATOM 5342 O O . ALA A 1 687 ? -8.437 -14.758 -22.268 1.00 64.44 687 ALA A O 1
ATOM 5343 N N . ALA A 1 688 ? -9.208 -12.671 -21.923 1.00 50.00 688 ALA A N 1
ATOM 5344 C CA . ALA A 1 688 ? -10.361 -12.786 -22.826 1.00 50.00 688 ALA A CA 1
ATOM 5345 C C . ALA A 1 688 ? -9.953 -12.968 -24.306 1.00 50.00 688 ALA A C 1
ATOM 5347 O O . ALA A 1 688 ? -10.668 -13.616 -25.072 1.00 50.00 688 ALA A O 1
ATOM 5348 N N . VAL A 1 689 ? -8.778 -12.452 -24.678 1.00 48.88 689 VAL A N 1
ATOM 5349 C CA . VAL A 1 689 ? -8.056 -12.719 -25.929 1.00 48.88 689 VAL A CA 1
ATOM 5350 C C . VAL A 1 689 ? -6.691 -13.295 -25.538 1.00 48.88 689 VAL A C 1
ATOM 5352 O O . VAL A 1 689 ? -6.065 -12.798 -24.606 1.00 48.88 689 VAL A O 1
ATOM 5355 N N . VAL A 1 690 ? -6.241 -14.383 -26.172 1.00 49.06 690 VAL A N 1
ATOM 5356 C CA . VAL A 1 690 ? -5.013 -15.092 -25.750 1.00 49.06 690 VAL A CA 1
ATOM 5357 C C . VAL A 1 690 ? -3.789 -14.544 -26.482 1.00 49.06 690 VAL A C 1
ATOM 5359 O O . VAL A 1 690 ? -3.258 -15.183 -27.391 1.00 49.06 690 VAL A O 1
ATOM 5362 N N . ASP A 1 691 ? -3.348 -13.369 -26.046 1.00 62.88 691 ASP A N 1
ATOM 5363 C CA . ASP A 1 691 ? -2.050 -12.793 -26.400 1.00 62.88 691 ASP A CA 1
ATOM 5364 C C . ASP A 1 691 ? -0.963 -13.181 -25.372 1.00 62.88 691 ASP A C 1
ATOM 5366 O O . ASP A 1 691 ? -1.216 -13.912 -24.410 1.00 62.88 691 ASP A O 1
ATOM 5370 N N . SER A 1 692 ? 0.290 -12.797 -25.631 1.00 84.25 692 SER A N 1
ATOM 5371 C CA . SER A 1 692 ? 1.467 -13.412 -24.995 1.00 84.25 692 SER A CA 1
ATOM 5372 C C . SER A 1 692 ? 1.653 -13.100 -23.507 1.00 84.25 692 SER A C 1
ATOM 5374 O O . SER A 1 692 ? 1.570 -11.951 -23.082 1.00 84.25 692 SER A O 1
ATOM 5376 N N . PHE A 1 693 ? 2.047 -14.123 -22.742 1.00 92.81 693 PHE A N 1
ATOM 5377 C CA . PHE A 1 693 ? 2.607 -13.977 -21.400 1.00 92.81 693 PHE A CA 1
ATOM 5378 C C . PHE A 1 693 ? 4.070 -13.530 -21.456 1.00 92.81 693 PHE A C 1
ATOM 5380 O O . PHE A 1 693 ? 4.814 -13.985 -22.329 1.00 92.81 693 PHE A O 1
ATOM 5387 N N . ILE A 1 694 ? 4.499 -12.690 -20.507 1.00 95.94 694 ILE A N 1
ATOM 5388 C CA . ILE A 1 694 ? 5.834 -12.066 -20.529 1.00 95.94 694 ILE A CA 1
ATOM 5389 C C . ILE A 1 694 ? 6.509 -12.128 -19.148 1.00 95.94 694 ILE A C 1
ATOM 5391 O O . ILE A 1 694 ? 5.879 -11.846 -18.133 1.00 95.94 694 ILE A O 1
ATOM 5395 N N . GLY A 1 695 ? 7.801 -12.456 -19.085 1.00 98.19 695 GLY A N 1
ATOM 5396 C CA . GLY A 1 695 ? 8.598 -12.321 -17.860 1.00 98.19 695 GLY A CA 1
ATOM 5397 C C . GLY A 1 695 ? 8.849 -10.853 -17.508 1.00 98.19 695 GLY A C 1
ATOM 5398 O O . GLY A 1 695 ? 8.345 -10.359 -16.500 1.00 98.19 695 GLY A O 1
ATOM 5399 N N . VAL A 1 696 ? 9.574 -10.143 -18.375 1.00 98.69 696 VAL A N 1
ATOM 5400 C CA . VAL A 1 696 ? 9.861 -8.703 -18.252 1.00 98.69 696 VAL A CA 1
ATOM 5401 C C . VAL A 1 696 ? 9.491 -7.984 -19.552 1.00 98.69 696 VAL A C 1
ATOM 5403 O O . VAL A 1 696 ? 10.077 -8.265 -20.592 1.00 98.69 696 VAL A O 1
ATOM 5406 N N . GLN A 1 697 ? 8.545 -7.045 -19.502 1.00 96.75 697 GLN A N 1
ATOM 5407 C CA . GLN A 1 697 ? 8.215 -6.134 -20.603 1.00 96.75 697 GLN A CA 1
ATOM 5408 C C . GLN A 1 697 ? 8.752 -4.731 -20.290 1.00 96.75 697 GLN A C 1
ATOM 5410 O O . GLN A 1 697 ? 8.347 -4.130 -19.295 1.00 96.75 697 GLN A O 1
ATOM 5415 N N . LEU A 1 698 ? 9.626 -4.199 -21.147 1.00 95.75 698 LEU A N 1
ATOM 5416 C CA . LEU A 1 698 ? 10.097 -2.814 -21.108 1.00 95.75 698 LEU A CA 1
ATOM 5417 C C . LEU A 1 698 ? 9.665 -2.095 -22.392 1.00 95.75 698 LEU A C 1
ATOM 5419 O O . LEU A 1 698 ? 10.170 -2.399 -23.470 1.00 95.75 698 LEU A O 1
ATOM 5423 N N . THR A 1 699 ? 8.751 -1.136 -22.273 1.00 92.50 699 THR A N 1
ATOM 5424 C CA . THR A 1 699 ? 8.178 -0.379 -23.393 1.00 92.50 699 THR A CA 1
ATOM 5425 C C . THR A 1 699 ? 8.532 1.103 -23.259 1.00 92.50 699 THR A C 1
ATOM 5427 O O . THR A 1 699 ? 8.239 1.715 -22.234 1.00 92.50 699 THR A O 1
ATOM 5430 N N . SER A 1 700 ? 9.158 1.700 -24.276 1.00 91.19 700 SER A N 1
ATOM 5431 C CA . SER A 1 700 ? 9.647 3.094 -24.273 1.00 91.19 700 SER A CA 1
ATOM 5432 C C . SER A 1 700 ? 10.564 3.424 -23.082 1.00 91.19 700 SER A C 1
ATOM 5434 O O . SER A 1 700 ? 10.623 4.559 -22.613 1.00 91.19 700 SER A O 1
ATOM 5436 N N . CYS A 1 701 ? 11.260 2.410 -22.565 1.00 91.88 701 CYS A N 1
ATOM 5437 C CA . CYS A 1 701 ? 12.228 2.512 -21.477 1.00 91.88 701 CYS A CA 1
ATOM 5438 C C . CYS A 1 701 ? 13.644 2.567 -22.052 1.00 91.88 701 CYS A C 1
ATOM 5440 O O . CYS A 1 701 ? 13.984 1.729 -22.892 1.00 91.88 701 CYS A O 1
ATOM 5442 N N . THR A 1 702 ? 14.492 3.460 -21.540 1.00 91.62 702 THR A N 1
ATOM 5443 C CA . THR A 1 702 ? 15.917 3.534 -21.911 1.00 91.62 702 THR A CA 1
ATOM 5444 C C . THR A 1 702 ? 16.864 3.493 -20.705 1.00 91.62 702 THR A C 1
ATOM 5446 O O . THR A 1 702 ? 16.458 3.662 -19.554 1.00 91.62 702 THR A O 1
ATOM 5449 N N . GLY A 1 703 ? 18.144 3.214 -20.956 1.00 90.81 703 GLY A N 1
ATOM 5450 C CA . GLY A 1 703 ? 19.220 3.104 -19.972 1.00 90.81 703 GLY A CA 1
ATOM 5451 C C . GLY A 1 703 ? 19.068 1.949 -18.979 1.00 90.81 703 GLY A C 1
ATOM 5452 O O . GLY A 1 703 ? 19.749 1.939 -17.948 1.00 90.81 703 GLY A O 1
ATOM 5453 N N . TYR A 1 704 ? 18.159 1.005 -19.243 1.00 93.06 704 TYR A N 1
ATOM 5454 C CA . TYR A 1 704 ? 17.775 -0.077 -18.335 1.00 93.06 704 TYR A CA 1
ATOM 5455 C C . TYR A 1 704 ? 18.893 -1.105 -18.112 1.00 93.06 704 TYR A C 1
ATOM 5457 O O . TYR A 1 704 ? 19.925 -1.104 -18.778 1.00 93.06 704 TYR A O 1
ATOM 5465 N N . LYS A 1 705 ? 18.684 -1.972 -17.121 1.00 93.56 705 LYS A N 1
ATOM 5466 C CA . LYS A 1 705 ? 19.599 -3.041 -16.731 1.00 93.56 705 LYS A CA 1
ATOM 5467 C C . LYS A 1 705 ? 18.777 -4.281 -16.392 1.00 93.56 705 LYS A C 1
ATOM 5469 O O . LYS A 1 705 ? 18.153 -4.332 -15.331 1.00 93.56 705 LYS A O 1
ATOM 5474 N N . VAL A 1 706 ? 18.738 -5.240 -17.318 1.00 96.75 706 VAL A N 1
ATOM 5475 C CA . VAL A 1 706 ? 18.035 -6.522 -17.151 1.00 96.75 706 VAL A CA 1
ATOM 5476 C C . VAL A 1 706 ? 19.061 -7.646 -17.232 1.00 96.75 706 VAL A C 1
ATOM 5478 O O . VAL A 1 706 ? 19.530 -7.977 -18.325 1.00 96.75 706 VAL A O 1
ATOM 5481 N N . GLU A 1 707 ? 19.480 -8.161 -16.071 1.00 96.44 707 GLU A N 1
ATOM 5482 C CA . GLU A 1 707 ? 20.688 -8.993 -15.964 1.00 96.44 707 GLU A CA 1
ATOM 5483 C C . GLU A 1 707 ? 20.627 -10.132 -14.943 1.00 96.44 707 GLU A C 1
ATOM 5485 O O . GLU A 1 707 ? 20.037 -9.999 -13.875 1.00 96.44 707 GLU A O 1
ATOM 5490 N N . GLU A 1 708 ? 21.326 -11.235 -15.228 1.00 97.50 708 GLU A N 1
ATOM 5491 C CA . GLU A 1 708 ? 21.456 -12.400 -14.329 1.00 97.50 708 GLU A CA 1
ATOM 5492 C C . GLU A 1 708 ? 20.113 -12.996 -13.849 1.00 97.50 708 GLU A C 1
ATOM 5494 O O . GLU A 1 708 ? 20.067 -13.724 -12.859 1.00 97.50 708 GLU A O 1
ATOM 5499 N N . ASN A 1 709 ? 19.008 -12.711 -14.546 1.00 98.69 709 ASN A N 1
ATOM 5500 C CA . ASN A 1 709 ? 17.699 -13.300 -14.264 1.00 98.69 709 ASN A CA 1
ATOM 5501 C C . ASN A 1 709 ? 17.593 -14.709 -14.863 1.00 98.69 709 ASN A C 1
ATOM 5503 O O . ASN A 1 709 ? 18.198 -14.992 -15.897 1.00 98.69 709 ASN A O 1
ATOM 5507 N N . THR A 1 710 ? 16.766 -15.566 -14.262 1.00 98.75 710 THR A N 1
ATOM 5508 C CA . THR A 1 710 ? 16.419 -16.888 -14.818 1.00 98.75 710 THR A CA 1
ATOM 5509 C C . THR A 1 710 ? 14.953 -16.902 -15.236 1.00 98.75 710 THR A C 1
ATOM 5511 O O . THR A 1 710 ? 14.079 -16.602 -14.424 1.00 98.75 710 THR A O 1
ATOM 5514 N N . LEU A 1 711 ? 14.676 -17.240 -16.498 1.00 98.69 711 LEU A N 1
ATOM 5515 C CA . LEU A 1 711 ? 13.339 -17.193 -17.088 1.00 98.69 711 LEU A CA 1
ATOM 5516 C C . LEU A 1 711 ? 12.969 -18.537 -17.733 1.00 98.69 711 LEU A C 1
ATOM 5518 O O . LEU A 1 711 ? 13.649 -19.024 -18.637 1.00 98.69 711 LEU A O 1
ATOM 5522 N N . GLN A 1 712 ? 11.857 -19.114 -17.282 1.00 97.88 712 GLN A N 1
ATOM 5523 C CA . GLN A 1 712 ? 11.290 -20.375 -17.766 1.00 97.88 712 GLN A CA 1
ATOM 5524 C C . GLN A 1 712 ? 9.759 -20.258 -17.870 1.00 97.88 712 GLN A C 1
ATOM 5526 O O . GLN A 1 712 ? 9.191 -19.395 -17.207 1.00 97.88 712 GLN A O 1
ATOM 5531 N N . PRO A 1 713 ? 9.036 -21.069 -18.663 1.00 95.75 713 PRO A N 1
ATOM 5532 C CA . PRO A 1 713 ? 7.573 -21.095 -18.613 1.00 95.75 713 PRO A CA 1
ATOM 5533 C C . PRO A 1 713 ? 7.073 -21.586 -17.245 1.00 95.75 713 PRO A C 1
ATOM 5535 O O . PRO A 1 713 ? 7.747 -22.373 -16.579 1.00 95.75 713 PRO A O 1
ATOM 5538 N N . LEU A 1 714 ? 5.855 -21.194 -16.859 1.00 94.62 714 LEU A N 1
ATOM 5539 C CA . LEU A 1 714 ? 5.166 -21.773 -15.702 1.00 94.62 714 LEU A CA 1
ATOM 5540 C C . LEU A 1 714 ? 5.105 -23.317 -15.827 1.00 94.62 714 LEU A C 1
ATOM 5542 O O . LEU A 1 714 ? 4.506 -23.810 -16.790 1.00 94.62 714 LEU A O 1
ATOM 5546 N N . PRO A 1 715 ? 5.674 -24.104 -14.884 1.00 91.31 715 PRO A N 1
ATOM 5547 C CA . PRO A 1 715 ? 5.892 -25.545 -15.081 1.00 91.31 715 PRO A CA 1
ATOM 5548 C C . PRO A 1 715 ? 4.632 -26.398 -15.286 1.00 91.31 715 PRO A C 1
ATOM 5550 O O . PRO A 1 715 ? 4.718 -27.526 -15.775 1.00 91.31 715 PRO A O 1
ATOM 5553 N N . SER A 1 716 ? 3.454 -25.902 -14.897 1.00 88.81 716 SER A N 1
ATOM 5554 C CA . SER A 1 716 ? 2.171 -26.561 -15.154 1.00 88.81 716 SER A CA 1
ATOM 5555 C C . SER A 1 716 ? 1.016 -25.556 -15.167 1.00 88.81 716 SER A C 1
ATOM 5557 O O . SER A 1 716 ? 1.120 -24.478 -14.595 1.00 88.81 716 SER A O 1
ATOM 5559 N N . GLY A 1 717 ? -0.099 -25.910 -15.813 1.00 85.25 717 GLY A N 1
ATOM 5560 C CA . GLY A 1 717 ? -1.332 -25.110 -15.803 1.00 85.25 717 GLY A CA 1
ATOM 5561 C C . GLY A 1 717 ? -1.497 -24.103 -16.948 1.00 85.25 717 GLY A C 1
ATOM 5562 O O . GLY A 1 717 ? -2.612 -23.628 -17.141 1.00 85.25 717 GLY A O 1
ATOM 5563 N N . LEU A 1 718 ? -0.452 -23.827 -17.742 1.00 89.06 718 LEU A N 1
ATOM 5564 C CA . LEU A 1 718 ? -0.531 -22.916 -18.895 1.00 89.06 718 LEU A CA 1
ATOM 5565 C C . LEU A 1 718 ? -1.670 -23.294 -19.876 1.00 89.06 718 LEU A C 1
ATOM 5567 O O . LEU A 1 718 ? -1.760 -24.456 -20.291 1.00 89.06 718 LEU A O 1
ATOM 5571 N N . PRO A 1 719 ? -2.514 -22.332 -20.303 1.00 86.38 719 PRO A N 1
ATOM 5572 C CA . PRO A 1 719 ? -3.524 -22.530 -21.334 1.00 86.38 719 PRO A CA 1
ATOM 5573 C C . PRO A 1 719 ? -2.969 -23.095 -22.647 1.00 86.38 719 PRO A C 1
ATOM 5575 O O . PRO A 1 719 ? -1.877 -22.753 -23.102 1.00 86.38 719 PRO A O 1
ATOM 5578 N N . ALA A 1 720 ? -3.774 -23.924 -23.316 1.00 81.06 720 ALA A N 1
ATOM 5579 C CA . ALA A 1 720 ? -3.440 -24.436 -24.641 1.00 81.06 720 ALA A CA 1
ATOM 5580 C C . ALA A 1 720 ? -3.190 -23.283 -25.632 1.00 81.06 720 ALA A C 1
ATOM 5582 O O . ALA A 1 720 ? -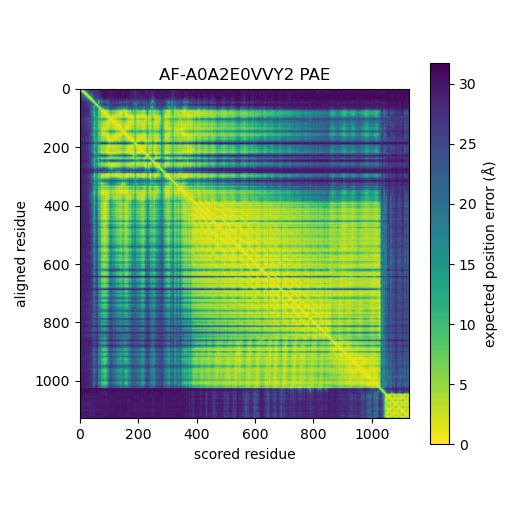3.980 -22.345 -25.716 1.00 81.06 720 ALA A O 1
ATOM 5583 N N . ASN A 1 721 ? -2.105 -23.393 -26.403 1.00 77.06 721 ASN A N 1
ATOM 5584 C CA . ASN A 1 721 ? -1.590 -22.385 -27.338 1.00 77.06 721 ASN A CA 1
ATOM 5585 C C . ASN A 1 721 ? -1.039 -21.084 -26.718 1.00 77.06 721 ASN A C 1
ATOM 5587 O O . ASN A 1 721 ? -0.585 -20.239 -27.492 1.00 77.06 721 ASN A O 1
ATOM 5591 N N . ALA A 1 722 ? -0.986 -20.933 -25.386 1.00 84.75 722 ALA A N 1
ATOM 5592 C CA . ALA A 1 722 ? -0.345 -19.788 -24.726 1.00 84.75 722 ALA A CA 1
ATOM 5593 C C . ALA A 1 722 ? 1.060 -19.514 -25.290 1.00 84.75 722 ALA A C 1
ATOM 5595 O O . ALA A 1 722 ? 1.792 -20.449 -25.623 1.00 84.75 722 ALA A O 1
ATOM 5596 N N . LYS A 1 723 ? 1.423 -18.241 -25.463 1.00 89.19 723 LYS A N 1
ATOM 5597 C CA . LYS A 1 723 ? 2.756 -17.805 -25.911 1.00 89.19 723 LYS A CA 1
ATOM 5598 C C . LYS A 1 723 ? 3.538 -17.315 -24.695 1.00 89.19 723 LYS A C 1
ATOM 5600 O O . LYS A 1 723 ? 2.979 -16.574 -23.893 1.00 89.19 723 LYS A O 1
ATOM 5605 N N . THR A 1 724 ? 4.796 -17.722 -24.557 1.00 93.75 724 THR A N 1
ATOM 5606 C CA . THR A 1 724 ? 5.678 -17.303 -23.457 1.00 93.75 724 THR A CA 1
ATOM 5607 C C . THR A 1 724 ? 6.883 -16.538 -23.999 1.00 93.75 724 THR A C 1
ATOM 5609 O O . THR A 1 724 ? 7.647 -17.055 -24.814 1.00 93.75 724 THR A O 1
ATOM 5612 N N . ILE A 1 725 ? 7.033 -15.294 -23.550 1.00 97.19 725 ILE A N 1
ATOM 5613 C CA . ILE A 1 725 ? 8.152 -14.406 -23.865 1.00 97.19 725 ILE A CA 1
ATOM 5614 C C . ILE A 1 725 ? 8.971 -14.211 -22.584 1.00 97.19 725 ILE A C 1
ATOM 5616 O O . ILE A 1 725 ? 8.412 -13.858 -21.548 1.00 97.19 725 ILE A O 1
ATOM 5620 N N . GLY A 1 726 ? 10.285 -14.425 -22.623 1.00 98.25 726 GLY A N 1
ATOM 5621 C CA . GLY A 1 726 ? 11.153 -14.131 -21.480 1.00 98.25 726 GLY A CA 1
ATOM 5622 C C . GLY A 1 726 ? 11.252 -12.626 -21.247 1.00 98.25 726 GLY A C 1
ATOM 5623 O O . GLY A 1 726 ? 10.702 -12.101 -20.278 1.00 98.25 726 GLY A O 1
ATOM 5624 N N . ILE A 1 727 ? 11.917 -11.933 -22.170 1.00 98.75 727 ILE A N 1
ATOM 5625 C CA . ILE A 1 727 ? 12.028 -10.471 -22.189 1.00 98.75 727 ILE A CA 1
ATOM 5626 C C . ILE A 1 727 ? 11.362 -9.924 -23.461 1.00 98.75 727 ILE A C 1
ATOM 5628 O O . ILE A 1 727 ? 11.594 -10.438 -24.554 1.00 98.75 727 ILE A O 1
ATOM 5632 N N . LEU A 1 728 ? 10.548 -8.876 -23.321 1.00 97.62 728 LEU A N 1
ATOM 5633 C CA . LEU A 1 728 ? 10.102 -8.016 -24.418 1.00 97.62 728 LEU A CA 1
ATOM 5634 C C . LEU A 1 728 ? 10.728 -6.630 -24.248 1.00 97.62 728 LEU A C 1
ATOM 5636 O O . LEU A 1 728 ? 10.464 -5.949 -23.256 1.00 97.62 728 LEU A O 1
ATOM 5640 N N . ILE A 1 729 ? 11.526 -6.215 -25.227 1.00 97.50 729 ILE A N 1
ATOM 5641 C CA . ILE A 1 729 ? 12.060 -4.856 -25.351 1.00 97.50 729 ILE A CA 1
ATOM 5642 C C . ILE A 1 729 ? 11.302 -4.151 -26.478 1.00 97.50 729 ILE A C 1
ATOM 5644 O O . ILE A 1 729 ? 11.287 -4.637 -27.606 1.00 97.50 729 ILE A O 1
ATOM 5648 N N . GLN A 1 730 ? 10.652 -3.026 -26.196 1.00 92.12 730 GLN A N 1
ATOM 5649 C CA . GLN A 1 730 ? 9.818 -2.346 -27.182 1.00 92.12 730 GLN A CA 1
ATOM 5650 C C . GLN A 1 730 ? 10.083 -0.846 -27.233 1.00 92.12 730 GLN A C 1
ATOM 5652 O O . GLN A 1 730 ? 9.949 -0.150 -26.227 1.00 92.12 730 GLN A O 1
ATOM 5657 N N . SER A 1 731 ? 10.418 -0.357 -28.424 1.00 91.06 731 SER A N 1
ATOM 5658 C CA . SER A 1 731 ? 10.619 1.058 -28.755 1.00 91.06 731 SER A CA 1
ATOM 5659 C C . SER A 1 731 ? 11.483 1.833 -27.745 1.00 91.06 731 SER A C 1
ATOM 5661 O O . SER A 1 731 ? 11.178 2.961 -27.368 1.00 91.06 731 SER A O 1
ATOM 5663 N N . SER A 1 732 ? 12.581 1.216 -27.292 1.00 91.56 732 SER A N 1
ATOM 5664 C CA . SER A 1 732 ? 13.560 1.788 -26.350 1.00 91.56 732 SER A CA 1
ATOM 5665 C C . SER A 1 732 ? 14.381 2.967 -26.896 1.00 91.56 732 SER A C 1
ATOM 5667 O O . SER A 1 732 ? 15.177 3.550 -26.157 1.00 91.56 732 SER A O 1
ATOM 5669 N N . GLY A 1 733 ? 14.210 3.324 -28.169 1.00 89.25 733 GLY A N 1
ATOM 5670 C CA . GLY A 1 733 ? 14.815 4.499 -28.788 1.00 89.25 733 GLY A CA 1
ATOM 5671 C C . GLY A 1 733 ? 16.290 4.338 -29.185 1.00 89.25 733 GLY A C 1
ATOM 5672 O O . GLY A 1 733 ? 16.813 3.220 -29.251 1.00 89.25 733 GLY A O 1
ATOM 5673 N N . PRO A 1 734 ? 16.977 5.458 -29.482 1.00 88.69 734 PRO A N 1
ATOM 5674 C CA . PRO A 1 734 ? 18.271 5.467 -30.167 1.00 88.69 734 PRO A CA 1
ATOM 5675 C C . PRO A 1 734 ? 19.503 5.315 -29.258 1.00 88.69 734 PRO A C 1
ATOM 5677 O O . PRO A 1 734 ? 20.623 5.531 -29.707 1.00 88.69 734 PRO A O 1
ATOM 5680 N N . GLN A 1 735 ? 19.346 4.968 -27.979 1.00 89.50 735 GLN A N 1
ATOM 5681 C CA . GLN A 1 735 ? 20.466 4.913 -27.027 1.00 89.50 735 GLN A CA 1
ATOM 5682 C C . GLN A 1 735 ? 21.076 3.508 -26.868 1.00 89.50 735 GLN A C 1
ATOM 5684 O O . GLN A 1 735 ? 20.378 2.503 -27.050 1.00 89.50 735 GLN A O 1
ATOM 5689 N N . PRO A 1 736 ? 22.355 3.404 -26.443 1.00 92.56 736 PRO A N 1
ATOM 5690 C CA . PRO A 1 736 ? 22.961 2.136 -26.052 1.00 92.56 736 PRO A CA 1
ATOM 5691 C C . PRO A 1 736 ? 22.211 1.498 -24.879 1.00 92.56 736 PRO A C 1
ATOM 5693 O O . PRO A 1 736 ? 22.098 2.085 -23.802 1.00 92.56 736 PRO A O 1
ATOM 5696 N N . ASN A 1 737 ? 21.730 0.278 -25.095 1.00 93.69 737 ASN A N 1
ATOM 5697 C CA . ASN A 1 737 ? 20.986 -0.520 -24.129 1.00 93.69 737 ASN A CA 1
ATOM 5698 C C . ASN A 1 737 ? 21.412 -1.995 -24.248 1.00 93.69 737 ASN A C 1
ATOM 5700 O O . ASN A 1 737 ? 21.848 -2.432 -25.312 1.00 93.69 737 ASN A O 1
ATOM 5704 N N . GLU A 1 738 ? 21.271 -2.797 -23.192 1.00 93.62 738 GLU A N 1
ATOM 5705 C CA . GLU A 1 738 ? 21.592 -4.230 -23.250 1.00 93.62 738 GLU A CA 1
ATOM 5706 C C . GLU A 1 738 ? 20.680 -5.085 -22.363 1.00 93.62 738 GLU A C 1
ATOM 5708 O O . GLU A 1 738 ? 20.232 -4.649 -21.301 1.00 93.62 738 GLU A O 1
ATOM 5713 N N . GLN A 1 739 ? 20.442 -6.331 -22.785 1.00 95.50 739 GLN A N 1
ATOM 5714 C CA . GLN A 1 739 ? 20.101 -7.415 -21.863 1.00 95.50 739 GLN A CA 1
ATOM 5715 C C . GLN A 1 739 ? 21.327 -8.316 -21.700 1.00 95.50 739 GLN A C 1
ATOM 5717 O O . GLN A 1 739 ? 21.881 -8.820 -22.687 1.00 95.50 739 GLN A O 1
ATOM 5722 N N . TYR A 1 740 ? 21.770 -8.502 -20.458 1.00 97.38 740 TYR A N 1
ATOM 5723 C CA . TYR A 1 740 ? 23.083 -9.073 -20.180 1.00 97.38 740 TYR A CA 1
ATOM 5724 C C . TYR A 1 740 ? 23.004 -10.308 -19.279 1.00 97.38 740 TYR A C 1
ATOM 5726 O O . TYR A 1 740 ? 22.574 -10.221 -18.133 1.00 97.38 740 TYR A O 1
ATOM 5734 N N . LYS A 1 741 ? 23.486 -11.459 -19.763 1.00 98.00 741 LYS A N 1
ATOM 5735 C CA . LYS A 1 741 ? 23.713 -12.657 -18.929 1.00 98.00 741 LYS A CA 1
ATOM 5736 C C . LYS A 1 741 ? 22.451 -13.204 -18.234 1.00 98.00 741 LYS A C 1
ATOM 5738 O O . LYS A 1 741 ? 22.524 -13.727 -17.128 1.00 98.00 741 LYS A O 1
ATOM 5743 N N . ASN A 1 742 ? 21.286 -13.088 -18.871 1.00 98.69 742 ASN A N 1
ATOM 5744 C CA . ASN A 1 742 ? 20.064 -13.767 -18.426 1.00 98.69 742 ASN A CA 1
ATOM 5745 C C . ASN A 1 742 ? 20.048 -15.213 -18.950 1.00 98.69 742 ASN A C 1
ATOM 5747 O O . ASN A 1 742 ? 20.564 -15.478 -20.038 1.00 98.69 742 ASN A O 1
ATOM 5751 N N . THR A 1 743 ? 19.438 -16.127 -18.199 1.00 98.75 743 THR A N 1
ATOM 5752 C CA . THR A 1 743 ? 19.306 -17.549 -18.548 1.00 98.75 743 THR A CA 1
ATOM 5753 C C . THR A 1 743 ? 17.870 -17.855 -18.957 1.00 98.75 743 THR A C 1
ATOM 5755 O O . THR A 1 743 ? 16.935 -17.525 -18.225 1.00 98.75 743 THR A O 1
ATOM 5758 N N . PHE A 1 744 ? 17.690 -18.520 -20.096 1.00 98.31 744 PHE A N 1
ATOM 5759 C CA . PHE A 1 744 ? 16.390 -18.830 -20.685 1.00 98.31 744 PHE A CA 1
ATOM 5760 C C . PHE A 1 744 ? 16.216 -20.336 -20.909 1.00 98.31 744 PHE A C 1
ATOM 5762 O O . PHE A 1 744 ? 17.123 -21.011 -21.401 1.00 98.31 744 PHE A O 1
ATOM 5769 N N . ALA A 1 745 ? 15.039 -20.866 -20.571 1.00 95.69 745 ALA A N 1
ATOM 5770 C CA . ALA A 1 745 ? 14.704 -22.276 -20.758 1.00 95.69 745 ALA A CA 1
ATOM 5771 C C . ALA A 1 745 ? 13.247 -22.465 -21.200 1.00 95.69 745 ALA A C 1
ATOM 5773 O O . ALA A 1 745 ? 12.339 -21.919 -20.586 1.00 95.69 745 ALA A O 1
ATOM 5774 N N . ALA A 1 746 ? 13.008 -23.296 -22.217 1.00 94.06 746 ALA A N 1
ATOM 5775 C CA . ALA A 1 746 ? 11.688 -23.760 -22.663 1.00 94.06 746 ALA A CA 1
ATOM 5776 C C . ALA A 1 746 ? 10.633 -22.666 -22.960 1.00 94.06 746 ALA A C 1
ATOM 5778 O O . ALA A 1 746 ? 9.432 -22.943 -22.954 1.00 94.06 746 ALA A O 1
ATOM 5779 N N . LEU A 1 747 ? 11.050 -21.433 -23.256 1.00 94.69 747 LEU A N 1
ATOM 5780 C CA . LEU A 1 747 ? 10.152 -20.349 -23.667 1.00 94.69 747 LEU A CA 1
ATOM 5781 C C . LEU A 1 747 ? 9.827 -20.450 -25.162 1.00 94.69 747 LEU A C 1
ATOM 5783 O O . LEU A 1 747 ? 10.625 -20.967 -25.940 1.00 94.69 747 LEU A O 1
ATOM 5787 N N . ASP A 1 748 ? 8.676 -19.933 -25.593 1.00 92.62 748 ASP A N 1
ATOM 5788 C CA . ASP A 1 748 ? 8.401 -19.744 -27.024 1.00 92.62 748 ASP A CA 1
ATOM 5789 C C . ASP A 1 748 ? 9.416 -18.755 -27.631 1.00 92.62 748 ASP A C 1
ATOM 5791 O O . ASP A 1 748 ? 10.036 -19.049 -28.653 1.00 92.62 748 ASP A O 1
ATOM 5795 N N . TYR A 1 749 ? 9.623 -17.616 -26.966 1.00 94.88 749 TYR A N 1
ATOM 5796 C CA . TYR A 1 749 ? 10.590 -16.583 -27.338 1.00 94.88 749 TYR A CA 1
ATOM 5797 C C . TYR A 1 749 ? 11.423 -16.238 -26.095 1.00 94.88 749 TYR A C 1
ATOM 5799 O O . TYR A 1 749 ? 10.862 -15.783 -25.099 1.00 94.88 749 TYR A O 1
ATOM 5807 N N . ALA A 1 750 ? 12.740 -16.450 -26.105 1.00 96.88 750 ALA A N 1
ATOM 5808 C CA . ALA A 1 750 ? 13.571 -16.056 -24.961 1.00 96.88 750 ALA A CA 1
ATOM 5809 C C . ALA A 1 750 ? 13.682 -14.529 -24.858 1.00 96.88 750 ALA A C 1
ATOM 5811 O O . ALA A 1 750 ? 13.336 -13.960 -23.820 1.00 96.88 750 ALA A O 1
ATOM 5812 N N . SER A 1 751 ? 14.036 -13.854 -25.955 1.00 97.88 751 SER A N 1
ATOM 5813 C CA . SER A 1 751 ? 13.816 -12.413 -26.090 1.00 97.88 751 SER A CA 1
ATOM 5814 C C . SER A 1 751 ? 13.182 -12.024 -27.424 1.00 97.88 751 SER A C 1
ATOM 5816 O O . SER A 1 751 ? 13.517 -12.565 -28.481 1.00 97.88 751 SER A O 1
ATOM 5818 N N . LEU A 1 752 ? 12.261 -11.067 -27.349 1.00 97.31 752 LEU A N 1
ATOM 5819 C CA . LEU A 1 752 ? 11.572 -10.429 -28.465 1.00 97.31 752 LEU A CA 1
ATOM 5820 C C . LEU A 1 752 ? 11.875 -8.926 -28.421 1.00 97.31 752 LEU A C 1
ATOM 5822 O O . LEU A 1 752 ? 11.798 -8.318 -27.352 1.00 97.31 752 LEU A O 1
ATOM 5826 N N . ALA A 1 753 ? 12.192 -8.323 -29.566 1.00 96.69 753 ALA A N 1
ATOM 5827 C CA . ALA A 1 753 ? 12.257 -6.871 -29.693 1.00 96.69 753 ALA A CA 1
ATOM 5828 C C . ALA A 1 753 ? 11.275 -6.356 -30.752 1.00 96.69 753 ALA A C 1
ATOM 5830 O O . ALA A 1 753 ? 11.244 -6.885 -31.863 1.00 96.69 753 ALA A O 1
ATOM 5831 N N . ASN A 1 754 ? 10.508 -5.319 -30.400 1.00 92.00 754 ASN A N 1
ATOM 5832 C CA . ASN A 1 754 ? 9.540 -4.658 -31.282 1.00 92.00 754 ASN A CA 1
ATOM 5833 C C . ASN A 1 754 ? 9.806 -3.150 -31.404 1.00 92.00 754 ASN A C 1
ATOM 5835 O O . ASN A 1 754 ? 10.298 -2.525 -30.463 1.00 92.00 754 ASN A O 1
ATOM 5839 N N . GLY A 1 755 ? 9.470 -2.556 -32.546 1.00 89.56 755 GLY A N 1
ATOM 5840 C CA . GLY A 1 755 ? 9.680 -1.137 -32.831 1.00 89.56 755 GLY A CA 1
ATOM 5841 C C . GLY A 1 755 ? 11.150 -0.690 -32.801 1.00 89.56 755 GLY A C 1
ATOM 5842 O O . GLY A 1 755 ? 12.078 -1.484 -32.996 1.00 89.56 755 GLY A O 1
ATOM 5843 N N . GLN A 1 756 ? 11.377 0.611 -32.598 1.00 90.56 756 GLN A N 1
ATOM 5844 C CA . GLN A 1 756 ? 12.704 1.232 -32.701 1.00 90.56 756 GLN A CA 1
ATOM 5845 C C . GLN A 1 756 ? 13.521 1.051 -31.413 1.00 90.56 756 GLN A C 1
ATOM 5847 O O . GLN A 1 756 ? 13.352 1.786 -30.443 1.00 90.56 756 GLN A O 1
ATOM 5852 N N . ASN A 1 757 ? 14.469 0.113 -31.421 1.00 94.12 757 ASN A N 1
ATOM 5853 C CA . ASN A 1 757 ? 15.415 -0.130 -30.322 1.00 94.12 757 ASN A CA 1
ATOM 5854 C C . ASN A 1 757 ? 16.857 0.152 -30.768 1.00 94.12 757 ASN A C 1
ATOM 5856 O O . ASN A 1 757 ? 17.794 -0.567 -30.403 1.00 94.12 757 ASN A O 1
ATOM 5860 N N . ARG A 1 758 ? 17.019 1.152 -31.639 1.00 92.12 758 ARG A N 1
ATOM 5861 C CA . ARG A 1 758 ? 18.269 1.474 -32.322 1.00 92.12 758 ARG A CA 1
ATOM 5862 C C . ARG A 1 758 ? 18.353 2.926 -32.760 1.00 92.12 758 ARG A C 1
ATOM 5864 O O . ARG A 1 758 ? 17.345 3.591 -33.006 1.00 92.12 758 ARG A O 1
ATOM 5871 N N . ASP A 1 759 ? 19.587 3.373 -32.923 1.00 89.75 759 ASP A N 1
ATOM 5872 C CA . ASP A 1 759 ? 19.907 4.598 -33.637 1.00 89.75 759 ASP A CA 1
ATOM 5873 C C . ASP A 1 759 ? 19.757 4.355 -35.158 1.00 89.75 759 ASP A C 1
ATOM 5875 O O . ASP A 1 759 ? 20.132 3.308 -35.712 1.00 89.75 759 ASP A O 1
ATOM 5879 N N . VAL A 1 760 ? 19.139 5.313 -35.844 1.00 84.50 760 VAL A N 1
ATOM 5880 C CA . VAL A 1 760 ? 18.950 5.304 -37.303 1.00 84.50 760 VAL A CA 1
ATOM 5881 C C . VAL A 1 760 ? 20.147 5.968 -37.991 1.00 84.50 760 VAL A C 1
ATOM 5883 O O . VAL A 1 760 ? 20.616 5.476 -39.019 1.00 84.50 760 VAL A O 1
ATOM 5886 N N . SER A 1 761 ? 20.680 7.031 -37.386 1.00 84.75 761 SER A N 1
ATOM 5887 C CA . SER A 1 761 ? 21.810 7.837 -37.854 1.00 84.75 761 SER A CA 1
ATOM 5888 C C . SER A 1 761 ? 23.159 7.156 -37.602 1.00 84.75 761 SER A C 1
ATOM 5890 O O . SER A 1 761 ? 24.057 7.235 -38.442 1.00 84.75 761 SER A O 1
ATOM 5892 N N . ASN A 1 762 ? 23.300 6.435 -36.485 1.00 87.00 762 ASN A N 1
ATOM 5893 C CA . ASN A 1 762 ? 24.483 5.643 -36.143 1.00 87.00 762 ASN A CA 1
ATOM 5894 C C . ASN A 1 762 ? 24.131 4.158 -35.895 1.00 87.00 762 ASN A C 1
ATOM 5896 O O . ASN A 1 762 ? 24.108 3.711 -34.748 1.00 87.00 762 ASN A O 1
ATOM 5900 N N . PRO A 1 763 ? 23.899 3.356 -36.957 1.00 80.88 763 PRO A N 1
ATOM 5901 C CA . PRO A 1 763 ? 23.328 2.007 -36.885 1.00 80.88 763 PRO A CA 1
ATOM 5902 C C . PRO A 1 763 ? 23.897 1.023 -35.860 1.00 80.88 763 PRO A C 1
ATOM 5904 O O . PRO A 1 763 ? 23.213 0.067 -35.518 1.00 80.88 763 PRO A O 1
ATOM 5907 N N . ILE A 1 764 ? 25.137 1.197 -35.398 1.00 86.81 764 ILE A N 1
ATOM 5908 C CA . ILE A 1 764 ? 25.786 0.307 -34.422 1.00 86.81 764 ILE A CA 1
ATOM 5909 C C . ILE A 1 764 ? 25.300 0.521 -32.977 1.00 86.81 764 ILE A C 1
ATOM 5911 O O . ILE A 1 764 ? 25.659 -0.267 -32.103 1.00 86.81 764 ILE A O 1
ATOM 5915 N N . VAL A 1 765 ? 24.521 1.576 -32.717 1.00 89.81 765 VAL A N 1
ATOM 5916 C CA . VAL A 1 765 ? 23.974 1.928 -31.399 1.00 89.81 765 VAL A CA 1
ATOM 5917 C C . VAL A 1 765 ? 22.522 1.455 -31.265 1.00 89.81 765 VAL A C 1
ATOM 5919 O O . VAL A 1 765 ? 21.744 1.497 -32.217 1.00 89.81 765 VAL A O 1
ATOM 5922 N N . GLY A 1 766 ? 22.157 0.987 -30.069 1.00 93.31 766 GLY A N 1
ATOM 5923 C CA . GLY A 1 766 ? 20.824 0.482 -29.745 1.00 93.31 766 GLY A CA 1
ATOM 5924 C C . GLY A 1 766 ? 20.858 -0.598 -28.668 1.00 93.31 766 GLY A C 1
ATOM 5925 O O . GLY A 1 766 ? 21.831 -0.714 -27.919 1.00 93.31 766 GLY A O 1
ATOM 5926 N N . HIS A 1 767 ? 19.817 -1.428 -28.653 1.00 95.88 767 HIS A N 1
ATOM 5927 C CA . HIS A 1 767 ? 19.716 -2.636 -27.842 1.00 95.88 767 HIS A CA 1
ATOM 5928 C C . HIS A 1 767 ? 20.662 -3.752 -28.320 1.00 95.88 767 HIS A C 1
ATOM 5930 O O . HIS A 1 767 ? 20.679 -4.099 -29.507 1.00 95.88 767 HIS A O 1
ATOM 5936 N N . GLN A 1 768 ? 21.398 -4.364 -27.388 1.00 96.75 768 GLN A N 1
ATOM 5937 C CA . GLN A 1 768 ? 22.220 -5.552 -27.628 1.00 96.75 768 GLN A CA 1
ATOM 5938 C C . GLN A 1 768 ? 21.853 -6.751 -26.744 1.00 96.75 768 GLN A C 1
ATOM 5940 O O . GLN A 1 768 ? 21.684 -6.639 -25.528 1.00 96.75 768 GLN A O 1
ATOM 5945 N N . TYR A 1 769 ? 21.874 -7.931 -27.361 1.00 97.12 769 TYR A N 1
ATOM 5946 C CA . TYR A 1 769 ? 21.877 -9.226 -26.694 1.00 97.12 769 TYR A CA 1
ATOM 5947 C C . TYR A 1 769 ? 23.321 -9.590 -26.328 1.00 97.12 769 TYR A C 1
ATOM 5949 O O . TYR A 1 769 ? 24.139 -9.853 -27.216 1.00 97.12 769 TYR A O 1
ATOM 5957 N N . ARG A 1 770 ? 23.670 -9.605 -25.034 1.00 96.31 770 ARG A N 1
ATOM 5958 C CA . ARG A 1 770 ? 25.034 -9.916 -24.566 1.00 96.31 770 ARG A CA 1
ATOM 5959 C C . ARG A 1 770 ? 25.051 -11.017 -23.502 1.00 96.31 770 ARG A C 1
ATOM 5961 O O . ARG A 1 770 ? 24.283 -10.981 -22.549 1.00 96.31 770 ARG A O 1
ATOM 5968 N N . CYS A 1 771 ? 25.962 -11.980 -23.627 1.00 97.19 771 CYS A N 1
ATOM 5969 C CA . CYS A 1 771 ? 26.243 -13.027 -22.633 1.00 97.19 771 CYS A CA 1
ATOM 5970 C C . CYS A 1 771 ? 25.063 -13.906 -22.161 1.00 97.19 771 CYS A C 1
ATOM 5972 O O . CYS A 1 771 ? 25.220 -14.639 -21.190 1.00 97.19 771 CYS A O 1
ATOM 5974 N N . ASN A 1 772 ? 23.892 -13.847 -22.801 1.00 97.94 772 ASN A N 1
ATOM 5975 C CA . ASN A 1 772 ? 22.704 -14.583 -22.360 1.00 97.94 772 ASN A CA 1
ATOM 5976 C C . ASN A 1 772 ? 22.834 -16.089 -22.648 1.00 97.94 772 ASN A C 1
ATOM 5978 O O . ASN A 1 772 ? 23.377 -16.474 -23.686 1.00 97.94 772 ASN A O 1
ATOM 5982 N N . ASP A 1 773 ? 22.315 -16.934 -21.758 1.00 97.31 773 ASP A N 1
ATOM 5983 C CA . ASP A 1 773 ? 22.367 -18.391 -21.892 1.00 97.31 773 ASP A CA 1
ATOM 5984 C C . ASP A 1 773 ? 21.021 -18.963 -22.358 1.00 97.31 773 ASP A C 1
ATOM 5986 O O . ASP A 1 773 ? 20.042 -18.960 -21.617 1.00 97.31 773 ASP A O 1
ATOM 5990 N N . ASN A 1 774 ? 20.990 -19.485 -23.585 1.00 95.38 774 ASN A N 1
ATOM 5991 C CA . ASN A 1 774 ? 19.862 -20.225 -24.159 1.00 95.38 774 ASN A CA 1
ATOM 5992 C C . ASN A 1 774 ? 20.143 -21.739 -24.259 1.00 95.38 774 ASN A C 1
ATOM 5994 O O . ASN A 1 774 ? 19.335 -22.490 -24.804 1.00 95.38 774 ASN A O 1
ATOM 5998 N N . SER A 1 775 ? 21.288 -22.215 -23.753 1.00 92.50 775 SER A N 1
ATOM 5999 C CA . SER A 1 775 ? 21.683 -23.625 -23.845 1.00 92.50 775 SER A CA 1
ATOM 6000 C C . SER A 1 775 ? 20.733 -24.629 -23.162 1.00 92.50 775 SER A C 1
ATOM 6002 O O . SER A 1 775 ? 20.714 -25.779 -23.615 1.00 92.50 775 SER A O 1
ATOM 6004 N N . PRO A 1 776 ? 19.885 -24.256 -22.172 1.00 92.56 776 PRO A N 1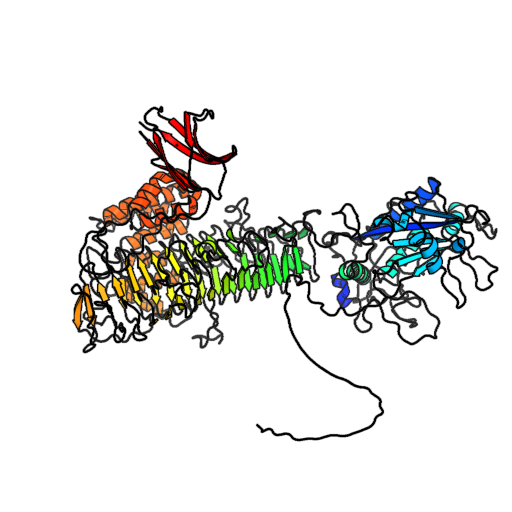
ATOM 6005 C CA . PRO A 1 776 ? 18.797 -25.118 -21.700 1.00 92.56 776 PRO A CA 1
ATOM 6006 C C . PRO A 1 776 ? 17.744 -25.469 -22.769 1.00 92.56 776 PRO A C 1
ATOM 6008 O O . PRO A 1 776 ? 17.078 -26.496 -22.639 1.00 92.56 776 PRO A O 1
ATOM 6011 N N . GLY A 1 777 ? 17.618 -24.662 -23.830 1.00 89.88 777 GLY A N 1
ATOM 6012 C CA . GLY A 1 777 ? 16.781 -24.923 -25.004 1.00 89.88 777 GLY A CA 1
ATOM 6013 C C . GLY A 1 777 ? 15.394 -24.276 -24.955 1.00 89.88 777 GLY A C 1
ATOM 6014 O O . GLY A 1 777 ? 14.549 -24.640 -24.138 1.00 89.88 777 GLY A O 1
ATOM 6015 N N . ASN A 1 778 ? 15.139 -23.353 -25.881 1.00 91.88 778 ASN A N 1
ATOM 6016 C CA . ASN A 1 778 ? 13.854 -22.694 -26.125 1.00 91.88 778 ASN A CA 1
ATOM 6017 C C . ASN A 1 778 ? 13.025 -23.425 -27.203 1.00 91.88 778 ASN A C 1
ATOM 6019 O O . ASN A 1 778 ? 13.533 -24.244 -27.969 1.00 91.88 778 ASN A O 1
ATOM 6023 N N . LEU A 1 779 ? 11.723 -23.134 -27.264 1.00 90.31 779 LEU A N 1
ATOM 6024 C CA . LEU A 1 779 ? 10.745 -23.842 -28.100 1.00 90.31 779 LEU A CA 1
ATOM 6025 C C . LEU A 1 779 ? 10.622 -23.294 -29.529 1.00 90.31 779 LEU A C 1
ATOM 6027 O O . LEU A 1 779 ? 10.223 -24.050 -30.418 1.00 90.31 779 LEU A O 1
ATOM 6031 N N . LYS A 1 780 ? 10.946 -22.013 -29.771 1.00 91.12 780 LYS A N 1
ATOM 6032 C CA . LYS A 1 780 ? 10.992 -21.441 -31.132 1.00 91.12 780 LYS A CA 1
ATOM 6033 C C . LYS A 1 780 ? 12.203 -20.559 -31.400 1.00 91.12 780 LYS A C 1
ATOM 6035 O O . LYS A 1 780 ? 12.945 -20.868 -32.327 1.00 91.12 780 LYS A O 1
ATOM 6040 N N . TYR A 1 781 ? 12.359 -19.465 -30.651 1.00 92.81 781 TYR A N 1
ATOM 6041 C CA . TYR A 1 781 ? 13.363 -18.437 -30.932 1.00 92.81 781 TYR A CA 1
ATOM 6042 C C . TYR A 1 781 ? 14.147 -18.055 -29.676 1.00 92.81 781 TYR A C 1
ATOM 6044 O O . TYR A 1 781 ? 13.557 -17.764 -28.635 1.00 92.81 781 TYR A O 1
ATOM 6052 N N . ASP A 1 782 ? 15.472 -18.008 -29.803 1.00 95.31 782 ASP A N 1
ATOM 6053 C CA . ASP A 1 782 ? 16.363 -17.454 -28.781 1.00 95.31 782 ASP A CA 1
ATOM 6054 C C . ASP A 1 782 ? 16.264 -15.917 -28.800 1.00 95.31 782 ASP A C 1
ATOM 6056 O O . ASP A 1 782 ? 15.894 -15.292 -27.806 1.00 95.31 782 ASP A O 1
ATOM 6060 N N . PHE A 1 783 ? 16.477 -15.313 -29.973 1.00 96.50 783 PHE A N 1
ATOM 6061 C CA . PHE A 1 783 ? 16.254 -13.886 -30.222 1.00 96.50 783 PHE A CA 1
ATOM 6062 C C . PHE A 1 783 ? 15.343 -13.693 -31.441 1.00 96.50 783 PHE A C 1
ATOM 6064 O O . PHE A 1 783 ? 15.533 -14.351 -32.470 1.00 96.50 783 PHE A O 1
ATOM 6071 N N . ALA A 1 784 ? 14.363 -12.793 -31.338 1.00 95.69 784 ALA A N 1
ATOM 6072 C CA . ALA A 1 784 ? 13.439 -12.475 -32.423 1.00 95.69 784 ALA A CA 1
ATOM 6073 C C . ALA A 1 784 ? 13.220 -10.965 -32.597 1.00 95.69 784 ALA A C 1
ATOM 6075 O O . ALA A 1 784 ? 12.905 -10.255 -31.645 1.00 95.69 784 ALA A O 1
ATOM 6076 N N . VAL A 1 785 ? 13.328 -10.516 -33.847 1.00 96.31 785 VAL A N 1
ATOM 6077 C CA . VAL A 1 785 ? 13.033 -9.160 -34.325 1.00 96.31 785 VAL A CA 1
ATOM 6078 C C . VAL A 1 785 ? 12.188 -9.310 -35.607 1.00 96.31 785 VAL A C 1
ATOM 6080 O O . VAL A 1 785 ? 12.750 -9.574 -36.677 1.00 96.31 785 VAL A O 1
ATOM 6083 N N . PRO A 1 786 ? 10.846 -9.303 -35.505 1.00 91.81 786 PRO A N 1
ATOM 6084 C CA . PRO A 1 786 ? 9.937 -9.590 -36.618 1.00 91.81 786 PRO A CA 1
ATOM 6085 C C . PRO A 1 786 ? 9.622 -8.356 -37.479 1.00 91.81 786 PRO A C 1
ATOM 6087 O O . PRO A 1 786 ? 9.869 -7.232 -37.065 1.00 91.81 786 PRO A O 1
ATOM 6090 N N . GLU A 1 787 ? 9.068 -8.582 -38.675 1.00 86.00 787 GLU A N 1
ATOM 6091 C CA . GLU A 1 787 ? 8.807 -7.538 -39.681 1.00 86.00 787 GLU A CA 1
ATOM 6092 C C . GLU A 1 787 ? 7.662 -6.587 -39.272 1.00 86.00 787 GLU A C 1
ATOM 6094 O O . GLU A 1 787 ? 6.493 -6.977 -39.192 1.00 86.00 787 GLU A O 1
ATOM 6099 N N . GLU A 1 788 ? 7.982 -5.309 -39.091 1.00 79.06 788 GLU A N 1
ATOM 6100 C CA . GLU A 1 788 ? 7.066 -4.237 -38.708 1.00 79.06 788 GLU A CA 1
ATOM 6101 C C . GLU A 1 788 ? 6.888 -3.248 -39.868 1.00 79.06 788 GLU A C 1
ATOM 6103 O O . GLU A 1 788 ? 7.294 -2.094 -39.808 1.00 79.06 788 GLU A O 1
ATOM 6108 N N . ASN A 1 789 ? 6.201 -3.705 -40.925 1.00 62.84 789 ASN A N 1
ATOM 6109 C CA . ASN A 1 789 ? 5.907 -3.007 -42.200 1.00 62.84 789 ASN A CA 1
ATOM 6110 C C . ASN A 1 789 ? 5.369 -1.549 -42.120 1.00 62.84 789 ASN A C 1
ATOM 6112 O O . ASN A 1 789 ? 5.162 -0.913 -43.154 1.00 62.84 789 ASN A O 1
ATOM 6116 N N . TRP A 1 790 ? 5.087 -1.029 -40.926 1.00 66.56 790 TRP A N 1
ATOM 6117 C CA . TRP A 1 790 ? 4.613 0.328 -40.641 1.00 66.56 790 TRP A CA 1
ATOM 6118 C C . TRP A 1 790 ? 5.693 1.235 -40.012 1.00 66.56 790 TRP A C 1
ATOM 6120 O O . TRP A 1 790 ? 5.545 2.455 -40.068 1.00 66.56 790 TRP A O 1
ATOM 6130 N N . ASN A 1 791 ? 6.777 0.673 -39.459 1.00 69.50 791 ASN A N 1
ATOM 6131 C CA . ASN A 1 791 ? 7.850 1.391 -38.770 1.00 69.50 791 ASN A CA 1
ATOM 6132 C C . ASN A 1 791 ? 9.218 1.150 -39.451 1.00 69.50 791 ASN A C 1
ATOM 6134 O O . ASN A 1 791 ? 9.914 0.195 -39.115 1.00 69.50 791 ASN A O 1
ATOM 6138 N N . PRO A 1 792 ? 9.669 2.028 -40.370 1.00 72.62 792 PRO A N 1
ATOM 6139 C CA . PRO A 1 792 ? 10.938 1.860 -41.089 1.00 72.62 792 PRO A CA 1
ATOM 6140 C C . PRO A 1 792 ? 12.195 2.086 -40.223 1.00 72.62 792 PRO A C 1
ATOM 6142 O O . PRO A 1 792 ? 13.309 2.049 -40.747 1.00 72.62 792 PRO A O 1
ATOM 6145 N N . TYR A 1 793 ? 12.028 2.356 -38.925 1.00 82.50 793 TYR A N 1
ATOM 6146 C CA . TYR A 1 793 ? 13.103 2.563 -37.951 1.00 82.50 793 TYR A CA 1
ATOM 6147 C C . TYR A 1 793 ? 13.220 1.403 -36.948 1.00 82.50 793 TYR A C 1
ATOM 6149 O O . TYR A 1 793 ? 14.016 1.476 -36.008 1.00 82.50 793 TYR A O 1
ATOM 6157 N N . ALA A 1 794 ? 12.429 0.341 -37.132 1.00 86.81 794 ALA A N 1
ATOM 6158 C CA . ALA A 1 794 ? 12.392 -0.801 -36.238 1.00 86.81 794 ALA A CA 1
ATOM 6159 C C . ALA A 1 794 ? 13.704 -1.613 -36.214 1.00 86.81 794 ALA A C 1
ATOM 6161 O O . ALA A 1 794 ? 14.591 -1.501 -37.069 1.00 86.81 794 ALA A O 1
ATOM 6162 N N . GLY A 1 795 ? 13.836 -2.431 -35.170 1.00 92.88 795 GLY A N 1
ATOM 6163 C CA . GLY A 1 795 ? 14.953 -3.346 -34.964 1.00 92.88 795 GLY A CA 1
ATOM 6164 C C . GLY A 1 795 ? 15.900 -2.946 -33.833 1.00 92.88 795 GLY A C 1
ATOM 6165 O O . GLY A 1 795 ? 15.622 -2.054 -33.033 1.00 92.88 795 GLY A O 1
ATOM 6166 N N . VAL A 1 796 ? 17.023 -3.662 -33.751 1.00 96.56 796 VAL A N 1
ATOM 6167 C CA . VAL A 1 796 ? 18.016 -3.599 -32.659 1.00 96.56 796 VAL A CA 1
ATOM 6168 C C . VAL A 1 796 ? 19.360 -3.039 -33.145 1.00 96.56 796 VAL A C 1
ATOM 6170 O O . VAL A 1 796 ? 19.505 -2.708 -34.325 1.00 96.56 796 VAL A O 1
ATOM 6173 N N . ALA A 1 797 ? 20.359 -2.926 -32.259 1.00 95.44 797 ALA A N 1
ATOM 6174 C CA . ALA A 1 797 ? 21.680 -2.426 -32.637 1.00 95.44 797 ALA A CA 1
ATOM 6175 C C . ALA A 1 797 ? 22.284 -3.240 -33.795 1.00 95.44 797 ALA A C 1
ATOM 6177 O O . ALA A 1 797 ? 22.391 -4.469 -33.736 1.00 95.44 797 ALA A O 1
ATOM 6178 N N . GLY A 1 798 ? 22.753 -2.533 -34.822 1.00 94.06 798 GLY A N 1
ATOM 6179 C CA . GLY A 1 798 ? 23.405 -3.083 -36.010 1.00 94.06 798 GLY A CA 1
ATOM 6180 C C . GLY A 1 798 ? 24.755 -3.751 -35.738 1.00 94.06 798 GLY A C 1
ATOM 6181 O O . GLY A 1 798 ? 25.297 -4.386 -36.637 1.00 94.06 798 GLY A O 1
ATOM 6182 N N . ASN A 1 799 ? 25.274 -3.656 -34.511 1.00 94.56 799 ASN A N 1
ATOM 6183 C CA . ASN A 1 799 ? 26.361 -4.478 -33.992 1.00 94.56 799 ASN A CA 1
ATOM 6184 C C . ASN A 1 799 ? 25.890 -5.195 -32.722 1.00 94.56 799 ASN A C 1
ATOM 6186 O O . ASN A 1 799 ? 25.435 -4.561 -31.774 1.00 94.56 799 ASN A O 1
ATOM 6190 N N . GLN A 1 800 ? 26.049 -6.515 -32.693 1.00 95.38 800 GLN A N 1
ATOM 6191 C CA . GLN A 1 800 ? 25.799 -7.363 -31.533 1.00 95.38 800 GLN A CA 1
ATOM 6192 C C . GLN A 1 800 ? 27.156 -7.918 -31.085 1.00 95.38 800 GLN A C 1
ATOM 6194 O O . GLN A 1 800 ? 27.712 -8.805 -31.739 1.00 95.38 800 GLN A O 1
ATOM 6199 N N . GLY A 1 801 ? 27.734 -7.329 -30.032 1.00 93.50 801 GLY A N 1
ATOM 6200 C CA . GLY A 1 801 ? 29.173 -7.425 -29.746 1.00 93.50 801 GLY A CA 1
ATOM 6201 C C . GLY A 1 801 ? 29.999 -6.395 -30.536 1.00 93.50 801 GLY A C 1
ATOM 6202 O O . GLY A 1 801 ? 29.459 -5.426 -31.070 1.00 93.50 801 GLY A O 1
ATOM 6203 N N . SER A 1 802 ? 31.315 -6.587 -30.612 1.00 92.38 802 SER A N 1
ATOM 6204 C CA . SER A 1 802 ? 32.242 -5.744 -31.378 1.00 92.38 802 SER A CA 1
ATOM 6205 C C . SER A 1 802 ? 33.377 -6.565 -32.003 1.00 92.38 802 SER A C 1
ATOM 6207 O O . SER A 1 802 ? 33.570 -7.737 -31.690 1.00 92.38 802 SER A O 1
ATOM 6209 N N . ALA A 1 803 ? 34.195 -5.936 -32.853 1.00 90.94 803 ALA A N 1
ATOM 6210 C CA . ALA A 1 803 ? 35.402 -6.566 -33.400 1.00 90.94 803 ALA A CA 1
ATOM 6211 C C . ALA A 1 803 ? 36.488 -6.848 -32.333 1.00 90.94 803 ALA A C 1
ATOM 6213 O O . ALA A 1 803 ? 37.476 -7.524 -32.619 1.00 90.94 803 ALA A O 1
ATOM 6214 N N . GLN A 1 804 ? 36.324 -6.309 -31.122 1.00 91.38 804 GLN A N 1
ATOM 6215 C CA . GLN A 1 804 ? 37.229 -6.455 -29.984 1.00 91.38 804 GLN A CA 1
ATOM 6216 C C . GLN A 1 804 ? 36.715 -7.475 -28.956 1.00 91.38 804 GLN A C 1
ATOM 6218 O O . GLN A 1 804 ? 37.531 -8.078 -28.266 1.00 91.38 804 GLN A O 1
ATOM 6223 N N . GLU A 1 805 ? 35.399 -7.690 -28.873 1.00 92.50 805 GLU A N 1
ATOM 6224 C CA . GLU A 1 805 ? 34.767 -8.629 -27.942 1.00 92.50 805 GLU A CA 1
ATOM 6225 C C . GLU A 1 805 ? 33.465 -9.197 -28.531 1.00 92.50 805 GLU A C 1
ATOM 6227 O O . GLU A 1 805 ? 32.555 -8.456 -28.909 1.00 92.50 805 GLU A O 1
ATOM 6232 N N . ALA A 1 806 ? 33.345 -10.523 -28.571 1.00 95.31 806 ALA A N 1
ATOM 6233 C CA . ALA A 1 806 ? 32.146 -11.212 -29.030 1.00 95.31 806 ALA A CA 1
ATOM 6234 C C . ALA A 1 806 ? 30.898 -10.876 -28.184 1.00 95.31 806 ALA A C 1
ATOM 6236 O O . ALA A 1 806 ? 30.974 -10.507 -27.010 1.00 95.31 806 ALA A O 1
ATOM 6237 N N . ALA A 1 807 ? 29.711 -11.089 -28.756 1.00 95.12 807 ALA A N 1
ATOM 6238 C CA . ALA A 1 807 ? 28.441 -10.913 -28.057 1.00 95.12 807 ALA A CA 1
ATOM 6239 C C . ALA A 1 807 ? 28.281 -11.858 -26.849 1.00 95.12 807 ALA A C 1
ATOM 6241 O O . ALA A 1 807 ? 27.595 -11.521 -25.891 1.00 95.12 807 ALA A O 1
ATOM 6242 N N . GLY A 1 808 ? 28.917 -13.034 -26.879 1.00 95.00 808 GLY A N 1
ATOM 6243 C CA . GLY A 1 808 ? 28.989 -13.966 -25.746 1.00 95.00 808 GLY A CA 1
ATOM 6244 C C . GLY A 1 808 ? 27.735 -14.804 -25.467 1.00 95.00 808 GLY A C 1
ATOM 6245 O O . GLY A 1 808 ? 27.779 -15.630 -24.564 1.00 95.00 808 GLY A O 1
ATOM 6246 N N . ASN A 1 809 ? 26.628 -14.625 -26.200 1.00 95.00 809 ASN A N 1
ATOM 6247 C CA . ASN A 1 809 ? 25.422 -15.436 -25.976 1.00 95.00 809 ASN A CA 1
ATOM 6248 C C . ASN A 1 809 ? 25.630 -16.904 -26.386 1.00 95.00 809 ASN A C 1
ATOM 6250 O O . ASN A 1 809 ? 26.286 -17.187 -27.395 1.00 95.00 809 ASN A O 1
ATOM 6254 N N . SER A 1 810 ? 24.999 -17.816 -25.645 1.00 93.44 810 SER A N 1
ATOM 6255 C CA . SER A 1 810 ? 24.787 -19.206 -26.054 1.00 93.44 810 SER A CA 1
ATOM 6256 C C . SER A 1 810 ? 23.442 -19.354 -26.792 1.00 93.44 810 SER A C 1
ATOM 6258 O O . SER A 1 810 ? 22.611 -18.440 -26.794 1.00 93.44 810 SER A O 1
ATOM 6260 N N . PHE A 1 811 ? 23.228 -20.508 -27.429 1.00 91.56 811 PHE A N 1
ATOM 6261 C CA . PHE A 1 811 ? 22.084 -20.778 -28.305 1.00 91.56 811 PHE A CA 1
ATOM 6262 C C . PHE A 1 811 ? 21.486 -22.165 -28.059 1.00 91.56 811 PHE A C 1
ATOM 6264 O O . PHE A 1 811 ? 22.191 -23.086 -27.635 1.00 91.56 811 PHE A O 1
ATOM 6271 N N . SER A 1 812 ? 20.193 -22.308 -28.351 1.00 91.31 812 SER A N 1
ATOM 6272 C CA . SER A 1 812 ? 19.435 -23.542 -28.143 1.00 91.31 812 SER A CA 1
ATOM 6273 C C . SER A 1 812 ? 19.999 -24.731 -28.936 1.00 91.31 812 SER A C 1
ATOM 6275 O O . SER A 1 812 ? 20.250 -24.616 -30.137 1.00 91.31 812 SER A O 1
ATOM 6277 N N . PRO A 1 813 ? 20.146 -25.926 -28.336 1.00 83.75 813 PRO A N 1
ATOM 6278 C CA . PRO A 1 813 ? 20.517 -27.124 -29.079 1.00 83.75 813 PRO A CA 1
ATOM 6279 C C . PRO A 1 813 ? 19.339 -27.660 -29.914 1.00 83.75 813 PRO A C 1
ATOM 6281 O O . PRO A 1 813 ? 18.257 -27.906 -29.392 1.00 83.75 813 PRO A O 1
ATOM 6284 N N . MET A 1 814 ? 19.580 -27.946 -31.201 1.00 62.50 814 MET A N 1
ATOM 6285 C CA . MET A 1 814 ? 18.629 -28.620 -32.114 1.00 62.50 814 MET A CA 1
ATOM 6286 C C . MET A 1 814 ? 17.231 -27.956 -32.254 1.00 62.50 814 MET A C 1
ATOM 6288 O O . MET A 1 814 ? 16.213 -28.650 -32.162 1.00 62.50 814 MET A O 1
ATOM 6292 N N . PRO A 1 815 ? 17.141 -26.642 -32.524 1.00 61.59 815 PRO A N 1
ATOM 6293 C CA . PRO A 1 815 ? 15.860 -25.969 -32.727 1.00 61.59 815 PRO A CA 1
ATOM 6294 C C . PRO A 1 815 ? 15.146 -26.445 -34.004 1.00 61.59 815 PRO A C 1
ATOM 6296 O O . PRO A 1 815 ? 15.770 -26.777 -35.013 1.00 61.59 815 PRO A O 1
ATOM 6299 N N . THR A 1 816 ? 13.813 -26.474 -33.963 1.00 64.75 816 THR A N 1
ATOM 6300 C CA . THR A 1 816 ? 12.958 -27.087 -34.998 1.00 64.75 816 THR A CA 1
ATOM 6301 C C . THR A 1 816 ? 12.453 -26.124 -36.075 1.00 64.75 816 THR A C 1
ATOM 6303 O O . THR A 1 816 ? 11.921 -26.582 -37.088 1.00 64.75 816 THR A O 1
ATOM 6306 N N . LEU A 1 817 ? 12.607 -24.812 -35.881 1.00 80.00 817 LEU A N 1
ATOM 6307 C CA . LEU A 1 817 ? 12.177 -23.772 -36.820 1.00 80.00 817 LEU A CA 1
ATOM 6308 C C . LEU A 1 817 ? 13.374 -23.128 -37.539 1.00 80.00 817 LEU A C 1
ATOM 6310 O O . LEU A 1 817 ? 14.451 -23.039 -36.951 1.00 80.00 817 LEU A O 1
ATOM 6314 N N . PRO A 1 818 ? 13.217 -22.649 -38.787 1.00 82.19 818 PRO A N 1
ATOM 6315 C CA . PRO A 1 818 ? 14.227 -21.820 -39.439 1.00 82.19 818 PRO A CA 1
ATOM 6316 C C . PRO A 1 818 ? 14.477 -20.515 -38.674 1.00 82.19 818 PRO A C 1
ATOM 6318 O O . PRO A 1 818 ? 13.552 -19.939 -38.105 1.00 82.19 818 PRO A O 1
ATOM 6321 N N . GLU A 1 819 ? 15.721 -20.039 -38.723 1.00 89.38 819 GLU A N 1
ATOM 6322 C CA . GLU A 1 819 ? 16.150 -18.732 -38.198 1.00 89.38 819 GLU A CA 1
ATOM 6323 C C . GLU A 1 819 ? 15.962 -18.582 -36.666 1.00 89.38 819 GLU A C 1
ATOM 6325 O O . GLU A 1 819 ? 15.928 -17.484 -36.126 1.00 89.38 819 GLU A O 1
ATOM 6330 N N . SER A 1 820 ? 15.881 -19.704 -35.943 1.00 89.44 820 SER A N 1
ATOM 6331 C CA . SER A 1 820 ? 15.569 -19.781 -34.507 1.00 89.44 820 SER A CA 1
ATOM 6332 C C . SER A 1 820 ? 16.601 -19.171 -33.552 1.00 89.44 820 SER A C 1
ATOM 6334 O O . SER A 1 820 ? 16.231 -18.684 -32.490 1.00 89.44 820 SER A O 1
ATOM 6336 N N . HIS A 1 821 ? 17.900 -19.247 -33.858 1.00 92.12 821 HIS A N 1
ATOM 6337 C CA . HIS A 1 821 ? 18.930 -18.712 -32.958 1.00 92.12 821 HIS A CA 1
ATOM 6338 C C . HIS A 1 821 ? 18.916 -17.181 -32.973 1.00 92.12 821 HIS A C 1
ATOM 6340 O O . HIS A 1 821 ? 19.225 -16.546 -31.971 1.00 92.12 821 HIS A O 1
ATOM 6346 N N . PHE A 1 822 ? 18.571 -16.590 -34.118 1.00 93.94 822 PHE A N 1
ATOM 6347 C CA . PHE A 1 822 ? 18.336 -15.159 -34.244 1.00 93.94 822 PHE A CA 1
ATOM 6348 C C . PHE A 1 822 ? 17.505 -14.901 -35.505 1.00 93.94 822 PHE A C 1
ATOM 6350 O O . PHE A 1 822 ? 18.021 -14.957 -36.627 1.00 93.94 822 PHE A O 1
ATOM 6357 N N . LEU A 1 823 ? 16.225 -14.597 -35.304 1.00 94.50 823 LEU A N 1
ATOM 6358 C CA . LEU A 1 823 ? 15.358 -14.076 -36.349 1.00 94.50 823 LEU A CA 1
ATOM 6359 C C . LEU A 1 823 ? 15.518 -12.555 -36.391 1.00 94.50 823 LEU A C 1
ATOM 6361 O O . LEU A 1 823 ? 15.246 -11.887 -35.396 1.00 94.50 823 LEU A O 1
ATOM 6365 N N . ASN A 1 824 ? 15.919 -12.012 -37.536 1.00 94.62 824 ASN A N 1
ATOM 6366 C CA . ASN A 1 824 ? 15.925 -10.578 -37.798 1.00 94.62 824 ASN A CA 1
ATOM 6367 C C . ASN A 1 824 ? 15.321 -10.311 -39.179 1.00 94.62 824 ASN A C 1
ATOM 6369 O O . ASN A 1 824 ? 15.969 -10.518 -40.206 1.00 94.62 824 ASN A O 1
ATOM 6373 N N . GLN A 1 825 ? 14.068 -9.874 -39.198 1.00 92.19 825 GLN A N 1
ATOM 6374 C CA . GLN A 1 825 ? 13.359 -9.474 -40.416 1.00 92.19 825 GLN A CA 1
ATOM 6375 C C . GLN A 1 825 ? 13.500 -7.966 -40.688 1.00 92.19 825 GLN A C 1
ATOM 6377 O O . GLN A 1 825 ? 13.255 -7.522 -41.805 1.00 92.19 825 GLN A O 1
ATOM 6382 N N . GLU A 1 826 ? 13.967 -7.219 -39.686 1.00 90.50 826 GLU A N 1
ATOM 6383 C CA . GLU A 1 826 ? 14.240 -5.784 -39.737 1.00 90.50 826 GLU A CA 1
ATOM 6384 C C . GLU A 1 826 ? 15.642 -5.442 -40.271 1.00 90.50 826 GLU A C 1
ATOM 6386 O O . GLU A 1 826 ? 16.359 -6.278 -40.837 1.00 90.50 826 GLU A O 1
ATOM 6391 N N . ALA A 1 827 ? 16.027 -4.171 -40.117 1.00 88.81 827 ALA A N 1
ATOM 6392 C CA . ALA A 1 827 ? 17.293 -3.603 -40.562 1.00 88.81 827 ALA A CA 1
ATOM 6393 C C . ALA A 1 827 ? 18.516 -4.531 -40.301 1.00 88.81 827 ALA A C 1
ATOM 6395 O O . ALA A 1 827 ? 18.674 -5.051 -39.191 1.00 88.81 827 ALA A O 1
ATOM 6396 N N . PRO A 1 828 ? 19.414 -4.734 -41.293 1.00 92.44 828 PRO A N 1
ATOM 6397 C CA . PRO A 1 828 ? 20.561 -5.638 -41.167 1.00 92.44 828 PRO A CA 1
ATOM 6398 C C . PRO A 1 828 ? 21.518 -5.312 -40.014 1.00 92.44 828 PRO A C 1
ATOM 6400 O O . PRO A 1 828 ? 21.731 -4.145 -39.674 1.00 92.44 828 PRO A O 1
ATOM 6403 N N . LEU A 1 829 ? 22.155 -6.356 -39.471 1.00 95.25 829 LEU A N 1
ATOM 6404 C CA . LEU A 1 829 ? 23.093 -6.262 -38.347 1.00 95.25 829 LEU A CA 1
ATOM 6405 C C . LEU A 1 829 ? 24.307 -7.192 -38.503 1.00 95.25 829 LEU A C 1
ATOM 6407 O O . LEU A 1 829 ? 24.286 -8.150 -39.276 1.00 95.25 829 LEU A O 1
ATOM 6411 N N . THR A 1 830 ? 25.364 -6.924 -37.739 1.00 96.00 830 THR A N 1
ATOM 6412 C CA . THR A 1 830 ? 26.552 -7.776 -37.605 1.00 96.00 830 THR A CA 1
ATOM 6413 C C . THR A 1 830 ? 26.553 -8.460 -36.242 1.00 96.00 830 THR A C 1
ATOM 6415 O O . THR A 1 830 ? 26.533 -7.789 -35.210 1.00 96.00 830 THR A O 1
ATOM 6418 N N . TYR A 1 831 ? 26.621 -9.791 -36.226 1.00 95.69 831 TYR A N 1
ATOM 6419 C CA . TYR A 1 831 ? 26.792 -10.584 -35.011 1.00 95.69 831 TYR A CA 1
ATOM 6420 C C . TYR A 1 831 ? 28.255 -11.012 -34.854 1.00 95.69 831 TYR A C 1
ATOM 6422 O O . TYR A 1 831 ? 28.795 -11.745 -35.690 1.00 95.69 831 TYR A O 1
ATOM 6430 N N . TYR A 1 832 ? 28.890 -10.564 -33.772 1.00 95.25 832 TYR A N 1
ATOM 6431 C CA . TYR A 1 832 ? 30.260 -10.926 -33.422 1.00 95.25 832 TYR A CA 1
ATOM 6432 C C . TYR A 1 832 ? 30.254 -12.169 -32.527 1.00 95.25 832 TYR A C 1
ATOM 6434 O O . TYR A 1 832 ? 29.839 -12.115 -31.368 1.00 95.25 832 TYR A O 1
ATOM 6442 N N . ARG A 1 833 ? 30.706 -13.308 -33.058 1.00 93.06 833 ARG A N 1
ATOM 6443 C CA . ARG A 1 833 ? 30.806 -14.585 -32.328 1.00 93.06 833 ARG A CA 1
ATOM 6444 C C . ARG A 1 833 ? 32.242 -14.868 -31.885 1.00 93.06 833 ARG A C 1
ATOM 6446 O O . ARG A 1 833 ? 33.187 -14.353 -32.473 1.00 93.06 833 ARG A O 1
ATOM 6453 N N . ASP A 1 834 ? 32.391 -15.737 -30.890 1.00 90.06 834 ASP A N 1
ATOM 6454 C CA . ASP A 1 834 ? 33.699 -16.263 -30.488 1.00 90.06 834 ASP A CA 1
ATOM 6455 C C . ASP A 1 834 ? 34.252 -17.264 -31.526 1.00 90.06 834 ASP A C 1
ATOM 6457 O O . ASP A 1 834 ? 33.503 -17.924 -32.261 1.00 90.06 834 ASP A O 1
ATOM 6461 N N . PHE A 1 835 ? 35.578 -17.371 -31.591 1.00 81.12 835 PHE A N 1
ATOM 6462 C CA . PHE A 1 835 ? 36.312 -18.145 -32.585 1.00 81.12 835 PHE A CA 1
ATOM 6463 C C . PHE A 1 835 ? 35.965 -19.639 -32.530 1.00 81.12 835 PHE A C 1
ATOM 6465 O O . PHE A 1 835 ? 36.340 -20.366 -31.613 1.00 81.12 835 PHE A O 1
ATOM 6472 N N . GLY A 1 836 ? 35.307 -20.124 -33.587 1.00 69.44 836 GLY A N 1
ATOM 6473 C CA . GLY A 1 836 ? 34.970 -21.541 -33.756 1.00 69.44 836 GLY A CA 1
ATOM 6474 C C . GLY A 1 836 ? 33.612 -21.964 -33.187 1.00 69.44 836 GLY A C 1
ATOM 6475 O O . GLY A 1 836 ? 33.265 -23.137 -33.312 1.00 69.44 836 GLY A O 1
ATOM 6476 N N . ILE A 1 837 ? 32.818 -21.045 -32.626 1.00 75.06 837 ILE A N 1
ATOM 6477 C CA . ILE A 1 837 ? 31.450 -21.342 -32.177 1.00 75.06 837 ILE A CA 1
ATOM 6478 C C . ILE A 1 837 ? 30.486 -21.415 -33.372 1.00 75.06 837 ILE A C 1
ATOM 6480 O O . ILE A 1 837 ? 30.351 -20.480 -34.166 1.00 75.06 837 ILE A O 1
ATOM 6484 N N . THR A 1 838 ? 29.775 -22.536 -33.506 1.00 70.25 838 THR A N 1
ATOM 6485 C CA . THR A 1 838 ? 28.890 -22.823 -34.647 1.00 70.25 838 THR A CA 1
ATOM 6486 C C . THR A 1 838 ? 27.500 -22.187 -34.501 1.00 70.25 838 THR A C 1
ATOM 6488 O O . THR A 1 838 ? 26.498 -22.861 -34.282 1.00 70.25 838 THR A O 1
ATOM 6491 N N . PHE A 1 839 ? 27.420 -20.870 -34.684 1.00 79.38 839 PHE A N 1
ATOM 6492 C CA . PHE A 1 839 ? 26.153 -20.173 -34.937 1.00 79.38 839 PHE A CA 1
ATOM 6493 C C . PHE A 1 839 ? 25.679 -20.463 -36.377 1.00 79.38 839 PHE A C 1
ATOM 6495 O O . PHE A 1 839 ? 26.424 -20.199 -37.324 1.00 79.38 839 PHE A O 1
ATOM 6502 N N . THR A 1 840 ? 24.492 -21.068 -36.549 1.00 76.38 840 THR A N 1
ATOM 6503 C CA . THR A 1 840 ? 24.076 -21.685 -37.835 1.00 76.38 840 THR A CA 1
ATOM 6504 C C . THR A 1 840 ? 22.620 -21.505 -38.281 1.00 76.38 840 THR A C 1
ATOM 6506 O O . THR A 1 840 ? 22.357 -21.748 -39.455 1.00 76.38 840 THR A O 1
ATOM 6509 N N . ASN A 1 841 ? 21.679 -21.114 -37.414 1.00 87.94 841 ASN A N 1
ATOM 6510 C CA . ASN A 1 841 ? 20.253 -21.021 -37.764 1.00 87.94 841 ASN A CA 1
ATOM 6511 C C . ASN A 1 841 ? 19.702 -19.613 -37.492 1.00 87.94 841 ASN A C 1
ATOM 6513 O O . ASN A 1 841 ? 19.090 -19.367 -36.456 1.00 87.94 841 ASN A O 1
ATOM 6517 N N . TYR A 1 842 ? 19.980 -18.681 -38.402 1.00 91.31 842 TYR A N 1
ATOM 6518 C CA . TYR A 1 842 ? 19.752 -17.242 -38.243 1.00 91.31 842 TYR A CA 1
ATOM 6519 C C . TYR A 1 842 ? 19.347 -16.592 -39.577 1.00 91.31 842 TYR A C 1
ATOM 6521 O O . TYR A 1 842 ? 19.609 -17.159 -40.639 1.00 91.31 842 TYR A O 1
ATOM 6529 N N . SER A 1 843 ? 18.722 -15.412 -39.532 1.00 92.50 843 SER A N 1
ATOM 6530 C CA . SER A 1 843 ? 18.247 -14.707 -40.734 1.00 92.50 843 SER A CA 1
ATOM 6531 C C . SER A 1 843 ? 19.357 -14.198 -41.653 1.00 92.50 843 SER A C 1
ATOM 6533 O O . SER A 1 843 ? 20.398 -13.721 -41.210 1.00 92.50 843 SER A O 1
ATOM 6535 N N . ASN A 1 844 ? 19.086 -14.189 -42.961 1.00 89.25 844 ASN A N 1
ATOM 6536 C CA . ASN A 1 844 ? 20.015 -13.715 -44.002 1.00 89.25 844 ASN A CA 1
ATOM 6537 C C . ASN A 1 844 ? 20.406 -12.218 -43.891 1.00 89.25 844 ASN A C 1
ATOM 6539 O O . ASN A 1 844 ? 21.332 -11.774 -44.566 1.00 89.25 844 ASN A O 1
ATOM 6543 N N . SER A 1 845 ? 19.709 -11.443 -43.054 1.00 91.69 845 SER A N 1
ATOM 6544 C CA . SER A 1 845 ? 20.017 -10.049 -42.690 1.00 91.69 845 SER A CA 1
ATOM 6545 C C . SER A 1 845 ? 21.182 -9.914 -41.692 1.00 91.69 845 SER A C 1
ATOM 6547 O O . SER A 1 845 ? 21.652 -8.802 -41.442 1.00 91.69 845 SER A O 1
ATOM 6549 N N . ILE A 1 846 ? 21.644 -11.026 -41.110 1.00 95.06 846 ILE A N 1
ATOM 6550 C CA . ILE A 1 846 ? 22.661 -11.074 -40.056 1.00 95.06 846 ILE A CA 1
ATOM 6551 C C . ILE A 1 846 ? 24.008 -11.473 -40.668 1.00 95.06 846 ILE A C 1
ATOM 6553 O O . ILE A 1 846 ? 24.216 -12.604 -41.109 1.00 95.06 846 ILE A O 1
ATOM 6557 N N . THR A 1 847 ? 24.959 -10.541 -40.660 1.00 95.12 847 THR A N 1
ATOM 6558 C CA . THR A 1 847 ? 26.347 -10.780 -41.077 1.00 95.12 847 THR A CA 1
ATOM 6559 C C . THR A 1 847 ? 27.153 -11.342 -39.911 1.00 95.12 847 THR A C 1
ATOM 6561 O O . THR A 1 847 ? 27.124 -10.784 -38.817 1.00 95.12 847 THR A O 1
ATOM 6564 N N . ILE A 1 848 ? 27.907 -12.424 -40.119 1.00 93.50 848 ILE A N 1
ATOM 6565 C CA . ILE A 1 848 ? 28.705 -13.045 -39.050 1.00 93.50 848 ILE A CA 1
ATOM 6566 C C . ILE A 1 848 ? 30.156 -12.580 -39.123 1.00 93.50 848 ILE A C 1
ATOM 6568 O O . ILE A 1 848 ? 30.792 -12.696 -40.170 1.00 93.50 848 ILE A O 1
ATOM 6572 N N . SER A 1 849 ? 30.684 -12.112 -37.994 1.00 93.75 849 SER A N 1
ATOM 6573 C CA . SER A 1 849 ? 32.105 -11.808 -37.803 1.00 93.75 849 SER A CA 1
ATOM 6574 C C . SER A 1 849 ? 32.670 -12.615 -36.634 1.00 93.75 849 SER A C 1
ATOM 6576 O O . SER A 1 849 ? 31.985 -12.821 -35.634 1.00 93.75 849 SER A O 1
ATOM 6578 N N . ASP A 1 850 ? 33.922 -13.056 -36.746 1.00 93.12 850 ASP A N 1
ATOM 6579 C CA . ASP A 1 850 ? 34.657 -13.650 -35.624 1.00 93.12 850 ASP A CA 1
ATOM 6580 C C . ASP A 1 850 ? 35.319 -12.535 -34.791 1.00 93.12 850 ASP A C 1
ATOM 6582 O O . ASP A 1 850 ? 35.883 -11.592 -35.351 1.00 93.12 850 ASP A O 1
ATOM 6586 N N . ALA A 1 851 ? 35.261 -12.645 -33.465 1.00 93.81 851 ALA A N 1
ATOM 6587 C CA . ALA A 1 851 ? 35.847 -11.711 -32.504 1.00 93.81 851 ALA A CA 1
ATOM 6588 C C . ALA A 1 851 ? 36.437 -12.464 -31.293 1.00 93.81 851 ALA A C 1
ATOM 6590 O O . ALA A 1 851 ? 36.091 -13.627 -31.073 1.00 93.81 851 ALA A O 1
ATOM 6591 N N . PRO A 1 852 ? 37.315 -11.834 -30.487 1.00 94.44 852 PRO A N 1
ATOM 6592 C CA . PRO A 1 852 ? 37.795 -12.422 -29.237 1.00 94.44 852 PRO A CA 1
ATOM 6593 C C . PRO A 1 852 ? 36.643 -12.804 -28.296 1.00 94.44 852 PRO A C 1
ATOM 6595 O O . PRO A 1 852 ? 35.712 -12.022 -28.099 1.00 94.44 852 PRO A O 1
ATOM 6598 N N . GLY A 1 853 ? 36.713 -14.001 -27.712 1.00 90.56 853 GLY A N 1
ATOM 6599 C CA . GLY A 1 853 ? 35.683 -14.527 -26.819 1.00 90.56 853 GLY A CA 1
ATOM 6600 C C . GLY A 1 853 ? 35.415 -13.654 -25.594 1.00 90.56 853 GLY A C 1
ATOM 6601 O O . GLY A 1 853 ? 36.334 -13.142 -24.953 1.00 90.56 853 GLY A O 1
ATOM 6602 N N . ASN A 1 854 ? 34.133 -13.511 -25.266 1.00 91.81 854 ASN A N 1
ATOM 6603 C CA . ASN A 1 854 ? 33.659 -12.760 -24.109 1.00 91.81 854 ASN A CA 1
ATOM 6604 C C . ASN A 1 854 ? 33.768 -13.619 -22.841 1.00 91.81 854 ASN A C 1
ATOM 6606 O O . ASN A 1 854 ? 33.338 -14.772 -22.843 1.00 91.81 854 ASN A O 1
ATOM 6610 N N . THR A 1 855 ? 34.312 -13.076 -21.751 1.00 91.88 855 THR A N 1
ATOM 6611 C CA . THR A 1 855 ? 34.423 -13.802 -20.471 1.00 91.88 855 THR A CA 1
ATOM 6612 C C . THR A 1 855 ? 33.162 -13.715 -19.607 1.00 91.88 855 THR A C 1
ATOM 6614 O O . THR A 1 855 ? 33.075 -14.412 -18.598 1.00 91.88 855 THR A O 1
ATOM 6617 N N . CYS A 1 856 ? 32.188 -12.890 -20.001 1.00 93.88 856 CYS A N 1
ATOM 6618 C CA . CYS A 1 856 ? 30.888 -12.717 -19.352 1.00 93.88 856 CYS A CA 1
ATOM 6619 C C . CYS A 1 856 ? 30.934 -12.525 -17.811 1.00 93.88 856 CYS A C 1
ATOM 6621 O O . CYS A 1 856 ? 30.238 -13.238 -17.071 1.00 93.88 856 CYS A O 1
ATOM 6623 N N . PRO A 1 857 ? 31.752 -11.574 -17.297 1.00 94.12 857 PRO A N 1
ATOM 6624 C CA . PRO A 1 857 ? 31.817 -11.252 -15.868 1.00 94.12 857 PRO A CA 1
ATOM 6625 C C . PRO A 1 857 ? 30.455 -10.787 -15.326 1.00 94.12 857 PRO A C 1
ATOM 6627 O O . PRO A 1 857 ? 29.544 -10.474 -16.080 1.00 94.12 857 PRO A O 1
ATOM 6630 N N . SER A 1 858 ? 30.267 -10.733 -14.005 1.00 90.94 858 SER A N 1
ATOM 6631 C CA . SER A 1 858 ? 29.093 -10.017 -13.478 1.00 90.94 858 SER A CA 1
ATOM 6632 C C . SER A 1 858 ? 29.276 -8.509 -13.671 1.00 90.94 858 SER A C 1
ATOM 6634 O O . SER A 1 858 ? 30.369 -7.993 -13.441 1.00 90.94 858 SER A O 1
ATOM 6636 N N . LYS A 1 859 ? 28.207 -7.811 -14.069 1.00 89.25 859 LYS A N 1
ATOM 6637 C CA . LYS A 1 859 ? 28.140 -6.342 -14.167 1.00 89.25 859 LYS A CA 1
ATOM 6638 C C . LYS A 1 859 ? 27.398 -5.716 -12.973 1.00 89.25 859 LYS A C 1
ATOM 6640 O O . LYS A 1 859 ? 26.883 -4.599 -13.075 1.00 89.25 859 LYS A O 1
ATOM 6645 N N . LEU A 1 860 ? 27.287 -6.446 -11.864 1.00 87.06 860 LEU A N 1
ATOM 6646 C CA . LEU A 1 860 ? 26.609 -6.023 -10.638 1.00 87.06 860 LEU A CA 1
ATOM 6647 C C . LEU A 1 860 ? 27.636 -5.554 -9.589 1.00 87.06 860 LEU A C 1
ATOM 6649 O O . LEU A 1 860 ? 28.732 -6.114 -9.538 1.00 87.06 860 LEU A O 1
ATOM 6653 N N . PRO A 1 861 ? 27.317 -4.534 -8.767 1.00 75.62 861 PRO A N 1
ATOM 6654 C CA . PRO A 1 861 ? 28.254 -3.994 -7.784 1.00 75.62 861 PRO A CA 1
ATOM 6655 C C . PRO A 1 861 ? 28.582 -4.996 -6.671 1.00 75.62 861 PRO A C 1
ATOM 6657 O O . PRO A 1 861 ? 27.752 -5.817 -6.281 1.00 75.62 861 PRO A O 1
ATOM 6660 N N . GLY A 1 862 ? 29.800 -4.907 -6.133 1.00 62.25 862 GLY A N 1
ATOM 6661 C CA . GLY A 1 862 ? 30.328 -5.858 -5.144 1.00 62.25 862 GLY A CA 1
ATOM 6662 C C . GLY A 1 862 ? 29.797 -5.680 -3.715 1.00 62.25 862 GLY A C 1
ATOM 6663 O O . GLY A 1 862 ? 30.076 -6.506 -2.843 1.00 62.25 862 GLY A O 1
ATOM 6664 N N . LYS A 1 863 ? 29.049 -4.604 -3.454 1.00 59.41 863 LYS A N 1
ATOM 6665 C CA . LYS A 1 863 ? 28.298 -4.371 -2.213 1.00 59.41 863 LYS A CA 1
ATOM 6666 C C . LYS A 1 863 ? 26.813 -4.361 -2.525 1.00 59.41 863 LYS A C 1
ATOM 6668 O O . LYS A 1 863 ? 26.436 -3.994 -3.634 1.00 59.41 863 LYS A O 1
ATOM 6673 N N . GLU A 1 864 ? 25.991 -4.720 -1.538 1.00 58.84 864 GLU A N 1
ATOM 6674 C CA . GLU A 1 864 ? 24.532 -4.700 -1.669 1.00 58.84 864 GLU A CA 1
ATOM 6675 C C . GLU A 1 864 ? 24.039 -3.319 -2.109 1.00 58.84 864 GLU A C 1
ATOM 6677 O O . GLU A 1 864 ? 23.907 -2.368 -1.341 1.00 58.84 864 GLU A O 1
ATOM 6682 N N . ASP A 1 865 ? 23.771 -3.263 -3.407 1.00 61.34 865 ASP A N 1
ATOM 6683 C CA . ASP A 1 865 ? 22.816 -2.401 -4.064 1.00 61.34 865 ASP A CA 1
ATOM 6684 C C . ASP A 1 865 ? 23.171 -0.894 -4.076 1.00 61.34 865 ASP A C 1
ATOM 6686 O O . ASP A 1 865 ? 22.405 -0.105 -4.628 1.00 61.34 865 ASP A O 1
ATOM 6690 N N . LYS A 1 866 ? 24.376 -0.510 -3.631 1.00 71.81 866 LYS A N 1
ATOM 6691 C CA . LYS A 1 866 ? 25.027 0.797 -3.877 1.00 71.81 866 LYS A CA 1
ATOM 6692 C C . LYS A 1 866 ? 26.461 0.636 -4.384 1.00 71.81 866 LYS A C 1
ATOM 6694 O O . LYS A 1 866 ? 27.151 -0.312 -4.012 1.00 71.81 866 LYS A O 1
ATOM 6699 N N . LEU A 1 867 ? 26.930 1.606 -5.168 1.00 83.75 867 LEU A N 1
ATOM 6700 C CA . LEU A 1 867 ? 28.316 1.685 -5.624 1.00 83.75 867 LEU A CA 1
ATOM 6701 C C . LEU A 1 867 ? 29.248 2.076 -4.465 1.00 83.75 867 LEU A C 1
ATOM 6703 O O . LEU A 1 867 ? 29.039 3.083 -3.785 1.00 83.75 867 LEU A O 1
ATOM 6707 N N . GLY A 1 868 ? 30.322 1.320 -4.254 1.00 82.69 868 GLY A N 1
ATOM 6708 C CA . GLY A 1 868 ? 31.437 1.743 -3.412 1.00 82.69 868 GLY A CA 1
ATOM 6709 C C . GLY A 1 868 ? 32.273 2.837 -4.085 1.00 82.69 868 GLY A C 1
ATOM 6710 O O . GLY A 1 868 ? 32.344 2.907 -5.306 1.00 82.69 868 GLY A O 1
ATOM 6711 N N . GLU A 1 869 ? 32.967 3.663 -3.299 1.00 84.75 869 GLU A N 1
ATOM 6712 C CA . GLU A 1 869 ? 33.762 4.802 -3.805 1.00 84.75 869 GLU A CA 1
ATOM 6713 C C . GLU A 1 869 ? 34.723 4.449 -4.954 1.00 84.75 869 GLU A C 1
ATOM 6715 O O . GLU A 1 869 ? 34.841 5.210 -5.910 1.00 84.75 869 GLU A O 1
ATOM 6720 N N . ASN A 1 870 ? 35.361 3.275 -4.910 1.00 86.00 870 ASN A N 1
ATOM 6721 C CA . ASN A 1 870 ? 36.238 2.812 -5.989 1.00 86.00 870 ASN A CA 1
ATOM 6722 C C . ASN A 1 870 ? 35.459 2.501 -7.282 1.00 86.00 870 ASN A C 1
ATOM 6724 O O . ASN A 1 870 ? 35.946 2.805 -8.365 1.00 86.00 870 ASN A O 1
ATOM 6728 N N . GLU A 1 871 ? 34.258 1.922 -7.174 1.00 88.00 871 GLU A N 1
ATOM 6729 C CA . GLU A 1 871 ? 33.373 1.642 -8.315 1.00 88.00 871 GLU A CA 1
ATOM 6730 C C . GLU A 1 871 ? 32.839 2.961 -8.898 1.00 88.00 871 GLU A C 1
ATOM 6732 O O . GLU A 1 871 ? 32.849 3.140 -10.113 1.00 88.00 871 GLU A O 1
ATOM 6737 N N . LYS A 1 872 ? 32.473 3.938 -8.048 1.00 88.88 872 LYS A N 1
ATOM 6738 C CA . LYS A 1 872 ? 32.105 5.292 -8.501 1.00 88.88 872 LYS A CA 1
ATOM 6739 C C . LYS A 1 872 ? 33.256 5.953 -9.262 1.00 88.88 872 LYS A C 1
ATOM 6741 O O . LYS A 1 872 ? 33.057 6.396 -10.387 1.00 88.88 872 LYS A O 1
ATOM 6746 N N . GLN A 1 873 ? 34.462 5.981 -8.690 1.00 89.81 873 GLN A N 1
ATOM 6747 C CA . GLN A 1 873 ? 35.648 6.572 -9.328 1.00 89.81 873 GLN A CA 1
ATOM 6748 C C . GLN A 1 873 ? 36.019 5.868 -10.642 1.00 89.81 873 GLN A C 1
ATOM 6750 O O . GLN A 1 873 ? 36.395 6.537 -11.605 1.00 89.81 873 GLN A O 1
ATOM 6755 N N . GLN A 1 874 ? 35.865 4.541 -10.710 1.00 89.88 874 GLN A N 1
ATOM 6756 C CA . GLN A 1 874 ? 36.027 3.781 -11.947 1.00 89.88 874 GLN A CA 1
ATOM 6757 C C . GLN A 1 874 ? 35.025 4.255 -13.009 1.00 89.88 874 GLN A C 1
ATOM 6759 O O . GLN A 1 874 ? 35.458 4.743 -14.053 1.00 89.88 874 GLN A O 1
ATOM 6764 N N . TYR A 1 875 ? 33.717 4.207 -12.738 1.00 91.62 875 TYR A N 1
ATOM 6765 C CA . TYR A 1 875 ? 32.702 4.626 -13.711 1.00 91.62 875 TYR A CA 1
ATOM 6766 C C . TYR A 1 875 ? 32.853 6.100 -14.124 1.00 91.62 875 TYR A C 1
ATOM 6768 O O . TYR A 1 875 ? 32.717 6.425 -15.299 1.00 91.62 875 TYR A O 1
ATOM 6776 N N . GLN A 1 876 ? 33.234 6.994 -13.206 1.00 91.88 876 GLN A N 1
ATOM 6777 C CA . GLN A 1 876 ? 33.540 8.396 -13.528 1.00 91.88 876 GLN A CA 1
ATOM 6778 C C . GLN A 1 876 ? 34.701 8.516 -14.533 1.00 91.88 876 GLN A C 1
ATOM 6780 O O . GLN A 1 876 ? 34.651 9.347 -15.444 1.00 91.88 876 GLN A O 1
ATOM 6785 N N . SER A 1 877 ? 35.729 7.668 -14.409 1.00 89.06 877 SER A N 1
ATOM 6786 C CA . SER A 1 877 ? 36.852 7.602 -15.356 1.00 89.06 877 SER A CA 1
ATOM 6787 C C . SER A 1 877 ? 36.495 6.930 -16.689 1.00 89.06 877 SER A C 1
ATOM 6789 O O . SER A 1 877 ? 37.076 7.273 -17.715 1.00 89.06 877 SER A O 1
ATOM 6791 N N . GLU A 1 878 ? 35.513 6.024 -16.701 1.00 89.44 878 GLU A N 1
ATOM 6792 C CA . GLU A 1 878 ? 35.010 5.376 -17.918 1.00 89.44 878 GLU A CA 1
ATOM 6793 C C . GLU A 1 878 ? 34.160 6.342 -18.758 1.00 89.44 878 GLU A C 1
ATOM 6795 O O . GLU A 1 878 ? 34.389 6.449 -19.962 1.00 89.44 878 GLU A O 1
ATOM 6800 N N . VAL A 1 879 ? 33.264 7.122 -18.132 1.00 87.88 879 VAL A N 1
ATOM 6801 C CA . VAL A 1 879 ? 32.482 8.178 -18.815 1.00 87.88 879 VAL A CA 1
ATOM 6802 C C . VAL A 1 879 ? 33.379 9.286 -19.377 1.00 87.88 879 VAL A C 1
ATOM 6804 O O . VAL A 1 879 ? 33.112 9.810 -20.452 1.00 87.88 879 VAL A O 1
ATOM 6807 N N . THR A 1 880 ? 34.449 9.650 -18.664 1.00 83.31 880 THR A N 1
ATOM 6808 C CA . THR A 1 880 ? 35.386 10.716 -19.083 1.00 83.31 880 THR A CA 1
ATOM 6809 C C . THR A 1 880 ? 36.581 10.207 -19.902 1.00 83.31 880 THR A C 1
ATOM 6811 O O . THR A 1 880 ? 37.494 10.974 -20.219 1.00 83.31 880 THR A O 1
ATOM 6814 N N . GLY A 1 881 ? 36.590 8.914 -20.236 1.00 78.50 881 GLY A N 1
ATOM 6815 C CA . GLY A 1 881 ? 37.663 8.244 -20.961 1.00 78.50 881 GLY A CA 1
ATOM 6816 C C . GLY A 1 881 ? 37.542 8.332 -22.487 1.00 78.50 881 GLY A C 1
ATOM 6817 O O . GLY A 1 881 ? 36.918 9.221 -23.053 1.00 78.50 881 GLY A O 1
ATOM 6818 N N . SER A 1 882 ? 38.163 7.365 -23.168 1.00 65.75 882 SER A N 1
ATOM 6819 C CA . SER A 1 882 ? 38.044 7.160 -24.625 1.00 65.75 882 SER A CA 1
ATOM 6820 C C . SER A 1 882 ? 37.375 5.819 -24.953 1.00 65.75 882 SER A C 1
ATOM 6822 O O . SER A 1 882 ? 37.760 5.130 -25.897 1.00 65.75 882 SER A O 1
ATOM 6824 N N . GLY A 1 883 ? 36.402 5.429 -24.122 1.00 70.88 883 GLY A N 1
ATOM 6825 C CA . GLY A 1 883 ? 35.608 4.218 -24.313 1.00 70.88 883 GLY A CA 1
ATOM 6826 C C . GLY A 1 883 ? 34.635 4.331 -25.488 1.00 70.88 883 GLY A C 1
ATOM 6827 O O . GLY A 1 883 ? 34.428 5.399 -26.068 1.00 70.88 883 GLY A O 1
ATOM 6828 N N . SER A 1 884 ? 34.002 3.216 -25.840 1.00 79.50 884 SER A N 1
ATOM 6829 C CA . SER A 1 884 ? 32.877 3.224 -26.771 1.00 79.50 884 SER A CA 1
ATOM 6830 C C . SER A 1 884 ? 31.661 3.927 -26.164 1.00 79.50 884 SER A C 1
ATOM 6832 O O . SER A 1 884 ? 31.482 3.996 -24.946 1.00 79.50 884 SER A O 1
ATOM 6834 N N . ALA A 1 885 ? 30.755 4.386 -27.028 1.00 80.56 885 ALA A N 1
ATOM 6835 C CA . ALA A 1 885 ? 29.503 5.009 -26.605 1.00 80.56 885 ALA A CA 1
ATOM 6836 C C . ALA A 1 885 ? 28.642 4.103 -25.699 1.00 80.56 885 ALA A C 1
ATOM 6838 O O . ALA A 1 885 ? 27.872 4.608 -24.882 1.00 80.56 885 ALA A O 1
ATOM 6839 N N . SER A 1 886 ? 28.791 2.775 -25.813 1.00 83.38 886 SER A N 1
ATOM 6840 C CA . SER A 1 886 ? 28.111 1.795 -24.955 1.00 83.38 886 SER A CA 1
ATOM 6841 C C . SER A 1 886 ? 28.721 1.726 -23.553 1.00 83.38 886 SER A C 1
ATOM 6843 O O . SER A 1 886 ? 27.978 1.735 -22.578 1.00 83.38 886 SER A O 1
ATOM 6845 N N . GLU A 1 887 ? 30.053 1.720 -23.437 1.00 83.56 887 GLU A N 1
ATOM 6846 C CA . GLU A 1 887 ? 30.759 1.714 -22.143 1.00 83.56 887 GLU A CA 1
ATOM 6847 C C . GLU A 1 887 ? 30.508 3.017 -21.373 1.00 83.56 887 GLU A C 1
ATOM 6849 O O . GLU A 1 887 ? 30.096 2.976 -20.216 1.00 83.56 887 GLU A O 1
ATOM 6854 N N . MET A 1 888 ? 30.636 4.172 -22.040 1.00 87.94 888 MET A N 1
ATOM 6855 C CA . MET A 1 888 ? 30.334 5.477 -21.434 1.00 87.94 888 MET A CA 1
ATOM 6856 C C . MET A 1 888 ? 28.868 5.567 -20.981 1.00 87.94 888 MET A C 1
ATOM 6858 O O . MET A 1 888 ? 28.589 6.016 -19.871 1.00 87.94 888 MET A O 1
ATOM 6862 N N . SER A 1 889 ? 27.922 5.083 -21.796 1.00 89.56 889 SER A N 1
ATOM 6863 C CA . SER A 1 889 ? 26.501 5.077 -21.419 1.00 89.56 889 SER A CA 1
ATOM 6864 C C . SER A 1 889 ? 26.208 4.129 -20.259 1.00 89.56 889 SER A C 1
ATOM 6866 O O . SER A 1 889 ? 25.438 4.494 -19.376 1.00 89.56 889 SER A O 1
ATOM 6868 N N . PHE A 1 890 ? 26.827 2.945 -20.218 1.00 89.50 890 PHE A N 1
ATOM 6869 C CA . PHE A 1 890 ? 26.698 2.013 -19.097 1.00 89.50 890 PHE A CA 1
ATOM 6870 C C . PHE A 1 890 ? 27.205 2.642 -17.793 1.00 89.50 890 PHE A C 1
ATOM 6872 O O . PHE A 1 890 ? 26.466 2.695 -16.810 1.00 89.50 890 PHE A O 1
ATOM 6879 N N . ALA A 1 891 ? 28.429 3.175 -17.799 1.00 90.75 891 ALA A N 1
ATOM 6880 C CA . ALA A 1 891 ? 29.055 3.789 -16.633 1.00 90.75 891 ALA A CA 1
ATOM 6881 C C . ALA A 1 891 ? 28.243 4.988 -16.106 1.00 90.75 891 ALA A C 1
ATOM 6883 O O . ALA A 1 891 ? 27.969 5.079 -14.906 1.00 90.75 891 ALA A O 1
ATOM 6884 N N . ALA A 1 892 ? 27.755 5.852 -17.002 1.00 92.62 892 ALA A N 1
ATOM 6885 C CA . ALA A 1 892 ? 26.849 6.942 -16.650 1.00 92.62 892 ALA A CA 1
ATOM 6886 C C . ALA A 1 892 ? 25.522 6.418 -16.070 1.00 92.62 892 ALA A C 1
ATOM 6888 O O . ALA A 1 892 ? 25.117 6.840 -14.991 1.00 92.62 892 ALA A O 1
ATOM 6889 N N . ASN A 1 893 ? 24.874 5.442 -16.716 1.00 91.75 893 ASN A N 1
ATOM 6890 C CA . ASN A 1 893 ? 23.619 4.848 -16.239 1.00 91.75 893 ASN A CA 1
ATOM 6891 C C . ASN A 1 893 ? 23.764 4.123 -14.881 1.00 91.75 893 ASN A C 1
ATOM 6893 O O . ASN A 1 893 ? 22.765 3.957 -14.175 1.00 91.75 893 ASN A O 1
ATOM 6897 N N . MET A 1 894 ? 24.965 3.670 -14.504 1.00 89.56 894 MET A N 1
ATOM 6898 C CA . MET A 1 894 ? 25.253 3.132 -13.166 1.00 89.56 894 MET A CA 1
ATOM 6899 C C . MET A 1 894 ? 25.385 4.252 -12.125 1.00 89.56 894 MET A C 1
ATOM 6901 O O . MET A 1 894 ? 24.762 4.169 -11.067 1.00 89.56 894 MET A O 1
ATOM 6905 N N . LEU A 1 895 ? 26.128 5.321 -12.438 1.00 91.25 895 LEU A N 1
ATOM 6906 C CA . LEU A 1 895 ? 26.272 6.494 -11.567 1.00 91.25 895 LEU A CA 1
ATOM 6907 C C . LEU A 1 895 ? 24.928 7.191 -11.317 1.00 91.25 895 LEU A C 1
ATOM 6909 O O . LEU A 1 895 ? 24.565 7.427 -10.169 1.00 91.25 895 LEU A O 1
ATOM 6913 N N . VAL A 1 896 ? 24.161 7.473 -12.374 1.00 91.88 896 VAL A N 1
ATOM 6914 C CA . VAL A 1 896 ? 22.862 8.162 -12.284 1.00 91.88 896 VAL A CA 1
ATOM 6915 C C . VAL A 1 896 ? 21.899 7.409 -11.358 1.00 91.88 896 VAL A C 1
ATOM 6917 O O . VAL A 1 896 ? 21.267 8.026 -10.507 1.00 91.88 896 VAL A O 1
ATOM 6920 N N . ARG A 1 897 ? 21.832 6.072 -11.441 1.00 89.25 897 ARG A N 1
ATOM 6921 C CA . ARG A 1 897 ? 21.019 5.259 -10.517 1.00 89.25 897 ARG A CA 1
ATOM 6922 C C . ARG A 1 897 ? 21.464 5.359 -9.064 1.00 89.25 897 ARG A C 1
ATOM 6924 O O . ARG A 1 897 ? 20.614 5.412 -8.183 1.00 89.25 897 ARG A O 1
ATOM 6931 N N . ASP A 1 898 ? 22.768 5.341 -8.809 1.00 88.25 898 ASP A N 1
ATOM 6932 C CA . ASP A 1 898 ? 23.307 5.415 -7.449 1.00 88.25 898 ASP A CA 1
ATOM 6933 C C . ASP A 1 898 ? 22.948 6.754 -6.780 1.00 88.25 898 ASP A C 1
ATOM 6935 O O . ASP A 1 898 ? 22.507 6.764 -5.633 1.00 88.25 898 ASP A O 1
ATOM 6939 N N . TYR A 1 899 ? 23.012 7.861 -7.532 1.00 89.62 899 TYR A N 1
ATOM 6940 C CA . TYR A 1 899 ? 22.595 9.188 -7.063 1.00 89.62 899 TYR A CA 1
ATOM 6941 C C . TYR A 1 899 ? 21.071 9.365 -6.940 1.00 89.62 899 TYR A C 1
ATOM 6943 O O . TYR A 1 899 ? 20.622 10.083 -6.048 1.00 89.62 899 TYR A O 1
ATOM 6951 N N . LEU A 1 900 ? 20.269 8.720 -7.798 1.00 88.31 900 LEU A N 1
ATOM 6952 C CA . LEU A 1 900 ? 18.800 8.812 -7.762 1.00 88.31 900 LEU A CA 1
ATOM 6953 C C . LEU A 1 900 ? 18.137 7.862 -6.746 1.00 88.31 900 LEU A C 1
ATOM 6955 O O . LEU A 1 900 ? 17.005 8.108 -6.341 1.00 88.31 900 LEU A O 1
ATOM 6959 N N . VAL A 1 901 ? 18.817 6.791 -6.318 1.00 81.50 901 VAL A N 1
ATOM 6960 C CA . VAL A 1 901 ? 18.277 5.794 -5.366 1.00 81.50 901 VAL A CA 1
ATOM 6961 C C . VAL A 1 901 ? 18.946 5.868 -3.983 1.00 81.50 901 VAL A C 1
ATOM 6963 O O . VAL A 1 901 ? 18.665 5.050 -3.104 1.00 81.50 901 VAL A O 1
ATOM 6966 N N . ASP A 1 902 ? 19.797 6.865 -3.719 1.00 74.50 902 ASP A N 1
ATOM 6967 C CA . ASP A 1 902 ? 20.235 7.135 -2.349 1.00 74.50 902 ASP A CA 1
ATOM 6968 C C . ASP A 1 902 ? 19.104 7.775 -1.534 1.00 74.50 902 ASP A C 1
ATOM 6970 O O . ASP A 1 902 ? 18.990 8.989 -1.392 1.00 74.50 902 ASP A O 1
ATOM 6974 N N . THR A 1 903 ? 18.282 6.925 -0.928 1.00 71.00 903 THR A N 1
ATOM 6975 C CA . THR A 1 903 ? 17.132 7.317 -0.106 1.00 71.00 903 THR A CA 1
ATOM 6976 C C . THR A 1 903 ? 17.489 8.125 1.146 1.00 71.00 903 THR A C 1
ATOM 6978 O O . THR A 1 903 ? 16.592 8.661 1.794 1.00 71.00 903 THR A O 1
ATOM 6981 N N . SER A 1 904 ? 18.778 8.283 1.475 1.00 71.94 904 SER A N 1
ATOM 6982 C CA . SER A 1 904 ? 19.242 9.201 2.522 1.00 71.94 904 SER A CA 1
ATOM 6983 C C . SER A 1 904 ? 19.579 10.611 2.015 1.00 71.94 904 SER A C 1
ATOM 6985 O O . SER A 1 904 ? 19.582 11.551 2.818 1.00 71.94 904 SER A O 1
ATOM 6987 N N . ALA A 1 905 ? 19.871 10.754 0.716 1.00 81.94 905 ALA A N 1
ATOM 6988 C CA . ALA A 1 905 ? 20.255 11.996 0.047 1.00 81.94 905 ALA A CA 1
ATOM 6989 C C . ALA A 1 905 ? 20.257 11.822 -1.489 1.00 81.94 905 ALA A C 1
ATOM 6991 O O . ALA A 1 905 ? 21.290 11.492 -2.072 1.00 81.94 905 ALA A O 1
ATOM 6992 N N . ILE A 1 906 ? 19.122 12.068 -2.142 1.00 88.94 906 ILE A N 1
ATOM 6993 C CA . ILE A 1 906 ? 18.997 11.995 -3.603 1.00 88.94 906 ILE A CA 1
ATOM 6994 C C . ILE A 1 906 ? 19.744 13.187 -4.220 1.00 88.94 906 ILE A C 1
ATOM 6996 O O . ILE A 1 906 ? 19.524 14.337 -3.832 1.00 88.94 906 ILE A O 1
ATOM 7000 N N . ASP A 1 907 ? 20.640 12.922 -5.174 1.00 90.50 907 ASP A N 1
ATOM 7001 C CA . ASP A 1 907 ? 21.544 13.928 -5.747 1.00 90.50 907 ASP A CA 1
ATOM 7002 C C . ASP A 1 907 ? 21.258 14.175 -7.237 1.00 90.50 907 ASP A C 1
ATOM 7004 O O . ASP A 1 907 ? 21.956 13.695 -8.136 1.00 90.50 907 ASP A O 1
ATOM 7008 N N . TYR A 1 908 ? 20.186 14.930 -7.496 1.00 91.06 908 TYR A N 1
ATOM 7009 C CA . TYR A 1 908 ? 19.740 15.261 -8.852 1.00 91.06 908 TYR A CA 1
ATOM 7010 C C . TYR A 1 908 ? 20.796 16.021 -9.674 1.00 91.06 908 TYR A C 1
ATOM 7012 O O . TYR A 1 908 ? 20.879 15.811 -10.881 1.00 91.06 908 TYR A O 1
ATOM 7020 N N . ASP A 1 909 ? 21.650 16.841 -9.057 1.00 92.25 909 ASP A N 1
ATOM 7021 C CA . ASP A 1 909 ? 22.709 17.565 -9.777 1.00 92.25 909 ASP A CA 1
ATOM 7022 C C . ASP A 1 909 ? 23.815 16.630 -10.277 1.00 92.25 909 ASP A C 1
ATOM 7024 O O . ASP A 1 909 ? 24.234 16.726 -11.434 1.00 92.25 909 ASP A O 1
ATOM 7028 N N . SER A 1 910 ? 24.237 15.663 -9.454 1.00 92.25 910 SER A N 1
ATOM 7029 C CA . SER A 1 910 ? 25.144 14.604 -9.906 1.00 92.25 910 SER A CA 1
ATOM 7030 C C . SER A 1 910 ? 24.489 13.741 -10.988 1.00 92.25 910 SER A C 1
ATOM 7032 O O . SER A 1 910 ? 25.135 13.420 -11.983 1.00 92.25 910 SER A O 1
ATOM 7034 N N . ALA A 1 911 ? 23.200 13.410 -10.854 1.00 92.62 911 ALA A N 1
ATOM 7035 C CA . ALA A 1 911 ? 22.460 12.689 -11.889 1.00 92.62 911 ALA A CA 1
ATOM 7036 C C . ALA A 1 911 ? 22.443 13.453 -13.231 1.00 92.62 911 ALA A C 1
ATOM 7038 O O . ALA A 1 911 ? 22.806 12.886 -14.262 1.00 92.62 911 ALA A O 1
ATOM 7039 N N . ARG A 1 912 ? 22.116 14.754 -13.226 1.00 94.62 912 ARG A N 1
ATOM 7040 C CA . ARG A 1 912 ? 22.132 15.623 -14.420 1.00 94.62 912 ARG A CA 1
ATOM 7041 C C . ARG A 1 912 ? 23.502 15.693 -15.080 1.00 94.62 912 ARG A C 1
ATOM 7043 O O . ARG A 1 912 ? 23.578 15.619 -16.303 1.00 94.62 912 ARG A O 1
ATOM 7050 N N . LEU A 1 913 ? 24.574 15.804 -14.292 1.00 94.25 913 LEU A N 1
ATOM 7051 C CA . LEU A 1 913 ? 25.947 15.838 -14.800 1.00 94.25 913 LEU A CA 1
ATOM 7052 C C . LEU A 1 913 ? 26.276 14.581 -15.621 1.00 94.25 913 LEU A C 1
ATOM 7054 O O . LEU A 1 913 ? 26.807 14.686 -16.726 1.00 94.25 913 LEU A O 1
ATOM 7058 N N . TRP A 1 914 ? 25.931 13.399 -15.104 1.00 93.25 914 TRP A N 1
ATOM 7059 C CA . TRP A 1 914 ? 26.215 12.128 -15.777 1.00 93.25 914 TRP A CA 1
ATOM 7060 C C . TRP A 1 914 ? 25.248 11.822 -16.929 1.00 93.25 914 TRP A C 1
ATOM 7062 O O . TRP A 1 914 ? 25.663 11.179 -17.889 1.00 93.25 914 TRP A O 1
ATOM 7072 N N . LEU A 1 915 ? 24.013 12.337 -16.903 1.00 92.25 915 LEU A N 1
ATOM 7073 C CA . LEU A 1 915 ? 23.117 12.329 -18.069 1.00 92.25 915 LEU A CA 1
ATOM 7074 C C . LEU A 1 915 ? 23.661 13.219 -19.199 1.00 92.25 915 LEU A C 1
ATOM 7076 O O . LEU A 1 915 ? 23.805 12.757 -20.329 1.00 92.25 915 LEU A O 1
ATOM 7080 N N . ALA A 1 916 ? 24.052 14.459 -18.894 1.00 91.62 916 ALA A N 1
ATOM 7081 C CA . ALA A 1 916 ? 24.594 15.399 -19.879 1.00 91.62 916 ALA A CA 1
ATOM 7082 C C . ALA A 1 916 ? 25.895 14.884 -20.520 1.00 91.62 916 ALA A C 1
ATOM 7084 O O . ALA A 1 916 ? 26.135 15.110 -21.704 1.00 91.62 916 ALA A O 1
ATOM 7085 N N . ALA A 1 917 ? 26.709 14.136 -19.767 1.00 89.50 917 ALA A N 1
ATOM 7086 C CA . ALA A 1 917 ? 27.928 13.507 -20.270 1.00 89.50 917 ALA A CA 1
ATOM 7087 C C . ALA A 1 917 ? 27.687 12.415 -21.338 1.00 89.50 917 ALA A C 1
ATOM 7089 O O . ALA A 1 917 ? 28.616 12.085 -22.074 1.00 89.50 917 ALA A O 1
ATOM 7090 N N . LYS A 1 918 ? 26.467 11.864 -21.453 1.00 88.50 918 LYS A N 1
ATOM 7091 C CA . LYS A 1 918 ? 26.106 10.889 -22.500 1.00 88.50 918 LYS A CA 1
ATOM 7092 C C . LYS A 1 918 ? 25.757 11.549 -23.839 1.00 88.50 918 LYS A C 1
ATOM 7094 O O . LYS A 1 918 ? 26.027 10.962 -24.883 1.00 88.50 918 LYS A O 1
ATOM 7099 N N . GLY A 1 919 ? 25.161 12.744 -23.809 1.00 85.62 919 GLY A N 1
ATOM 7100 C CA . GLY A 1 919 ? 24.906 13.581 -24.988 1.00 85.62 919 GLY A CA 1
ATOM 7101 C C . GLY A 1 919 ? 23.789 13.139 -25.948 1.00 85.62 919 GLY A C 1
ATOM 7102 O O . GLY A 1 919 ? 23.706 13.694 -27.041 1.00 85.62 919 GLY A O 1
ATOM 7103 N N . TYR A 1 920 ? 22.929 12.175 -25.592 1.00 89.00 920 TYR A N 1
ATOM 7104 C CA . TYR A 1 920 ? 21.771 11.802 -26.424 1.00 89.00 920 TYR A CA 1
ATOM 7105 C C . TYR A 1 920 ? 20.535 12.650 -26.097 1.00 89.00 920 TYR A C 1
ATOM 7107 O O . TYR A 1 920 ? 20.325 13.041 -24.949 1.00 89.00 920 TYR A O 1
ATOM 7115 N N . LEU A 1 921 ? 19.651 12.846 -27.081 1.00 91.25 921 LEU A N 1
ATOM 7116 C CA . LEU A 1 921 ? 18.405 13.615 -26.935 1.00 91.25 921 LEU A CA 1
ATOM 7117 C C . LEU A 1 921 ? 17.558 13.181 -25.721 1.00 91.25 921 LEU A C 1
ATOM 7119 O O . LEU A 1 921 ? 17.138 14.016 -24.924 1.00 91.25 921 LEU A O 1
ATOM 7123 N N . TYR A 1 922 ? 17.380 11.872 -25.524 1.00 91.19 922 TYR A N 1
ATOM 7124 C CA . TYR A 1 922 ? 16.598 11.321 -24.409 1.00 91.19 922 TYR A CA 1
ATOM 7125 C C . TYR A 1 922 ? 17.255 11.548 -23.030 1.00 91.19 922 TYR A C 1
ATOM 7127 O O . TYR A 1 922 ? 16.557 11.570 -22.020 1.00 91.19 922 TYR A O 1
ATOM 7135 N N . ASP A 1 923 ? 18.575 11.767 -22.957 1.00 91.31 923 ASP A N 1
ATOM 7136 C CA . ASP A 1 923 ? 19.237 12.155 -21.702 1.00 91.31 923 ASP A CA 1
ATOM 7137 C C . ASP A 1 923 ? 18.948 13.617 -21.344 1.00 91.31 923 ASP A C 1
ATOM 7139 O O . ASP A 1 923 ? 18.733 13.938 -20.176 1.00 91.31 923 ASP A O 1
ATOM 7143 N N . HIS A 1 924 ? 18.866 14.496 -22.348 1.00 93.69 924 HIS A N 1
ATOM 7144 C CA . HIS A 1 924 ? 18.416 15.876 -22.159 1.00 93.69 924 HIS A CA 1
ATOM 7145 C C . HIS A 1 924 ? 16.932 15.945 -21.762 1.00 93.69 924 HIS A C 1
ATOM 7147 O O . HIS A 1 924 ? 16.567 16.755 -20.910 1.00 93.69 924 HIS A O 1
ATOM 7153 N N . PHE A 1 925 ? 16.088 15.057 -22.294 1.00 93.88 925 PHE A N 1
ATOM 7154 C CA . PHE A 1 925 ? 14.700 14.914 -21.841 1.00 93.88 925 PHE A CA 1
ATOM 7155 C C . PHE A 1 925 ? 14.613 14.502 -20.370 1.00 93.88 925 PHE A C 1
ATOM 7157 O O . PHE A 1 925 ? 13.916 15.150 -19.589 1.00 93.88 925 PHE A O 1
ATOM 7164 N N . LEU A 1 926 ? 15.392 13.494 -19.965 1.00 91.62 926 LEU A N 1
ATOM 7165 C CA . LEU A 1 926 ? 15.429 13.050 -18.575 1.00 91.62 926 LEU A CA 1
ATOM 7166 C C . LEU A 1 926 ? 15.988 14.138 -17.635 1.00 91.62 926 LEU A C 1
ATOM 7168 O O . LEU A 1 926 ? 15.535 14.248 -16.498 1.00 91.62 926 LEU A O 1
ATOM 7172 N N . ILE A 1 927 ? 16.894 15.006 -18.106 1.00 94.44 927 ILE A N 1
ATOM 7173 C CA . ILE A 1 927 ? 17.316 16.212 -17.369 1.00 94.44 927 ILE A CA 1
ATOM 7174 C C . ILE A 1 927 ? 16.135 17.169 -17.140 1.00 94.44 927 ILE A C 1
ATOM 7176 O O . ILE A 1 927 ? 15.962 17.622 -16.009 1.00 94.44 927 ILE A O 1
ATOM 7180 N N . VAL A 1 928 ? 15.293 17.454 -18.138 1.00 95.19 928 VAL A N 1
ATOM 7181 C CA . VAL A 1 928 ? 14.079 18.275 -17.931 1.00 95.19 928 VAL A CA 1
ATOM 7182 C C . VAL A 1 928 ? 13.135 17.604 -16.920 1.00 95.19 928 VAL A C 1
ATOM 7184 O O . VAL A 1 928 ? 12.656 18.265 -15.997 1.00 95.19 928 VAL A O 1
ATOM 7187 N N . ASP A 1 929 ? 12.952 16.284 -17.010 1.00 92.56 929 ASP A N 1
ATOM 7188 C CA . ASP A 1 929 ? 12.134 15.521 -16.058 1.00 92.56 929 ASP A CA 1
ATOM 7189 C C . ASP A 1 929 ? 12.692 15.539 -14.617 1.00 92.56 929 ASP A C 1
ATOM 7191 O O . ASP A 1 929 ? 11.905 15.588 -13.671 1.00 92.56 929 ASP A O 1
ATOM 7195 N N . THR A 1 930 ? 14.018 15.596 -14.400 1.00 92.62 930 THR A N 1
ATOM 7196 C CA . THR A 1 930 ? 14.578 15.781 -13.037 1.00 92.62 930 THR A CA 1
ATOM 7197 C C . THR A 1 930 ? 14.200 17.125 -12.406 1.00 92.62 930 THR A C 1
ATOM 7199 O O . THR A 1 930 ? 14.052 17.204 -11.189 1.00 92.62 930 THR A O 1
ATOM 7202 N N . TRP A 1 931 ? 14.090 18.207 -13.187 1.00 93.88 931 TRP A N 1
ATOM 7203 C CA . TRP A 1 931 ? 13.735 19.532 -12.657 1.00 93.88 931 TRP A CA 1
ATOM 7204 C C . TRP A 1 931 ? 12.252 19.607 -12.287 1.00 93.88 931 TRP A C 1
ATOM 7206 O O . TRP A 1 931 ? 11.913 20.134 -11.229 1.00 93.88 931 TRP A O 1
ATOM 7216 N N . LEU A 1 932 ? 11.381 18.991 -13.095 1.00 91.06 932 LEU A N 1
ATOM 7217 C CA . LEU A 1 932 ? 9.970 18.813 -12.746 1.00 91.06 932 LEU A CA 1
ATOM 7218 C C . LEU A 1 932 ? 9.802 17.965 -11.474 1.00 91.06 932 LEU A C 1
ATOM 7220 O O . LEU A 1 932 ? 9.001 18.330 -10.616 1.00 91.06 932 LEU A O 1
ATOM 7224 N N . GLN A 1 933 ? 10.603 16.906 -11.296 1.00 88.00 933 GLN A N 1
ATOM 7225 C CA . GLN A 1 933 ? 10.588 16.083 -10.077 1.00 88.00 933 GLN A CA 1
ATOM 7226 C C . GLN A 1 933 ? 11.001 16.865 -8.815 1.00 88.00 933 GLN A C 1
ATOM 7228 O O . GLN A 1 933 ? 10.489 16.602 -7.733 1.00 88.00 933 GLN A O 1
ATOM 7233 N N . GLN A 1 934 ? 11.886 17.861 -8.941 1.00 87.62 934 GLN A N 1
ATOM 7234 C CA . GLN A 1 934 ? 12.235 18.780 -7.846 1.00 87.62 934 GLN A CA 1
ATOM 7235 C C . GLN A 1 934 ? 11.235 19.931 -7.639 1.00 87.62 934 GLN A C 1
ATOM 7237 O O . GLN A 1 934 ? 11.463 20.778 -6.779 1.00 87.62 934 GLN A O 1
ATOM 7242 N N . GLN A 1 935 ? 10.141 19.972 -8.404 1.00 89.00 935 GLN A N 1
ATOM 7243 C CA . GLN A 1 935 ? 9.175 21.075 -8.430 1.00 89.00 935 GLN A CA 1
ATOM 7244 C C . GLN A 1 935 ? 9.790 22.432 -8.846 1.00 89.00 935 GLN A C 1
ATOM 7246 O O . GLN A 1 935 ? 9.324 23.490 -8.426 1.00 89.00 935 GLN A O 1
ATOM 7251 N N . GLU A 1 936 ? 10.811 22.416 -9.714 1.00 93.06 936 GLU A N 1
ATOM 7252 C CA . GLU A 1 936 ? 11.478 23.612 -10.250 1.00 93.06 936 GLU A CA 1
ATOM 7253 C C . GLU A 1 936 ? 11.102 23.869 -11.731 1.00 93.06 936 GLU A C 1
ATOM 7255 O O . GLU A 1 936 ? 11.867 23.522 -12.638 1.00 93.06 936 GLU A O 1
ATOM 7260 N N . PRO A 1 937 ? 9.938 24.487 -12.027 1.00 95.44 937 PRO A N 1
ATOM 7261 C CA . PRO A 1 937 ? 9.481 24.686 -13.405 1.00 95.44 937 PRO A CA 1
ATOM 7262 C C . PRO A 1 937 ? 10.381 25.623 -14.223 1.00 95.44 937 PRO A C 1
ATOM 7264 O O . PRO A 1 937 ? 10.588 25.388 -15.410 1.00 95.44 937 PRO A O 1
ATOM 7267 N N . ASP A 1 938 ? 10.947 26.661 -13.606 1.00 96.94 938 ASP A N 1
ATOM 7268 C CA . ASP A 1 938 ? 11.778 27.648 -14.310 1.00 96.94 938 ASP A CA 1
ATOM 7269 C C . ASP A 1 938 ? 13.147 27.051 -14.696 1.00 96.94 938 ASP A C 1
ATOM 7271 O O . ASP A 1 938 ? 13.671 27.306 -15.786 1.00 96.94 938 ASP A O 1
ATOM 7275 N N . SER A 1 939 ? 13.694 26.180 -13.840 1.00 97.62 939 SER A N 1
ATOM 7276 C CA . SER A 1 939 ? 14.877 25.362 -14.130 1.00 97.62 939 SER A CA 1
ATOM 7277 C C . SER A 1 939 ? 14.578 24.328 -15.227 1.00 97.62 939 SER A C 1
ATOM 7279 O O . SER A 1 939 ? 15.395 24.140 -16.130 1.00 97.62 939 SER A O 1
ATOM 7281 N N . ALA A 1 940 ? 13.381 23.723 -15.216 1.00 97.06 940 ALA A N 1
ATOM 7282 C CA . ALA A 1 940 ? 12.921 22.812 -16.266 1.00 97.06 940 ALA A CA 1
ATOM 7283 C C . ALA A 1 940 ? 12.786 23.510 -17.633 1.00 97.06 940 ALA A C 1
ATOM 7285 O O . ALA A 1 940 ? 13.287 22.985 -18.626 1.00 97.06 940 ALA A O 1
ATOM 7286 N N . GLN A 1 941 ? 12.191 24.709 -17.688 1.0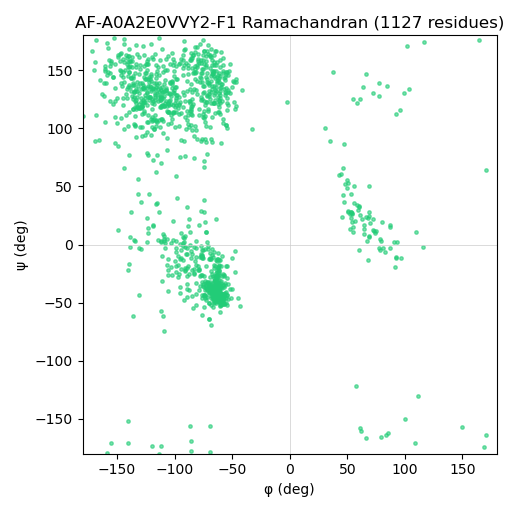0 97.88 941 GLN A N 1
ATOM 7287 C CA . GLN A 1 941 ? 12.101 25.507 -18.919 1.00 97.88 941 GLN A CA 1
ATOM 7288 C C . GLN A 1 941 ? 13.492 25.897 -19.431 1.00 97.88 941 GLN A C 1
ATOM 7290 O O . GLN A 1 941 ? 13.787 25.729 -20.609 1.00 97.88 941 GLN A O 1
ATOM 7295 N N . THR A 1 942 ? 14.386 26.337 -18.540 1.00 97.69 942 THR A N 1
ATOM 7296 C CA . THR A 1 942 ? 15.770 26.684 -18.904 1.00 97.69 942 THR A CA 1
ATOM 7297 C C . THR A 1 942 ? 16.529 25.483 -19.486 1.00 97.69 942 THR A C 1
ATOM 7299 O O . THR A 1 942 ? 17.329 25.641 -20.408 1.00 97.69 942 THR A O 1
ATOM 7302 N N . ALA A 1 943 ? 16.278 24.274 -18.973 1.00 96.81 943 ALA A N 1
ATOM 7303 C CA . ALA A 1 943 ? 16.851 23.040 -19.505 1.00 96.81 943 ALA A CA 1
ATOM 7304 C C . ALA A 1 943 ? 16.234 22.623 -20.854 1.00 96.81 943 ALA A C 1
ATOM 7306 O O . ALA A 1 943 ? 16.956 22.102 -21.703 1.00 96.81 943 ALA A O 1
ATOM 7307 N N . LEU A 1 944 ? 14.937 22.875 -21.066 1.00 97.50 944 LEU A N 1
ATOM 7308 C CA . LEU A 1 944 ? 14.219 22.604 -22.316 1.00 97.50 944 LEU A CA 1
ATOM 7309 C C . LEU A 1 944 ? 14.696 23.523 -23.454 1.00 97.50 944 LEU A C 1
ATOM 7311 O O . LEU A 1 944 ? 15.141 23.032 -24.492 1.00 97.50 944 LEU A O 1
ATOM 7315 N N . ASP A 1 945 ? 14.719 24.838 -23.214 1.00 97.00 945 ASP A N 1
ATOM 7316 C CA . ASP A 1 945 ? 15.178 25.868 -24.162 1.00 97.00 945 ASP A CA 1
ATOM 7317 C C . ASP A 1 945 ? 16.631 25.637 -24.634 1.00 97.00 945 ASP A C 1
ATOM 7319 O O . ASP A 1 945 ? 17.027 26.056 -25.728 1.00 97.00 945 ASP A O 1
ATOM 7323 N N . ALA A 1 946 ? 17.447 24.974 -23.807 1.00 96.25 946 ALA A N 1
ATOM 7324 C CA . ALA A 1 946 ? 18.848 24.685 -24.091 1.00 96.25 946 ALA A CA 1
ATOM 7325 C C . ALA A 1 946 ? 19.061 23.523 -25.080 1.00 96.25 946 ALA A C 1
ATOM 7327 O O . ALA A 1 946 ? 20.079 23.518 -25.774 1.00 96.25 946 ALA A O 1
ATOM 7328 N N . ILE A 1 947 ? 18.131 22.564 -25.190 1.00 96.56 947 ILE A N 1
ATOM 7329 C CA . ILE A 1 947 ? 18.295 21.359 -26.029 1.00 96.56 947 ILE A CA 1
ATOM 7330 C C . ILE A 1 947 ? 18.630 21.699 -27.500 1.00 96.56 947 ILE A C 1
ATOM 7332 O O . ILE A 1 947 ? 19.662 21.215 -27.978 1.00 96.56 947 ILE A O 1
ATOM 7336 N N . PRO A 1 948 ? 17.873 22.565 -28.214 1.00 95.88 948 PRO A N 1
ATOM 7337 C CA . PRO A 1 948 ? 18.196 22.959 -29.593 1.00 95.88 948 PRO A CA 1
ATOM 7338 C C . PRO A 1 948 ? 19.426 23.880 -29.716 1.00 95.88 948 PRO A C 1
ATOM 7340 O O . PRO A 1 948 ? 19.812 24.234 -30.828 1.00 95.88 948 PRO A O 1
ATOM 7343 N N . GLN A 1 949 ? 20.041 24.297 -28.601 1.00 91.94 949 GLN A N 1
ATOM 7344 C CA . GLN A 1 949 ? 21.320 25.021 -28.588 1.00 91.94 949 GLN A CA 1
ATOM 7345 C C . GLN A 1 949 ? 22.515 24.081 -28.357 1.00 91.94 949 GLN A C 1
ATOM 7347 O O . GLN A 1 949 ? 23.632 24.404 -28.764 1.00 91.94 949 GLN A O 1
ATOM 7352 N N . THR A 1 950 ? 22.305 22.931 -27.701 1.00 89.38 950 THR A N 1
ATOM 7353 C CA . THR A 1 950 ? 23.359 21.943 -27.406 1.00 89.38 950 THR A CA 1
ATOM 7354 C C . THR A 1 950 ? 23.423 20.785 -28.399 1.00 89.38 950 THR A C 1
ATOM 7356 O O . THR A 1 950 ? 24.502 20.225 -28.587 1.00 89.38 950 THR A O 1
ATOM 7359 N N . LEU A 1 951 ? 22.303 20.420 -29.032 1.00 90.06 951 LEU A N 1
ATOM 7360 C CA . LEU A 1 951 ? 22.205 19.303 -29.977 1.00 90.06 951 LEU A CA 1
ATOM 7361 C C . LEU A 1 951 ? 21.848 19.794 -31.386 1.00 90.06 951 LEU A C 1
ATOM 7363 O O . LEU A 1 951 ? 21.040 20.706 -31.554 1.00 90.06 951 LEU A O 1
ATOM 7367 N N . LEU A 1 952 ? 22.417 19.152 -32.411 1.00 89.06 952 LEU A N 1
ATOM 7368 C CA . LEU A 1 952 ? 21.994 19.339 -33.801 1.00 89.06 952 LEU A CA 1
ATOM 7369 C C . LEU A 1 952 ? 20.751 18.478 -34.058 1.00 89.06 952 LEU A C 1
ATOM 7371 O O . LEU A 1 952 ? 20.869 17.279 -34.293 1.00 89.06 952 LEU A O 1
ATOM 7375 N N . LEU A 1 953 ? 19.571 19.092 -33.991 1.00 91.25 953 LEU A N 1
ATOM 7376 C CA . LEU A 1 953 ? 18.298 18.413 -34.228 1.00 91.25 953 LEU A CA 1
ATOM 7377 C C . LEU A 1 953 ? 17.969 18.403 -35.728 1.00 91.25 953 LEU A C 1
ATOM 7379 O O . LEU A 1 953 ? 17.665 19.439 -36.317 1.00 91.25 953 LEU A O 1
ATOM 7383 N N . GLU A 1 954 ? 17.992 17.224 -36.348 1.00 87.38 954 GLU A N 1
ATOM 7384 C CA . GLU A 1 954 ? 17.579 17.016 -37.741 1.00 87.38 954 GLU A CA 1
ATOM 7385 C C . GLU A 1 954 ? 16.653 15.794 -37.860 1.00 87.38 954 GLU A C 1
ATOM 7387 O O . GLU A 1 954 ? 16.672 14.885 -37.032 1.00 87.38 954 GLU A O 1
ATOM 7392 N N . GLY A 1 955 ? 15.815 15.759 -38.901 1.00 86.19 955 GLY A N 1
ATOM 7393 C CA . GLY A 1 955 ? 14.958 14.606 -39.194 1.00 86.19 955 GLY A CA 1
ATOM 7394 C C . GLY A 1 955 ? 14.011 14.231 -38.045 1.00 86.19 955 GLY A C 1
ATOM 7395 O O . GLY A 1 955 ? 13.175 15.036 -37.637 1.00 86.19 955 GLY A O 1
ATOM 7396 N N . GLN A 1 956 ? 14.121 12.989 -37.565 1.00 83.06 956 GLN A N 1
ATOM 7397 C CA . GLN A 1 956 ? 13.256 12.421 -36.524 1.00 83.06 956 GLN A CA 1
ATOM 7398 C C . GLN A 1 956 ? 13.482 13.075 -35.149 1.00 83.06 956 GLN A C 1
ATOM 7400 O O . GLN A 1 956 ? 12.510 13.330 -34.440 1.00 83.06 956 GLN A O 1
ATOM 7405 N N . ASP A 1 957 ? 14.724 13.435 -34.813 1.00 88.12 957 ASP A N 1
ATOM 7406 C CA . ASP A 1 957 ? 15.087 14.046 -33.524 1.00 88.12 957 ASP A CA 1
ATOM 7407 C C . ASP A 1 957 ? 14.421 15.418 -33.333 1.00 88.12 957 ASP A C 1
ATOM 7409 O O . ASP A 1 957 ? 13.967 15.762 -32.243 1.00 88.12 957 ASP A O 1
ATOM 7413 N N . GLN A 1 958 ? 14.287 16.186 -34.420 1.00 92.00 958 GLN A N 1
ATOM 7414 C CA . GLN A 1 958 ? 13.564 17.459 -34.412 1.00 92.00 958 GLN A CA 1
ATOM 7415 C C . GLN A 1 958 ? 12.046 17.270 -34.240 1.00 92.00 958 GLN A C 1
ATOM 7417 O O . GLN A 1 958 ? 11.393 18.124 -33.643 1.00 92.00 958 GLN A O 1
ATOM 7422 N N . VAL A 1 959 ? 11.473 16.175 -34.753 1.00 89.88 959 VAL A N 1
ATOM 7423 C CA . VAL A 1 959 ? 10.039 15.858 -34.606 1.00 89.88 959 VAL A CA 1
ATOM 7424 C C . VAL A 1 959 ? 9.729 15.422 -33.175 1.00 89.88 959 VAL A C 1
ATOM 7426 O O . VAL A 1 959 ? 8.808 15.959 -32.567 1.00 89.88 959 VAL A O 1
ATOM 7429 N N . GLU A 1 960 ? 10.538 14.518 -32.622 1.00 89.88 960 GLU A N 1
ATOM 7430 C CA . GLU A 1 960 ? 10.487 14.111 -31.215 1.00 89.88 960 GLU A CA 1
ATOM 7431 C C . GLU A 1 960 ? 10.625 15.328 -30.282 1.00 89.88 960 GLU A C 1
ATOM 7433 O O . GLU A 1 960 ? 9.763 15.538 -29.429 1.00 89.88 960 GLU A O 1
ATOM 7438 N N . TYR A 1 961 ? 11.643 16.182 -30.483 1.00 95.81 961 TYR A N 1
ATOM 7439 C CA . TYR A 1 961 ? 11.810 17.402 -29.684 1.00 95.81 961 TYR A CA 1
ATOM 7440 C C . TYR A 1 961 ? 10.556 18.285 -29.712 1.00 95.81 961 TYR A C 1
ATOM 7442 O O . TYR A 1 961 ? 10.130 18.748 -28.662 1.00 95.81 961 TYR A O 1
ATOM 7450 N N . ASN A 1 962 ? 9.919 18.483 -30.872 1.00 95.62 962 ASN A N 1
ATOM 7451 C CA . ASN A 1 962 ? 8.719 19.322 -30.967 1.00 95.62 962 ASN A CA 1
ATOM 7452 C C . ASN A 1 962 ? 7.535 18.762 -30.153 1.00 95.62 962 ASN A C 1
ATOM 7454 O O . ASN A 1 962 ? 6.769 19.532 -29.567 1.00 95.62 962 ASN A O 1
ATOM 7458 N N . TYR A 1 963 ? 7.371 17.435 -30.101 1.00 95.44 963 TYR A N 1
ATOM 7459 C CA . TYR A 1 963 ? 6.359 16.796 -29.253 1.00 95.44 963 TYR A CA 1
ATOM 7460 C C . TYR A 1 963 ? 6.724 16.874 -27.765 1.00 95.44 963 TYR A C 1
ATOM 7462 O O . TYR A 1 963 ? 5.846 17.113 -26.934 1.00 95.44 963 TYR A O 1
ATOM 7470 N N . PHE A 1 964 ? 8.007 16.723 -27.429 1.00 95.94 964 PHE A N 1
ATOM 7471 C CA . PHE A 1 964 ? 8.509 16.844 -26.061 1.00 95.94 964 PHE A CA 1
ATOM 7472 C C . PHE A 1 964 ? 8.348 18.270 -25.519 1.00 95.94 964 PHE A C 1
ATOM 7474 O O . PHE A 1 964 ? 7.770 18.457 -24.453 1.00 95.94 964 PHE A O 1
ATOM 7481 N N . ASP A 1 965 ? 8.765 19.273 -26.288 1.00 97.44 965 ASP A N 1
ATOM 7482 C CA . ASP A 1 965 ? 8.593 20.705 -26.026 1.00 97.44 965 ASP A CA 1
ATOM 7483 C C . ASP A 1 965 ? 7.118 21.070 -25.804 1.00 97.44 965 ASP A C 1
ATOM 7485 O O . ASP A 1 965 ? 6.770 21.686 -24.793 1.00 97.44 965 ASP A O 1
ATOM 7489 N N . SER A 1 966 ? 6.227 20.565 -26.667 1.00 96.75 966 SER A N 1
ATOM 7490 C CA . SER A 1 966 ? 4.776 20.723 -26.514 1.00 96.75 966 SER A CA 1
ATOM 7491 C C . SER A 1 966 ? 4.262 20.123 -25.198 1.00 96.75 966 SER A C 1
ATOM 7493 O O . SER A 1 966 ? 3.492 20.768 -24.487 1.00 96.75 966 SER A O 1
ATOM 7495 N N . LEU A 1 967 ? 4.691 18.906 -24.841 1.00 96.31 967 LEU A N 1
ATOM 7496 C CA . LEU A 1 967 ? 4.270 18.235 -23.607 1.00 96.31 967 LEU A CA 1
ATOM 7497 C C . LEU A 1 967 ? 4.818 18.929 -22.350 1.00 96.31 967 LEU A C 1
ATOM 7499 O O . LEU A 1 967 ? 4.075 19.162 -21.394 1.00 96.31 967 LEU A O 1
ATOM 7503 N N . LYS A 1 968 ? 6.108 19.282 -22.341 1.00 96.69 968 LYS A N 1
ATOM 7504 C CA . LYS A 1 968 ? 6.750 19.924 -21.189 1.00 96.69 968 LYS A CA 1
ATOM 7505 C C . LYS A 1 968 ? 6.261 21.345 -20.987 1.00 96.69 968 LYS A C 1
ATOM 7507 O O . LYS A 1 968 ? 6.026 21.707 -19.842 1.00 96.69 968 LYS A O 1
ATOM 7512 N N . THR A 1 969 ? 5.968 22.094 -22.049 1.00 97.00 969 THR A N 1
ATOM 7513 C CA . THR A 1 969 ? 5.303 23.401 -21.938 1.00 97.00 969 THR A CA 1
ATOM 7514 C C . THR A 1 969 ? 3.982 23.296 -21.166 1.00 97.00 969 THR A C 1
ATOM 7516 O O . THR A 1 969 ? 3.715 24.137 -20.307 1.00 97.00 969 THR A O 1
ATOM 7519 N N . LEU A 1 970 ? 3.177 22.245 -21.390 1.00 96.44 970 LEU A N 1
ATOM 7520 C CA . LEU A 1 970 ? 1.943 22.008 -20.624 1.00 96.44 970 LEU A CA 1
ATOM 7521 C C . LEU A 1 970 ? 2.221 21.673 -19.148 1.00 96.44 970 LEU A C 1
ATOM 7523 O O . LEU A 1 970 ? 1.586 22.254 -18.268 1.00 96.44 970 LEU A O 1
ATOM 7527 N N . GLN A 1 971 ? 3.172 20.775 -18.863 1.00 94.88 971 GLN A N 1
ATOM 7528 C CA . GLN A 1 971 ? 3.508 20.374 -17.486 1.00 94.88 971 GLN A CA 1
ATOM 7529 C C . GLN A 1 971 ? 4.148 21.518 -16.676 1.00 94.88 971 GLN A C 1
ATOM 7531 O O . GLN A 1 971 ? 3.745 21.760 -15.539 1.00 94.88 971 GLN A O 1
ATOM 7536 N N . ILE A 1 972 ? 5.081 22.268 -17.272 1.00 96.62 972 ILE A N 1
ATOM 7537 C CA . ILE A 1 972 ? 5.709 23.467 -16.691 1.00 96.62 972 ILE A CA 1
ATOM 7538 C C . ILE A 1 972 ? 4.641 24.531 -16.412 1.00 96.62 972 ILE A C 1
ATOM 7540 O O . ILE A 1 972 ? 4.553 25.031 -15.290 1.00 96.62 972 ILE A O 1
ATOM 7544 N N . SER A 1 973 ? 3.776 24.822 -17.392 1.00 96.19 973 SER A N 1
ATOM 7545 C CA . SER A 1 973 ? 2.697 25.807 -17.238 1.00 96.19 973 SER A CA 1
ATOM 7546 C C . SER A 1 973 ? 1.711 25.427 -16.134 1.00 96.19 973 SER A C 1
ATOM 7548 O O . SER A 1 973 ? 1.252 26.306 -15.405 1.00 96.19 973 SER A O 1
ATOM 7550 N N . ALA A 1 974 ? 1.369 24.142 -16.002 1.00 94.06 974 ALA A N 1
ATOM 7551 C CA . ALA A 1 974 ? 0.498 23.646 -14.940 1.00 94.06 974 ALA A CA 1
ATOM 7552 C C . ALA A 1 974 ? 1.149 23.807 -13.557 1.00 94.06 974 ALA A C 1
ATOM 7554 O O . ALA A 1 974 ? 0.529 24.365 -12.651 1.00 94.06 974 ALA A O 1
ATOM 7555 N N . LEU A 1 975 ? 2.420 23.411 -13.421 1.00 92.12 975 LEU A N 1
ATOM 7556 C CA . LEU A 1 975 ? 3.186 23.523 -12.178 1.00 92.12 975 LEU A CA 1
ATOM 7557 C C . LEU A 1 975 ? 3.352 24.989 -11.733 1.00 92.12 975 LEU A C 1
ATOM 7559 O O . LEU A 1 975 ? 3.085 25.307 -10.576 1.00 92.12 975 LEU A O 1
ATOM 7563 N N . GLN A 1 976 ? 3.671 25.908 -12.655 1.00 94.31 976 GLN A N 1
ATOM 7564 C CA . GLN A 1 976 ? 3.714 27.359 -12.388 1.00 94.31 976 GLN A CA 1
ATOM 7565 C C . GLN A 1 976 ? 2.356 27.944 -11.958 1.00 94.31 976 GLN A C 1
ATOM 7567 O O . GLN A 1 976 ? 2.311 28.961 -11.265 1.00 94.31 976 GLN A O 1
ATOM 7572 N N . GLN A 1 977 ? 1.244 27.321 -12.360 1.00 93.75 977 GLN A N 1
ATOM 7573 C CA . GLN A 1 977 ? -0.118 27.721 -11.986 1.00 93.75 977 GLN A CA 1
ATOM 7574 C C . GLN A 1 977 ? -0.645 27.002 -10.731 1.00 93.75 977 GLN A C 1
ATOM 7576 O O . GLN A 1 977 ? -1.777 27.266 -10.325 1.00 93.75 977 GLN A O 1
ATOM 7581 N N . GLY A 1 978 ? 0.135 26.100 -10.120 1.00 89.31 978 GLY A N 1
ATOM 7582 C CA . GLY A 1 978 ? -0.314 25.269 -8.998 1.00 89.31 978 GLY A CA 1
ATOM 7583 C C . GLY A 1 978 ? -1.416 24.266 -9.368 1.00 89.31 978 GLY A C 1
ATOM 7584 O O . GLY A 1 978 ? -2.194 23.868 -8.505 1.00 89.31 978 GLY A O 1
ATOM 7585 N N . GLN A 1 979 ? -1.520 23.891 -10.647 1.00 90.62 979 GLN A N 1
ATOM 7586 C CA . GLN A 1 979 ? -2.495 22.914 -11.133 1.00 90.62 979 GLN A CA 1
ATOM 7587 C C . GLN A 1 979 ? -1.998 21.486 -10.906 1.00 90.62 979 GLN A C 1
ATOM 7589 O O . GLN A 1 979 ? -0.820 21.183 -11.098 1.00 90.62 979 GLN A O 1
ATOM 7594 N N . THR A 1 980 ? -2.911 20.583 -10.551 1.00 87.00 980 THR A N 1
ATOM 7595 C CA . THR A 1 980 ? -2.606 19.148 -10.468 1.00 87.00 980 THR A CA 1
ATOM 7596 C C . THR A 1 980 ? -2.456 18.538 -11.863 1.00 87.00 980 THR A C 1
ATOM 7598 O O . THR A 1 980 ? -3.015 19.042 -12.840 1.00 87.00 980 THR A O 1
ATOM 7601 N N . GLU A 1 981 ? -1.761 17.401 -11.978 1.00 86.00 981 GLU A N 1
ATOM 7602 C CA . GLU A 1 981 ? -1.667 16.687 -13.260 1.00 86.00 981 GLU A CA 1
ATOM 7603 C C . GLU A 1 981 ? -3.035 16.300 -13.830 1.00 86.00 981 GLU A C 1
ATOM 7605 O O . GLU A 1 981 ? -3.228 16.363 -15.041 1.00 86.00 981 GLU A O 1
ATOM 7610 N N . GLN A 1 982 ? -4.001 15.956 -12.972 1.00 84.75 982 GLN A N 1
ATOM 7611 C CA . GLN A 1 982 ? -5.364 15.667 -13.406 1.00 84.75 982 GLN A CA 1
ATOM 7612 C C . GLN A 1 982 ? -6.036 16.913 -14.000 1.00 84.75 982 GLN A C 1
ATOM 7614 O O . GLN A 1 982 ? -6.619 16.828 -15.075 1.00 84.75 982 GLN A O 1
ATOM 7619 N N . GLN A 1 983 ? -5.900 18.084 -13.363 1.00 89.06 983 GLN A N 1
ATOM 7620 C CA . GLN A 1 983 ? -6.417 19.349 -13.904 1.00 89.06 983 GLN A CA 1
ATOM 7621 C C . GLN A 1 983 ? -5.747 19.711 -15.238 1.00 89.06 983 GLN A C 1
ATOM 7623 O O . GLN A 1 983 ? -6.425 20.152 -16.166 1.00 89.06 983 GLN A O 1
ATOM 7628 N N . MET A 1 984 ? -4.438 19.474 -15.363 1.00 93.12 984 MET A N 1
ATOM 7629 C CA . MET A 1 984 ? -3.694 19.642 -16.613 1.00 93.12 984 MET A CA 1
ATOM 7630 C C . MET A 1 984 ? -4.208 18.682 -17.699 1.00 93.12 984 MET A C 1
ATOM 7632 O O . MET A 1 984 ? -4.469 19.121 -18.821 1.00 93.12 984 MET A O 1
ATOM 7636 N N . ALA A 1 985 ? -4.427 17.406 -17.371 1.00 86.00 985 ALA A N 1
ATOM 7637 C CA . ALA A 1 985 ? -4.934 16.398 -18.300 1.00 86.00 985 ALA A CA 1
ATOM 7638 C C . ALA A 1 985 ? -6.396 16.639 -18.717 1.00 86.00 985 ALA A C 1
ATOM 7640 O O . ALA A 1 985 ? -6.748 16.424 -19.876 1.00 86.00 985 ALA A O 1
ATOM 7641 N N . ASP A 1 986 ? -7.239 17.135 -17.808 1.00 83.81 986 ASP A N 1
ATOM 7642 C CA . ASP A 1 986 ? -8.619 17.540 -18.090 1.00 83.81 986 ASP A CA 1
ATOM 7643 C C . ASP A 1 986 ? -8.691 18.799 -18.966 1.00 83.81 986 ASP A C 1
ATOM 7645 O O . ASP A 1 986 ? -9.534 18.880 -19.861 1.00 83.81 986 ASP A O 1
ATOM 7649 N N . ALA A 1 987 ? -7.800 19.772 -18.751 1.00 89.38 987 ALA A N 1
ATOM 7650 C CA . ALA A 1 987 ? -7.741 20.990 -19.556 1.00 89.38 987 ALA A CA 1
ATOM 7651 C C . ALA A 1 987 ? -7.165 20.755 -20.966 1.00 89.38 987 ALA A C 1
ATOM 7653 O O . ALA A 1 987 ? -7.563 21.443 -21.908 1.00 89.38 987 ALA A O 1
ATOM 7654 N N . ASN A 1 988 ? -6.247 19.793 -21.120 1.00 91.06 988 ASN A N 1
ATOM 7655 C CA . ASN A 1 988 ? -5.441 19.611 -22.333 1.00 91.06 988 ASN A CA 1
ATOM 7656 C C . ASN A 1 988 ? -5.648 18.259 -23.044 1.00 91.06 988 ASN A C 1
ATOM 7658 O O . ASN A 1 988 ? -4.846 17.907 -23.907 1.00 91.06 988 ASN A O 1
ATOM 7662 N N . GLU A 1 989 ? -6.720 17.518 -22.736 1.00 87.94 989 GLU A N 1
ATOM 7663 C CA . GLU A 1 989 ? -7.009 16.167 -23.262 1.00 87.94 989 GLU A CA 1
ATOM 7664 C C . GLU A 1 989 ? -6.778 16.030 -24.780 1.00 87.94 989 GLU A C 1
ATOM 7666 O O . GLU A 1 989 ? -6.116 15.096 -25.224 1.00 87.94 989 GLU A O 1
ATOM 7671 N N . THR A 1 990 ? -7.254 16.984 -25.588 1.00 83.88 990 THR A N 1
ATOM 7672 C CA . THR A 1 990 ? -7.083 16.962 -27.054 1.00 83.88 990 THR A CA 1
ATOM 7673 C C . THR A 1 990 ? -5.634 17.185 -27.503 1.00 83.88 990 THR A C 1
ATOM 7675 O O . THR A 1 990 ? -5.215 16.612 -28.507 1.00 83.88 990 THR A O 1
ATOM 7678 N N . ALA A 1 991 ? -4.856 17.996 -26.780 1.00 87.69 991 ALA A N 1
ATOM 7679 C CA . ALA A 1 991 ? -3.442 18.220 -27.081 1.00 87.69 991 ALA A CA 1
ATOM 7680 C C . ALA A 1 991 ? -2.599 17.004 -26.675 1.00 87.69 991 ALA A C 1
ATOM 7682 O O . ALA A 1 991 ? -1.784 16.532 -27.464 1.00 87.69 991 ALA A O 1
ATOM 7683 N N . LEU A 1 992 ? -2.867 16.438 -25.493 1.00 85.19 992 LEU A N 1
ATOM 7684 C CA . LEU A 1 992 ? -2.261 15.185 -25.046 1.00 85.19 992 LEU A CA 1
ATOM 7685 C C . LEU A 1 992 ? -2.590 14.035 -26.006 1.00 85.19 992 LEU A C 1
ATOM 7687 O O . LEU A 1 992 ? -1.691 13.278 -26.349 1.00 85.19 992 LEU A O 1
ATOM 7691 N N . ALA A 1 993 ? -3.830 13.932 -26.497 1.00 84.00 993 ALA A N 1
ATOM 7692 C CA . ALA A 1 993 ? -4.210 12.925 -27.491 1.00 84.00 993 ALA A CA 1
ATOM 7693 C C . ALA A 1 993 ? -3.447 13.115 -28.812 1.00 84.00 993 ALA A C 1
ATOM 7695 O O . ALA A 1 993 ? -2.901 12.156 -29.341 1.00 84.00 993 ALA A O 1
ATOM 7696 N N . GLY A 1 994 ? -3.308 14.354 -29.300 1.00 80.25 994 GLY A N 1
ATOM 7697 C CA . GLY A 1 994 ? -2.514 14.649 -30.499 1.00 80.25 994 GLY A CA 1
ATOM 7698 C C . GLY A 1 994 ? -1.014 14.340 -30.367 1.00 80.25 994 GLY A C 1
ATOM 7699 O O . GLY A 1 994 ? -0.366 14.063 -31.374 1.00 80.25 994 GLY A O 1
ATOM 7700 N N . ILE A 1 995 ? -0.466 14.360 -29.146 1.00 86.62 995 ILE A N 1
ATOM 7701 C CA . ILE A 1 995 ? 0.906 13.917 -28.848 1.00 86.62 995 ILE A CA 1
ATOM 7702 C C . ILE A 1 995 ? 0.954 12.384 -28.718 1.00 86.62 995 ILE A C 1
ATOM 7704 O O . ILE A 1 995 ? 1.853 11.749 -29.263 1.00 86.62 995 ILE A O 1
ATOM 7708 N N . ALA A 1 996 ? -0.020 11.772 -28.042 1.00 82.56 996 ALA A N 1
ATOM 7709 C CA . ALA A 1 996 ? -0.119 10.327 -27.839 1.00 82.56 996 ALA A CA 1
ATOM 7710 C C . ALA A 1 996 ? -0.323 9.548 -29.152 1.00 82.56 996 ALA A C 1
ATOM 7712 O O . ALA A 1 996 ? 0.327 8.527 -29.365 1.00 82.56 996 ALA A O 1
ATOM 7713 N N . ASP A 1 997 ? -1.166 10.052 -30.053 1.00 79.19 997 ASP A N 1
ATOM 7714 C CA . ASP A 1 997 ? -1.484 9.426 -31.342 1.00 79.19 997 ASP A CA 1
ATOM 7715 C C . ASP A 1 997 ? -0.338 9.551 -32.374 1.00 79.19 997 ASP A C 1
ATOM 7717 O O . ASP A 1 997 ? -0.423 8.980 -33.462 1.00 79.19 997 ASP A O 1
ATOM 7721 N N . ALA A 1 998 ? 0.755 10.261 -32.052 1.00 75.12 998 ALA A N 1
ATOM 7722 C CA . ALA A 1 998 ? 1.934 10.369 -32.917 1.00 75.12 998 ALA A CA 1
ATOM 7723 C C . ALA A 1 998 ? 2.837 9.112 -32.915 1.00 75.12 998 ALA A C 1
ATOM 7725 O O . ALA A 1 998 ? 3.725 9.011 -33.763 1.00 75.12 998 ALA A O 1
ATOM 7726 N N . GLY A 1 999 ? 2.591 8.141 -32.024 1.00 72.75 999 GLY A N 1
ATOM 7727 C CA . GLY A 1 999 ? 3.200 6.805 -32.059 1.00 72.75 999 GLY A CA 1
ATOM 7728 C C . GLY A 1 999 ? 4.182 6.522 -30.920 1.00 72.75 999 GLY A C 1
ATOM 7729 O O . GLY A 1 999 ? 3.859 6.708 -29.749 1.00 72.75 999 GLY A O 1
ATOM 7730 N N . ASP A 1 1000 ? 5.372 6.037 -31.272 1.00 73.56 1000 ASP A N 1
ATOM 7731 C CA . ASP A 1 1000 ? 6.332 5.411 -30.345 1.00 73.56 1000 ASP A CA 1
ATOM 7732 C C . ASP A 1 1000 ? 7.369 6.384 -29.742 1.00 73.56 1000 ASP A C 1
ATOM 7734 O O . ASP A 1 1000 ? 8.298 5.960 -29.054 1.00 73.56 1000 ASP A O 1
ATOM 7738 N N . TYR A 1 1001 ? 7.223 7.687 -29.998 1.00 85.00 1001 TYR A N 1
ATOM 7739 C CA . TYR A 1 1001 ? 8.107 8.743 -29.493 1.00 85.00 1001 TYR A CA 1
ATOM 7740 C C . TYR A 1 1001 ? 8.132 8.807 -27.951 1.00 85.00 1001 TYR A C 1
ATOM 7742 O O . TYR A 1 1001 ? 7.138 8.503 -27.287 1.00 85.00 1001 TYR A O 1
ATOM 7750 N N . TYR A 1 1002 ? 9.239 9.277 -27.367 1.00 88.12 1002 TYR A N 1
ATOM 7751 C CA . TYR A 1 1002 ? 9.409 9.488 -25.919 1.00 88.12 1002 TYR A CA 1
ATOM 7752 C C . TYR A 1 1002 ? 8.283 10.363 -25.355 1.00 88.12 1002 TYR A C 1
ATOM 7754 O O . TYR A 1 1002 ? 7.658 10.015 -24.350 1.00 88.12 1002 TYR A O 1
ATOM 7762 N N . ALA A 1 1003 ? 7.976 11.471 -26.035 1.00 90.81 1003 ALA A N 1
ATOM 7763 C CA . ALA A 1 1003 ? 6.882 12.363 -25.663 1.00 90.81 1003 ALA A CA 1
ATOM 7764 C C . ALA A 1 1003 ? 5.494 11.715 -25.836 1.00 90.81 1003 ALA A C 1
ATOM 7766 O O . ALA A 1 1003 ? 4.627 11.875 -24.973 1.00 90.81 1003 ALA A O 1
ATOM 7767 N N . SER A 1 1004 ? 5.288 10.940 -26.907 1.00 87.75 1004 SER A N 1
ATOM 7768 C CA . SER A 1 1004 ? 4.041 10.198 -27.138 1.00 87.75 1004 SER A CA 1
ATOM 7769 C C . SER A 1 1004 ? 3.789 9.181 -26.033 1.00 87.75 1004 SER A C 1
ATOM 7771 O O . SER A 1 1004 ? 2.711 9.188 -25.447 1.00 87.75 1004 SER A O 1
ATOM 7773 N N . ALA A 1 1005 ? 4.791 8.386 -25.658 1.00 89.19 1005 ALA A N 1
ATOM 7774 C CA . ALA A 1 1005 ? 4.689 7.424 -24.566 1.00 89.19 1005 ALA A CA 1
ATOM 7775 C C . ALA A 1 1005 ? 4.418 8.100 -23.205 1.00 89.19 1005 ALA A C 1
ATOM 7777 O O . ALA A 1 1005 ? 3.675 7.555 -22.384 1.00 89.19 1005 ALA A O 1
ATOM 7778 N N . GLN A 1 1006 ? 4.947 9.307 -22.958 1.00 91.88 1006 GLN A N 1
ATOM 7779 C CA . GLN A 1 1006 ? 4.590 10.080 -21.761 1.00 91.88 1006 GLN A CA 1
ATOM 7780 C C . GLN A 1 1006 ? 3.116 10.537 -21.797 1.00 91.88 1006 GLN A C 1
ATOM 7782 O O . GLN A 1 1006 ? 2.380 10.308 -20.834 1.00 91.88 1006 GLN A O 1
ATOM 7787 N N . ALA A 1 1007 ? 2.644 11.098 -22.916 1.00 91.31 1007 ALA A N 1
ATOM 7788 C CA . ALA A 1 1007 ? 1.248 11.517 -23.082 1.00 91.31 1007 ALA A CA 1
ATOM 7789 C C . ALA A 1 1007 ? 0.251 10.339 -23.017 1.00 91.31 1007 ALA A C 1
ATOM 7791 O O . ALA A 1 1007 ? -0.796 10.449 -22.380 1.00 91.31 1007 ALA A O 1
ATOM 7792 N N . GLN A 1 1008 ? 0.600 9.189 -23.601 1.00 87.00 1008 GLN A N 1
ATOM 7793 C CA . GLN A 1 1008 ? -0.173 7.943 -23.540 1.00 87.00 1008 GLN A CA 1
ATOM 7794 C C . GLN A 1 1008 ? -0.391 7.488 -22.090 1.00 87.00 1008 GLN A C 1
ATOM 7796 O O . GLN A 1 1008 ? -1.520 7.190 -21.705 1.00 87.00 1008 GLN A O 1
ATOM 7801 N N . ASN A 1 1009 ? 0.653 7.495 -21.250 1.00 89.88 1009 ASN A N 1
ATOM 7802 C CA . ASN A 1 1009 ? 0.514 7.119 -19.840 1.00 89.88 1009 ASN A CA 1
ATOM 7803 C C . ASN A 1 1009 ? -0.302 8.141 -19.024 1.00 89.88 1009 ASN A C 1
ATOM 7805 O O . ASN A 1 1009 ? -1.106 7.729 -18.189 1.00 89.88 1009 ASN A O 1
ATOM 7809 N N . LEU A 1 1010 ? -0.161 9.447 -19.289 1.00 89.81 1010 LEU A N 1
ATOM 7810 C CA . LEU A 1 1010 ? -0.991 10.491 -18.664 1.00 89.81 1010 LEU A CA 1
ATOM 7811 C C . LEU A 1 1010 ? -2.486 10.306 -18.989 1.00 89.81 1010 LEU A C 1
ATOM 7813 O O . LEU A 1 1010 ? -3.332 10.401 -18.099 1.00 89.81 1010 LEU A O 1
ATOM 7817 N N . LEU A 1 1011 ? -2.818 10.004 -20.248 1.00 83.25 1011 LEU A N 1
ATOM 7818 C CA . LEU A 1 1011 ? -4.195 9.741 -20.681 1.00 83.25 1011 LEU A CA 1
ATOM 7819 C C . LEU A 1 1011 ? -4.743 8.419 -20.128 1.00 83.25 1011 LEU A C 1
ATOM 7821 O O . LEU A 1 1011 ? -5.923 8.345 -19.781 1.00 83.25 1011 LEU A O 1
ATOM 7825 N N . ASN A 1 1012 ? -3.910 7.384 -20.017 1.00 80.75 1012 ASN A N 1
ATOM 7826 C CA . ASN A 1 1012 ? -4.313 6.128 -19.388 1.00 80.75 1012 ASN A CA 1
ATOM 7827 C C . ASN A 1 1012 ? -4.704 6.351 -17.920 1.00 80.75 1012 ASN A C 1
ATOM 7829 O O . ASN A 1 1012 ? -5.783 5.938 -17.501 1.00 80.75 1012 ASN A O 1
ATOM 7833 N N . GLU A 1 1013 ? -3.858 7.046 -17.154 1.00 83.75 1013 GLU A N 1
ATOM 7834 C CA . GLU A 1 1013 ? -4.037 7.190 -15.706 1.00 83.75 1013 GLU A CA 1
ATOM 7835 C C . GLU A 1 1013 ? -5.132 8.191 -15.317 1.00 83.75 1013 GLU A C 1
ATOM 7837 O O . GLU A 1 1013 ? -5.927 7.903 -14.426 1.00 83.75 1013 GLU A O 1
ATOM 7842 N N . TYR A 1 1014 ? -5.198 9.356 -15.973 1.00 83.62 1014 TYR A N 1
ATOM 7843 C CA . TYR A 1 1014 ? -6.134 10.423 -15.587 1.00 83.62 1014 TYR A CA 1
ATOM 7844 C C . TYR A 1 1014 ? -7.412 10.472 -16.429 1.00 83.62 1014 TYR A C 1
ATOM 7846 O O . TYR A 1 1014 ? -8.389 11.090 -16.010 1.00 83.62 1014 TYR A O 1
ATOM 7854 N N . LYS A 1 1015 ? -7.426 9.852 -17.618 1.00 80.31 1015 LYS A N 1
ATOM 7855 C CA . LYS A 1 1015 ? -8.513 10.001 -18.606 1.00 80.31 1015 LYS A CA 1
ATOM 7856 C C . LYS A 1 1015 ? -9.150 8.675 -19.040 1.00 80.31 1015 LYS A C 1
ATOM 7858 O O . LYS A 1 1015 ? -10.059 8.691 -19.867 1.00 80.31 1015 LYS A O 1
ATOM 7863 N N . GLY A 1 1016 ? -8.719 7.542 -18.477 1.00 67.81 1016 GLY A N 1
ATOM 7864 C CA . GLY A 1 1016 ? -9.303 6.222 -18.746 1.00 67.81 1016 GLY A CA 1
ATOM 7865 C C . GLY A 1 1016 ? -9.051 5.703 -20.166 1.00 67.81 1016 GLY A C 1
ATOM 7866 O O . GLY A 1 1016 ? -9.841 4.913 -20.685 1.00 67.81 1016 GLY A O 1
ATOM 7867 N N . TYR A 1 1017 ? -7.984 6.170 -20.817 1.00 74.88 1017 TYR A N 1
ATOM 7868 C CA . TYR A 1 1017 ? -7.521 5.598 -22.081 1.00 74.88 1017 TYR A CA 1
ATOM 7869 C C . TYR A 1 1017 ? -6.815 4.249 -21.841 1.00 74.88 1017 TYR A C 1
ATOM 7871 O O . TYR A 1 1017 ? -6.486 3.881 -20.714 1.00 74.88 1017 TYR A O 1
ATOM 7879 N N . SER A 1 1018 ? -6.593 3.492 -22.916 1.00 69.88 1018 SER A N 1
ATOM 7880 C CA . SER A 1 1018 ? -5.967 2.165 -22.870 1.00 69.88 1018 SER A CA 1
ATOM 7881 C C . SER A 1 1018 ? -4.849 2.024 -23.910 1.00 69.88 1018 SER A C 1
ATOM 7883 O O . SER A 1 1018 ? -4.782 1.024 -24.626 1.00 69.88 1018 SER A O 1
ATOM 7885 N N . TYR A 1 1019 ? -3.996 3.043 -24.043 1.00 76.31 1019 TYR A N 1
ATOM 7886 C CA . TYR A 1 1019 ? -2.813 2.981 -24.899 1.00 76.31 1019 TYR A CA 1
ATOM 7887 C C . TYR A 1 1019 ? -1.839 1.927 -24.360 1.00 76.31 1019 TYR A C 1
ATOM 7889 O O . TYR A 1 1019 ? -1.254 2.099 -23.290 1.00 76.31 1019 TYR A O 1
ATOM 7897 N N . GLN A 1 1020 ? -1.653 0.849 -25.114 1.00 72.44 1020 GLN A N 1
ATOM 7898 C CA . GLN A 1 1020 ? -0.536 -0.086 -25.000 1.00 72.44 1020 GLN A CA 1
ATOM 7899 C C . GLN A 1 1020 ? -0.098 -0.409 -26.436 1.00 72.44 1020 GLN A C 1
ATOM 7901 O O . GLN A 1 1020 ? -0.973 -0.684 -27.264 1.00 72.44 1020 GLN A O 1
ATOM 7906 N N . PRO A 1 1021 ? 1.201 -0.354 -26.776 1.00 70.50 1021 PRO A N 1
ATOM 7907 C CA . PRO A 1 1021 ? 1.647 -0.721 -28.115 1.00 70.50 1021 PRO A CA 1
ATOM 7908 C C . PRO A 1 1021 ? 1.450 -2.220 -28.364 1.00 70.50 1021 PRO A C 1
ATOM 7910 O O . PRO A 1 1021 ? 1.495 -3.042 -27.445 1.00 70.50 1021 PRO A O 1
ATOM 7913 N N . ALA A 1 1022 ? 1.195 -2.576 -29.622 1.00 74.25 1022 ALA A N 1
ATOM 7914 C CA . ALA A 1 1022 ? 0.904 -3.952 -30.002 1.00 74.25 1022 ALA A CA 1
ATOM 7915 C C . ALA A 1 1022 ? 2.166 -4.826 -29.919 1.00 74.25 1022 ALA A C 1
ATOM 7917 O O . ALA A 1 1022 ? 3.257 -4.387 -30.282 1.00 74.25 1022 ALA A O 1
ATOM 7918 N N . ILE A 1 1023 ? 2.021 -6.079 -29.486 1.00 83.81 1023 ILE A N 1
ATOM 7919 C CA . ILE A 1 1023 ? 3.113 -7.061 -29.506 1.00 83.81 1023 ILE A CA 1
ATOM 7920 C C . ILE A 1 1023 ? 3.125 -7.714 -30.890 1.00 83.81 1023 ILE A C 1
ATOM 7922 O O . ILE A 1 1023 ? 2.166 -8.398 -31.254 1.00 83.81 1023 ILE A O 1
ATOM 7926 N N . VAL A 1 1024 ? 4.199 -7.538 -31.661 1.00 86.12 1024 VAL A N 1
ATOM 7927 C CA . VAL A 1 1024 ? 4.323 -8.163 -32.987 1.00 86.12 1024 VAL A CA 1
ATOM 7928 C C . VAL A 1 1024 ? 5.124 -9.454 -32.850 1.00 86.12 1024 VAL A C 1
ATOM 7930 O O . VAL A 1 1024 ? 6.267 -9.445 -32.402 1.00 86.12 1024 VAL A O 1
ATOM 7933 N N . LEU A 1 1025 ? 4.512 -10.582 -33.222 1.00 88.25 1025 LEU A N 1
ATOM 7934 C CA . LEU A 1 1025 ? 5.135 -11.907 -33.184 1.00 88.25 1025 LEU A CA 1
ATOM 7935 C C . LEU A 1 1025 ? 5.620 -12.346 -34.579 1.00 88.25 1025 LEU A C 1
ATOM 7937 O O . LEU A 1 1025 ? 4.962 -12.035 -35.573 1.00 88.25 1025 LEU A O 1
ATOM 7941 N N . PRO A 1 1026 ? 6.697 -13.152 -34.670 1.00 86.38 1026 PRO A N 1
ATOM 7942 C CA . PRO A 1 1026 ? 7.170 -13.753 -35.919 1.00 86.38 1026 PRO A CA 1
ATOM 7943 C C . PRO A 1 1026 ? 6.089 -14.446 -36.766 1.00 86.38 1026 PRO A C 1
ATOM 7945 O O . PRO A 1 1026 ? 5.435 -15.396 -36.323 1.00 86.38 1026 PRO A O 1
ATOM 7948 N N . GLY A 1 1027 ? 5.948 -13.993 -38.016 1.00 68.19 1027 GLY A N 1
ATOM 7949 C CA . GLY A 1 1027 ? 5.015 -14.536 -39.006 1.00 68.19 1027 GLY A CA 1
ATOM 7950 C C . GLY A 1 1027 ? 5.457 -15.875 -39.616 1.00 68.19 1027 GLY A C 1
ATOM 7951 O O . GLY A 1 1027 ? 6.644 -16.169 -39.751 1.00 68.19 1027 GLY A O 1
ATOM 7952 N N . SER A 1 1028 ? 4.490 -16.702 -40.026 1.00 40.47 1028 SER A N 1
ATOM 7953 C CA . SER A 1 1028 ? 4.731 -18.062 -40.536 1.00 40.47 1028 SER A CA 1
ATOM 7954 C C . SER A 1 1028 ? 4.827 -18.138 -42.069 1.00 40.47 1028 SER A C 1
ATOM 7956 O O . SER A 1 1028 ? 3.934 -18.646 -42.744 1.00 40.47 1028 SER A O 1
ATOM 7958 N N . GLY A 1 1029 ? 5.958 -17.691 -42.622 1.00 37.16 1029 GLY A N 1
ATOM 7959 C CA . GLY A 1 1029 ? 6.304 -17.865 -44.042 1.00 37.16 1029 GLY A CA 1
ATOM 7960 C C . GLY A 1 1029 ? 6.429 -16.561 -44.835 1.00 37.16 1029 GLY A C 1
ATOM 7961 O O . GLY A 1 1029 ? 6.203 -15.474 -44.315 1.00 37.16 1029 GLY A O 1
ATOM 7962 N N . GLN A 1 1030 ? 6.856 -16.671 -46.097 1.00 30.12 1030 GLN A N 1
ATOM 7963 C CA . GLN A 1 1030 ? 7.270 -15.518 -46.905 1.00 30.12 1030 GLN A CA 1
ATOM 7964 C C . GLN A 1 1030 ? 6.117 -14.594 -47.325 1.00 30.12 1030 GLN A C 1
ATOM 7966 O O . GLN A 1 1030 ? 5.106 -15.060 -47.844 1.00 30.12 1030 GLN A O 1
ATOM 7971 N N . GLN A 1 1031 ? 6.377 -13.286 -47.217 1.00 40.50 1031 GLN A N 1
ATOM 7972 C CA . GLN A 1 1031 ? 5.848 -12.188 -48.039 1.00 40.50 1031 GLN A CA 1
ATOM 7973 C C . GLN A 1 1031 ? 4.398 -12.325 -48.537 1.00 40.50 1031 GLN A C 1
ATOM 7975 O O . GLN A 1 1031 ? 4.129 -12.718 -49.674 1.00 40.50 1031 GLN A O 1
ATOM 7980 N N . GLY A 1 1032 ? 3.467 -11.845 -47.717 1.00 27.23 1032 GLY A N 1
ATOM 7981 C CA . GLY A 1 1032 ? 2.125 -11.469 -48.147 1.00 27.23 1032 GLY A CA 1
ATOM 7982 C C . GLY A 1 1032 ? 1.658 -10.267 -47.340 1.00 27.23 1032 GLY A C 1
ATOM 7983 O O . GLY A 1 1032 ? 1.576 -10.363 -46.121 1.00 27.23 1032 GLY A O 1
ATOM 7984 N N . LEU A 1 1033 ? 1.362 -9.147 -48.010 1.00 31.94 1033 LEU A N 1
ATOM 7985 C CA . LEU A 1 1033 ? 0.872 -7.921 -47.371 1.00 31.94 1033 LEU A CA 1
ATOM 7986 C C . LEU A 1 1033 ? -0.389 -8.210 -46.547 1.00 31.94 1033 LEU A C 1
ATOM 7988 O O . LEU A 1 1033 ? -1.489 -8.309 -47.096 1.00 31.94 1033 LEU A O 1
ATOM 7992 N N . LYS A 1 1034 ? -0.229 -8.291 -45.226 1.00 25.27 1034 LYS A N 1
ATOM 7993 C CA . LYS A 1 1034 ? -1.326 -8.166 -44.275 1.00 25.27 1034 LYS A CA 1
ATOM 7994 C C . LYS A 1 1034 ? -1.188 -6.792 -43.628 1.00 25.27 1034 LYS A C 1
ATOM 7996 O O . LYS A 1 1034 ? -0.212 -6.532 -42.932 1.00 25.27 1034 LYS A O 1
ATOM 8001 N N . LEU A 1 1035 ? -2.155 -5.912 -43.885 1.00 22.83 1035 LEU A N 1
ATOM 8002 C CA . LEU A 1 1035 ? -2.357 -4.748 -43.024 1.00 22.83 1035 LEU A CA 1
ATOM 8003 C C . LEU A 1 1035 ? -2.541 -5.247 -41.579 1.00 22.83 1035 LEU A C 1
ATOM 8005 O O . LEU A 1 1035 ? -3.104 -6.337 -41.400 1.00 22.83 1035 LEU A O 1
ATOM 8009 N N . PRO A 1 1036 ? -2.118 -4.479 -40.560 1.00 29.42 1036 PRO A N 1
ATOM 8010 C CA . PRO A 1 1036 ? -2.600 -4.702 -39.206 1.00 29.42 1036 PRO A CA 1
ATOM 8011 C C . PRO A 1 1036 ? -4.128 -4.802 -39.220 1.00 29.42 1036 PRO A C 1
ATOM 8013 O O . PRO A 1 1036 ? -4.800 -4.065 -39.947 1.00 29.42 1036 PRO A O 1
ATOM 8016 N N . GLU A 1 1037 ? -4.682 -5.714 -38.425 1.00 27.00 1037 GLU A N 1
ATOM 8017 C CA . GLU A 1 1037 ? -6.090 -5.591 -38.055 1.00 27.00 1037 GLU A CA 1
ATOM 8018 C C . GLU A 1 1037 ? -6.240 -4.272 -37.279 1.00 27.00 1037 GLU A C 1
ATOM 8020 O O . GLU A 1 1037 ? -5.330 -3.886 -36.541 1.00 27.00 1037 GLU A O 1
ATOM 8025 N N . GLU A 1 1038 ? -7.326 -3.531 -37.530 1.00 24.50 1038 GLU A N 1
ATOM 8026 C CA . GLU A 1 1038 ? -7.529 -2.195 -36.953 1.00 24.50 1038 GLU A CA 1
ATOM 8027 C C . GLU A 1 1038 ? -7.308 -2.232 -35.438 1.00 24.50 1038 GLU A C 1
ATOM 8029 O O . GLU A 1 1038 ? -7.791 -3.164 -34.785 1.00 24.50 1038 GLU A O 1
ATOM 8034 N N . VAL A 1 1039 ? -6.570 -1.235 -34.917 1.00 26.05 1039 VAL A N 1
ATOM 8035 C CA . VAL A 1 1039 ? -6.081 -1.125 -33.526 1.00 26.05 1039 VAL A CA 1
ATOM 8036 C C . VAL A 1 1039 ? -7.070 -1.764 -32.560 1.00 26.05 1039 VAL A C 1
ATOM 8038 O O . VAL A 1 1039 ? -8.118 -1.195 -32.252 1.00 26.05 1039 VAL A O 1
ATOM 8041 N N . THR A 1 1040 ? -6.779 -2.999 -32.151 1.00 23.44 1040 THR A N 1
ATOM 8042 C CA . THR A 1 1040 ? -7.816 -3.859 -31.584 1.00 23.44 1040 THR A CA 1
ATOM 8043 C C . THR A 1 1040 ? -8.027 -3.485 -30.127 1.00 23.44 1040 THR A C 1
ATOM 8045 O O . THR A 1 1040 ? -7.343 -3.9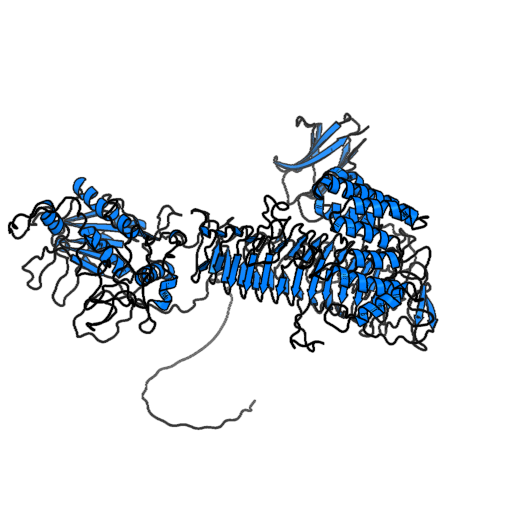85 -29.239 1.00 23.44 1040 THR A O 1
ATOM 8048 N N . PHE A 1 1041 ? -8.962 -2.561 -29.895 1.00 26.95 1041 PHE A N 1
ATOM 8049 C CA . PHE A 1 1041 ? -9.287 -2.005 -28.585 1.00 26.95 1041 PHE A CA 1
ATOM 8050 C C . PHE A 1 1041 ? -9.753 -3.095 -27.602 1.00 26.95 1041 PHE A C 1
ATOM 8052 O O . PHE A 1 1041 ? -10.953 -3.335 -27.432 1.00 26.95 1041 PHE A O 1
ATOM 8059 N N . GLN A 1 1042 ? -8.809 -3.727 -26.899 1.00 27.50 1042 GLN A N 1
ATOM 8060 C CA . GLN A 1 1042 ? -9.076 -4.599 -25.754 1.00 27.50 1042 GLN A CA 1
ATOM 8061 C C . GLN A 1 1042 ? -9.454 -3.744 -24.531 1.00 27.50 1042 GLN A C 1
ATOM 8063 O O . GLN A 1 1042 ? -8.720 -3.641 -23.554 1.00 27.50 1042 GLN A O 1
ATOM 8068 N N . GLN A 1 1043 ? -10.609 -3.078 -24.616 1.00 29.44 1043 GLN A N 1
ATOM 8069 C CA . GLN A 1 1043 ? -11.201 -2.326 -23.510 1.00 29.44 1043 GLN A CA 1
ATOM 8070 C C . GLN A 1 1043 ? -11.616 -3.262 -22.369 1.00 29.44 1043 GLN A C 1
ATOM 8072 O O . GLN A 1 1043 ? -12.158 -4.344 -22.625 1.00 29.44 1043 GLN A O 1
ATOM 8077 N N . GLU A 1 1044 ? -11.472 -2.786 -21.130 1.00 33.81 1044 GLU A N 1
ATOM 8078 C CA . GLU A 1 1044 ? -11.949 -3.458 -19.915 1.00 33.81 1044 GLU A CA 1
ATOM 8079 C C . GLU A 1 1044 ? -13.466 -3.731 -19.926 1.00 33.81 1044 GLU A C 1
ATOM 8081 O O . GLU A 1 1044 ? -14.247 -3.111 -20.659 1.00 33.81 1044 GLU A O 1
ATOM 8086 N N . GLU A 1 1045 ? -13.902 -4.670 -19.089 1.00 38.50 1045 GLU A N 1
ATOM 8087 C CA . GLU A 1 1045 ? -15.317 -4.953 -18.840 1.00 38.50 1045 GLU A CA 1
ATOM 8088 C C . GLU A 1 1045 ? -15.935 -3.849 -17.966 1.00 38.50 1045 GLU A C 1
ATOM 8090 O O . GLU A 1 1045 ? -15.462 -3.578 -16.867 1.00 38.50 1045 GLU A O 1
ATOM 8095 N N . GLY A 1 1046 ? -17.000 -3.201 -18.448 1.00 54.38 1046 GLY A N 1
ATOM 8096 C CA . GLY A 1 1046 ? -17.673 -2.124 -17.721 1.00 54.38 1046 GLY A CA 1
ATOM 8097 C C . GLY A 1 1046 ? -18.600 -1.281 -18.598 1.00 54.38 1046 GLY A C 1
ATOM 8098 O O . GLY A 1 1046 ? -18.680 -1.470 -19.815 1.00 54.38 1046 GLY A O 1
ATOM 8099 N N . LEU A 1 1047 ? -19.298 -0.334 -17.968 1.00 53.81 1047 LEU A N 1
ATOM 8100 C CA . LEU A 1 1047 ? -20.115 0.674 -18.646 1.00 53.81 1047 LEU A CA 1
ATOM 8101 C C . LEU A 1 1047 ? -19.216 1.714 -19.330 1.00 53.81 1047 LEU A C 1
ATOM 8103 O O . LEU A 1 1047 ? -18.406 2.358 -18.670 1.00 53.81 1047 LEU A O 1
ATOM 8107 N N . GLN A 1 1048 ? -19.363 1.901 -20.644 1.00 60.88 1048 GLN A N 1
ATOM 8108 C CA . GLN A 1 1048 ? -18.541 2.827 -21.437 1.00 60.88 1048 GLN A CA 1
ATOM 8109 C C . GLN A 1 1048 ? -19.399 3.612 -22.435 1.00 60.88 1048 GLN A C 1
ATOM 8111 O O . GLN A 1 1048 ? -20.340 3.072 -23.022 1.00 60.88 1048 GLN A O 1
ATOM 8116 N N . LEU A 1 1049 ? -19.052 4.886 -22.649 1.00 68.38 1049 LEU A N 1
ATOM 8117 C CA . LEU A 1 1049 ? -19.693 5.775 -23.621 1.00 68.38 1049 LEU A CA 1
ATOM 8118 C C . LEU A 1 1049 ? -18.698 6.835 -24.128 1.00 68.38 1049 LEU A C 1
ATOM 8120 O O . LEU A 1 1049 ? -18.354 7.762 -23.397 1.00 68.38 1049 LEU A O 1
ATOM 8124 N N . ARG A 1 1050 ? -18.270 6.729 -25.390 1.00 58.69 1050 ARG A N 1
ATOM 8125 C CA . ARG A 1 1050 ? -17.359 7.676 -26.060 1.00 58.69 1050 ARG A CA 1
ATOM 8126 C C . ARG A 1 1050 ? -17.987 8.174 -27.363 1.00 58.69 1050 ARG A C 1
ATOM 8128 O O . ARG A 1 1050 ? -18.712 7.436 -28.021 1.00 58.69 1050 ARG A O 1
ATOM 8135 N N . ALA A 1 1051 ? -17.698 9.415 -27.738 1.00 61.22 1051 ALA A N 1
ATOM 8136 C CA . ALA A 1 1051 ? -18.186 10.052 -28.958 1.00 61.22 1051 ALA A CA 1
ATOM 8137 C C . ALA A 1 1051 ? -16.986 10.514 -29.804 1.00 61.22 1051 ALA A C 1
ATOM 8139 O O . ALA A 1 1051 ? -16.129 11.228 -29.284 1.00 61.22 1051 ALA A O 1
ATOM 8140 N N . VAL A 1 1052 ? -16.894 10.079 -31.066 1.00 48.22 1052 VAL A N 1
ATOM 8141 C CA . VAL A 1 1052 ? -15.735 10.307 -31.953 1.00 48.22 1052 VAL A CA 1
ATOM 8142 C C . VAL A 1 1052 ? -16.214 10.609 -33.386 1.00 48.22 1052 VAL A C 1
ATOM 8144 O O . VAL A 1 1052 ? -17.096 9.908 -33.860 1.00 48.22 1052 VAL A O 1
ATOM 8147 N N . PRO A 1 1053 ? -15.672 11.602 -34.116 1.00 44.75 1053 PRO A N 1
ATOM 8148 C CA . PRO A 1 1053 ? -14.766 12.644 -33.646 1.00 44.75 1053 PRO A CA 1
ATOM 8149 C C . PRO A 1 1053 ? -15.452 13.581 -32.642 1.00 44.75 1053 PRO A C 1
ATOM 8151 O O . PRO A 1 1053 ? -16.668 13.753 -32.652 1.00 44.75 1053 PRO A O 1
ATOM 8154 N N . ASN A 1 1054 ? -14.663 14.202 -31.770 1.00 54.88 1054 ASN A N 1
ATOM 8155 C CA . ASN A 1 1054 ? -15.130 15.227 -30.843 1.00 54.88 1054 ASN A CA 1
ATOM 8156 C C . ASN A 1 1054 ? -13.999 16.253 -30.639 1.00 54.88 1054 ASN A C 1
ATOM 8158 O O . ASN A 1 1054 ? -12.997 15.899 -30.019 1.00 54.88 1054 ASN A O 1
ATOM 8162 N N . PRO A 1 1055 ? -14.105 17.490 -31.162 1.00 56.47 1055 PRO A N 1
ATOM 8163 C CA . PRO A 1 1055 ? -15.269 18.069 -31.838 1.00 56.47 1055 PRO A CA 1
ATOM 8164 C C . PRO A 1 1055 ? -15.688 17.374 -33.147 1.00 56.47 1055 PRO A C 1
ATOM 8166 O O . PRO A 1 1055 ? -14.853 16.926 -33.929 1.00 56.47 1055 PRO A O 1
ATOM 8169 N N . ALA A 1 1056 ? -16.997 17.318 -33.387 1.00 67.94 1056 ALA A N 1
ATOM 8170 C CA . ALA A 1 1056 ? -17.622 16.736 -34.572 1.00 67.94 1056 ALA A CA 1
ATOM 8171 C C . ALA A 1 1056 ? -18.003 17.809 -35.605 1.00 67.94 1056 ALA A C 1
ATOM 8173 O O . ALA A 1 1056 ? -18.292 18.951 -35.240 1.00 67.94 1056 ALA A O 1
ATOM 8174 N N . LYS A 1 1057 ? -18.060 17.423 -36.888 1.00 77.94 1057 LYS A N 1
ATOM 8175 C CA . LYS A 1 1057 ? -18.554 18.273 -37.990 1.00 77.94 1057 LYS A CA 1
ATOM 8176 C C . LYS A 1 1057 ? -19.899 17.795 -38.530 1.00 77.94 1057 LYS A C 1
ATOM 8178 O O . LYS A 1 1057 ? -20.937 18.390 -38.246 1.00 77.94 1057 LYS A O 1
ATOM 8183 N N . ASP A 1 1058 ? -19.863 16.704 -39.290 1.00 83.12 1058 ASP A N 1
ATOM 8184 C CA . ASP A 1 1058 ? -21.018 16.170 -40.017 1.00 83.12 1058 ASP A CA 1
ATOM 8185 C C . ASP A 1 1058 ? -21.594 14.900 -39.379 1.00 83.12 1058 ASP A C 1
ATOM 8187 O O . ASP A 1 1058 ? -22.791 14.636 -39.488 1.00 83.12 1058 ASP A O 1
ATOM 8191 N N . PHE A 1 1059 ? -20.766 14.139 -38.663 1.00 84.19 1059 PHE A N 1
ATOM 8192 C CA . PHE A 1 1059 ? -21.154 12.924 -37.954 1.00 84.19 1059 PHE A CA 1
ATOM 8193 C C . PHE A 1 1059 ? -20.440 12.811 -36.605 1.00 84.19 1059 PHE A C 1
ATOM 8195 O O . PHE A 1 1059 ? -19.400 13.438 -36.390 1.00 84.19 1059 PHE A O 1
ATOM 8202 N N . VAL A 1 1060 ? -20.996 11.983 -35.722 1.00 75.94 1060 VAL A N 1
ATOM 8203 C CA . VAL A 1 1060 ? -20.314 11.465 -34.537 1.00 75.94 1060 VAL A CA 1
ATOM 8204 C C . VAL A 1 1060 ? -20.700 10.004 -34.315 1.00 75.94 1060 VAL A C 1
ATOM 8206 O O . VAL A 1 1060 ? -21.878 9.656 -34.252 1.00 75.94 1060 VAL A O 1
ATOM 8209 N N . ASP A 1 1061 ? -19.699 9.144 -34.211 1.00 79.25 1061 ASP A N 1
ATOM 8210 C CA . ASP A 1 1061 ? -19.823 7.737 -33.867 1.00 79.25 1061 ASP A CA 1
ATOM 8211 C C . ASP A 1 1061 ? -19.803 7.570 -32.344 1.00 79.25 1061 ASP A C 1
ATOM 8213 O O . ASP A 1 1061 ? -18.885 8.008 -31.644 1.00 79.25 1061 ASP A O 1
ATOM 8217 N N . VAL A 1 1062 ? -20.856 6.948 -31.817 1.00 78.50 1062 VAL A N 1
ATOM 8218 C CA . VAL A 1 1062 ? -21.024 6.677 -30.388 1.00 78.50 1062 VAL A CA 1
ATOM 8219 C C . VAL A 1 1062 ? -20.563 5.256 -30.100 1.00 78.50 1062 VAL A C 1
ATOM 8221 O O . VAL A 1 1062 ? -21.285 4.298 -30.370 1.00 78.50 1062 VAL A O 1
ATOM 8224 N N . HIS A 1 1063 ? -19.364 5.120 -29.546 1.00 74.69 1063 HIS A N 1
ATOM 8225 C CA . HIS A 1 1063 ? -18.842 3.852 -29.046 1.00 74.69 1063 HIS A CA 1
ATOM 8226 C C . HIS A 1 1063 ? -19.431 3.597 -27.657 1.00 74.69 1063 HIS A C 1
ATOM 8228 O O . HIS A 1 1063 ? -19.369 4.473 -26.789 1.00 74.69 1063 HIS A O 1
ATOM 8234 N N . TYR A 1 1064 ? -19.998 2.415 -27.429 1.00 75.25 1064 TYR A N 1
ATOM 8235 C CA . TYR A 1 1064 ? -20.655 2.081 -26.165 1.00 75.25 1064 TYR A CA 1
ATOM 8236 C C . TYR A 1 1064 ? -20.386 0.640 -25.723 1.00 75.25 1064 TYR A C 1
ATOM 8238 O O . TYR A 1 1064 ? -20.181 -0.255 -26.546 1.00 75.25 1064 TYR A O 1
ATOM 8246 N N . ARG A 1 1065 ? -20.442 0.419 -24.407 1.00 70.38 1065 ARG A N 1
ATOM 8247 C CA . ARG A 1 1065 ? -20.466 -0.899 -23.757 1.00 70.38 1065 ARG A CA 1
ATOM 8248 C C . ARG A 1 1065 ? -21.373 -0.833 -22.533 1.00 70.38 1065 ARG A C 1
ATOM 8250 O O . ARG A 1 1065 ? -21.373 0.167 -21.819 1.00 70.38 1065 ARG A O 1
ATOM 8257 N N . LEU A 1 1066 ? -22.151 -1.883 -22.315 1.00 75.56 1066 LEU A N 1
ATOM 8258 C CA . LEU A 1 1066 ? -23.026 -2.063 -21.162 1.00 75.56 1066 LEU A CA 1
ATOM 8259 C C . LEU A 1 1066 ? -22.393 -3.072 -20.199 1.00 75.56 1066 LEU A C 1
ATOM 8261 O O . LEU A 1 1066 ? -21.877 -4.104 -20.623 1.00 75.56 1066 LEU A O 1
ATOM 8265 N N . ASP A 1 1067 ? -22.492 -2.794 -18.903 1.00 69.12 1067 ASP A N 1
ATOM 8266 C CA . ASP A 1 1067 ? -22.075 -3.687 -17.816 1.00 69.12 1067 ASP A CA 1
ATOM 8267 C C . ASP A 1 1067 ? -22.903 -4.986 -17.784 1.00 69.12 1067 ASP A C 1
ATOM 8269 O O . ASP A 1 1067 ? -22.391 -6.063 -17.481 1.00 69.12 1067 ASP A O 1
ATOM 8273 N N . LYS A 1 1068 ? -24.190 -4.910 -18.144 1.00 74.44 1068 LYS A N 1
ATOM 8274 C CA . LYS A 1 1068 ? -25.123 -6.045 -18.132 1.00 74.44 1068 LYS A CA 1
ATOM 8275 C C . LYS A 1 1068 ? -26.128 -6.010 -19.284 1.00 74.44 1068 LYS A C 1
ATOM 8277 O O . LYS A 1 1068 ? -26.143 -5.110 -20.117 1.00 74.44 1068 LYS A O 1
ATOM 8282 N N . SER A 1 1069 ? -26.953 -7.053 -19.363 1.00 79.06 1069 SER A N 1
ATOM 8283 C CA . SER A 1 1069 ? -28.116 -7.067 -20.255 1.00 79.06 1069 SER A CA 1
ATOM 8284 C C . SER A 1 1069 ? -29.225 -6.191 -19.668 1.00 79.06 1069 SER A C 1
ATOM 8286 O O . SER A 1 1069 ? -29.597 -6.385 -18.513 1.00 79.06 1069 SER A O 1
ATOM 8288 N N . TYR A 1 1070 ? -29.784 -5.299 -20.481 1.00 82.44 1070 TYR A N 1
ATOM 8289 C CA . TYR A 1 1070 ? -30.975 -4.498 -20.180 1.00 82.44 1070 TYR A CA 1
ATOM 8290 C C . TYR A 1 1070 ? -32.103 -4.864 -21.161 1.00 82.44 1070 TYR A C 1
ATOM 8292 O O . TYR A 1 1070 ? -31.840 -5.501 -22.183 1.00 82.44 1070 TYR A O 1
ATOM 8300 N N . SER A 1 1071 ? -33.356 -4.498 -20.873 1.00 85.38 1071 SER A N 1
ATOM 8301 C CA . SER A 1 1071 ? -34.498 -4.843 -21.744 1.00 85.38 1071 SER A CA 1
ATOM 8302 C C . SER A 1 1071 ? -34.702 -3.880 -22.924 1.00 85.38 1071 SER A C 1
ATOM 8304 O O . SER A 1 1071 ? -35.270 -4.263 -23.948 1.00 85.38 1071 SER A O 1
ATOM 8306 N N . SER A 1 1072 ? -34.239 -2.635 -22.794 1.00 88.06 1072 SER A N 1
ATOM 8307 C CA . SER A 1 1072 ? -34.333 -1.576 -23.800 1.00 88.06 1072 SER A CA 1
ATOM 8308 C C . SER A 1 1072 ? -33.197 -0.571 -23.624 1.00 88.06 1072 SER A C 1
ATOM 8310 O O . SER A 1 1072 ? -33.091 0.053 -22.571 1.00 88.06 1072 SER A O 1
ATOM 8312 N N . THR A 1 1073 ? -32.366 -0.389 -24.650 1.00 91.56 1073 THR A N 1
ATOM 8313 C CA . THR A 1 1073 ? -31.128 0.411 -24.614 1.00 91.56 1073 THR A CA 1
ATOM 8314 C C . THR A 1 1073 ? -31.067 1.401 -25.771 1.00 91.56 1073 THR A C 1
ATOM 8316 O O . THR A 1 1073 ? -31.450 1.078 -26.897 1.00 91.56 1073 THR A O 1
ATOM 8319 N N . ARG A 1 1074 ? -30.613 2.635 -25.513 1.00 93.44 1074 ARG A N 1
ATOM 8320 C CA . ARG A 1 1074 ? -30.562 3.714 -26.515 1.00 93.44 1074 ARG A CA 1
ATOM 8321 C C . ARG A 1 1074 ? -29.482 4.763 -26.233 1.00 93.44 1074 ARG A C 1
ATOM 8323 O O . ARG A 1 1074 ? -29.274 5.151 -25.087 1.00 93.44 1074 ARG A O 1
ATOM 8330 N N . ALA A 1 1075 ? -28.870 5.284 -27.295 1.00 90.56 1075 ALA A N 1
ATOM 8331 C CA . ALA A 1 1075 ? -28.120 6.538 -27.269 1.00 90.56 1075 ALA A CA 1
ATOM 8332 C C . ALA A 1 1075 ? -29.071 7.707 -27.572 1.00 90.56 1075 ALA A C 1
ATOM 8334 O O . ALA A 1 1075 ? -29.950 7.581 -28.428 1.00 90.56 1075 ALA A O 1
ATOM 8335 N N . ILE A 1 1076 ? -28.909 8.845 -26.893 1.00 93.69 1076 ILE A N 1
ATOM 8336 C CA . ILE A 1 1076 ? -29.752 10.037 -27.077 1.00 93.69 1076 ILE A CA 1
ATOM 8337 C C . ILE A 1 1076 ? -28.898 11.292 -27.127 1.00 93.69 1076 ILE A C 1
ATOM 8339 O O . ILE A 1 1076 ? -28.180 11.582 -26.178 1.00 93.69 1076 ILE A O 1
ATOM 8343 N N . LEU A 1 1077 ? -29.047 12.071 -28.193 1.00 93.25 1077 LEU A N 1
ATOM 8344 C CA . LEU A 1 1077 ? -28.440 13.384 -28.356 1.00 93.25 1077 LEU A CA 1
ATOM 8345 C C . LEU A 1 1077 ? -29.435 14.471 -27.920 1.00 93.25 1077 LEU A C 1
ATOM 8347 O O . LEU A 1 1077 ? -30.543 14.553 -28.462 1.00 93.25 1077 LEU A O 1
ATOM 8351 N N . THR A 1 1078 ? -29.050 15.310 -26.958 1.00 88.19 1078 THR A N 1
ATOM 8352 C CA . THR A 1 1078 ? -29.844 16.450 -26.467 1.00 88.19 1078 THR A CA 1
ATOM 8353 C C . THR A 1 1078 ? -29.073 17.761 -26.577 1.00 88.19 1078 THR A C 1
ATOM 8355 O O . THR A 1 1078 ? -27.842 17.778 -26.522 1.00 88.19 1078 THR A O 1
ATOM 8358 N N . ASP A 1 1079 ? -29.789 18.883 -26.663 1.00 84.38 1079 ASP A N 1
ATOM 8359 C CA . ASP A 1 1079 ? -29.198 20.181 -26.316 1.00 84.38 1079 ASP A CA 1
ATOM 8360 C C . ASP A 1 1079 ? -29.071 20.350 -24.785 1.00 84.38 1079 ASP A C 1
ATOM 8362 O O . ASP A 1 1079 ? -29.501 19.495 -24.000 1.00 84.38 1079 ASP A O 1
ATOM 8366 N N . LEU A 1 1080 ? -28.464 21.462 -24.357 1.00 72.69 1080 LEU A N 1
ATOM 8367 C CA . LEU A 1 1080 ? -28.242 21.796 -22.944 1.00 72.69 1080 LEU A CA 1
ATOM 8368 C C . LEU A 1 1080 ? -29.530 22.094 -22.150 1.00 72.69 1080 LEU A C 1
ATOM 8370 O O . LEU A 1 1080 ? -29.469 22.185 -20.929 1.00 72.69 1080 LEU A O 1
ATOM 8374 N N . SER A 1 1081 ? -30.695 22.218 -22.801 1.00 66.81 1081 SER A N 1
ATOM 8375 C CA . SER A 1 1081 ? -31.997 22.299 -22.116 1.00 66.81 1081 SER A CA 1
ATOM 8376 C C . SER A 1 1081 ? -32.603 20.919 -21.816 1.00 66.81 1081 SER A C 1
ATOM 8378 O O . SER A 1 1081 ? -33.694 20.828 -21.256 1.00 66.81 1081 SER A O 1
ATOM 8380 N N . GLY A 1 1082 ? -31.916 19.835 -22.200 1.00 70.56 1082 GLY A N 1
ATOM 8381 C CA . GLY A 1 1082 ? -32.402 18.458 -22.076 1.00 70.56 1082 GLY A CA 1
ATOM 8382 C C . GLY A 1 1082 ? -33.394 18.051 -23.170 1.00 70.56 1082 GLY A C 1
ATOM 8383 O O . GLY A 1 1082 ? -33.891 16.923 -23.164 1.00 70.56 1082 GLY A O 1
ATOM 8384 N N . LYS A 1 1083 ? -33.676 18.932 -24.138 1.00 86.06 1083 LYS A N 1
ATOM 8385 C CA . LYS A 1 1083 ? -34.528 18.627 -25.288 1.00 86.06 1083 LYS A CA 1
ATOM 8386 C C . LYS A 1 1083 ? -33.829 17.613 -26.195 1.00 86.06 1083 LYS A C 1
ATOM 8388 O O . LYS A 1 1083 ? -32.742 17.864 -26.715 1.00 86.06 1083 LYS A O 1
ATOM 8393 N N . VAL A 1 1084 ? -34.489 16.478 -26.412 1.00 91.06 1084 VAL A N 1
ATOM 8394 C CA . VAL A 1 1084 ? -34.030 15.424 -27.325 1.00 91.06 1084 VAL A CA 1
ATOM 8395 C C . VAL A 1 1084 ? -34.045 15.926 -28.769 1.00 91.06 1084 VAL A C 1
ATOM 8397 O O . VAL A 1 1084 ? -35.060 16.434 -29.248 1.00 91.06 1084 VAL A O 1
ATOM 8400 N N . LEU A 1 1085 ? -32.917 15.755 -29.456 1.00 90.44 1085 LEU A N 1
ATOM 8401 C CA . LEU A 1 1085 ? -32.720 16.091 -30.867 1.00 90.44 1085 LEU A CA 1
ATOM 8402 C C . LEU A 1 1085 ? -32.696 14.827 -31.735 1.00 90.44 1085 LEU A C 1
ATOM 8404 O O . LEU A 1 1085 ? -33.288 14.803 -32.810 1.00 90.44 1085 LEU A O 1
ATOM 8408 N N . GLN A 1 1086 ? -32.060 13.765 -31.236 1.00 91.00 1086 GLN A N 1
ATOM 8409 C CA . GLN A 1 1086 ? -32.009 12.445 -31.863 1.00 91.00 1086 GLN A CA 1
ATOM 8410 C C . GLN A 1 1086 ? -31.954 11.361 -30.780 1.00 91.00 1086 GLN A C 1
ATOM 8412 O O . GLN A 1 1086 ? -31.408 11.580 -29.702 1.00 91.00 1086 GLN A O 1
ATOM 8417 N N . GLY A 1 1087 ? -32.500 10.181 -31.067 1.00 86.94 1087 GLY A N 1
ATOM 8418 C CA . GLY A 1 1087 ? -32.342 8.996 -30.228 1.00 86.94 1087 GLY A CA 1
ATOM 8419 C C . GLY A 1 1087 ? -32.306 7.737 -31.086 1.00 86.94 1087 GLY A C 1
ATOM 8420 O O . GLY A 1 1087 ? -33.054 7.631 -32.058 1.00 86.94 1087 GLY A O 1
ATOM 8421 N N . THR A 1 1088 ? -31.427 6.798 -30.751 1.00 89.31 1088 THR A N 1
ATOM 8422 C CA . THR A 1 1088 ? -31.184 5.585 -31.540 1.00 89.31 1088 THR A CA 1
ATOM 8423 C C . THR A 1 1088 ? -31.076 4.383 -30.613 1.00 89.31 1088 THR A C 1
ATOM 8425 O O . THR A 1 1088 ? -30.336 4.422 -29.632 1.00 89.31 1088 THR A O 1
ATOM 8428 N N . ALA A 1 1089 ? -31.854 3.336 -30.894 1.00 91.75 1089 ALA A N 1
ATOM 8429 C CA . ALA A 1 1089 ? -31.818 2.098 -30.123 1.00 91.75 1089 ALA A CA 1
ATOM 8430 C C . ALA A 1 1089 ? -30.491 1.365 -30.354 1.00 91.75 1089 ALA A C 1
ATOM 8432 O O . ALA A 1 1089 ? -29.995 1.327 -31.478 1.00 91.75 1089 ALA A O 1
ATOM 8433 N N . LEU A 1 1090 ? -29.943 0.787 -29.291 1.00 88.81 1090 LEU A N 1
ATOM 8434 C CA . LEU A 1 1090 ? -28.670 0.076 -29.281 1.00 88.81 1090 LEU A CA 1
ATOM 8435 C C . LEU A 1 1090 ? -28.972 -1.420 -29.090 1.00 88.81 1090 LEU A C 1
ATOM 8437 O O . LEU A 1 1090 ? -29.408 -1.788 -27.997 1.00 88.81 1090 LEU A O 1
ATOM 8441 N N . PRO A 1 1091 ? -28.850 -2.256 -30.139 1.00 75.00 1091 PRO A N 1
ATOM 8442 C CA . PRO A 1 1091 ? -29.347 -3.634 -30.119 1.00 75.00 1091 PRO A CA 1
ATOM 8443 C C . PRO A 1 1091 ? -28.425 -4.624 -29.393 1.00 75.00 1091 PRO A C 1
ATOM 8445 O O . PRO A 1 1091 ? -28.895 -5.672 -28.955 1.00 75.00 1091 PRO A O 1
ATOM 8448 N N . ASP A 1 1092 ? -27.139 -4.296 -29.266 1.00 82.12 1092 ASP A N 1
ATOM 8449 C CA . ASP A 1 1092 ? -26.095 -5.176 -28.742 1.00 82.12 1092 ASP A CA 1
ATOM 8450 C C . ASP A 1 1092 ? -25.582 -4.702 -27.371 1.00 82.12 1092 ASP A C 1
ATOM 8452 O O . ASP A 1 1092 ? -25.845 -3.582 -26.934 1.00 82.12 1092 ASP A O 1
ATOM 8456 N N . LYS A 1 1093 ? -24.809 -5.549 -26.674 1.00 75.75 1093 LYS A N 1
ATOM 8457 C CA . LYS A 1 1093 ? -24.153 -5.162 -25.407 1.00 75.75 1093 LYS A CA 1
ATOM 8458 C C . LYS A 1 1093 ? -23.054 -4.114 -25.583 1.00 75.75 1093 LYS A C 1
ATOM 8460 O O . LYS A 1 1093 ? -22.729 -3.402 -24.635 1.00 75.75 1093 LYS A O 1
ATOM 8465 N N . SER A 1 1094 ? -22.461 -4.046 -26.765 1.00 76.88 1094 SER A N 1
ATOM 8466 C CA . SER A 1 1094 ? -21.433 -3.081 -27.127 1.00 76.88 1094 SER A CA 1
ATOM 8467 C C . SER A 1 1094 ? -21.401 -2.900 -28.635 1.00 76.88 1094 SER A C 1
ATOM 8469 O O . SER A 1 1094 ? -21.768 -3.803 -29.386 1.00 76.88 1094 SER A O 1
ATOM 8471 N N . GLY A 1 1095 ? -20.948 -1.736 -29.082 1.00 78.25 1095 GLY A N 1
ATOM 8472 C CA . GLY A 1 1095 ? -20.816 -1.451 -30.502 1.00 78.25 1095 GLY A CA 1
ATOM 8473 C C . GLY A 1 1095 ? -20.508 0.010 -30.780 1.00 78.25 1095 GLY A C 1
ATOM 8474 O O . GLY A 1 1095 ? -20.120 0.768 -29.889 1.00 78.25 1095 GLY A O 1
ATOM 8475 N N . VAL A 1 1096 ? -20.707 0.396 -32.038 1.00 79.62 1096 VAL A N 1
ATOM 8476 C CA . VAL A 1 1096 ? -20.531 1.764 -32.528 1.00 79.62 1096 VAL A CA 1
ATOM 8477 C C . VAL A 1 1096 ? -21.821 2.195 -33.215 1.00 79.62 1096 VAL A C 1
ATOM 8479 O O . VAL A 1 1096 ? -22.314 1.496 -34.099 1.00 79.62 1096 VAL A O 1
ATOM 8482 N N . GLN A 1 1097 ? -22.389 3.326 -32.797 1.00 87.88 1097 GLN A N 1
ATOM 8483 C CA . GLN A 1 1097 ? -23.616 3.879 -33.362 1.00 87.88 1097 GLN A CA 1
ATOM 8484 C C . GLN A 1 1097 ? -23.362 5.254 -33.982 1.00 87.88 1097 GLN A C 1
ATOM 8486 O O . GLN A 1 1097 ? -23.223 6.252 -33.278 1.00 87.88 1097 GLN A O 1
ATOM 8491 N N . HIS A 1 1098 ? -23.378 5.301 -35.310 1.00 87.56 1098 HIS A N 1
ATOM 8492 C CA . HIS A 1 1098 ? -23.259 6.525 -36.098 1.00 87.56 1098 HIS A CA 1
ATOM 8493 C C . HIS A 1 1098 ? -24.451 7.471 -35.890 1.00 87.56 1098 HIS A C 1
ATOM 8495 O O . HIS A 1 1098 ? -25.606 7.036 -35.980 1.00 87.56 1098 HIS A O 1
ATOM 8501 N N . LEU A 1 1099 ? -24.187 8.761 -35.664 1.00 88.75 1099 LEU A N 1
ATOM 8502 C CA . LEU A 1 1099 ? -25.182 9.835 -35.588 1.00 88.75 1099 LEU A CA 1
ATOM 8503 C C . LEU A 1 1099 ? -24.829 10.968 -36.571 1.00 88.75 1099 LEU A C 1
ATOM 8505 O O . LEU A 1 1099 ? -23.761 11.570 -36.485 1.00 88.75 1099 LEU A O 1
ATOM 8509 N N . ASP A 1 1100 ? -25.753 11.295 -37.477 1.00 91.31 1100 ASP A N 1
ATOM 8510 C CA . ASP A 1 1100 ? -25.672 12.458 -38.375 1.00 91.31 1100 ASP A CA 1
ATOM 8511 C C . ASP A 1 1100 ? -25.930 13.760 -37.598 1.00 91.31 1100 ASP A C 1
ATOM 8513 O O . ASP A 1 1100 ? -27.057 14.043 -37.190 1.00 91.31 1100 ASP A O 1
ATOM 8517 N N . VAL A 1 1101 ? -24.883 14.572 -37.430 1.00 92.56 1101 VAL A N 1
ATOM 8518 C CA . VAL A 1 1101 ? -24.933 15.879 -36.749 1.00 92.56 1101 VAL A CA 1
ATOM 8519 C C . VAL A 1 1101 ? -24.766 17.061 -37.709 1.00 92.56 1101 VAL A C 1
ATOM 8521 O O . VAL A 1 1101 ? -24.847 18.214 -37.283 1.00 92.56 1101 VAL A O 1
ATOM 8524 N N . SER A 1 1102 ? -24.655 16.805 -39.019 1.00 88.69 1102 SER A N 1
ATOM 8525 C CA . SER A 1 1102 ? -24.479 17.808 -40.086 1.00 88.69 1102 SER A CA 1
ATOM 8526 C C . SER A 1 1102 ? -25.553 18.903 -40.107 1.00 88.69 1102 SER A C 1
ATOM 8528 O O . SER A 1 1102 ? -25.349 19.982 -40.667 1.00 88.69 1102 SER A O 1
ATOM 8530 N N . LYS A 1 1103 ? -26.702 18.667 -39.465 1.00 89.25 1103 LYS A N 1
ATOM 8531 C CA . LYS A 1 1103 ? -27.850 19.586 -39.392 1.00 89.25 1103 LYS A CA 1
ATOM 8532 C C . LYS A 1 1103 ? -27.922 20.403 -38.097 1.00 89.25 1103 LYS A C 1
ATOM 8534 O O . LYS A 1 1103 ? -28.770 21.284 -38.006 1.00 89.25 1103 LYS A O 1
ATOM 8539 N N . LEU A 1 1104 ? -27.053 20.142 -37.119 1.00 89.81 1104 LEU A N 1
ATOM 8540 C CA . LEU A 1 1104 ? -27.006 20.882 -35.855 1.00 89.81 1104 LEU A CA 1
ATOM 8541 C C . LEU A 1 1104 ? -26.248 22.207 -36.002 1.00 89.81 1104 LEU A C 1
ATOM 8543 O O . LEU A 1 1104 ? -25.404 22.360 -36.886 1.00 89.81 1104 LEU A O 1
ATOM 8547 N N . GLU A 1 1105 ? -26.550 23.187 -35.157 1.00 87.69 1105 GLU A N 1
ATOM 8548 C CA . GLU A 1 1105 ? -25.804 24.452 -35.118 1.00 87.69 1105 GLU A CA 1
ATOM 8549 C C . GLU A 1 1105 ? -24.496 24.283 -34.328 1.00 87.69 1105 GLU A C 1
ATOM 8551 O O . GLU A 1 1105 ? -24.372 23.362 -33.516 1.00 87.69 1105 GLU A O 1
ATOM 8556 N N . GLN A 1 1106 ? -23.514 25.159 -34.564 1.00 81.25 1106 GLN A N 1
ATOM 8557 C CA . GLN A 1 1106 ? -22.255 25.160 -33.813 1.00 81.25 1106 GLN A CA 1
ATOM 8558 C C . GLN A 1 1106 ? -22.548 25.360 -32.318 1.00 81.25 1106 GLN A C 1
ATOM 8560 O O . GLN A 1 1106 ? -23.180 26.343 -31.936 1.00 81.25 1106 GLN A O 1
ATOM 8565 N N . GLY A 1 1107 ? -22.097 24.440 -31.466 1.00 68.50 1107 GLY A N 1
ATOM 8566 C CA . GLY A 1 1107 ? -22.482 24.451 -30.056 1.00 68.50 1107 GLY A CA 1
ATOM 8567 C C . GLY A 1 1107 ? -22.094 23.194 -29.287 1.00 68.50 1107 GLY A C 1
ATOM 8568 O O . GLY A 1 1107 ? -21.403 22.314 -29.797 1.00 68.50 1107 GLY A O 1
ATOM 8569 N N . VAL A 1 1108 ? -22.543 23.120 -28.034 1.00 68.06 1108 VAL A N 1
ATOM 8570 C CA . VAL A 1 1108 ? -22.310 21.983 -27.135 1.00 68.06 1108 VAL A CA 1
ATOM 8571 C C . VAL A 1 1108 ? -23.607 21.204 -26.952 1.00 68.06 1108 VAL A C 1
ATOM 8573 O O . VAL A 1 1108 ? -24.650 21.788 -26.662 1.00 68.06 1108 VAL A O 1
ATOM 8576 N N . TYR A 1 1109 ? -23.515 19.885 -27.079 1.00 87.31 1109 TYR A N 1
ATOM 8577 C CA . TYR A 1 1109 ? -24.619 18.942 -26.943 1.00 87.31 1109 TYR A CA 1
ATOM 8578 C C . TYR A 1 1109 ? -24.194 17.777 -26.041 1.00 87.31 1109 TYR A C 1
ATOM 8580 O O . TYR A 1 1109 ? -23.005 17.574 -25.775 1.00 87.31 1109 TYR A O 1
ATOM 8588 N N . LEU A 1 1110 ? -25.163 17.006 -25.554 1.00 79.19 1110 LEU A N 1
ATOM 8589 C CA . LEU A 1 1110 ? -24.928 15.862 -24.673 1.00 79.19 1110 LEU A CA 1
ATOM 8590 C C . LEU A 1 1110 ? -25.422 14.581 -25.338 1.00 79.19 1110 LEU A C 1
ATOM 8592 O O . LEU A 1 1110 ? -26.537 14.547 -25.854 1.00 79.19 1110 LEU A O 1
ATOM 8596 N N . ILE A 1 1111 ? -24.609 13.528 -25.295 1.00 85.38 1111 ILE A N 1
ATOM 8597 C CA . ILE A 1 1111 ? -24.985 12.174 -25.704 1.00 85.38 1111 ILE A CA 1
ATOM 8598 C C . ILE A 1 1111 ? -25.137 11.339 -24.436 1.00 85.38 1111 ILE A C 1
ATOM 8600 O O . ILE A 1 1111 ? -24.167 11.122 -23.716 1.00 85.38 1111 ILE A O 1
ATOM 8604 N N . ALA A 1 1112 ? -26.353 10.885 -24.153 1.00 84.94 1112 ALA A N 1
ATOM 8605 C CA . ALA A 1 1112 ? -26.680 10.041 -23.013 1.00 84.94 1112 ALA A CA 1
ATOM 8606 C C . ALA A 1 1112 ? -26.887 8.583 -23.440 1.00 84.94 1112 ALA A C 1
ATOM 8608 O O . ALA A 1 1112 ? -27.545 8.317 -24.448 1.00 84.94 1112 ALA A O 1
ATOM 8609 N N . LEU A 1 1113 ? -26.372 7.650 -22.640 1.00 86.44 1113 LEU A N 1
ATOM 8610 C CA . LEU A 1 1113 ? -26.687 6.226 -22.718 1.00 86.44 1113 LEU A CA 1
ATOM 8611 C C . LEU A 1 1113 ? -27.815 5.943 -21.727 1.00 86.44 1113 LEU A C 1
ATOM 8613 O O . LEU A 1 1113 ? -27.625 6.069 -20.516 1.00 86.44 1113 LEU A O 1
ATOM 8617 N N . GLU A 1 1114 ? -28.992 5.591 -22.236 1.00 89.94 1114 GLU A N 1
ATOM 8618 C CA . GLU A 1 1114 ? -30.155 5.239 -21.421 1.00 89.94 1114 GLU A CA 1
ATOM 8619 C C . GLU A 1 1114 ? -30.526 3.768 -21.597 1.00 89.94 1114 GLU A C 1
ATOM 8621 O O . GLU A 1 1114 ? -30.539 3.248 -22.716 1.00 89.94 1114 GLU A O 1
ATOM 8626 N N . ALA A 1 1115 ? -30.872 3.120 -20.487 1.00 86.81 1115 ALA A N 1
ATOM 8627 C CA . ALA A 1 1115 ? -31.332 1.744 -20.444 1.00 86.81 1115 ALA A CA 1
ATOM 8628 C C . ALA A 1 1115 ? -32.506 1.593 -19.469 1.00 86.81 1115 ALA A C 1
ATOM 8630 O O . ALA A 1 1115 ? -32.492 2.166 -18.382 1.00 86.81 1115 ALA A O 1
ATOM 8631 N N . ASP A 1 1116 ? -33.544 0.861 -19.873 1.00 87.25 1116 ASP A N 1
ATOM 8632 C CA . ASP A 1 1116 ? -34.757 0.578 -19.085 1.00 87.25 1116 ASP A CA 1
ATOM 8633 C C . ASP A 1 1116 ? -35.429 1.824 -18.462 1.00 87.25 1116 ASP A C 1
ATOM 8635 O O . ASP A 1 1116 ? -36.110 1.764 -17.441 1.00 87.25 1116 ASP A O 1
ATOM 8639 N N . GLY A 1 1117 ? -35.268 2.978 -19.122 1.00 77.06 1117 GLY A N 1
ATOM 8640 C CA . GLY A 1 1117 ? -35.804 4.276 -18.694 1.00 77.06 1117 GLY A CA 1
ATOM 8641 C C . GLY A 1 1117 ? -34.911 5.065 -17.729 1.00 77.06 1117 GLY A C 1
ATOM 8642 O O . GLY A 1 1117 ? -35.250 6.200 -17.400 1.00 77.06 1117 GLY A O 1
ATOM 8643 N N . GLN A 1 1118 ? -33.772 4.512 -17.308 1.00 69.31 1118 GLN A N 1
ATOM 8644 C CA . GLN A 1 1118 ? -32.748 5.199 -16.519 1.00 69.31 1118 GLN A CA 1
ATOM 8645 C C . GLN A 1 1118 ? -31.574 5.644 -17.400 1.00 69.31 1118 GLN A C 1
ATOM 8647 O O . GLN A 1 1118 ? -31.330 5.090 -18.472 1.00 69.31 1118 GLN A O 1
ATOM 8652 N N . ARG A 1 1119 ? -30.826 6.652 -16.945 1.00 81.94 1119 ARG A N 1
ATOM 8653 C CA . ARG A 1 1119 ? -29.627 7.159 -17.620 1.00 81.94 1119 ARG A CA 1
ATOM 8654 C C . ARG A 1 1119 ? -28.385 6.607 -16.935 1.00 81.94 1119 ARG A C 1
ATOM 8656 O O . ARG A 1 1119 ? -28.201 6.845 -15.748 1.00 81.94 1119 ARG A O 1
ATOM 8663 N N . LEU A 1 1120 ? -27.569 5.866 -17.683 1.00 73.19 1120 LEU A N 1
ATOM 8664 C CA . LEU A 1 1120 ? -26.393 5.163 -17.167 1.00 73.19 1120 LEU A CA 1
ATOM 8665 C C . LEU A 1 1120 ? -25.129 6.021 -17.268 1.00 73.19 1120 LEU A C 1
ATOM 8667 O O . LEU A 1 1120 ? -24.381 6.141 -16.308 1.00 73.19 1120 LEU A O 1
ATOM 8671 N N . LEU A 1 1121 ? -24.906 6.631 -18.436 1.00 67.75 1121 LEU A N 1
ATOM 8672 C CA . LEU A 1 1121 ? -23.751 7.485 -18.722 1.00 67.75 1121 LEU A CA 1
ATOM 8673 C C . LEU A 1 1121 ? -24.169 8.702 -19.550 1.00 67.75 1121 LEU A C 1
ATOM 8675 O O . LEU A 1 1121 ? -25.230 8.725 -20.181 1.00 67.75 1121 LEU A O 1
ATOM 8679 N N . THR A 1 1122 ? -23.332 9.735 -19.570 1.00 70.25 1122 THR A N 1
ATOM 8680 C CA . THR A 1 1122 ? -23.463 10.883 -20.478 1.00 70.25 1122 THR A CA 1
ATOM 8681 C C . THR A 1 1122 ? -22.083 11.394 -20.860 1.00 70.25 1122 THR A C 1
ATOM 8683 O O . THR A 1 1122 ? -21.216 11.524 -20.004 1.00 70.25 1122 THR A O 1
ATOM 8686 N N . THR A 1 1123 ? -21.892 11.703 -22.139 1.00 56.00 1123 THR A N 1
ATOM 8687 C CA . THR A 1 1123 ? -20.687 12.338 -22.675 1.00 56.00 1123 THR A CA 1
ATOM 8688 C C . THR A 1 1123 ? -21.046 13.633 -23.408 1.00 56.00 1123 THR A C 1
ATOM 8690 O O . THR A 1 1123 ? -22.180 13.823 -23.856 1.00 56.00 1123 THR A O 1
ATOM 8693 N N . ARG A 1 1124 ? -20.094 14.562 -23.500 1.00 66.88 1124 ARG A N 1
ATOM 8694 C CA . ARG A 1 1124 ? -20.265 15.887 -24.111 1.00 66.88 1124 ARG A CA 1
ATOM 8695 C C . ARG A 1 1124 ? -19.712 15.865 -25.530 1.00 66.88 1124 ARG A C 1
ATOM 8697 O O . ARG A 1 1124 ? -18.525 15.609 -25.697 1.00 66.88 1124 ARG A O 1
ATOM 8704 N N . VAL A 1 1125 ? -20.521 16.228 -26.525 1.00 64.06 1125 VAL A N 1
ATOM 8705 C CA . VAL A 1 1125 ? -20.054 16.445 -27.904 1.00 64.06 1125 VAL A CA 1
ATOM 8706 C C . VAL A 1 1125 ? -20.084 17.933 -28.255 1.00 64.06 1125 VAL A C 1
ATOM 8708 O O . VAL A 1 1125 ? -21.019 18.657 -27.904 1.00 64.06 1125 VAL A O 1
ATOM 8711 N N . VAL A 1 1126 ? -19.044 18.410 -28.935 1.00 70.00 1126 VAL A N 1
ATOM 8712 C CA . VAL A 1 1126 ? -18.956 19.783 -29.447 1.00 70.00 1126 VAL A CA 1
ATOM 8713 C C . VAL A 1 1126 ? -19.108 19.746 -30.963 1.00 70.00 1126 VAL A C 1
ATOM 8715 O O . VAL A 1 1126 ? -18.320 19.091 -31.636 1.00 70.00 1126 VAL A O 1
ATOM 8718 N N . ILE A 1 1127 ? -20.101 20.448 -31.509 1.00 77.56 1127 ILE A N 1
ATOM 8719 C CA . ILE A 1 1127 ? -20.268 20.599 -32.959 1.00 77.56 1127 ILE A CA 1
ATOM 8720 C C . ILE A 1 1127 ? -19.521 21.851 -33.413 1.00 77.56 1127 ILE A C 1
ATOM 8722 O O . ILE A 1 1127 ? -19.799 22.954 -32.935 1.00 77.56 1127 ILE A O 1
ATOM 8726 N N . VAL A 1 1128 ? -18.600 21.681 -34.358 1.00 66.50 1128 VAL A N 1
ATOM 8727 C CA . VAL A 1 1128 ? -17.859 22.751 -35.038 1.00 66.50 1128 VAL A CA 1
ATOM 8728 C C . VAL A 1 1128 ? -18.108 22.668 -36.539 1.00 66.50 1128 VAL A C 1
ATOM 8730 O O . VAL A 1 1128 ? -18.203 21.578 -37.096 1.00 66.50 1128 VAL A O 1
ATOM 8733 N N . LYS A 1 1129 ? -18.225 23.812 -37.212 1.00 69.75 1129 LYS A N 1
ATOM 8734 C CA . LYS A 1 1129 ? -18.495 23.880 -38.652 1.00 69.75 1129 LYS A CA 1
ATOM 8735 C C . LYS A 1 1129 ? -17.431 24.725 -39.334 1.00 69.75 1129 LYS A C 1
ATOM 8737 O O . LYS A 1 1129 ? -17.375 25.927 -39.015 1.00 69.75 1129 LYS A O 1
#

Solvent-accessible surface area (backbone atoms only — not comparable to full-atom values): 58637 Å² total; per-residue (Å²): 134,87,86,86,91,82,88,84,91,89,90,83,92,81,85,89,86,89,85,90,82,91,86,89,91,86,89,88,90,83,91,85,89,80,91,85,90,75,80,86,82,71,83,78,79,85,56,29,31,79,54,83,86,87,71,101,78,77,94,77,85,91,55,49,76,53,65,97,89,56,73,60,36,86,69,21,42,67,45,24,51,44,59,93,48,35,78,78,41,76,70,44,33,34,38,46,31,41,41,36,22,17,23,78,86,39,92,59,64,45,30,32,78,55,92,46,70,67,43,32,52,54,59,34,35,20,43,62,28,86,81,56,2,50,36,34,40,32,58,51,30,36,70,45,35,54,74,32,91,95,35,56,43,60,51,42,47,42,70,44,49,42,73,46,72,83,52,37,82,82,66,35,29,44,81,40,88,36,67,68,58,13,35,37,35,52,50,61,68,100,64,66,69,41,60,75,54,52,45,40,58,64,39,74,66,24,66,71,31,66,75,30,66,62,55,57,41,23,44,37,33,39,35,18,26,15,17,34,39,72,80,79,79,50,76,42,49,72,56,47,65,49,52,47,54,62,63,33,64,46,77,43,90,42,34,36,34,32,9,1,40,50,46,42,50,39,28,52,81,70,53,46,45,86,87,69,58,80,72,86,88,77,80,65,65,98,81,67,70,38,68,54,29,51,47,54,50,54,40,48,35,47,76,33,69,34,56,28,57,18,67,78,13,88,76,48,44,94,41,81,83,30,26,39,61,33,87,43,45,52,56,99,60,62,66,22,41,58,50,42,86,85,58,58,74,94,46,40,40,10,64,40,39,37,47,43,1,35,31,39,40,43,59,64,76,51,55,32,58,27,43,30,29,76,92,64,76,57,38,71,74,42,79,86,68,47,54,46,70,80,49,78,65,44,74,37,48,62,76,39,80,46,76,43,69,50,72,44,75,38,32,30,36,38,35,31,30,48,48,4,31,41,38,36,42,25,47,35,33,36,8,38,70,28,39,37,38,24,31,43,26,5,38,41,37,33,46,61,13,39,39,31,47,46,34,94,60,46,42,14,50,22,32,32,21,20,15,29,53,93,49,38,71,67,73,52,100,87,43,47,47,20,3,36,40,39,34,35,56,16,36,39,30,32,13,49,30,38,37,24,27,23,37,90,92,43,45,63,74,17,4,43,23,36,45,41,35,32,55,22,35,33,39,28,35,50,18,33,37,40,44,51,56,34,74,29,36,27,71,93,60,81,54,34,40,23,22,38,85,29,33,34,33,50,22,40,37,38,35,39,80,82,38,49,52,73,61,79,71,32,51,29,39,32,38,35,30,41,31,36,42,36,38,35,29,24,27,38,30,39,37,72,41,82,71,57,45,27,74,52,43,15,23,37,33,38,29,35,36,30,10,32,39,38,28,40,37,65,70,64,80,49,86,73,62,85,43,73,41,55,15,35,32,32,38,17,26,26,24,34,35,36,37,37,30,45,67,28,49,36,37,40,31,37,32,41,30,34,39,12,35,22,32,32,37,34,36,26,27,36,48,32,35,45,28,53,26,41,26,27,22,18,24,60,52,40,52,99,64,89,69,71,17,25,23,37,36,38,31,48,27,37,54,41,44,43,28,52,25,42,33,32,45,36,94,68,64,59,52,90,89,66,43,30,30,31,34,38,45,27,26,34,34,56,48,52,33,49,42,39,40,30,36,32,30,58,16,43,24,34,29,39,44,38,50,27,18,18,24,83,91,51,45,62,29,9,38,28,68,28,34,24,37,21,59,77,23,45,68,43,21,47,30,37,25,46,73,53,97,86,46,99,57,32,31,54,17,25,31,24,45,38,84,76,33,13,16,47,53,51,55,44,70,85,65,88,50,87,24,16,56,32,33,43,63,38,68,61,30,36,42,17,36,36,80,88,65,87,84,84,42,50,27,94,40,55,43,81,42,74,13,46,65,48,84,69,72,83,94,68,68,87,44,93,93,44,70,50,72,69,56,48,54,47,28,56,49,40,47,70,51,90,60,54,74,53,55,22,39,49,28,23,46,52,52,28,48,47,27,56,64,30,43,79,51,32,33,65,68,63,22,41,54,37,32,60,70,62,71,47,73,70,35,54,49,45,42,26,33,44,26,52,72,70,72,33,41,70,61,18,50,56,48,53,72,41,44,78,75,76,45,90,67,55,77,67,57,41,53,46,46,54,42,34,53,57,52,47,53,53,54,35,54,25,55,75,68,73,46,50,71,57,57,45,48,69,75,36,47,71,60,38,46,62,36,24,74,71,47,73,42,74,39,10,43,45,31,30,40,52,36,29,75,70,66,74,46,83,76,70,85,83,87,77,72,78,74,95,70,84,90,70,98,70,75,78,75,73,84,75,80,84,68,78,94,44,72,46,72,48,66,44,55,65,67,18,53,50,44,31,35,36,38,39,31,47,69,62,91,72,92,44,40,29,44,33,37,21,45,87,87,67,51,76,76,48,74,46,77,47,92,61,62,54,52,73,47,80,40,85,40,60,85,60,72,75,45,66,33,38,40,34,40,33,41,73,89,44,76,79,50,74,39,82,42,36,38,48,130

Secondary structure (DSSP, 8-state):
-------------------------------------------------------TT--S----SS-TTS-HHHHHGGGSPPSS-GGGSPPEEEEEEEEEEE-TTSSSTTSS--SSHHHHHHHHHHHH-TTTSHHHHHTSPPPPSSPPTTS-----S---EEEE----BTTTEEEEE-TTGGGBS---SSS--SHHHHHIIIIIS-HHHHH-HHHHTSEEEEE-S-EE-TTSS-EE-S-EEEEE--SSTTTS--EEEEESHHHHHHHHHH---TT-----S-PPPTT---HHHHHHHHHHHHHTT---SSTT-SSS-S-TT--SS-TTS-TTT-SSBTT-TTS-GGG--B--HHHHHHHHHHHHHS--TTEE-GGGTTPSSPP-S--S--SPPEEE-TT-EEEE-S-EE-SS-EEE-TT-EEEE-S-EEEPTT-EEEE-TT-EEEEES-EEEE-STT--B-EEEE---TTS-SS-BTTB-SS-EEEEES-EEESBSEEEESSBTTBTTTT---EEEEES-EEES-SEEEEE-SB-EEEGGGTTEEE----EEES-EEEE-TT--S-GGG--EEEEEESB--EEEES-EEEE-S---BGGGG-EEEEEES--EEEEPEESS-SSS-S-EE-EEEES-SEEEEEE---S---EEESEEEES-SEEEEEES-TT-EEES-EEEE--SSB-SS---EEEEEEES--S-EEES-EEEE-SS-PPTT--EEEEEEE---SS-EEEES-EE-S-SEEEEEESB-B-SSSTT-BEEEES-B-TT--SSEEEEE---TT-TT-B--SEES-SSS-------SS-SSTT-SBEE-SS-EEEEEETT----SB-TTEEEEEEPPP-----S-SSSSS--HHHHHHHHHHHTTT--HHHHHHHHHHHHHHHHS-TT---HHHHHHHHHTT--HHHHHHHHHHHHHTT-HHHHHHHHHHHHHHS---THHHHHHHHHHHHHHHHHHHHHTT--HHHHHHHHHHHHHHHHTT-SSHHHHHHHHHHHHHH-----PPPPPPPSSS----PPPS----PPSS-EEEEESSSBSSEEEEEEE-SS--SSEEEEEE-TT--EEEEEE--SSEEEEEEE-TTSPSEEEEEEEEETTEEEEEEEEEE--

Mean predicted aligned error: 14.83 Å

pLDDT: mean 82.02, std 19.15, range [21.7, 98.88]

Foldseek 3Di:
DDDDDDDDDDDDDDDDDDDDDDDYDDDDDDDDDDDDDDDDPPPDDAAWDDFDDDDDDDPDDDGHNDHPPDQLFVVLLLLFQDQVGNVVHAAWEFEAAEEAEAPCPALDPSLFQDPPPVSLVLVVCCQVVCCHHPQNLQQAFDQWPDADVPQGFHDRGHLRYGYDDDSDYLPRYDYHHDPVVLQQAAEPDPDDRCVVVLCCVRAVPDPSNVVALLNVLHAYEYEHSFHAYNVNPDTHLPWAKGWDDGTHLQADRTYIYIYNQRVVVCCQQPVDHSVDDRDPDDHHDPPDDDPVSLSVNLNVLVSLLFFEQACRAPSPPNDRQGGNSRPRGGPPGTFADSRHPPDDNVSPRHDGSSSSSSNSCSCLVRVHQRIADVVVPRDPPHDPQAAALPDEEAEQDAPAAEENQEEDEHNHEYEQDANGEYAYQEEYEDHAQHEHEFEFNGEYEYEVYEYEYSDFLGAYAAYEWFAAQVAAQDQPPNTGRTGEYEAENYEFERHQENYEQHDPVCRRRGHQHAYEYELYEYELYLAHYEHEAHWHFFVVVVRFTFARPHEYANYEYEYEPPRSYDLLSRAENAEAYHGAFYEYELYEYEYHYPPQAQQSQHEHYAYELYAYEAEWDQPVPDPPGPDTRAYEAARHQEHYEYAQHFLREYEHYRHEYAQYQEDYAYFLHELYYHALYEEQWHHLGDHPDQDATEDYEDALYELYEAEHYEYEHNPDNHDPPHAGEHYEAELPDAAAAEHAAYEYAAHQEPYEYYAAQHHPPQQQGGYEYAQYECANAYAAADYEFADDVVHLRGDGRQEHADQAEFRNYDAGPPHDDAQRDYEHPHAAHEGEHEPPDDPDRHDPSYHYDYHHYDPRDDPDASTPPAHDPVLLVVLVCQLVDPDDLNSNSNSLSNQLCNQSNNNNGRDLVSNLVSLVSSPDLVSLLSNLSSCVSVLNLVSSVVSLVCSVVSDPQDDPSVVLSVLSVLQSVLSSVCSVVVHDLLRSCVVCVVVLVVSLVVPRRSSNSSSQSSCVPNPVDDDDDDDDDHDDDDDDDDDPDPPPPPHDQAWDWDWPPAQDEFKIKIWTAHNDDFPWKKKFKAAPVRHTPDIDTDPDRTDIDMDGCNPPDFAKIKIFIDGPRHTDDIDIGGYDD

Radius of gyration: 40.15 Å; Cα contacts (8 Å, |Δi|>4): 2794; chains: 1; bounding box: 90×88×119 Å

Sequence (1129 aa):
MKPFPKLPITRHRSSVPIPKALTYLRNTIVFAFMLAFSVTQVSAQFFECHTESLTQNENSGSTHCWPDNQPPCEETLNFAPDPDFPEHTPIKYVKVVLHIFQNQNAVFPPGNFSNSQYDLDILRSWFHHPTKGINARLANLCDPQPKVPGNESPHIPDARVQFLFDGIENQDVFFYEDATLWGGGYFCGNKGSYYGQLVNAAVNNNPTVQNDPEILNSVHVFMTGASMSSSGNCIDYAGGGYTFMFSSCGQSLPGIVLYGQYYNYLFDEYGLDPNGYTFGAHTPTPENIPYGGNGILVEWLHMATVDHPGTNSHIGGPNPNTNDGCDDTPYPATENNMMDSSLPTEQRCALTQCQLGRMHHFLQNNQPVWLRTAENNFAYPAVTQFCQTSLPDIEIPDGADVEWKNPRQLRSNLIVRSGGKLTIRCDLGMPKDAQIVVEPGGELFIEGARIYNNCSGDLWQGIIVQGNPAQHQYKLFGQRYQGFVSMQDATVEGAEVAVRLYDPADPLGTSGGVVVATNSSFYNNLQAVSFTTYHNFNPLNGNKPAGNLSRFSECTFDIDDAFQGDISLFRAHASLRNVEGVYFTSCNFSNNSSVSNLYQRGDGIKAFQAGFTVNAKCTSGQLPCEGYLNGSFRGFDTGVRVSLGSATPFRIMRTDFSGNGRGVFAFKSDLAYVVQSNFEVGSMYKAAVVDSFIGVQLTSCTGYKVEENTLQPLPSGLPANAKTIGILIQSSGPQPNEQYKNTFAALDYASLANGQNRDVSNPIVGHQYRCNDNSPGNLKYDFAVPEENWNPYAGVAGNQGSAQEAAGNSFSPMPTLPESHFLNQEAPLTYYRDFGITFTNYSNSITISDAPGNTCPSKLPGKEDKLGENEKQQYQSEVTGSGSASEMSFAANMLVRDYLVDTSAIDYDSARLWLAAKGYLYDHFLIVDTWLQQQEPDSAQTALDAIPQTLLLEGQDQVEYNYFDSLKTLQISALQQGQTEQQMADANETALAGIADAGDYYASAQAQNLLNEYKGYSYQPAIVLPGSGQQGLKLPEEVTFQQEEGLQLRAVPNPAKDFVDVHYRLDKSYSSTRAILTDLSGKVLQGTALPDKSGVQHLDVSKLEQGVYLIALEADGQRLLTTRVVIVK